Protein 6H5H (pdb70)

Foldseek 3Di:
DALCLVLLVVLQVVLVVCVVVVNNVVSVLSNVLSVQSRVDRDHDPFLVVSCVTPSRDPVSRVSRRVVNVVD

CATH classification: 1.10.150.110

Structure (mmCIF, N/CA/C/O backbone):
data_6H5H
#
_entry.id   6H5H
#
loop_
_atom_site.group_PDB
_atom_site.id
_atom_site.type_symbol
_atom_site.label_atom_id
_atom_site.label_alt_id
_atom_site.label_comp_id
_atom_site.label_asym_id
_atom_site.label_entity_id
_atom_site.label_seq_id
_atom_site.pdbx_PDB_ins_code
_atom_site.Cartn_x
_atom_site.Cartn_y
_atom_site.Cartn_z
_atom_site.occupancy
_atom_site.B_iso_or_equiv
_atom_site.auth_seq_id
_atom_site.auth_comp_id
_atom_site.auth_asym_id
_atom_site.auth_atom_id
_atom_site.pdbx_PDB_model_num
ATOM 1 N N . GLU A 1 31 ? 45.811 41.489 18.767 1.00 1.19 1 GLU A N 1
ATOM 2 C CA . GLU A 1 31 ? 46.716 42.277 17.940 1.00 0.34 1 GLU A CA 1
ATOM 3 C C . GLU A 1 31 ? 46.439 42.037 16.460 1.00 0.30 1 GLU A C 1
ATOM 4 O O . GLU A 1 31 ? 46.449 42.970 15.657 1.00 0.28 1 GLU A O 1
ATOM 16 N N . THR A 1 32 ? 46.193 40.780 16.103 1.00 0.29 2 THR A N 1
ATOM 17 C CA . THR A 1 32 ? 45.911 40.430 14.716 1.00 0.26 2 THR A CA 1
ATOM 18 C C . THR A 1 32 ? 44.693 41.197 14.211 1.00 0.20 2 THR A C 1
ATOM 19 O O . THR A 1 32 ? 43.718 41.383 14.938 1.00 0.18 2 THR A O 1
ATOM 30 N N . LEU A 1 33 ? 44.726 41.586 12.943 1.00 0.20 3 LEU A N 1
ATOM 31 C CA . LEU A 1 33 ? 43.664 42.419 12.381 1.00 0.17 3 LEU A CA 1
ATOM 32 C C . LEU A 1 33 ? 42.287 41.760 12.502 1.00 0.14 3 LEU A C 1
ATOM 33 O O . LEU A 1 33 ? 41.274 42.452 12.598 1.00 0.14 3 LEU A O 1
ATOM 49 N N . ASN A 1 34 ? 42.246 40.431 12.498 1.00 0.12 4 ASN A N 1
ATOM 50 C CA . ASN A 1 34 ? 40.974 39.712 12.591 1.00 0.11 4 ASN A CA 1
ATOM 51 C C . ASN A 1 34 ? 40.638 39.274 14.027 1.00 0.12 4 ASN A C 1
ATOM 52 O O . ASN A 1 34 ? 39.654 38.562 14.234 1.00 0.13 4 ASN A O 1
ATOM 63 N N . GLY A 1 35 ? 41.425 39.694 15.020 1.00 0.14 5 GLY A N 1
ATOM 64 C CA . GLY A 1 35 ? 41.255 39.197 16.380 1.00 0.16 5 GLY A CA 1
ATOM 65 C C . GLY A 1 35 ? 39.825 39.380 16.875 1.00 0.17 5 GLY A C 1
ATOM 66 O O . GLY A 1 35 ? 39.279 38.496 17.541 1.00 0.17 5 GLY A O 1
ATOM 70 N N . ALA A 1 36 ? 39.204 40.506 16.530 1.00 0.19 6 ALA A N 1
ATOM 71 C CA . ALA A 1 36 ? 37.845 40.773 16.989 1.00 0.22 6 ALA A CA 1
ATOM 72 C C . ALA A 1 36 ? 36.896 39.695 16.476 1.00 0.21 6 ALA A C 1
ATOM 73 O O . ALA A 1 36 ? 36.118 39.118 17.241 1.00 0.22 6 ALA A O 1
ATOM 80 N N . LEU A 1 37 ? 36.994 39.392 15.185 1.00 0.20 7 LEU A N 1
ATOM 81 C CA . LEU A 1 37 ? 36.181 38.326 14.610 1.00 0.21 7 LEU A CA 1
ATOM 82 C C . LEU A 1 37 ? 36.508 36.983 15.258 1.00 0.18 7 LEU A C 1
ATOM 83 O O . LEU A 1 37 ? 35.611 36.181 15.512 1.00 0.21 7 LEU A O 1
ATOM 99 N N . VAL A 1 38 ? 37.781 36.762 15.579 1.00 0.16 8 VAL A N 1
ATOM 100 C CA . VAL A 1 38 ? 38.187 35.510 16.206 1.00 0.15 8 VAL A CA 1
ATOM 101 C C . VAL A 1 38 ? 37.462 35.337 17.541 1.00 0.16 8 VAL A C 1
ATOM 102 O O . VAL A 1 38 ? 36.973 34.250 17.853 1.00 0.17 8 VAL A O 1
ATOM 115 N N . ASN A 1 39 ? 37.360 36.421 18.308 1.00 0.18 9 ASN A N 1
ATOM 116 C CA . ASN A 1 39 ? 36.656 36.360 19.584 1.00 0.22 9 ASN A CA 1
ATOM 117 C C . ASN A 1 39 ? 35.190 35.999 19.373 1.00 0.23 9 ASN A C 1
ATOM 118 O O . ASN A 1 39 ? 34.644 35.144 20.075 1.00 0.23 9 ASN A O 1
ATOM 129 N N . MET A 1 40 ? 34.563 36.621 18.375 1.00 0.27 10 MET A N 1
ATOM 130 C CA . MET A 1 40 ? 33.169 36.309 18.072 1.00 0.33 10 MET A CA 1
ATOM 131 C C . MET A 1 40 ? 33.013 34.840 17.684 1.00 0.27 10 MET A C 1
ATOM 132 O O . MET A 1 40 ? 32.046 34.185 18.079 1.00 0.27 10 MET A O 1
ATOM 146 N N . LEU A 1 41 ? 33.984 34.310 16.943 1.00 0.26 11 LEU A N 1
ATOM 147 C CA .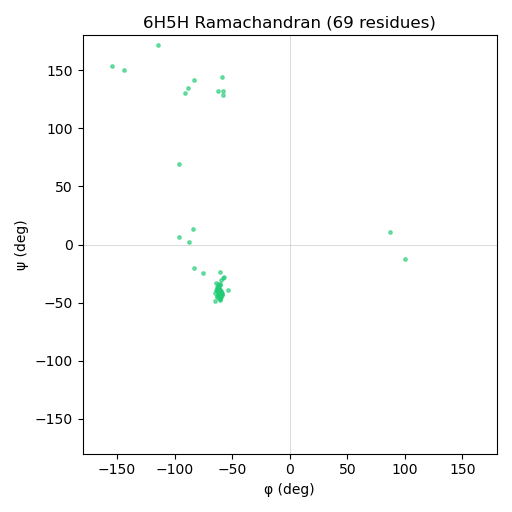 LEU A 1 41 ? 33.960 32.898 16.580 1.00 0.29 11 LEU A CA 1
ATOM 148 C C . LEU A 1 41 ? 34.017 32.018 17.821 1.00 0.23 11 LEU A C 1
ATOM 149 O O . LEU A 1 41 ? 33.308 31.017 17.911 1.00 0.26 11 LEU A O 1
ATOM 165 N N . LYS A 1 42 ? 34.846 32.405 18.789 1.00 0.19 12 LYS A N 1
ATOM 166 C CA . LYS A 1 42 ? 34.927 31.654 20.037 1.00 0.21 12 LYS A CA 1
ATOM 167 C C . LYS A 1 42 ? 33.568 31.616 20.729 1.00 0.19 12 LYS A C 1
ATOM 168 O O . LYS A 1 42 ? 33.158 30.578 21.253 1.00 0.20 12 LYS A O 1
ATOM 187 N N . GLU A 1 43 ? 32.851 32.738 20.692 1.00 0.19 13 GLU A N 1
ATOM 188 C CA . GLU A 1 43 ? 31.508 32.780 21.263 1.00 0.24 13 GLU A CA 1
ATOM 189 C C . GLU A 1 43 ? 30.585 31.801 20.543 1.00 0.25 13 GLU A C 1
ATOM 190 O O . GLU A 1 43 ? 29.835 31.057 21.178 1.00 0.27 13 GLU A O 1
ATOM 202 N N . GLU A 1 44 ? 30.675 31.771 19.215 1.00 0.26 14 GLU A N 1
ATOM 203 C CA . GLU A 1 44 ? 29.858 30.845 18.436 1.00 0.31 14 GLU A CA 1
ATOM 204 C C . GLU A 1 44 ? 30.200 29.398 18.778 1.00 0.26 14 GLU A C 1
ATOM 205 O O . GLU A 1 44 ? 29.312 28.551 18.890 1.00 0.29 14 GLU A O 1
ATOM 217 N N . GLY A 1 45 ? 31.487 29.122 18.977 1.00 0.22 15 GLY A N 1
ATOM 218 C CA . GLY A 1 45 ? 31.913 27.780 19.355 1.00 0.23 15 GLY A CA 1
ATOM 219 C C . GLY A 1 45 ? 31.276 27.361 20.673 1.00 0.23 15 GLY A C 1
ATOM 220 O O . GLY A 1 45 ? 30.759 26.250 20.798 1.00 0.25 15 GLY A O 1
ATOM 224 N N . ASN A 1 46 ? 31.285 28.268 21.648 1.00 0.25 16 ASN A N 1
ATOM 225 C CA . ASN A 1 46 ? 30.672 27.976 22.939 1.00 0.31 16 ASN A CA 1
ATOM 226 C C . ASN A 1 46 ? 29.178 27.707 22.780 1.00 0.33 16 ASN A C 1
ATOM 227 O O . ASN A 1 46 ? 28.634 26.809 23.423 1.00 0.36 16 ASN A O 1
ATOM 238 N N . LYS A 1 47 ? 28.523 28.457 21.895 1.00 0.34 17 LYS A N 1
ATOM 239 C CA . LYS A 1 47 ? 27.101 28.239 21.647 1.00 0.39 17 LYS A CA 1
ATOM 240 C C . LYS A 1 47 ? 26.858 26.834 21.100 1.00 0.36 17 LYS A C 1
ATOM 241 O O . LYS A 1 47 ? 25.961 26.123 21.566 1.00 0.40 17 LYS A O 1
ATOM 260 N N . ALA A 1 48 ? 27.690 26.413 20.148 1.00 0.31 18 ALA A N 1
ATOM 261 C CA . ALA A 1 48 ? 27.545 25.077 19.585 1.00 0.29 18 ALA A CA 1
ATOM 262 C C . ALA A 1 48 ? 27.716 24.026 20.676 1.00 0.28 18 ALA A C 1
ATOM 263 O O . ALA A 1 48 ? 26.983 23.039 20.713 1.00 0.29 18 ALA A O 1
ATOM 270 N N . LEU A 1 49 ? 28.689 24.235 21.560 1.00 0.27 19 LEU A N 1
ATOM 271 C CA . LEU A 1 49 ? 28.870 23.335 22.693 1.00 0.31 19 LEU A CA 1
ATOM 272 C C . LEU A 1 49 ? 27.626 23.320 23.579 1.00 0.38 19 LEU A C 1
ATOM 273 O O . LEU A 1 49 ? 27.178 22.259 24.012 1.00 0.40 19 LEU A O 1
ATOM 289 N N . SER A 1 50 ? 27.017 24.487 23.772 1.00 0.43 20 SER A N 1
ATOM 290 C CA . SER A 1 50 ? 25.840 24.586 24.631 1.00 0.52 20 SER A CA 1
ATOM 291 C C . SER A 1 50 ? 24.694 23.714 24.125 1.00 0.51 20 SER A C 1
ATOM 292 O O . SER A 1 50 ? 23.935 23.157 24.919 1.00 0.56 20 SER A O 1
ATOM 300 N N . VAL A 1 51 ? 24.570 23.596 22.807 1.00 0.46 21 VAL A N 1
ATOM 301 C CA . VAL A 1 51 ? 23.530 22.747 22.224 1.00 0.47 21 VAL A CA 1
ATOM 302 C C . VAL A 1 51 ? 23.960 21.282 22.053 1.00 0.41 21 VAL A C 1
ATOM 303 O O . VAL A 1 51 ? 23.182 20.476 21.542 1.00 0.42 21 VAL A O 1
ATOM 316 N N . GLY A 1 52 ? 25.177 20.926 22.469 1.00 0.36 22 GLY A N 1
ATOM 317 C CA . GLY A 1 52 ? 25.669 19.559 22.287 1.00 0.33 22 GLY A CA 1
ATOM 318 C C . GLY A 1 52 ? 26.338 19.333 20.924 1.00 0.28 22 GLY A C 1
ATOM 319 O O . GLY A 1 52 ? 26.613 18.190 20.554 1.00 0.28 22 GLY A O 1
ATOM 323 N N . ASN A 1 53 ? 26.602 20.404 20.176 1.00 0.26 23 ASN A N 1
ATOM 324 C CA . ASN A 1 53 ? 27.211 20.286 18.856 1.00 0.24 23 ASN A CA 1
ATOM 325 C C . ASN A 1 53 ? 28.724 20.491 18.944 1.00 0.20 23 ASN A C 1
ATOM 326 O O . ASN A 1 53 ? 29.272 21.479 18.447 1.00 0.18 23 ASN A O 1
ATOM 337 N N . ILE A 1 54 ? 29.405 19.528 19.558 1.00 0.22 24 ILE A N 1
ATOM 338 C CA . ILE A 1 54 ? 30.842 19.660 19.787 1.00 0.23 24 ILE A CA 1
ATOM 339 C C . ILE A 1 54 ? 31.596 19.739 18.458 1.00 0.24 24 ILE A C 1
ATOM 340 O O . ILE A 1 54 ? 32.568 20.488 18.343 1.00 0.23 24 ILE A O 1
ATOM 356 N N . ASP A 1 55 ? 31.134 19.001 17.451 1.00 0.27 25 ASP A N 1
ATOM 357 C CA . ASP A 1 55 ? 31.818 18.992 16.162 1.00 0.31 25 ASP A CA 1
ATOM 358 C C . ASP A 1 55 ? 31.842 20.392 15.553 1.00 0.28 25 ASP A C 1
ATOM 359 O O . ASP A 1 55 ? 32.890 20.875 15.121 1.00 0.28 25 ASP A O 1
ATOM 368 N N . ASP A 1 56 ? 30.693 21.064 15.568 1.00 0.26 26 ASP A N 1
ATOM 369 C CA . ASP A 1 56 ? 30.616 22.417 15.029 1.00 0.26 26 ASP A CA 1
ATOM 370 C C . ASP A 1 56 ? 31.492 23.372 15.830 1.00 0.19 26 ASP A C 1
ATOM 371 O O . ASP A 1 56 ? 32.171 24.224 15.254 1.00 0.18 26 ASP A O 1
ATOM 380 N N . ALA A 1 57 ? 31.515 23.201 17.151 1.00 0.15 27 ALA A N 1
ATOM 381 C CA . ALA A 1 57 ? 32.325 24.073 17.994 1.00 0.12 27 ALA A CA 1
ATOM 382 C C . ALA A 1 57 ? 33.797 23.958 17.606 1.00 0.13 27 ALA A C 1
ATOM 383 O O . ALA A 1 57 ? 34.481 24.968 17.428 1.00 0.12 27 ALA A O 1
ATOM 390 N N . LEU A 1 58 ? 34.274 22.726 17.436 1.00 0.16 28 LEU A N 1
ATOM 391 C CA . LEU A 1 58 ? 35.654 22.516 17.013 1.00 0.20 28 LEU A CA 1
ATOM 392 C C . LEU A 1 58 ? 35.908 23.162 15.654 1.00 0.18 28 LEU A C 1
ATOM 393 O O . LEU A 1 58 ? 36.958 23.768 15.436 1.00 0.18 28 LEU A O 1
ATOM 409 N N . GLN A 1 59 ? 34.930 23.066 14.754 1.00 0.18 29 GLN A N 1
ATOM 410 C CA . GLN A 1 59 ? 35.080 23.665 13.432 1.00 0.19 29 GLN A CA 1
ATOM 411 C C . GLN A 1 59 ? 35.272 25.175 13.533 1.00 0.15 29 GLN A C 1
ATOM 412 O O . GLN A 1 59 ? 36.164 25.736 12.893 1.00 0.16 29 GLN A O 1
ATOM 426 N N . TYR A 1 60 ? 34.461 25.829 14.363 1.00 0.13 30 TYR A N 1
ATOM 427 C CA . TYR A 1 60 ? 34.599 27.269 14.554 1.00 0.13 30 TYR A CA 1
ATOM 428 C C . TYR A 1 60 ? 35.982 27.615 15.094 1.00 0.12 30 TYR A C 1
ATOM 429 O O . TYR A 1 60 ? 36.614 28.563 14.625 1.00 0.13 30 TYR A O 1
ATOM 447 N N . TYR A 1 61 ? 36.469 26.826 16.052 1.00 0.13 31 TYR A N 1
ATOM 448 C CA . TYR A 1 61 ? 37.789 27.084 16.619 1.00 0.15 31 TYR A CA 1
ATOM 449 C C . TYR A 1 61 ? 38.877 26.965 15.555 1.00 0.16 31 TYR A C 1
ATOM 450 O O . TYR A 1 61 ? 39.791 27.790 15.504 1.00 0.17 31 TYR A O 1
ATOM 468 N N . ALA A 1 62 ? 38.745 25.982 14.668 1.00 0.15 32 ALA A N 1
ATOM 469 C CA . ALA A 1 62 ? 39.730 25.803 13.606 1.00 0.17 32 ALA A CA 1
ATOM 470 C C . ALA A 1 62 ? 39.743 27.012 12.679 1.00 0.14 32 ALA A C 1
ATOM 471 O O . ALA A 1 62 ? 40.806 27.533 12.332 1.00 0.15 32 ALA A O 1
ATOM 478 N N . ALA A 1 63 ? 38.554 27.488 12.319 1.00 0.13 33 ALA A N 1
ATOM 479 C CA . ALA A 1 63 ? 38.454 28.667 11.468 1.00 0.14 33 ALA A CA 1
ATOM 480 C C . ALA A 1 63 ? 39.049 29.888 12.161 1.00 0.15 33 ALA A C 1
ATOM 481 O O . ALA A 1 63 ? 39.730 30.695 11.530 1.00 0.15 33 ALA A O 1
ATOM 488 N N . ALA A 1 64 ? 38.828 30.001 13.469 1.00 0.18 34 ALA A N 1
ATOM 489 C CA . ALA A 1 64 ? 39.355 31.135 14.220 1.00 0.22 34 ALA A CA 1
ATOM 490 C C . ALA A 1 64 ? 40.882 31.170 14.153 1.00 0.22 34 ALA A C 1
ATOM 491 O O . ALA A 1 64 ? 41.470 32.221 13.887 1.00 0.24 34 ALA A O 1
ATOM 498 N N . ILE A 1 65 ? 41.517 30.014 14.340 1.00 0.21 35 ILE A N 1
ATOM 499 C CA . ILE A 1 65 ? 42.974 29.957 14.283 1.00 0.23 35 ILE A CA 1
ATOM 500 C C . ILE A 1 65 ? 43.472 30.374 12.901 1.00 0.18 35 ILE A C 1
ATOM 501 O O . ILE A 1 65 ? 44.397 31.181 12.791 1.00 0.19 35 ILE A O 1
ATOM 517 N N . THR A 1 66 ? 42.846 29.846 11.849 1.00 0.15 36 THR A N 1
ATOM 518 C CA . THR A 1 66 ? 43.264 30.192 10.494 1.00 0.12 36 THR A CA 1
ATOM 519 C C . THR A 1 66 ? 43.110 31.690 10.237 1.00 0.12 36 THR A C 1
ATOM 520 O O . THR A 1 66 ? 44.008 32.332 9.690 1.00 0.12 36 THR A O 1
ATOM 531 N N . LEU A 1 67 ? 41.989 32.256 10.677 1.00 0.14 37 LEU A N 1
ATOM 532 C CA . LEU A 1 67 ? 41.744 33.682 10.486 1.00 0.16 37 LEU A CA 1
ATOM 533 C C . LEU A 1 67 ? 42.800 34.531 11.188 1.00 0.17 37 LEU A C 1
ATOM 534 O O . LEU A 1 67 ? 43.162 35.603 10.701 1.00 0.17 37 LEU A O 1
ATOM 550 N N . ASP A 1 68 ? 43.260 34.074 12.350 1.00 0.18 38 ASP A N 1
ATOM 551 C CA . ASP A 1 68 ? 44.342 34.761 13.044 1.00 0.20 38 ASP A CA 1
ATOM 552 C C . ASP A 1 68 ? 45.634 34.694 12.235 1.00 0.19 38 ASP A C 1
ATOM 553 O O . ASP A 1 68 ? 46.304 35.707 12.031 1.00 0.19 38 ASP A O 1
ATOM 562 N N . LYS A 1 69 ? 45.980 33.495 11.776 1.00 0.18 39 LYS A N 1
ATOM 563 C CA . LYS A 1 69 ? 47.203 33.310 10.997 1.00 0.18 39 LYS A CA 1
ATOM 564 C C . LYS A 1 69 ? 47.198 34.143 9.714 1.00 0.17 39 LYS A C 1
ATOM 565 O O . LYS A 1 69 ? 48.256 34.563 9.244 1.00 0.17 39 LYS A O 1
ATOM 584 N N . TYR A 1 70 ? 46.017 34.383 9.148 1.00 0.15 40 TYR A N 1
ATOM 585 C CA . TYR A 1 70 ? 45.916 35.167 7.923 1.00 0.15 40 TYR A CA 1
ATOM 586 C C . TYR A 1 70 ? 46.527 36.561 8.141 1.00 0.16 40 TYR A C 1
ATOM 587 O O . TYR A 1 70 ? 46.209 37.211 9.138 1.00 0.17 40 TYR A O 1
ATOM 605 N N . PRO A 1 71 ? 47.382 37.045 7.260 1.00 0.18 41 PRO A N 1
ATOM 606 C CA . PRO A 1 71 ? 48.151 38.300 7.521 1.00 0.20 41 PRO A CA 1
ATOM 607 C C . PRO A 1 71 ? 47.420 39.600 7.180 1.00 0.19 41 PRO A C 1
ATOM 608 O O . PRO A 1 71 ? 48.059 40.652 7.123 1.00 0.21 41 PRO A O 1
ATOM 619 N N . HIS A 1 72 ? 46.107 39.547 6.957 1.00 0.18 42 HIS A N 1
ATOM 620 C CA . HIS A 1 72 ? 45.380 40.748 6.539 1.00 0.19 42 HIS A CA 1
ATOM 621 C C . HIS A 1 72 ? 43.977 40.807 7.132 1.00 0.18 42 HIS A C 1
ATOM 622 O O . HIS A 1 72 ? 43.362 39.778 7.407 1.00 0.17 42 HIS A O 1
ATOM 636 N N . LYS A 1 73 ? 43.484 42.024 7.356 1.00 0.19 43 LYS A N 1
ATOM 637 C CA . LYS A 1 73 ? 42.086 42.200 7.728 1.00 0.19 43 LYS A CA 1
ATOM 638 C C . LYS A 1 73 ? 41.200 41.705 6.593 1.00 0.19 43 LYS A C 1
ATOM 639 O O . LYS A 1 73 ? 41.424 42.055 5.433 1.00 0.21 43 LYS A O 1
ATOM 658 N N . ILE A 1 74 ? 40.199 40.894 6.922 1.00 0.17 44 ILE A N 1
ATOM 659 C CA . ILE A 1 74 ? 39.267 40.413 5.905 1.00 0.18 44 ILE A CA 1
ATOM 660 C C . ILE A 1 74 ? 38.075 41.360 5.782 1.00 0.19 44 ILE A C 1
ATOM 661 O O . ILE A 1 74 ? 37.455 41.728 6.782 1.00 0.19 44 ILE A O 1
ATOM 677 N N . LYS A 1 75 ? 37.760 41.748 4.550 1.00 0.22 45 LYS A N 1
ATOM 678 C CA . LYS A 1 75 ? 36.665 42.685 4.302 1.00 0.25 45 LYS A CA 1
ATOM 679 C C . LYS A 1 75 ? 35.294 42.004 4.247 1.00 0.24 45 LYS A C 1
ATOM 680 O O . LYS A 1 75 ? 34.271 42.672 4.405 1.00 0.25 45 LYS A O 1
ATOM 699 N N . SER A 1 76 ? 35.262 40.693 4.011 1.00 0.22 46 SER A N 1
ATOM 700 C CA . SER A 1 76 ? 33.993 39.974 3.942 1.00 0.24 46 SER A CA 1
ATOM 701 C C . SER A 1 76 ? 34.175 38.500 4.290 1.00 0.21 46 SER A C 1
ATOM 702 O O . SER A 1 76 ? 35.253 37.934 4.104 1.00 0.19 46 SER A O 1
ATOM 710 N N . GLY A 1 77 ? 33.110 37.886 4.792 1.00 0.24 47 GLY A N 1
ATOM 711 C CA . GLY A 1 77 ? 33.137 36.466 5.132 1.00 0.25 47 GLY A CA 1
ATOM 712 C C . GLY A 1 77 ? 33.359 35.592 3.899 1.00 0.25 47 GLY A C 1
ATOM 713 O O . GLY A 1 77 ? 34.004 34.544 3.978 1.00 0.25 47 GLY A O 1
ATOM 717 N N . ALA A 1 78 ? 32.846 36.031 2.749 1.00 0.26 48 ALA A N 1
ATOM 718 C CA . ALA A 1 78 ? 32.940 35.228 1.536 1.00 0.29 48 ALA A CA 1
ATOM 719 C C . ALA A 1 78 ? 34.399 34.941 1.209 1.00 0.26 48 ALA A C 1
ATOM 720 O O . ALA A 1 78 ? 34.749 33.819 0.840 1.00 0.27 48 ALA A O 1
ATOM 727 N N . GLU A 1 79 ? 35.248 35.957 1.342 1.00 0.25 49 GLU A N 1
ATOM 728 C CA . GLU A 1 79 ? 36.684 35.741 1.217 1.00 0.24 49 GLU A CA 1
ATOM 729 C C . GLU A 1 79 ? 37.185 34.783 2.299 1.00 0.21 49 GLU A C 1
ATOM 730 O O . GLU A 1 79 ? 37.990 33.895 2.024 1.00 0.21 49 GLU A O 1
ATOM 742 N N . ALA A 1 80 ? 36.615 34.883 3.499 1.00 0.20 50 ALA A N 1
ATOM 743 C CA . ALA A 1 80 ? 37.060 34.052 4.615 1.00 0.19 50 ALA A CA 1
ATOM 744 C C . ALA A 1 80 ? 36.878 32.565 4.313 1.00 0.20 50 ALA A C 1
ATOM 745 O O . ALA A 1 80 ? 37.712 31.742 4.691 1.00 0.20 50 ALA A O 1
ATOM 752 N N . LYS A 1 81 ? 35.833 32.231 3.565 1.00 0.23 51 LYS A N 1
ATOM 753 C CA . LYS A 1 81 ? 35.561 30.837 3.224 1.00 0.26 51 LYS A CA 1
ATOM 754 C C . LYS A 1 81 ? 36.746 30.188 2.503 1.00 0.25 51 LYS A C 1
ATOM 755 O O . LYS A 1 81 ? 36.933 28.974 2.596 1.00 0.26 51 LYS A O 1
ATOM 774 N N . LYS A 1 82 ? 37.544 30.980 1.788 1.00 0.24 52 LYS A N 1
ATOM 775 C CA . LYS A 1 82 ? 38.693 30.439 1.065 1.00 0.25 52 LYS A CA 1
ATOM 776 C C . LYS A 1 82 ? 39.704 29.765 1.999 1.00 0.23 52 LYS A C 1
ATOM 777 O O . LYS A 1 82 ? 40.470 28.906 1.561 1.00 0.25 52 LYS A O 1
ATOM 796 N N . LEU A 1 83 ? 39.715 30.145 3.278 1.00 0.20 53 LEU A N 1
ATOM 797 C CA . LEU A 1 83 ? 40.723 29.642 4.204 1.00 0.19 53 LEU A CA 1
ATOM 798 C C . LEU A 1 83 ? 40.325 28.265 4.751 1.00 0.21 53 LEU A C 1
ATOM 799 O O . LEU A 1 83 ? 39.150 28.057 5.069 1.00 0.22 53 LEU A O 1
ATOM 815 N N . PRO A 1 84 ? 41.252 27.342 4.926 1.00 0.23 54 PRO A N 1
ATOM 816 C CA . PRO A 1 84 ? 40.898 25.979 5.431 1.00 0.26 54 PRO A CA 1
ATOM 817 C C . PRO A 1 84 ? 40.207 26.045 6.791 1.00 0.24 54 PRO A C 1
ATOM 818 O O . PRO A 1 84 ? 40.710 26.672 7.725 1.00 0.22 54 PRO A O 1
ATOM 829 N N . GLY A 1 85 ? 39.060 25.384 6.894 1.00 0.27 55 GLY A N 1
ATOM 830 C CA . GLY A 1 85 ? 38.322 25.340 8.155 1.00 0.27 55 GLY A CA 1
ATOM 831 C C . GLY A 1 85 ? 37.146 26.323 8.203 1.00 0.26 55 GLY A C 1
ATOM 832 O O . GLY A 1 85 ? 36.317 26.230 9.110 1.00 0.28 55 GLY A O 1
ATOM 836 N N . VAL A 1 86 ? 37.062 27.256 7.251 1.00 0.24 56 VAL A N 1
ATOM 837 C CA . VAL A 1 86 ? 35.954 28.210 7.239 1.00 0.24 56 VAL A CA 1
ATOM 838 C C . VAL A 1 86 ? 34.777 27.638 6.452 1.00 0.24 56 VAL A C 1
ATOM 839 O O . VAL A 1 86 ? 34.954 27.090 5.363 1.00 0.26 56 VAL A O 1
ATOM 852 N N . GLY A 1 87 ? 33.577 27.767 7.011 1.00 0.25 57 GLY A N 1
ATOM 853 C CA . GLY A 1 87 ? 32.373 27.250 6.364 1.00 0.28 57 GLY A CA 1
ATOM 854 C C . GLY A 1 87 ? 31.436 28.385 5.966 1.00 0.27 57 GLY A C 1
ATOM 855 O O . GLY A 1 87 ? 31.640 29.537 6.353 1.00 0.25 57 GLY A O 1
ATOM 859 N N . THR A 1 88 ? 30.394 28.052 5.212 1.00 0.31 58 THR A N 1
ATOM 860 C CA . THR A 1 88 ? 29.452 29.066 4.750 1.00 0.32 58 THR A CA 1
ATOM 861 C C . THR A 1 88 ? 28.819 29.790 5.934 1.00 0.33 58 THR A C 1
ATOM 862 O O . THR A 1 88 ? 28.727 31.018 5.943 1.00 0.32 58 THR A O 1
ATOM 873 N N . LYS A 1 89 ? 28.432 29.032 6.956 1.00 0.36 59 LYS A N 1
ATOM 874 C CA . LYS A 1 89 ? 27.807 29.630 8.131 1.00 0.40 59 LYS A CA 1
ATOM 875 C C . LYS A 1 89 ? 28.760 30.617 8.799 1.00 0.37 59 LYS A C 1
ATOM 876 O O . LYS A 1 89 ? 28.362 31.716 9.187 1.00 0.39 59 LYS A O 1
ATOM 895 N N . ILE A 1 90 ? 30.037 30.251 8.866 1.00 0.34 60 ILE A N 1
ATOM 896 C CA . ILE A 1 90 ? 31.032 31.117 9.489 1.00 0.33 60 ILE A CA 1
ATOM 897 C C . ILE A 1 90 ? 31.172 32.409 8.684 1.00 0.28 60 ILE A C 1
ATOM 898 O O . ILE A 1 90 ? 31.222 33.501 9.251 1.00 0.31 60 ILE A O 1
ATOM 914 N N . ALA A 1 91 ? 31.182 32.286 7.360 1.00 0.24 61 ALA A N 1
ATOM 915 C CA . ALA A 1 91 ? 31.270 33.460 6.501 1.00 0.22 61 ALA A CA 1
ATOM 916 C C . ALA A 1 91 ? 30.099 34.403 6.767 1.00 0.26 61 ALA A C 1
ATOM 917 O O . ALA A 1 91 ? 30.278 35.620 6.837 1.00 0.25 61 ALA A O 1
ATOM 924 N N . GLU A 1 92 ? 28.904 33.841 6.942 1.00 0.34 62 GLU A N 1
ATOM 925 C CA . GLU A 1 92 ? 27.730 34.663 7.221 1.00 0.41 62 GLU A CA 1
ATOM 926 C C . GLU A 1 92 ? 27.889 35.425 8.534 1.00 0.42 62 GLU A C 1
ATOM 927 O O . GLU A 1 92 ? 27.534 36.603 8.611 1.00 0.43 62 GLU A O 1
ATOM 939 N N . LYS A 1 93 ? 28.451 34.776 9.554 1.00 0.44 63 LYS A N 1
ATOM 940 C CA . LYS A 1 93 ? 28.706 35.465 10.819 1.00 0.49 63 LYS A CA 1
ATOM 941 C C . LYS A 1 93 ? 29.659 36.639 10.610 1.00 0.42 63 LYS A C 1
ATOM 942 O O . LYS A 1 93 ? 29.455 37.718 11.170 1.00 0.44 63 LYS A O 1
ATOM 961 N N . ILE A 1 94 ? 30.678 36.443 9.777 1.00 0.34 64 ILE A N 1
ATOM 962 C CA . ILE A 1 94 ? 31.609 37.525 9.467 1.00 0.29 64 ILE A CA 1
ATOM 963 C C . ILE A 1 94 ? 30.863 38.689 8.811 1.00 0.27 64 ILE A C 1
ATOM 964 O O . ILE A 1 94 ? 31.052 39.847 9.187 1.00 0.28 64 ILE A O 1
ATOM 980 N N . ASP A 1 95 ? 29.985 38.375 7.861 1.00 0.26 65 ASP A N 1
ATOM 981 C CA . ASP A 1 95 ? 29.217 39.414 7.183 1.00 0.29 65 ASP A CA 1
ATOM 982 C C . ASP A 1 95 ? 28.371 40.194 8.183 1.00 0.36 65 ASP A C 1
ATOM 983 O O . ASP A 1 95 ? 28.316 41.424 8.136 1.00 0.38 65 ASP A O 1
ATOM 992 N N . GLU A 1 96 ? 27.746 39.481 9.115 1.00 0.41 66 GLU A N 1
ATOM 993 C CA . GLU A 1 96 ? 26.908 40.131 10.114 1.00 0.49 66 GLU A CA 1
ATOM 994 C C . GLU A 1 96 ? 27.735 41.072 10.985 1.00 0.48 66 GLU A C 1
ATOM 995 O O . GLU A 1 96 ? 27.336 42.214 11.226 1.00 0.51 66 GLU A O 1
ATOM 1007 N N . PHE A 1 97 ? 28.902 40.610 11.430 1.00 0.45 67 PHE A N 1
ATOM 1008 C CA . PHE A 1 97 ? 29.752 41.439 12.277 1.00 0.46 67 PHE A CA 1
ATOM 1009 C C . PHE A 1 97 ? 30.148 42.724 11.555 1.00 0.41 67 PHE A C 1
ATOM 1010 O O . PHE A 1 97 ? 30.167 43.796 12.159 1.00 0.44 67 PHE A O 1
ATOM 1027 N N . LEU A 1 98 ? 30.465 42.616 10.266 1.00 0.35 68 LEU A N 1
ATOM 1028 C CA . LEU A 1 98 ? 30.772 43.802 9.472 1.00 0.34 68 LEU A CA 1
ATOM 1029 C C . LEU A 1 98 ? 29.561 44.728 9.379 1.00 0.41 68 LEU A C 1
ATOM 1030 O O . LEU A 1 98 ? 29.699 45.950 9.441 1.00 0.43 68 LEU A O 1
ATOM 1046 N N . ALA A 1 99 ? 28.375 44.144 9.228 1.00 0.45 69 ALA A N 1
ATOM 1047 C CA . ALA A 1 99 ? 27.147 44.935 9.180 1.00 0.54 69 ALA A CA 1
ATOM 1048 C C . ALA A 1 99 ? 26.920 45.703 10.481 1.00 0.58 69 ALA A C 1
ATOM 1049 O O . ALA A 1 99 ? 26.384 46.812 10.468 1.00 0.64 69 ALA A O 1
ATOM 1056 N N . THR A 1 100 ? 27.327 45.114 11.603 1.00 0.58 70 THR A N 1
ATOM 1057 C CA . THR A 1 100 ? 27.222 45.791 12.895 1.00 0.64 70 THR A CA 1
ATOM 1058 C C . THR A 1 100 ? 28.284 46.883 13.066 1.00 0.61 70 THR A C 1
ATOM 1059 O O . THR A 1 100 ? 28.088 47.818 13.843 1.00 0.65 70 THR A O 1
ATOM 1070 N N . GLY A 1 101 ? 29.402 46.772 12.349 1.00 0.54 71 GLY A N 1
ATOM 1071 C CA . GLY A 1 101 ? 30.465 47.767 12.449 1.00 0.53 71 GLY A CA 1
ATOM 1072 C C . GLY A 1 101 ? 31.837 47.101 12.439 1.00 1.30 71 GLY A C 1
ATOM 1073 O O . GLY A 1 101 ? 32.362 46.726 13.486 1.00 2.07 71 GLY A O 1
ATOM 1077 N N . GLU A 1 31 ? 47.533 43.183 18.393 1.00 0.00 1 GLU A N 2
ATOM 1078 C CA . GLU A 1 31 ? 46.443 42.235 18.193 1.00 0.00 1 GLU A CA 2
ATOM 1079 C C . GLU A 1 31 ? 46.222 41.979 16.705 1.00 0.00 1 GLU A C 2
ATOM 1080 O O . GLU A 1 31 ? 46.250 42.906 15.895 1.00 0.00 1 GLU A O 2
ATOM 1092 N N . THR A 1 32 ? 46.002 40.717 16.354 1.00 0.00 2 THR A N 2
ATOM 1093 C CA . THR A 1 32 ? 45.775 40.350 14.961 1.00 0.00 2 THR A CA 2
ATOM 1094 C C . THR A 1 32 ? 44.565 41.096 14.406 1.00 0.00 2 THR A C 2
ATOM 1095 O O . THR A 1 32 ? 43.558 41.262 15.092 1.00 0.00 2 THR A O 2
ATOM 1106 N N . LEU A 1 33 ? 44.645 41.491 13.141 1.00 0.00 3 LEU A N 2
ATOM 1107 C CA . LEU A 1 33 ? 43.592 42.307 12.541 1.00 0.00 3 LEU A CA 2
ATOM 1108 C C . LEU A 1 33 ? 42.225 41.622 12.600 1.00 0.00 3 LEU A C 2
ATOM 1109 O O . LEU A 1 33 ? 41.195 42.294 12.660 1.00 0.00 3 LEU A O 2
ATOM 1125 N N . ASN A 1 34 ? 42.211 40.292 12.584 1.00 0.00 4 ASN A N 2
ATOM 1126 C CA . ASN A 1 34 ? 40.952 39.546 12.621 1.00 0.00 4 ASN A CA 2
ATOM 1127 C C . ASN A 1 34 ? 40.570 39.089 14.039 1.00 0.00 4 ASN A C 2
ATOM 1128 O O . ASN A 1 34 ? 39.611 38.335 14.207 1.00 0.00 4 ASN A O 2
ATOM 1139 N N . GLY A 1 35 ? 41.289 39.550 15.065 1.00 0.00 5 GLY A N 2
ATOM 1140 C CA . GLY A 1 35 ? 41.094 39.044 16.419 1.00 0.00 5 GLY A CA 2
ATOM 1141 C C . GLY A 1 35 ? 39.636 39.137 16.855 1.00 0.00 5 GLY A C 2
ATOM 1142 O O . GLY A 1 35 ? 39.125 38.227 17.511 1.00 0.00 5 GLY A O 2
ATOM 1146 N N . ALA A 1 36 ? 38.961 40.220 16.480 1.00 0.00 6 ALA A N 2
ATOM 1147 C CA . ALA A 1 36 ? 37.572 40.402 16.888 1.00 0.00 6 ALA A CA 2
ATOM 1148 C C . ALA A 1 36 ? 36.718 39.253 16.361 1.00 0.00 6 ALA A C 2
ATOM 1149 O O . ALA A 1 36 ? 35.947 38.644 17.107 1.00 0.00 6 ALA A O 2
ATOM 1156 N N . LEU A 1 37 ? 36.880 38.934 15.080 1.00 0.00 7 LEU A N 2
ATOM 1157 C CA . LEU A 1 37 ? 36.148 37.816 14.495 1.00 0.00 7 LEU A CA 2
ATOM 1158 C C . LEU A 1 37 ? 36.521 36.499 15.176 1.00 0.00 7 LEU A C 2
ATOM 1159 O O . LEU A 1 37 ? 35.663 35.636 15.364 1.00 0.00 7 LEU A O 2
ATOM 1175 N N . VAL A 1 38 ? 37.784 36.357 15.584 1.00 0.00 8 VAL A N 2
ATOM 1176 C CA . VAL A 1 38 ? 38.197 35.159 16.315 1.00 0.00 8 VAL A CA 2
ATOM 1177 C C . VAL A 1 38 ? 37.396 35.042 17.612 1.00 0.00 8 VAL A C 2
ATOM 1178 O O . VAL A 1 38 ? 36.939 33.957 17.974 1.00 0.00 8 VAL A O 2
ATOM 1191 N N . ASN A 1 39 ? 37.190 36.169 18.290 1.00 0.00 9 ASN A N 2
ATOM 1192 C CA . ASN A 1 39 ? 36.370 36.176 19.498 1.00 0.00 9 ASN A CA 2
ATOM 1193 C C . ASN A 1 39 ? 34.940 35.748 19.178 1.00 0.00 9 ASN A C 2
ATOM 1194 O O . ASN A 1 39 ? 34.326 34.987 19.929 1.00 0.00 9 ASN A O 2
ATOM 1205 N N . MET A 1 40 ? 34.426 36.205 18.038 1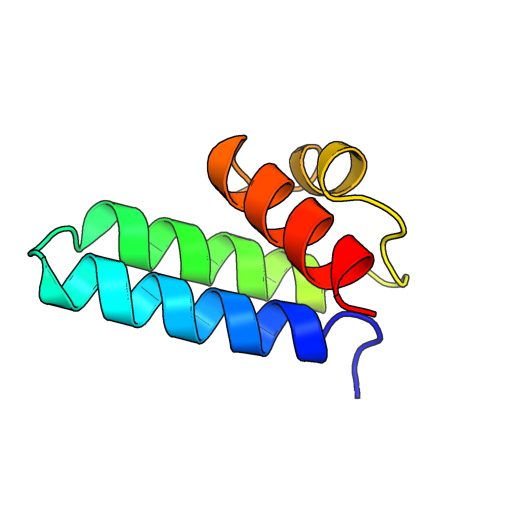.00 0.00 10 MET A N 2
ATOM 1206 C CA . MET A 1 40 ? 33.078 35.826 17.626 1.00 0.00 10 MET A CA 2
ATOM 1207 C C . MET A 1 40 ? 32.980 34.314 17.451 1.00 0.00 10 MET A C 2
ATOM 1208 O O . MET A 1 40 ? 32.014 33.687 17.888 1.00 0.00 10 MET A O 2
ATOM 1222 N N . LEU A 1 41 ? 34.008 33.727 16.846 1.00 0.00 11 LEU A N 2
ATOM 1223 C CA . LEU A 1 41 ? 34.041 32.281 16.668 1.00 0.00 11 LEU A CA 2
ATOM 1224 C C . LEU A 1 41 ? 34.055 31.566 18.013 1.00 0.00 11 LEU A C 2
ATOM 1225 O O . LEU A 1 41 ? 33.370 30.560 18.188 1.00 0.00 11 LEU A O 2
ATOM 1241 N N . LYS A 1 42 ? 34.818 32.098 18.966 1.00 0.00 12 LYS A N 2
ATOM 1242 C CA . LYS A 1 42 ? 34.873 31.491 20.291 1.00 0.00 12 LYS A CA 2
ATOM 1243 C C . LYS A 1 42 ? 33.484 31.457 20.924 1.00 0.00 12 LYS A C 2
ATOM 1244 O O . LYS A 1 42 ? 33.093 30.453 21.524 1.00 0.00 12 LYS A O 2
ATOM 1263 N N . GLU A 1 43 ? 32.721 32.534 20.745 1.00 0.00 13 GLU A N 2
ATOM 1264 C CA . GLU A 1 43 ? 31.360 32.572 21.272 1.00 0.00 13 GLU A CA 2
ATOM 1265 C C . GLU A 1 43 ? 30.488 31.518 20.597 1.00 0.00 13 GLU A C 2
ATOM 1266 O O . GLU A 1 43 ? 29.751 30.789 21.265 1.00 0.00 13 GLU A O 2
ATOM 1278 N N . GLU A 1 44 ? 30.616 31.398 19.277 1.00 0.00 14 GLU A N 2
ATOM 1279 C CA . GLU A 1 44 ? 29.851 30.392 18.546 1.00 0.00 14 GLU A CA 2
ATOM 1280 C C . GLU A 1 44 ? 30.230 28.985 18.998 1.00 0.00 14 GLU A C 2
ATOM 1281 O O . GLU A 1 44 ? 29.369 28.117 19.143 1.00 0.00 14 GLU A O 2
ATOM 1293 N N . GLY A 1 45 ? 31.518 28.770 19.253 1.00 0.00 15 GLY A N 2
ATOM 1294 C CA . GLY A 1 45 ? 31.981 27.471 19.721 1.00 0.00 15 GLY A CA 2
ATOM 1295 C C . GLY A 1 45 ? 31.328 27.106 21.047 1.00 0.00 15 GLY A C 2
ATOM 1296 O O . GLY A 1 45 ? 30.855 25.983 21.224 1.00 0.00 15 GLY A O 2
ATOM 1300 N N . ASN A 1 46 ? 31.274 28.068 21.966 1.00 0.00 16 ASN A N 2
ATOM 1301 C CA . ASN A 1 46 ? 30.657 27.817 23.263 1.00 0.00 16 ASN A CA 2
ATOM 1302 C C . ASN A 1 46 ? 29.182 27.460 23.102 1.00 0.00 16 ASN A C 2
ATOM 1303 O O . ASN A 1 46 ? 28.689 26.544 23.762 1.00 0.00 16 ASN A O 2
ATOM 1314 N N . LYS A 1 47 ? 28.489 28.149 22.196 1.00 0.00 17 LYS A N 2
ATOM 1315 C CA . LYS A 1 47 ? 27.083 27.839 21.949 1.00 0.00 17 LYS A CA 2
ATOM 1316 C C . LYS A 1 47 ? 26.918 26.414 21.428 1.00 0.00 17 LYS A C 2
ATOM 1317 O O . LYS A 1 47 ? 26.062 25.663 21.909 1.00 0.00 17 LYS A O 2
ATOM 1336 N N . ALA A 1 48 ? 27.773 26.020 20.483 1.00 0.00 18 ALA A N 2
ATOM 1337 C CA . ALA A 1 48 ? 27.692 24.672 19.936 1.00 0.00 18 ALA A CA 2
ATOM 1338 C C . ALA A 1 48 ? 27.923 23.643 21.036 1.00 0.00 18 ALA A C 2
ATOM 1339 O O . ALA A 1 48 ? 27.238 22.623 21.090 1.00 0.00 18 ALA A O 2
ATOM 1346 N N . LEU A 1 49 ? 28.892 23.909 21.910 1.00 0.00 19 LEU A N 2
ATOM 1347 C CA . LEU A 1 49 ? 29.133 23.025 23.044 1.00 0.00 19 LEU A CA 2
ATOM 1348 C C . LEU A 1 49 ? 27.902 22.948 23.944 1.00 0.00 19 LEU A C 2
ATOM 1349 O O . LEU A 1 49 ? 27.515 21.866 24.384 1.00 0.00 19 LEU A O 2
ATOM 1365 N N . SER A 1 50 ? 27.235 24.083 24.142 1.00 0.00 20 SER A N 2
ATOM 1366 C CA . SER A 1 50 ? 26.063 24.121 25.012 1.00 0.00 20 SER A CA 2
ATOM 1367 C C . SER A 1 50 ? 24.960 23.189 24.517 1.00 0.00 20 SER A C 2
ATOM 1368 O O . SER A 1 50 ? 24.240 22.593 25.318 1.00 0.00 20 SER A O 2
ATOM 1376 N N . VAL A 1 51 ? 24.829 23.065 23.199 1.00 0.00 21 VAL A N 2
ATOM 1377 C CA . VAL A 1 51 ? 23.832 22.157 22.628 1.00 0.00 21 VAL A CA 2
ATOM 1378 C C . VAL A 1 51 ? 24.342 20.719 22.451 1.00 0.00 21 VAL A C 2
ATOM 1379 O O . VAL A 1 51 ? 23.604 19.870 21.950 1.00 0.00 21 VAL A O 2
ATOM 1392 N N . GLY A 1 52 ? 25.583 20.433 22.850 1.00 0.00 22 GLY A N 2
ATOM 1393 C CA . GLY A 1 52 ? 26.149 19.095 22.659 1.00 0.00 22 GLY A CA 2
ATOM 1394 C C . GLY A 1 52 ? 26.811 18.909 21.286 1.00 0.00 22 GLY A C 2
ATOM 1395 O O . GLY A 1 52 ? 27.160 17.787 20.917 1.00 0.00 22 GLY A O 2
ATOM 1399 N N . ASN A 1 53 ? 26.988 19.992 20.529 1.00 0.00 23 ASN A N 2
ATOM 1400 C CA . ASN A 1 53 ? 27.562 19.908 19.191 1.00 0.00 23 ASN A CA 2
ATOM 1401 C C . ASN A 1 53 ? 29.063 20.201 19.228 1.00 0.00 23 ASN A C 2
ATOM 1402 O O . ASN A 1 53 ? 29.539 21.205 18.686 1.00 0.00 23 ASN A O 2
ATOM 1413 N N . ILE A 1 54 ? 29.817 19.297 19.843 1.00 0.00 24 ILE A N 2
ATOM 1414 C CA . ILE A 1 54 ? 31.250 19.512 20.017 1.00 0.00 24 ILE A CA 2
ATOM 1415 C C . ILE A 1 54 ? 31.953 19.593 18.660 1.00 0.00 24 ILE A C 2
ATOM 1416 O O . ILE A 1 54 ? 32.883 20.383 18.492 1.00 0.00 24 ILE A O 2
ATOM 1432 N N . ASP A 1 55 ? 31.491 18.811 17.684 1.00 0.00 25 ASP A N 2
ATOM 1433 C CA . ASP A 1 55 ? 32.133 18.799 16.373 1.00 0.00 25 ASP A CA 2
ATOM 1434 C C . ASP A 1 55 ? 32.085 20.183 15.731 1.00 0.00 25 ASP A C 2
ATOM 1435 O O . ASP A 1 55 ? 33.110 20.710 15.291 1.00 0.00 25 ASP A O 2
ATOM 1444 N N . ASP A 1 56 ? 30.903 20.795 15.723 1.00 0.00 26 ASP A N 2
ATOM 1445 C CA . ASP A 1 56 ? 30.758 22.125 15.142 1.00 0.00 26 ASP A CA 2
ATOM 1446 C C . ASP A 1 56 ? 31.583 23.148 15.915 1.00 0.00 26 ASP A C 2
ATOM 1447 O O . ASP A 1 56 ? 32.210 24.023 15.315 1.00 0.00 26 ASP A O 2
ATOM 1456 N N . ALA A 1 57 ? 31.619 23.012 17.240 1.00 0.00 27 ALA A N 2
ATOM 1457 C CA . ALA A 1 57 ? 32.382 23.948 18.057 1.00 0.00 27 ALA A CA 2
ATOM 1458 C C . ALA A 1 57 ? 33.857 23.903 17.663 1.00 0.00 27 ALA A C 2
ATOM 1459 O O . ALA A 1 57 ? 34.490 24.943 17.466 1.00 0.00 27 ALA A O 2
ATOM 1466 N N . LEU A 1 58 ? 34.392 22.694 17.506 1.00 0.00 28 LEU A N 2
ATOM 1467 C CA . LEU A 1 58 ? 35.776 22.544 17.072 1.00 0.00 28 LEU A CA 2
ATOM 1468 C C . LEU A 1 58 ? 35.989 23.178 15.701 1.00 0.00 28 LEU A C 2
ATOM 1469 O O . LEU A 1 58 ? 37.018 23.810 15.461 1.00 0.00 28 LEU A O 2
ATOM 1485 N N . GLN A 1 59 ? 35.004 23.038 14.813 1.00 0.00 29 GLN A N 2
ATOM 1486 C CA . GLN A 1 59 ? 35.126 23.616 13.478 1.00 0.00 29 GLN A CA 2
ATOM 1487 C C . GLN A 1 59 ? 35.279 25.134 13.543 1.00 0.00 29 GLN A C 2
ATOM 1488 O O . GLN A 1 59 ? 36.156 25.701 12.886 1.00 0.00 29 GLN A O 2
ATOM 1502 N N . TYR A 1 60 ? 34.457 25.789 14.363 1.00 0.00 30 TYR A N 2
ATOM 1503 C CA . TYR A 1 60 ? 34.584 27.232 14.539 1.00 0.00 30 TYR A CA 2
ATOM 1504 C C . TYR A 1 60 ? 35.960 27.594 15.087 1.00 0.00 30 TYR A C 2
ATOM 1505 O O . TYR A 1 60 ? 36.591 28.541 14.612 1.00 0.00 30 TYR A O 2
ATOM 1523 N N . TYR A 1 61 ? 36.445 26.820 16.058 1.00 0.00 31 TYR A N 2
ATOM 1524 C CA . TYR A 1 61 ? 37.762 27.090 16.629 1.00 0.00 31 TYR A CA 2
ATOM 1525 C C . TYR A 1 61 ? 38.855 26.962 15.572 1.00 0.00 31 TYR A C 2
ATOM 1526 O O . TYR A 1 61 ? 39.784 27.770 15.531 1.00 0.00 31 TYR A O 2
ATOM 1544 N N . ALA A 1 62 ? 38.714 25.982 14.681 1.00 0.00 32 ALA A N 2
ATOM 1545 C CA . ALA A 1 62 ? 39.699 25.793 13.621 1.00 0.00 32 ALA A CA 2
ATOM 1546 C C . ALA A 1 62 ? 39.736 27.010 12.706 1.00 0.00 32 ALA A C 2
ATOM 1547 O O . ALA A 1 62 ? 40.810 27.514 12.367 1.00 0.00 32 ALA A O 2
ATOM 1554 N N . ALA A 1 63 ? 38.557 27.511 12.348 1.00 0.00 33 ALA A N 2
ATOM 1555 C CA . ALA A 1 63 ? 38.482 28.701 11.510 1.00 0.00 33 ALA A CA 2
ATOM 1556 C C . ALA A 1 63 ? 39.102 29.901 12.221 1.00 0.00 33 ALA A C 2
ATOM 1557 O O . ALA A 1 63 ? 39.795 30.705 11.599 1.00 0.00 33 ALA A O 2
ATOM 1564 N N . ALA A 1 64 ? 38.887 30.000 13.531 1.00 0.00 34 ALA A N 2
ATOM 1565 C CA . ALA A 1 64 ? 39.445 31.109 14.299 1.00 0.00 34 ALA A CA 2
ATOM 1566 C C . ALA A 1 64 ? 40.971 31.108 14.231 1.00 0.00 34 ALA A C 2
ATOM 1567 O O . ALA A 1 64 ? 41.584 32.151 13.988 1.00 0.00 34 ALA A O 2
ATOM 1574 N N . ILE A 1 65 ? 41.580 29.935 14.398 1.00 0.00 35 ILE A N 2
ATOM 1575 C CA . ILE A 1 65 ? 43.034 29.844 14.321 1.00 0.00 35 ILE A CA 2
ATOM 1576 C C . ILE A 1 65 ? 43.514 30.269 12.935 1.00 0.00 35 ILE A C 2
ATOM 1577 O O . ILE A 1 65 ? 44.490 31.011 12.814 1.00 0.00 35 ILE A O 2
ATOM 1593 N N . THR A 1 66 ? 42.814 29.821 11.893 1.00 0.00 36 THR A N 2
ATOM 1594 C CA . THR A 1 66 ? 43.186 30.203 10.534 1.00 0.00 36 THR A CA 2
ATOM 1595 C C . THR A 1 66 ? 43.101 31.718 10.346 1.00 0.00 36 THR A C 2
ATOM 1596 O O . THR A 1 66 ? 44.005 32.333 9.777 1.00 0.00 36 THR A O 2
ATOM 1607 N N . LEU A 1 67 ? 42.036 32.326 10.864 1.00 0.00 37 LEU A N 2
ATOM 1608 C CA . LEU A 1 67 ? 41.871 33.773 10.752 1.00 0.00 37 LEU A CA 2
ATOM 1609 C C . LEU A 1 67 ? 43.015 34.519 11.433 1.00 0.00 37 LEU A C 2
ATOM 1610 O O . LEU A 1 67 ? 43.424 35.585 10.971 1.00 0.00 37 LEU A O 2
ATOM 1626 N N . ASP A 1 68 ? 43.497 33.981 12.549 1.00 0.00 38 ASP A N 2
ATOM 1627 C CA . ASP A 1 68 ? 44.657 34.558 13.217 1.00 0.00 38 ASP A CA 2
ATOM 1628 C C . ASP A 1 68 ? 45.903 34.446 12.342 1.00 0.00 38 ASP A C 2
ATOM 1629 O O . ASP A 1 68 ? 46.634 35.420 12.160 1.00 0.00 38 ASP A O 2
ATOM 1638 N N . LYS A 1 69 ? 46.138 33.253 11.803 1.00 0.00 39 LYS A N 2
ATOM 1639 C CA . LYS A 1 69 ? 47.309 33.024 10.961 1.00 0.00 39 LYS A CA 2
ATOM 1640 C C . LYS A 1 69 ? 47.312 33.929 9.727 1.00 0.00 39 LYS A C 2
ATOM 1641 O O . LYS A 1 69 ? 48.377 34.302 9.235 1.00 0.00 39 LYS A O 2
ATOM 1660 N N . TYR A 1 70 ? 46.128 34.281 9.228 1.00 0.00 40 TYR A N 2
ATOM 1661 C CA . TYR A 1 70 ? 46.036 35.160 8.067 1.00 0.00 40 TYR A CA 2
ATOM 1662 C C . TYR A 1 70 ? 46.729 36.498 8.373 1.00 0.00 40 TYR A C 2
ATOM 1663 O O . TYR A 1 70 ? 46.424 37.108 9.399 1.00 0.00 40 TYR A O 2
ATOM 1681 N N . PRO A 1 71 ? 47.635 36.979 7.540 1.00 0.00 41 PRO A N 2
ATOM 1682 C CA . PRO A 1 71 ? 48.413 38.214 7.861 1.00 0.00 41 PRO A CA 2
ATOM 1683 C C . PRO A 1 71 ? 47.708 39.520 7.499 1.00 0.00 41 PRO A C 2
ATOM 1684 O O . PRO A 1 71 ? 48.348 40.573 7.486 1.00 0.00 41 PRO A O 2
ATOM 1695 N N . HIS A 1 72 ? 46.408 39.467 7.212 1.00 0.00 42 HIS A N 2
ATOM 1696 C CA . HIS A 1 72 ? 45.703 40.663 6.753 1.00 0.00 42 HIS A CA 2
ATOM 1697 C C . HIS A 1 72 ? 44.272 40.720 7.276 1.00 0.00 42 HIS A C 2
ATOM 1698 O O . HIS A 1 72 ? 43.643 39.689 7.516 1.00 0.00 42 HIS A O 2
ATOM 1712 N N . LYS A 1 73 ? 43.773 41.935 7.490 1.00 0.00 43 LYS A N 2
ATOM 1713 C CA . LYS A 1 73 ? 42.359 42.114 7.797 1.00 0.00 43 LYS A CA 2
ATOM 1714 C C . LYS A 1 73 ? 41.524 41.630 6.617 1.00 0.00 43 LYS A C 2
ATOM 1715 O O . LYS A 1 73 ? 41.816 41.975 5.472 1.00 0.00 43 LYS A O 2
ATOM 1734 N N . ILE A 1 74 ? 40.491 40.839 6.891 1.00 0.00 44 ILE A N 2
ATOM 1735 C CA . ILE A 1 74 ? 39.598 40.391 5.823 1.00 0.00 44 ILE A CA 2
ATOM 1736 C C . ILE A 1 74 ? 38.435 41.369 5.659 1.00 0.00 44 ILE A C 2
ATOM 1737 O O . ILE A 1 74 ? 37.812 41.782 6.637 1.00 0.00 44 ILE A O 2
ATOM 1753 N N . LYS A 1 75 ? 38.154 41.731 4.410 1.00 0.00 45 LYS A N 2
ATOM 1754 C CA . LYS A 1 75 ? 37.133 42.736 4.116 1.00 0.00 45 LYS A CA 2
ATOM 1755 C C . LYS A 1 75 ? 35.716 42.155 4.077 1.00 0.00 45 LYS A C 2
ATOM 1756 O O . LYS A 1 75 ? 34.744 42.896 4.232 1.00 0.00 45 LYS A O 2
ATOM 1775 N N . SER A 1 76 ? 35.588 40.840 3.894 1.00 0.00 46 SER A N 2
ATOM 1776 C CA . SER A 1 76 ? 34.269 40.216 3.840 1.00 0.00 46 SER A CA 2
ATOM 1777 C C . SER A 1 76 ? 34.334 38.749 4.247 1.00 0.00 46 SER A C 2
ATOM 1778 O O . SER A 1 76 ? 35.373 38.101 4.123 1.00 0.00 46 SER A O 2
ATOM 1786 N N . GLY A 1 77 ? 33.209 38.233 4.734 1.00 0.00 47 GLY A N 2
ATOM 1787 C CA . GLY A 1 77 ? 33.115 36.827 5.110 1.00 0.00 47 GLY A CA 2
ATOM 1788 C C . GLY A 1 77 ? 33.296 35.912 3.901 1.00 0.00 47 GLY A C 2
ATOM 1789 O O . GLY A 1 77 ? 33.889 34.836 4.007 1.00 0.00 47 GLY A O 2
ATOM 1793 N N . ALA A 1 78 ? 32.806 36.350 2.741 1.00 0.00 48 ALA A N 2
ATOM 1794 C CA . ALA A 1 78 ? 32.896 35.531 1.537 1.00 0.00 48 ALA A CA 2
ATOM 1795 C C . ALA A 1 78 ? 34.354 35.210 1.232 1.00 0.00 48 ALA A C 2
ATOM 1796 O O . ALA A 1 78 ? 34.683 34.080 0.869 1.00 0.00 48 ALA A O 2
ATOM 1803 N N . GLU A 1 79 ? 35.225 36.206 1.379 1.00 0.00 49 GLU A N 2
ATOM 1804 C CA . GLU A 1 79 ? 36.658 35.953 1.291 1.00 0.00 49 GLU A CA 2
ATOM 1805 C C . GLU A 1 79 ? 37.105 34.991 2.392 1.00 0.00 49 GLU A C 2
ATOM 1806 O O . GLU A 1 79 ? 37.902 34.087 2.144 1.00 0.00 49 GLU A O 2
ATOM 1818 N N . ALA A 1 80 ? 36.503 35.107 3.577 1.00 0.00 50 ALA A N 2
ATOM 1819 C CA . ALA A 1 80 ? 36.892 34.260 4.703 1.00 0.00 50 ALA A CA 2
ATOM 1820 C C . ALA A 1 80 ? 36.675 32.781 4.387 1.00 0.00 50 ALA A C 2
ATOM 1821 O O . ALA A 1 80 ? 37.482 31.933 4.768 1.00 0.00 50 ALA A O 2
ATOM 1828 N N . LYS A 1 81 ? 35.633 32.482 3.619 1.00 0.00 51 LYS A N 2
ATOM 1829 C CA . LYS A 1 81 ? 35.336 31.100 3.252 1.00 0.00 51 LYS A CA 2
ATOM 1830 C C . LYS A 1 81 ? 36.517 30.438 2.534 1.00 0.00 51 LYS A C 2
ATOM 1831 O O . LYS A 1 81 ? 36.680 29.220 2.611 1.00 0.00 51 LYS A O 2
ATOM 1850 N N . LYS A 1 82 ? 37.338 31.226 1.842 1.00 0.00 52 LYS A N 2
ATOM 1851 C CA . LYS A 1 82 ? 38.481 30.676 1.118 1.00 0.00 52 LYS A CA 2
ATOM 1852 C C . LYS A 1 82 ? 39.470 29.964 2.047 1.00 0.00 52 LYS A C 2
ATOM 1853 O O . LYS A 1 82 ? 40.221 29.098 1.597 1.00 0.00 52 LYS A O 2
ATOM 1872 N N . LEU A 1 83 ? 39.478 30.318 3.333 1.00 0.00 53 LEU A N 2
ATOM 1873 C CA . LEU A 1 83 ? 40.471 29.778 4.255 1.00 0.00 53 LEU A CA 2
ATOM 1874 C C . LEU A 1 83 ? 40.023 28.418 4.804 1.00 0.00 53 LEU A C 2
ATOM 1875 O O . LEU A 1 83 ? 38.843 28.257 5.137 1.00 0.00 53 LEU A O 2
ATOM 1891 N N . PRO A 1 84 ? 40.912 27.455 4.965 1.00 0.00 54 PRO A N 2
ATOM 1892 C CA . PRO A 1 84 ? 40.508 26.109 5.477 1.00 0.00 54 PRO A CA 2
ATOM 1893 C C . PRO A 1 84 ? 39.842 26.208 6.846 1.00 0.00 54 PRO A C 2
ATOM 1894 O O . PRO A 1 84 ? 40.377 26.832 7.764 1.00 0.00 54 PRO A O 2
ATOM 1905 N N . GLY A 1 85 ? 38.681 25.577 6.976 1.00 0.00 55 GLY A N 2
ATOM 1906 C CA . GLY A 1 85 ? 37.960 25.568 8.247 1.00 0.00 55 GLY A CA 2
ATOM 1907 C C . GLY A 1 85 ? 36.800 26.569 8.291 1.00 0.00 55 GLY A C 2
ATOM 1908 O O . GLY A 1 85 ? 35.982 26.506 9.210 1.00 0.00 55 GLY A O 2
ATOM 1912 N N . VAL A 1 86 ? 36.715 27.486 7.322 1.00 0.00 56 VAL A N 2
ATOM 1913 C CA . VAL A 1 86 ? 35.615 28.448 7.300 1.00 0.00 56 VAL A CA 2
ATOM 1914 C C . VAL A 1 86 ? 34.425 27.869 6.539 1.00 0.00 56 VAL A C 2
ATOM 1915 O O . VAL A 1 86 ? 34.585 27.296 5.462 1.00 0.00 56 VAL A O 2
ATOM 1928 N N . GLY A 1 87 ? 33.232 28.022 7.109 1.00 0.00 57 GLY A N 2
ATOM 1929 C CA . GLY A 1 87 ? 32.016 27.508 6.482 1.00 0.00 57 GLY A CA 2
ATOM 1930 C C . GLY A 1 87 ? 31.115 28.650 6.024 1.00 0.00 57 GLY A C 2
ATOM 1931 O O . GLY A 1 87 ? 31.347 29.811 6.360 1.00 0.00 57 GLY A O 2
ATOM 1935 N N . THR A 1 88 ? 30.066 28.311 5.280 1.00 0.00 58 THR A N 2
ATOM 1936 C CA . THR A 1 88 ? 29.161 29.328 4.756 1.00 0.00 58 THR A CA 2
ATOM 1937 C C . THR A 1 88 ? 28.503 30.107 5.891 1.00 0.00 58 THR A C 2
ATOM 1938 O O . THR A 1 88 ? 28.426 31.335 5.847 1.00 0.00 58 THR A O 2
ATOM 1949 N N . LYS A 1 89 ? 28.059 29.394 6.924 1.00 0.00 59 LYS A N 2
ATOM 1950 C CA . LYS A 1 89 ? 27.397 30.046 8.049 1.00 0.00 59 LYS A CA 2
ATOM 1951 C C . LYS A 1 89 ? 28.339 31.039 8.721 1.00 0.00 59 LYS A C 2
ATOM 1952 O O . LYS A 1 89 ? 27.949 32.163 9.043 1.00 0.00 59 LYS A O 2
ATOM 1971 N N . ILE A 1 90 ? 29.600 30.644 8.874 1.00 0.00 60 ILE A N 2
ATOM 1972 C CA . ILE A 1 90 ? 30.583 31.515 9.504 1.00 0.00 60 ILE A CA 2
ATOM 1973 C C . ILE A 1 90 ? 30.801 32.757 8.640 1.00 0.00 60 ILE A C 2
ATOM 1974 O O . ILE A 1 90 ? 30.827 33.878 9.150 1.00 0.00 60 ILE A O 2
ATOM 1990 N N . ALA A 1 91 ? 30.897 32.563 7.329 1.00 0.00 61 ALA A N 2
ATOM 1991 C CA . ALA A 1 91 ? 31.088 33.687 6.419 1.00 0.00 61 ALA A CA 2
ATOM 1992 C C . ALA A 1 91 ? 29.938 34.683 6.552 1.00 0.00 61 ALA A C 2
ATOM 1993 O O . ALA A 1 91 ? 30.160 35.894 6.605 1.00 0.00 61 ALA A O 2
ATOM 2000 N N . GLU A 1 92 ? 28.712 34.172 6.636 1.00 0.00 62 GLU A N 2
ATOM 2001 C CA . GLU A 1 92 ? 27.549 35.044 6.761 1.00 0.00 62 GLU A CA 2
ATOM 2002 C C . GLU A 1 92 ? 27.614 35.863 8.048 1.00 0.00 62 GLU A C 2
ATOM 2003 O O . GLU A 1 92 ? 27.323 37.060 8.040 1.00 0.00 62 GLU A O 2
ATOM 2015 N N . LYS A 1 93 ? 28.031 35.232 9.146 1.00 0.00 63 LYS A N 2
ATOM 2016 C CA . LYS A 1 93 ? 28.172 35.954 10.408 1.00 0.00 63 LYS A CA 2
ATOM 2017 C C . LYS A 1 93 ? 29.188 37.085 10.273 1.00 0.00 63 LYS A C 2
ATOM 2018 O O . LYS A 1 93 ? 28.964 38.193 10.764 1.00 0.00 63 LYS A O 2
ATOM 2037 N N . ILE A 1 94 ? 30.284 36.818 9.569 1.00 0.00 64 ILE A N 2
ATOM 2038 C CA . ILE A 1 94 ? 31.289 37.850 9.329 1.00 0.00 64 ILE A CA 2
ATOM 2039 C C . ILE A 1 94 ? 30.671 39.013 8.552 1.00 0.00 64 ILE A C 2
ATOM 2040 O O . ILE A 1 94 ? 30.875 40.176 8.905 1.00 0.00 64 ILE A O 2
ATOM 2056 N N . ASP A 1 95 ? 29.886 38.700 7.524 1.00 0.00 65 ASP A N 2
ATOM 2057 C CA . ASP A 1 95 ? 29.269 39.746 6.713 1.00 0.00 65 ASP A CA 2
ATOM 2058 C C . ASP A 1 95 ? 28.369 40.635 7.565 1.00 0.00 65 ASP A C 2
ATOM 2059 O O . ASP A 1 95 ? 28.418 41.861 7.457 1.00 0.00 65 ASP A O 2
ATOM 2068 N N . GLU A 1 96 ? 27.582 40.020 8.444 1.00 0.00 66 GLU A N 2
ATOM 2069 C CA . GLU A 1 96 ? 26.689 40.788 9.305 1.00 0.00 66 GLU A CA 2
ATOM 2070 C C . GLU A 1 96 ? 27.485 41.705 10.230 1.00 0.00 66 GLU A C 2
ATOM 2071 O O . GLU A 1 96 ? 27.168 42.887 10.368 1.00 0.00 66 GLU A O 2
ATOM 2083 N N . PHE A 1 97 ? 28.543 41.169 10.832 1.00 0.00 67 PHE A N 2
ATOM 2084 C CA . PHE A 1 97 ? 29.353 41.958 11.754 1.00 0.00 67 PHE A CA 2
ATOM 2085 C C . PHE A 1 97 ? 29.955 43.178 11.063 1.00 0.00 67 PHE A C 2
ATOM 2086 O O . PHE A 1 97 ? 29.973 44.269 11.636 1.00 0.00 67 PHE A O 2
ATOM 2103 N N . LEU A 1 98 ? 30.450 42.999 9.840 1.00 0.00 68 LEU A N 2
ATOM 2104 C CA . LEU A 1 98 ? 30.972 44.128 9.077 1.00 0.00 68 LEU A CA 2
ATOM 2105 C C . LEU A 1 98 ? 29.864 45.121 8.732 1.00 0.00 68 LEU A C 2
ATOM 2106 O O . LEU A 1 98 ? 30.081 46.332 8.756 1.00 0.00 68 LEU A O 2
ATOM 2122 N N . ALA A 1 99 ? 28.677 44.608 8.413 1.00 0.00 69 ALA A N 2
ATOM 2123 C CA . ALA A 1 99 ? 27.546 45.475 8.092 1.00 0.00 69 ALA A CA 2
ATOM 2124 C C . ALA A 1 99 ? 27.158 46.360 9.277 1.00 0.00 69 ALA A C 2
ATOM 2125 O O . ALA A 1 99 ? 26.726 47.497 9.091 1.00 0.00 69 ALA A O 2
ATOM 2132 N N . THR A 1 100 ? 27.312 45.839 10.491 1.00 0.00 70 THR A N 2
ATOM 2133 C CA . THR A 1 100 ? 27.045 46.631 11.691 1.00 0.00 70 THR A CA 2
ATOM 2134 C C . THR A 1 100 ? 28.153 47.651 11.978 1.00 0.00 70 THR A C 2
ATOM 2135 O O . THR A 1 100 ? 27.916 48.637 12.677 1.00 0.00 70 THR A O 2
ATOM 2146 N N . GLY A 1 101 ? 29.354 47.426 11.447 1.00 0.00 71 GLY A N 2
ATOM 2147 C CA . GLY A 1 101 ? 30.464 48.345 11.670 1.00 0.00 71 GLY A CA 2
ATOM 2148 C C . GLY A 1 101 ? 30.744 48.511 13.159 1.00 0.00 71 GLY A C 2
ATOM 2149 O O . GLY A 1 101 ? 30.404 47.644 13.965 1.00 0.00 71 GLY A O 2
ATOM 2153 N N . GLU A 1 31 ? 47.443 43.552 18.356 1.00 0.00 1 GLU A N 3
ATOM 2154 C CA . GLU A 1 31 ? 46.457 42.491 18.184 1.00 0.00 1 GLU A CA 3
ATOM 2155 C C . GLU A 1 31 ? 46.284 42.158 16.706 1.00 0.00 1 GLU A C 3
ATOM 2156 O O . GLU A 1 31 ? 46.375 43.036 15.848 1.00 0.00 1 GLU A O 3
ATOM 2168 N N . THR A 1 32 ? 46.034 40.885 16.414 1.00 0.00 2 THR A N 3
ATOM 2169 C CA . THR A 1 32 ? 45.837 40.455 15.034 1.00 0.00 2 THR A CA 3
ATOM 2170 C C . THR A 1 32 ? 44.673 41.213 14.406 1.00 0.00 2 THR A C 3
ATOM 2171 O O . THR A 1 32 ? 43.659 41.460 15.058 1.00 0.00 2 THR A O 3
ATOM 2182 N N . LEU A 1 33 ? 44.798 41.535 13.124 1.00 0.00 3 LEU A N 3
ATOM 2183 C CA . LEU A 1 33 ? 43.795 42.363 12.457 1.00 0.00 3 LEU A CA 3
ATOM 2184 C C . LEU A 1 33 ? 42.399 41.741 12.523 1.00 0.00 3 LEU A C 3
ATOM 2185 O O . LEU A 1 33 ? 41.399 42.460 12.544 1.00 0.00 3 LEU A O 3
ATOM 2201 N N . ASN A 1 34 ? 42.326 40.413 12.553 1.00 0.00 4 ASN A N 3
ATOM 2202 C CA . ASN A 1 34 ? 41.034 39.727 12.637 1.00 0.00 4 ASN A CA 3
ATOM 2203 C C . ASN A 1 34 ? 40.656 39.332 14.074 1.00 0.00 4 ASN A C 3
ATOM 2204 O O . ASN A 1 34 ? 39.641 38.668 14.282 1.00 0.00 4 ASN A O 3
ATOM 2215 N N . GLY A 1 35 ? 41.436 39.753 15.072 1.00 0.00 5 GLY A N 3
ATOM 2216 C CA . GLY A 1 35 ? 41.270 39.241 16.428 1.00 0.00 5 GLY A CA 3
ATOM 2217 C C . GLY A 1 35 ? 39.837 39.393 16.925 1.00 0.00 5 GLY A C 3
ATOM 2218 O O . GLY A 1 35 ? 39.310 38.493 17.583 1.00 0.00 5 GLY A O 3
ATOM 2222 N N . ALA A 1 36 ? 39.195 40.510 16.589 1.00 0.00 6 ALA A N 3
ATOM 2223 C CA . ALA A 1 36 ? 37.832 40.745 17.053 1.00 0.00 6 ALA A CA 3
ATOM 2224 C C . ALA A 1 36 ? 36.909 39.642 16.543 1.00 0.00 6 ALA A C 3
ATOM 2225 O O . ALA A 1 36 ? 36.144 39.051 17.310 1.00 0.00 6 ALA A O 3
ATOM 2232 N N . LEU A 1 37 ? 37.011 39.340 15.251 1.00 0.00 7 LEU A N 3
ATOM 2233 C CA . LEU A 1 37 ? 36.216 38.262 14.676 1.00 0.00 7 LEU A CA 3
ATOM 2234 C C . LEU A 1 37 ? 36.564 36.924 15.323 1.00 0.00 7 LEU A C 3
ATOM 2235 O O . LEU A 1 37 ? 35.679 36.104 15.570 1.00 0.00 7 LEU A O 3
ATOM 2251 N N . VAL A 1 38 ? 37.841 36.722 15.649 1.00 0.00 8 VAL A N 3
ATOM 2252 C CA . VAL A 1 38 ? 38.254 35.478 16.292 1.00 0.00 8 VAL A CA 3
ATOM 2253 C C . VAL A 1 38 ? 37.526 35.318 17.626 1.00 0.00 8 VAL A C 3
ATOM 2254 O O . VAL A 1 38 ? 37.012 34.241 17.932 1.00 0.00 8 VAL A O 3
ATOM 2267 N N . ASN A 1 39 ? 37.430 36.404 18.389 1.00 0.00 9 ASN A N 3
ATOM 2268 C CA . ASN A 1 39 ? 36.752 36.346 19.680 1.00 0.00 9 ASN A CA 3
ATOM 2269 C C . ASN A 1 39 ? 35.287 35.967 19.495 1.00 0.00 9 ASN A C 3
ATOM 2270 O O . ASN A 1 39 ? 34.758 35.116 20.216 1.00 0.00 9 ASN A O 3
ATOM 2281 N N . MET A 1 40 ? 34.643 36.569 18.497 1.00 0.00 10 MET A N 3
ATOM 2282 C CA . MET A 1 40 ? 33.251 36.239 18.213 1.00 0.00 10 MET A CA 3
ATOM 2283 C C . MET A 1 40 ? 33.106 34.762 17.847 1.00 0.00 10 MET A C 3
ATOM 2284 O O . MET A 1 40 ? 32.141 34.110 18.249 1.00 0.00 10 MET A O 3
ATOM 2298 N N . LEU A 1 41 ? 34.084 34.224 17.121 1.00 0.00 11 LEU A N 3
ATOM 2299 C CA . LEU A 1 41 ? 34.067 32.804 16.782 1.00 0.00 11 LEU A CA 3
ATOM 2300 C C . LEU A 1 41 ? 34.128 31.932 18.032 1.00 0.00 11 LEU A C 3
ATOM 2301 O O . LEU A 1 41 ? 33.402 30.943 18.132 1.00 0.00 11 LEU A O 3
ATOM 2317 N N . LYS A 1 42 ? 34.974 32.305 18.993 1.00 0.00 12 LYS A N 3
ATOM 2318 C CA . LYS A 1 42 ? 35.051 31.549 20.242 1.00 0.00 12 LYS A CA 3
ATOM 2319 C C . LYS A 1 42 ? 33.698 31.533 20.946 1.00 0.00 12 LYS A C 3
ATOM 2320 O O . LYS A 1 42 ? 33.284 30.501 21.479 1.00 0.00 12 LYS A O 3
ATOM 2339 N N . GLU A 1 43 ? 32.991 32.662 20.909 1.00 0.00 13 GLU A N 3
ATOM 2340 C CA . GLU A 1 43 ? 31.665 32.721 21.516 1.00 0.00 13 GLU A CA 3
ATOM 2341 C C . GLU A 1 43 ? 30.710 31.759 20.816 1.00 0.00 13 GLU A C 3
ATOM 2342 O O . GLU A 1 43 ? 29.979 31.013 21.469 1.00 0.00 13 GLU A O 3
ATOM 2354 N N . GLU A 1 44 ? 30.761 31.732 19.485 1.00 0.00 14 GLU A N 3
ATOM 2355 C CA . GLU A 1 44 ? 29.913 30.818 18.726 1.00 0.00 14 GLU A CA 3
ATOM 2356 C C . GLU A 1 44 ? 30.250 29.366 19.053 1.00 0.00 14 GLU A C 3
ATOM 2357 O O . G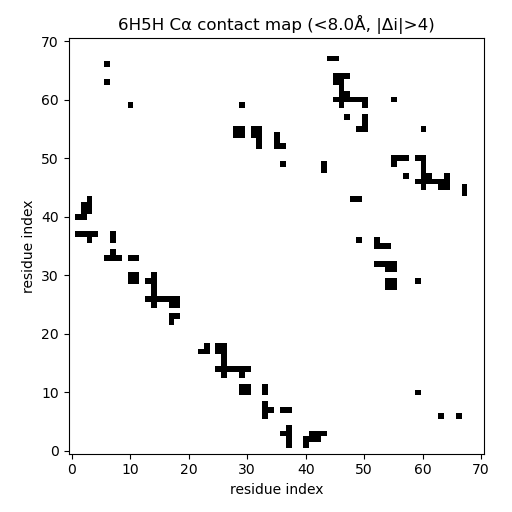LU A 1 44 ? 29.357 28.529 19.192 1.00 0.00 14 GLU A O 3
ATOM 2369 N N . GLY A 1 45 ? 31.539 29.077 19.209 1.00 0.00 15 GLY A N 3
ATOM 2370 C CA . GLY A 1 45 ? 31.965 27.726 19.552 1.00 0.00 15 GLY A CA 3
ATOM 2371 C C . GLY A 1 45 ? 31.372 27.289 20.886 1.00 0.00 15 GLY A C 3
ATOM 2372 O O . GLY A 1 45 ? 30.854 26.177 21.008 1.00 0.00 15 GLY A O 3
ATOM 2376 N N . ASN A 1 46 ? 31.421 28.177 21.877 1.00 0.00 16 ASN A N 3
ATOM 2377 C CA . ASN A 1 46 ? 30.871 27.854 23.188 1.00 0.00 16 ASN A CA 3
ATOM 2378 C C . ASN A 1 46 ? 29.374 27.577 23.095 1.00 0.00 16 ASN A C 3
ATOM 2379 O O . ASN A 1 46 ? 28.874 26.642 23.722 1.00 0.00 16 ASN A O 3
ATOM 2390 N N . LYS A 1 47 ? 28.665 28.359 22.281 1.00 0.00 17 LYS A N 3
ATOM 2391 C CA . LYS A 1 47 ? 27.236 28.128 22.093 1.00 0.00 17 LYS A CA 3
ATOM 2392 C C . LYS A 1 47 ? 26.977 26.750 21.490 1.00 0.00 17 LYS A C 3
ATOM 2393 O O . LYS A 1 47 ? 26.110 26.011 21.964 1.00 0.00 17 LYS A O 3
ATOM 2412 N N . ALA A 1 48 ? 27.763 26.383 20.476 1.00 0.00 18 ALA A N 3
ATOM 2413 C CA . ALA A 1 48 ? 27.588 25.081 19.847 1.00 0.00 18 ALA A CA 3
ATOM 2414 C C . ALA A 1 48 ? 27.802 23.971 20.868 1.00 0.00 18 ALA A C 3
ATOM 2415 O O . ALA A 1 48 ? 27.056 22.992 20.890 1.00 0.00 18 ALA A O 3
ATOM 2422 N N . LEU A 1 49 ? 28.823 24.119 21.709 1.00 0.00 19 LEU A N 3
ATOM 2423 C CA . LEU A 1 49 ? 29.052 23.153 22.777 1.00 0.00 19 LEU A CA 3
ATOM 2424 C C . LEU A 1 49 ? 27.860 23.103 23.730 1.00 0.00 19 LEU A C 3
ATOM 2425 O O . LEU A 1 49 ? 27.415 22.025 24.121 1.00 0.00 19 LEU A O 3
ATOM 2441 N N . SER A 1 50 ? 27.287 24.266 24.026 1.00 0.00 20 SER A N 3
ATOM 2442 C CA . SER A 1 50 ? 26.162 24.333 24.957 1.00 0.00 20 SER A CA 3
ATOM 2443 C C . SER A 1 50 ? 24.973 23.510 24.469 1.00 0.00 20 SER A C 3
ATOM 2444 O O . SER A 1 50 ? 24.250 22.920 25.271 1.00 0.00 20 SER A O 3
ATOM 2452 N N . VAL A 1 51 ? 24.770 23.471 23.155 1.00 0.00 21 VAL A N 3
ATOM 2453 C CA . VAL A 1 51 ? 23.677 22.681 22.587 1.00 0.00 21 VAL A CA 3
ATOM 2454 C C . VAL A 1 51 ? 24.058 21.220 22.308 1.00 0.00 21 VAL A C 3
ATOM 2455 O O . VAL A 1 51 ? 23.230 20.462 21.801 1.00 0.00 21 VAL A O 3
ATOM 2468 N N . GLY A 1 52 ? 25.287 20.812 22.630 1.00 0.00 22 GLY A N 3
ATOM 2469 C CA . GLY A 1 52 ? 25.730 19.446 22.345 1.00 0.00 22 GLY A CA 3
ATOM 2470 C C . GLY A 1 52 ? 26.311 19.282 20.933 1.00 0.00 22 GLY A C 3
ATOM 2471 O O . GLY A 1 52 ? 26.528 18.157 20.483 1.00 0.00 22 GLY A O 3
ATOM 2475 N N . ASN A 1 53 ? 26.566 20.388 20.234 1.00 0.00 23 ASN A N 3
ATOM 2476 C CA . ASN A 1 53 ? 27.088 20.330 18.873 1.00 0.00 23 ASN A CA 3
ATOM 2477 C C . ASN A 1 53 ? 28.610 20.481 18.879 1.00 0.00 23 ASN A C 3
ATOM 2478 O O . ASN A 1 53 ? 29.161 21.484 18.418 1.00 0.00 23 ASN A O 3
ATOM 2489 N N . ILE A 1 54 ? 29.293 19.456 19.381 1.00 0.00 24 ILE A N 3
ATOM 2490 C CA . ILE A 1 54 ? 30.743 19.527 19.531 1.00 0.00 24 ILE A CA 3
ATOM 2491 C C . ILE A 1 54 ? 31.420 19.680 18.168 1.00 0.00 24 ILE A C 3
ATOM 2492 O O . ILE A 1 54 ? 32.406 20.407 18.047 1.00 0.00 24 ILE A O 3
ATOM 2508 N N . ASP A 1 55 ? 30.874 19.032 17.138 1.00 0.00 25 ASP A N 3
ATOM 2509 C CA . ASP A 1 55 ? 31.483 19.097 15.814 1.00 0.00 25 ASP A CA 3
ATOM 2510 C C . ASP A 1 55 ? 31.524 20.535 15.308 1.00 0.00 25 ASP A C 3
ATOM 2511 O O . ASP A 1 55 ? 32.570 21.020 14.870 1.00 0.00 25 ASP A O 3
ATOM 2520 N N . ASP A 1 56 ? 30.398 21.236 15.418 1.00 0.00 26 ASP A N 3
ATOM 2521 C CA . ASP A 1 56 ? 30.337 22.623 14.970 1.00 0.00 26 ASP A CA 3
ATOM 2522 C C . ASP A 1 56 ? 31.277 23.499 15.788 1.00 0.00 26 ASP A C 3
ATOM 2523 O O . ASP A 1 56 ? 31.968 24.356 15.235 1.00 0.00 26 ASP A O 3
ATOM 2532 N N . ALA A 1 57 ? 31.337 23.256 17.096 1.00 0.00 27 ALA A N 3
ATOM 2533 C CA . ALA A 1 57 ? 32.196 24.059 17.957 1.00 0.00 27 ALA A CA 3
ATOM 2534 C C . ALA A 1 57 ? 33.654 23.932 17.521 1.00 0.00 27 ALA A C 3
ATOM 2535 O O . ALA A 1 57 ? 34.353 24.934 17.357 1.00 0.00 27 ALA A O 3
ATOM 2542 N N . LEU A 1 58 ? 34.103 22.698 17.293 1.00 0.00 28 LEU A N 3
ATOM 2543 C CA . LEU A 1 58 ? 35.470 22.476 16.836 1.00 0.00 28 LEU A CA 3
ATOM 2544 C C . LEU A 1 58 ? 35.715 23.168 15.498 1.00 0.00 28 LEU A C 3
ATOM 2545 O O . LEU A 1 58 ? 36.776 23.758 15.285 1.00 0.00 28 LEU A O 3
ATOM 2561 N N . GLN A 1 59 ? 34.721 23.127 14.613 1.00 0.00 29 GLN A N 3
ATOM 2562 C CA . GLN A 1 59 ? 34.865 23.766 13.309 1.00 0.00 29 GLN A CA 3
ATOM 2563 C C . GLN A 1 59 ? 35.100 25.266 13.459 1.00 0.00 29 GLN A C 3
ATOM 2564 O O . GLN A 1 59 ? 35.998 25.825 12.825 1.00 0.00 29 GLN A O 3
ATOM 2578 N N . TYR A 1 60 ? 34.319 25.910 14.325 1.00 0.00 30 TYR A N 3
ATOM 2579 C CA . TYR A 1 60 ? 34.496 27.338 14.559 1.00 0.00 30 TYR A CA 3
ATOM 2580 C C . TYR A 1 60 ? 35.892 27.635 15.094 1.00 0.00 30 TYR A C 3
ATOM 2581 O O . TYR A 1 60 ? 36.539 28.586 14.652 1.00 0.00 30 TYR A O 3
ATOM 2599 N N . TYR A 1 61 ? 36.373 26.802 16.017 1.00 0.00 31 TYR A N 3
ATOM 2600 C CA . TYR A 1 61 ? 37.705 27.010 16.574 1.00 0.00 31 TYR A CA 3
ATOM 2601 C C . TYR A 1 61 ? 38.777 26.906 15.493 1.00 0.00 31 TYR A C 3
ATOM 2602 O O . TYR A 1 61 ? 39.709 27.710 15.458 1.00 0.00 31 TYR A O 3
ATOM 2620 N N . ALA A 1 62 ? 38.610 25.959 14.572 1.00 0.00 32 ALA A N 3
ATOM 2621 C CA . ALA A 1 62 ? 39.576 25.796 13.490 1.00 0.00 32 ALA A CA 3
ATOM 2622 C C . ALA A 1 62 ? 39.608 27.040 12.611 1.00 0.00 32 ALA A C 3
ATOM 2623 O O . ALA A 1 62 ? 40.680 27.548 12.270 1.00 0.00 32 ALA A O 3
ATOM 2630 N N . ALA A 1 63 ? 38.426 27.559 12.286 1.00 0.00 33 ALA A N 3
ATOM 2631 C CA . ALA A 1 63 ? 38.345 28.768 11.476 1.00 0.00 33 ALA A CA 3
ATOM 2632 C C . ALA A 1 63 ? 38.984 29.950 12.198 1.00 0.00 33 ALA A C 3
ATOM 2633 O O . ALA A 1 63 ? 39.679 30.758 11.582 1.00 0.00 33 ALA A O 3
ATOM 2640 N N . ALA A 1 64 ? 38.784 30.028 13.512 1.00 0.00 34 ALA A N 3
ATOM 2641 C CA . ALA A 1 64 ? 39.350 31.123 14.290 1.00 0.00 34 ALA A CA 3
ATOM 2642 C C . ALA A 1 64 ? 40.877 31.119 14.211 1.00 0.00 34 ALA A C 3
ATOM 2643 O O . ALA A 1 64 ? 41.491 32.161 13.972 1.00 0.00 34 ALA A O 3
ATOM 2650 N N . ILE A 1 65 ? 41.483 29.942 14.362 1.00 0.00 35 ILE A N 3
ATOM 2651 C CA . ILE A 1 65 ? 42.938 29.849 14.296 1.00 0.00 35 ILE A CA 3
ATOM 2652 C C . ILE A 1 65 ? 43.442 30.294 12.925 1.00 0.00 35 ILE A C 3
ATOM 2653 O O . ILE A 1 65 ? 44.388 31.080 12.835 1.00 0.00 35 ILE A O 3
ATOM 2669 N N . THR A 1 66 ? 42.797 29.817 11.861 1.00 0.00 36 THR A N 3
ATOM 2670 C CA . THR A 1 66 ? 43.220 30.191 10.515 1.00 0.00 36 THR A CA 3
ATOM 2671 C C . THR A 1 66 ? 43.108 31.699 10.307 1.00 0.00 36 THR A C 3
ATOM 2672 O O . THR A 1 66 ? 44.018 32.333 9.768 1.00 0.00 36 THR A O 3
ATOM 2683 N N . LEU A 1 67 ? 42.008 32.282 10.775 1.00 0.00 37 LEU A N 3
ATOM 2684 C CA . LEU A 1 67 ? 41.802 33.720 10.632 1.00 0.00 37 LEU A CA 3
ATOM 2685 C C . LEU A 1 67 ? 42.887 34.516 11.350 1.00 0.00 37 LEU A C 3
ATOM 2686 O O . LEU A 1 67 ? 43.275 35.592 10.892 1.00 0.00 37 LEU A O 3
ATOM 2702 N N . ASP A 1 68 ? 43.343 34.011 12.493 1.00 0.00 38 ASP A N 3
ATOM 2703 C CA . ASP A 1 68 ? 44.459 34.640 13.192 1.00 0.00 38 ASP A CA 3
ATOM 2704 C C . ASP A 1 68 ? 45.733 34.562 12.357 1.00 0.00 38 ASP A C 3
ATOM 2705 O O . ASP A 1 68 ? 46.444 35.554 12.197 1.00 0.00 38 ASP A O 3
ATOM 2714 N N . LYS A 1 69 ? 46.015 33.375 11.823 1.00 0.00 39 LYS A N 3
ATOM 2715 C CA . LYS A 1 69 ? 47.208 33.179 11.004 1.00 0.00 39 LYS A CA 3
ATOM 2716 C C . LYS A 1 69 ? 47.210 34.080 9.767 1.00 0.00 39 LYS A C 3
ATOM 2717 O O . LYS A 1 69 ? 48.275 34.475 9.291 1.00 0.00 39 LYS A O 3
ATOM 2736 N N . TYR A 1 70 ? 46.027 34.406 9.248 1.00 0.00 40 TYR A N 3
ATOM 2737 C CA . TYR A 1 70 ? 45.935 35.264 8.071 1.00 0.00 40 TYR A CA 3
ATOM 2738 C C . TYR A 1 70 ? 46.626 36.610 8.347 1.00 0.00 40 TYR A C 3
ATOM 2739 O O . TYR A 1 70 ? 46.343 37.226 9.377 1.00 0.00 40 TYR A O 3
ATOM 2757 N N . PRO A 1 71 ? 47.505 37.091 7.486 1.00 0.00 41 PRO A N 3
ATOM 2758 C CA . PRO A 1 71 ? 48.265 38.347 7.766 1.00 0.00 41 PRO A CA 3
ATOM 2759 C C . PRO A 1 71 ? 47.526 39.630 7.393 1.00 0.00 41 PRO A C 3
ATOM 2760 O O . PRO A 1 71 ? 48.142 40.697 7.346 1.00 0.00 41 PRO A O 3
ATOM 2771 N N . HIS A 1 72 ? 46.222 39.544 7.135 1.00 0.00 42 HIS A N 3
ATOM 2772 C CA . HIS A 1 72 ? 45.472 40.721 6.701 1.00 0.00 42 HIS A CA 3
ATOM 2773 C C . HIS A 1 72 ? 44.052 40.731 7.257 1.00 0.00 42 HIS A C 3
ATOM 2774 O O . HIS A 1 72 ? 43.465 39.679 7.507 1.00 0.00 42 HIS A O 3
ATOM 2788 N N . LYS A 1 73 ? 43.515 41.928 7.482 1.00 0.00 43 LYS A N 3
ATOM 2789 C CA . LYS A 1 73 ? 42.100 42.054 7.808 1.00 0.00 43 LYS A CA 3
ATOM 2790 C C . LYS A 1 73 ? 41.269 41.578 6.622 1.00 0.00 43 LYS A C 3
ATOM 2791 O O . LYS A 1 73 ? 41.529 41.973 5.485 1.00 0.00 43 LYS A O 3
ATOM 2810 N N . ILE A 1 74 ? 40.276 40.734 6.883 1.00 0.00 44 ILE A N 3
ATOM 2811 C CA . ILE A 1 74 ? 39.382 40.288 5.817 1.00 0.00 44 ILE A CA 3
ATOM 2812 C C . ILE A 1 74 ? 38.175 41.219 5.714 1.00 0.00 44 ILE A C 3
ATOM 2813 O O . ILE A 1 74 ? 37.541 41.547 6.718 1.00 0.00 44 ILE A O 3
ATOM 2829 N N . LYS A 1 75 ? 37.867 41.642 4.491 1.00 0.00 45 LYS A N 3
ATOM 2830 C CA . LYS A 1 75 ? 36.794 42.609 4.265 1.00 0.00 45 LYS A CA 3
ATOM 2831 C C . LYS A 1 75 ? 35.407 41.967 4.196 1.00 0.00 45 LYS A C 3
ATOM 2832 O O . LYS A 1 75 ? 34.404 42.661 4.363 1.00 0.00 45 LYS A O 3
ATOM 2851 N N . SER A 1 76 ? 35.339 40.662 3.934 1.00 0.00 46 SER A N 3
ATOM 2852 C CA . SER A 1 76 ? 34.049 39.982 3.851 1.00 0.00 46 SER A CA 3
ATOM 2853 C C . SER A 1 76 ? 34.189 38.494 4.155 1.00 0.00 46 SER A C 3
ATOM 2854 O O . SER A 1 76 ? 35.262 37.913 3.997 1.00 0.00 46 SER A O 3
ATOM 2862 N N . GLY A 1 77 ? 33.091 37.887 4.594 1.00 0.00 47 GLY A N 3
ATOM 2863 C CA . GLY A 1 77 ? 33.073 36.454 4.872 1.00 0.00 47 GLY A CA 3
ATOM 2864 C C . GLY A 1 77 ? 33.342 35.631 3.612 1.00 0.00 47 GLY A C 3
ATOM 2865 O O . GLY A 1 77 ? 33.966 34.570 3.676 1.00 0.00 47 GLY A O 3
ATOM 2869 N N . ALA A 1 78 ? 32.894 36.130 2.459 1.00 0.00 48 ALA A N 3
ATOM 2870 C CA . ALA A 1 78 ? 33.062 35.393 1.213 1.00 0.00 48 ALA A CA 3
ATOM 2871 C C . ALA A 1 78 ? 34.542 35.131 0.959 1.00 0.00 48 ALA A C 3
ATOM 2872 O O . ALA A 1 78 ? 34.923 34.032 0.555 1.00 0.00 48 ALA A O 3
ATOM 2879 N N . GLU A 1 79 ? 35.372 36.143 1.197 1.00 0.00 49 GLU A N 3
ATOM 2880 C CA . GLU A 1 79 ? 36.815 35.937 1.173 1.00 0.00 49 GLU A CA 3
ATOM 2881 C C . GLU A 1 79 ? 37.237 34.936 2.252 1.00 0.00 49 GLU A C 3
ATOM 2882 O O . GLU A 1 79 ? 38.073 34.068 2.006 1.00 0.00 49 GLU A O 3
ATOM 2894 N N . ALA A 1 80 ? 36.569 34.978 3.405 1.00 0.00 50 ALA A N 3
ATOM 2895 C CA . ALA A 1 80 ? 36.931 34.103 4.518 1.00 0.00 50 ALA A CA 3
ATOM 2896 C C . ALA A 1 80 ? 36.797 32.630 4.136 1.00 0.00 50 ALA A C 3
ATOM 2897 O O . ALA A 1 80 ? 37.612 31.801 4.542 1.00 0.00 50 ALA A O 3
ATOM 2904 N N . LYS A 1 81 ? 35.826 32.316 3.285 1.00 0.00 51 LYS A N 3
ATOM 2905 C CA . LYS A 1 81 ? 35.600 30.934 2.873 1.00 0.00 51 LYS A CA 3
ATOM 2906 C C . LYS A 1 81 ? 36.854 30.322 2.241 1.00 0.00 51 LYS A C 3
ATOM 2907 O O . LYS A 1 81 ? 37.059 29.112 2.324 1.00 0.00 51 LYS A O 3
ATOM 2926 N N . LYS A 1 82 ? 37.691 31.147 1.613 1.00 0.00 52 LYS A N 3
ATOM 2927 C CA . LYS A 1 82 ? 38.896 30.646 0.960 1.00 0.00 52 LYS A CA 3
ATOM 2928 C C . LYS A 1 82 ? 39.849 29.955 1.940 1.00 0.00 52 LYS A C 3
ATOM 2929 O O . LYS A 1 82 ? 40.657 29.121 1.529 1.00 0.00 52 LYS A O 3
ATOM 2948 N N . LEU A 1 83 ? 39.764 30.291 3.228 1.00 0.00 53 LEU A N 3
ATOM 2949 C CA . LEU A 1 83 ? 40.727 29.786 4.201 1.00 0.00 53 LEU A CA 3
ATOM 2950 C C . LEU A 1 83 ? 40.320 28.396 4.709 1.00 0.00 53 LEU A C 3
ATOM 2951 O O . LEU A 1 83 ? 39.135 28.177 4.985 1.00 0.00 53 LEU A O 3
ATOM 2967 N N . PRO A 1 84 ? 41.244 27.472 4.896 1.00 0.00 54 PRO A N 3
ATOM 2968 C CA . PRO A 1 84 ? 40.879 26.099 5.362 1.00 0.00 54 PRO A CA 3
ATOM 2969 C C . PRO A 1 84 ? 40.143 26.133 6.699 1.00 0.00 54 PRO A C 3
ATOM 2970 O O . PRO A 1 84 ? 40.606 26.749 7.660 1.00 0.00 54 PRO A O 3
ATOM 2981 N N . GLY A 1 85 ? 39.000 25.458 6.751 1.00 0.00 55 GLY A N 3
ATOM 2982 C CA . GLY A 1 85 ? 38.217 25.385 7.982 1.00 0.00 55 GLY A CA 3
ATOM 2983 C C . GLY A 1 85 ? 37.040 26.367 8.010 1.00 0.00 55 GLY A C 3
ATOM 2984 O O . GLY A 1 85 ? 36.176 26.255 8.882 1.00 0.00 55 GLY A O 3
ATOM 2988 N N . VAL A 1 86 ? 36.991 27.322 7.078 1.00 0.00 56 VAL A N 3
ATOM 2989 C CA . VAL A 1 86 ? 35.878 28.268 7.033 1.00 0.00 56 VAL A CA 3
ATOM 2990 C C . VAL A 1 86 ? 34.680 27.632 6.331 1.00 0.00 56 VAL A C 3
ATOM 2991 O O . VAL A 1 86 ? 34.825 27.006 5.281 1.00 0.00 56 VAL A O 3
ATOM 3004 N N . GLY A 1 87 ? 33.496 27.797 6.917 1.00 0.00 57 GLY A N 3
ATOM 3005 C CA . GLY A 1 87 ? 32.276 27.241 6.337 1.00 0.00 57 GLY A CA 3
ATOM 3006 C C . GLY A 1 87 ? 31.302 28.350 5.953 1.00 0.00 57 GLY A C 3
ATOM 3007 O O . GLY A 1 87 ? 31.503 29.514 6.301 1.00 0.00 57 GLY A O 3
ATOM 3011 N N . THR A 1 88 ? 30.233 27.982 5.252 1.00 0.00 58 THR A N 3
ATOM 3012 C CA . THR A 1 88 ? 29.258 28.968 4.802 1.00 0.00 58 THR A CA 3
ATOM 3013 C C . THR A 1 88 ? 28.670 29.724 5.989 1.00 0.00 58 THR A C 3
ATOM 3014 O O . THR A 1 88 ? 28.567 30.952 5.966 1.00 0.00 58 THR A O 3
ATOM 3025 N N . LYS A 1 89 ? 28.317 28.992 7.042 1.00 0.00 59 LYS A N 3
ATOM 3026 C CA . LYS A 1 89 ? 27.720 29.616 8.217 1.00 0.00 59 LYS A CA 3
ATOM 3027 C C . LYS A 1 89 ? 28.682 30.626 8.833 1.00 0.00 59 LYS A C 3
ATOM 3028 O O . LYS A 1 89 ? 28.286 31.734 9.197 1.00 0.00 59 LYS A O 3
ATOM 3047 N N . ILE A 1 90 ? 29.960 30.263 8.891 1.00 0.00 60 ILE A N 3
ATOM 3048 C CA . ILE A 1 90 ? 30.960 31.147 9.480 1.00 0.00 60 ILE A CA 3
ATOM 3049 C C . ILE A 1 90 ? 31.086 32.416 8.642 1.00 0.00 60 ILE A C 3
ATOM 3050 O O . ILE A 1 90 ? 31.115 33.524 9.179 1.00 0.00 60 ILE A O 3
ATOM 3066 N N . ALA A 1 91 ? 31.103 32.256 7.322 1.00 0.00 61 ALA A N 3
ATOM 3067 C CA . ALA A 1 91 ? 31.197 33.406 6.430 1.00 0.00 61 ALA A CA 3
ATOM 3068 C C . ALA A 1 91 ? 30.027 34.357 6.663 1.00 0.00 61 ALA A C 3
ATOM 3069 O O . ALA A 1 91 ? 30.208 35.574 6.721 1.00 0.00 61 ALA A O 3
ATOM 3076 N N . GLU A 1 92 ? 28.830 33.798 6.825 1.00 0.00 62 GLU A N 3
ATOM 3077 C CA . GLU A 1 92 ? 27.650 34.624 7.062 1.00 0.00 62 GLU A CA 3
ATOM 3078 C C . GLU A 1 92 ? 27.792 35.411 8.363 1.00 0.00 62 GLU A C 3
ATOM 3079 O O . GLU A 1 92 ? 27.447 36.592 8.418 1.00 0.00 62 GLU A O 3
ATOM 3091 N N . LYS A 1 93 ? 28.330 34.770 9.400 1.00 0.00 63 LYS A N 3
ATOM 3092 C CA . LYS A 1 93 ? 28.564 35.466 10.663 1.00 0.00 63 LYS A CA 3
ATOM 3093 C C . LYS A 1 93 ? 29.524 36.638 10.468 1.00 0.00 63 LYS A C 3
ATOM 3094 O O . LYS A 1 93 ? 29.309 37.721 11.013 1.00 0.00 63 LYS A O 3
ATOM 3113 N N . ILE A 1 94 ? 30.563 36.432 9.662 1.00 0.00 64 ILE A N 3
ATOM 3114 C CA . ILE A 1 94 ? 31.505 37.508 9.366 1.00 0.00 64 ILE A CA 3
ATOM 3115 C C . ILE A 1 94 ? 30.779 38.667 8.682 1.00 0.00 64 ILE A C 3
ATOM 3116 O O . ILE A 1 94 ? 30.966 39.828 9.049 1.00 0.00 64 ILE A O 3
ATOM 3132 N N . ASP A 1 95 ? 29.921 38.346 7.717 1.00 0.00 65 ASP A N 3
ATOM 3133 C CA . ASP A 1 95 ? 29.177 39.381 7.005 1.00 0.00 65 ASP A CA 3
ATOM 3134 C C . ASP A 1 95 ? 28.313 40.184 7.972 1.00 0.00 65 ASP A C 3
ATOM 3135 O O . ASP A 1 95 ? 28.277 41.413 7.910 1.00 0.00 65 ASP A O 3
ATOM 3144 N N . GLU A 1 96 ? 27.652 39.489 8.893 1.00 0.00 66 GLU A N 3
ATOM 3145 C CA . GLU A 1 96 ? 26.797 40.163 9.863 1.00 0.00 66 GLU A CA 3
ATOM 3146 C C . GLU A 1 96 ? 27.617 41.100 10.745 1.00 0.00 66 GLU A C 3
ATOM 3147 O O . GLU A 1 96 ? 27.231 42.250 10.966 1.00 0.00 66 GLU A O 3
ATOM 3159 N N . PHE A 1 97 ? 28.765 40.623 11.221 1.00 0.00 67 PHE A N 3
ATOM 3160 C CA . PHE A 1 97 ? 29.606 41.443 12.085 1.00 0.00 67 PHE A CA 3
ATOM 3161 C C . PHE A 1 97 ? 30.041 42.717 11.366 1.00 0.00 67 PHE A C 3
ATOM 3162 O O . PHE A 1 97 ? 30.049 43.795 11.963 1.00 0.00 67 PHE A O 3
ATOM 3179 N N . LEU A 1 98 ? 30.400 42.596 10.090 1.00 0.00 68 LEU A N 3
ATOM 3180 C CA . LEU A 1 98 ? 30.746 43.772 9.298 1.00 0.00 68 LEU A CA 3
ATOM 3181 C C . LEU A 1 98 ? 29.545 44.702 9.141 1.00 0.00 68 LEU A C 3
ATOM 3182 O O . LEU A 1 98 ? 29.691 45.924 9.175 1.00 0.00 68 LEU A O 3
ATOM 3198 N N . ALA A 1 99 ? 28.360 44.122 8.968 1.00 0.00 69 ALA A N 3
ATOM 3199 C CA . ALA A 1 99 ? 27.142 44.922 8.849 1.00 0.00 69 ALA A CA 3
ATOM 3200 C C . ALA A 1 99 ? 26.877 45.734 10.116 1.00 0.00 69 ALA A C 3
ATOM 3201 O O . ALA A 1 99 ? 26.351 46.845 10.047 1.00 0.00 69 ALA A O 3
ATOM 3208 N N . THR A 1 100 ? 27.240 45.181 11.270 1.00 0.00 70 THR A N 3
ATOM 3209 C CA . THR A 1 100 ? 27.109 45.906 12.532 1.00 0.00 70 THR A CA 3
ATOM 3210 C C . THR A 1 100 ? 28.186 46.986 12.693 1.00 0.00 70 THR A C 3
ATOM 3211 O O . THR A 1 100 ? 27.985 47.954 13.429 1.00 0.00 70 THR A O 3
ATOM 3222 N N . GLY A 1 101 ? 29.322 46.830 12.014 1.00 0.00 71 GLY A N 3
ATOM 3223 C CA . GLY A 1 101 ? 30.399 47.810 12.107 1.00 0.00 71 GLY A CA 3
ATOM 3224 C C . GLY A 1 101 ? 29.972 49.147 11.511 1.00 0.00 71 GLY A C 3
ATOM 3225 O O . GLY A 1 101 ? 30.714 49.761 10.745 1.00 0.00 71 GLY A O 3
ATOM 3229 N N . GLU A 1 31 ? 47.704 43.493 18.001 1.00 0.00 1 GLU A N 4
ATOM 3230 C CA . GLU A 1 31 ? 46.841 42.328 17.853 1.00 0.00 1 GLU A CA 4
ATOM 3231 C C . GLU A 1 31 ? 46.523 42.079 16.383 1.00 0.00 1 GLU A C 4
ATOM 3232 O O . GLU A 1 31 ? 46.485 43.011 15.580 1.00 0.00 1 GLU A O 4
ATOM 3244 N N . THR A 1 32 ? 46.294 40.816 16.037 1.00 0.00 2 THR A N 4
ATOM 3245 C CA . THR A 1 32 ? 45.974 40.458 14.661 1.00 0.00 2 THR A CA 4
ATOM 3246 C C . THR A 1 32 ? 44.722 41.195 14.198 1.00 0.00 2 THR A C 4
ATOM 3247 O O . THR A 1 32 ? 43.758 41.337 14.951 1.00 0.00 2 THR A O 4
ATOM 3258 N N . LEU A 1 33 ? 44.710 41.603 12.935 1.00 0.00 3 LEU A N 4
ATOM 3259 C CA . LEU A 1 33 ? 43.611 42.414 12.415 1.00 0.00 3 LEU A CA 4
ATOM 3260 C C . LEU A 1 33 ? 42.259 41.715 12.561 1.00 0.00 3 LEU A C 4
ATOM 3261 O O . LEU A 1 33 ? 41.230 42.377 12.698 1.00 0.00 3 LEU A O 4
ATOM 3277 N N . ASN A 1 34 ? 42.255 40.385 12.532 1.00 0.00 4 ASN A N 4
ATOM 3278 C CA . ASN A 1 34 ? 41.005 39.630 12.627 1.00 0.00 4 ASN A CA 4
ATOM 3279 C C . ASN A 1 34 ? 40.701 39.155 14.058 1.00 0.00 4 ASN A C 4
ATOM 3280 O O . ASN A 1 34 ? 39.740 38.414 14.266 1.00 0.00 4 ASN A O 4
ATOM 3291 N N . GLY A 1 35 ? 41.495 39.573 15.047 1.00 0.00 5 GLY A N 4
ATOM 3292 C CA . GLY A 1 35 ? 41.357 39.045 16.400 1.00 0.00 5 GLY A CA 4
ATOM 3293 C C . GLY A 1 35 ? 39.931 39.191 16.923 1.00 0.00 5 GLY A C 4
ATOM 3294 O O . GLY A 1 35 ? 39.415 38.285 17.579 1.00 0.00 5 GLY A O 4
ATOM 3298 N N . ALA A 1 36 ? 39.286 40.312 16.611 1.00 0.00 6 ALA A N 4
ATOM 3299 C CA . ALA A 1 36 ? 37.930 40.545 17.099 1.00 0.00 6 ALA A CA 4
ATOM 3300 C C . ALA A 1 36 ? 36.992 39.457 16.585 1.00 0.00 6 ALA A C 4
ATOM 3301 O O . ALA A 1 36 ? 36.234 38.859 17.355 1.00 0.00 6 ALA A O 4
ATOM 3308 N N . LEU A 1 37 ? 37.069 39.177 15.287 1.00 0.00 7 LEU A N 4
ATOM 3309 C CA . LEU A 1 37 ? 36.254 38.115 14.708 1.00 0.00 7 LEU A CA 4
ATOM 3310 C C . LEU A 1 37 ? 36.599 36.762 15.325 1.00 0.00 7 LEU A C 4
ATOM 3311 O O . LEU A 1 37 ? 35.714 35.942 15.565 1.00 0.00 7 LEU A O 4
ATOM 3327 N N . VAL A 1 38 ? 37.879 36.546 15.627 1.00 0.00 8 VAL A N 4
ATOM 3328 C CA . VAL A 1 38 ? 38.299 35.291 16.243 1.00 0.00 8 VAL A CA 4
ATOM 3329 C C . VAL A 1 38 ? 37.594 35.112 17.586 1.00 0.00 8 VAL A C 4
ATOM 3330 O O . VAL A 1 38 ? 37.095 34.028 17.896 1.00 0.00 8 VAL A O 4
ATOM 3343 N N . ASN A 1 39 ? 37.516 36.188 18.365 1.00 0.00 9 ASN A N 4
ATOM 3344 C CA . ASN A 1 39 ? 36.840 36.124 19.656 1.00 0.00 9 ASN A CA 4
ATOM 3345 C C . ASN A 1 39 ? 35.366 35.777 19.478 1.00 0.00 9 ASN A C 4
ATOM 3346 O O . ASN A 1 39 ? 34.828 34.926 20.191 1.00 0.00 9 ASN A O 4
ATOM 3357 N N . MET A 1 40 ? 34.721 36.411 18.499 1.00 0.00 10 MET A N 4
ATOM 3358 C CA . MET A 1 40 ? 33.315 36.127 18.238 1.00 0.00 10 MET A CA 4
ATOM 3359 C C . MET A 1 40 ? 33.120 34.660 17.859 1.00 0.00 10 MET A C 4
ATOM 3360 O O . MET A 1 40 ? 32.166 34.020 18.303 1.00 0.00 10 MET A O 4
ATOM 3374 N N . LEU A 1 41 ? 34.053 34.114 17.082 1.00 0.00 11 LEU A N 4
ATOM 3375 C CA . LEU A 1 41 ? 33.998 32.697 16.736 1.00 0.00 11 LEU A CA 4
ATOM 3376 C C . LEU A 1 41 ? 34.091 31.830 17.986 1.00 0.00 11 LEU A C 4
ATOM 3377 O O . LEU A 1 41 ? 33.376 30.837 18.112 1.00 0.00 11 LEU A O 4
ATOM 3393 N N . LYS A 1 42 ? 34.958 32.219 18.919 1.00 0.00 12 LYS A N 4
ATOM 3394 C CA . LYS A 1 42 ? 35.099 31.466 20.160 1.00 0.00 12 LYS A CA 4
ATOM 3395 C C . LYS A 1 42 ? 33.769 31.414 20.909 1.00 0.00 12 LYS A C 4
ATOM 3396 O O . LYS A 1 42 ? 33.379 30.367 21.430 1.00 0.00 12 LYS A O 4
ATOM 3415 N N . GLU A 1 43 ? 33.049 32.534 20.916 1.00 0.00 13 GLU A N 4
ATOM 3416 C CA . GLU A 1 43 ? 31.735 32.570 21.551 1.00 0.00 13 GLU A CA 4
ATOM 3417 C C . GLU A 1 43 ? 30.774 31.615 20.850 1.00 0.00 13 GLU A C 4
ATOM 3418 O O . GLU A 1 43 ? 30.045 30.861 21.498 1.00 0.00 13 GLU A O 4
ATOM 3430 N N . GLU A 1 44 ? 30.807 31.615 19.520 1.00 0.00 14 GLU A N 4
ATOM 3431 C CA . GLU A 1 44 ? 29.947 30.722 18.752 1.00 0.00 14 GLU A CA 4
ATOM 3432 C C . GLU A 1 44 ? 30.278 29.261 19.042 1.00 0.00 14 GLU A C 4
ATOM 3433 O O . GLU A 1 44 ? 29.380 28.425 19.154 1.00 0.00 14 GLU A O 4
ATOM 3445 N N . GLY A 1 45 ? 31.565 28.959 19.192 1.00 0.00 15 GLY A N 4
ATOM 3446 C CA . GLY A 1 45 ? 31.980 27.601 19.520 1.00 0.00 15 GLY A CA 4
ATOM 3447 C C . GLY A 1 45 ? 31.376 27.157 20.847 1.00 0.00 15 GLY A C 4
ATOM 3448 O O . GLY A 1 45 ? 30.837 26.055 20.956 1.00 0.00 15 GLY A O 4
ATOM 3452 N N . ASN A 1 46 ? 31.437 28.034 21.847 1.00 0.00 16 ASN A N 4
ATOM 3453 C CA . ASN A 1 46 ? 30.854 27.717 23.147 1.00 0.00 16 ASN A CA 4
ATOM 3454 C C . ASN A 1 46 ? 29.348 27.490 23.026 1.00 0.00 16 ASN A C 4
ATOM 3455 O O . ASN A 1 46 ? 28.799 26.596 23.671 1.00 0.00 16 ASN A O 4
ATOM 3466 N N . LYS A 1 47 ? 28.688 28.272 22.174 1.00 0.00 17 LYS A N 4
ATOM 3467 C CA . LYS A 1 47 ? 27.257 28.087 21.953 1.00 0.00 17 LYS A CA 4
ATOM 3468 C C . LYS A 1 47 ? 26.976 26.699 21.382 1.00 0.00 17 LYS A C 4
ATOM 3469 O O . LYS A 1 47 ? 26.077 25.994 21.850 1.00 0.00 17 LYS A O 4
ATOM 3488 N N . ALA A 1 48 ? 27.779 26.284 20.403 1.00 0.00 18 ALA A N 4
ATOM 3489 C CA . ALA A 1 48 ? 27.609 24.955 19.829 1.00 0.00 18 ALA A CA 4
ATOM 3490 C C . ALA A 1 48 ? 27.793 23.890 20.904 1.00 0.00 18 ALA A C 4
ATOM 3491 O O . ALA A 1 48 ? 27.061 22.902 20.935 1.00 0.00 18 ALA A O 4
ATOM 3498 N N . LEU A 1 49 ? 28.774 24.089 21.783 1.00 0.00 19 LEU A N 4
ATOM 3499 C CA . LEU A 1 49 ? 28.977 23.166 22.895 1.00 0.00 19 LEU A CA 4
ATOM 3500 C C . LEU A 1 49 ? 27.747 23.115 23.801 1.00 0.00 19 LEU A C 4
ATOM 3501 O O . LEU A 1 49 ? 27.309 22.034 24.192 1.00 0.00 19 LEU A O 4
ATOM 3517 N N . SER A 1 50 ? 27.139 24.271 24.059 1.00 0.00 20 SER A N 4
ATOM 3518 C CA . SER A 1 50 ? 25.980 24.323 24.948 1.00 0.00 20 SER A CA 4
ATOM 3519 C C . SER A 1 50 ? 24.825 23.474 24.418 1.00 0.00 20 SER A C 4
ATOM 3520 O O . SER A 1 50 ? 24.076 22.885 25.196 1.00 0.00 20 SER A O 4
ATOM 3528 N N . VAL A 1 51 ? 24.681 23.416 23.097 1.00 0.00 21 VAL A N 4
ATOM 3529 C CA . VAL A 1 51 ? 23.636 22.588 22.492 1.00 0.00 21 VAL A CA 4
ATOM 3530 C C . VAL A 1 51 ? 24.070 21.135 22.250 1.00 0.00 21 VAL A C 4
ATOM 3531 O O . VAL A 1 51 ? 23.288 20.347 21.716 1.00 0.00 21 VAL A O 4
ATOM 3544 N N . GLY A 1 52 ? 25.295 20.767 22.631 1.00 0.00 22 GLY A N 4
ATOM 3545 C CA . GLY A 1 52 ? 25.783 19.405 22.402 1.00 0.00 22 GLY A CA 4
ATOM 3546 C C . GLY A 1 52 ? 26.425 19.214 21.020 1.00 0.00 22 GLY A C 4
ATOM 3547 O O . GLY A 1 52 ? 26.702 18.082 20.621 1.00 0.00 22 GLY A O 4
ATOM 3551 N N . ASN A 1 53 ? 26.666 20.303 20.290 1.00 0.00 23 ASN A N 4
ATOM 3552 C CA . ASN A 1 53 ? 27.247 20.213 18.956 1.00 0.00 23 ASN A CA 4
ATOM 3553 C C . ASN A 1 53 ? 28.761 20.425 19.012 1.00 0.00 23 ASN A C 4
ATOM 3554 O O . ASN A 1 53 ? 29.294 21.417 18.504 1.00 0.00 23 ASN A O 4
ATOM 3565 N N . ILE A 1 54 ? 29.462 19.466 19.608 1.00 0.00 24 ILE A N 4
ATOM 3566 C CA . ILE A 1 54 ? 30.905 19.599 19.789 1.00 0.00 24 ILE A CA 4
ATOM 3567 C C . ILE A 1 54 ? 31.618 19.674 18.437 1.00 0.00 24 ILE A C 4
ATOM 3568 O O . ILE A 1 54 ? 32.589 20.417 18.289 1.00 0.00 24 ILE A O 4
ATOM 3584 N N . ASP A 1 55 ? 31.120 18.939 17.444 1.00 0.00 25 ASP A N 4
ATOM 3585 C CA . ASP A 1 55 ? 31.760 18.927 16.133 1.00 0.00 25 ASP A CA 4
ATOM 3586 C C . ASP A 1 55 ? 31.771 20.326 15.525 1.00 0.00 25 ASP A C 4
ATOM 3587 O O . ASP A 1 55 ? 32.810 20.810 15.073 1.00 0.00 25 ASP A O 4
ATOM 3596 N N . ASP A 1 56 ? 30.622 20.997 15.565 1.00 0.00 26 ASP A N 4
ATOM 3597 C CA . ASP A 1 56 ? 30.534 22.352 15.031 1.00 0.00 26 ASP A CA 4
ATOM 3598 C C . ASP A 1 56 ? 31.427 23.303 15.817 1.00 0.00 26 ASP A C 4
ATOM 3599 O O . ASP A 1 56 ? 32.096 24.156 15.232 1.00 0.00 26 ASP A O 4
ATOM 3608 N N . ALA A 1 57 ? 31.478 23.125 17.136 1.00 0.00 27 ALA A N 4
ATOM 3609 C CA . ALA A 1 57 ? 32.297 23.999 17.968 1.00 0.00 27 ALA A CA 4
ATOM 3610 C C . ALA A 1 57 ? 33.762 23.900 17.551 1.00 0.00 27 ALA A C 4
ATOM 3611 O O . ALA A 1 57 ? 34.435 24.918 17.371 1.00 0.00 27 ALA A O 4
ATOM 3618 N N . LEU A 1 58 ? 34.243 22.675 17.354 1.00 0.00 28 LEU A N 4
ATOM 3619 C CA . LEU A 1 58 ? 35.616 22.479 16.904 1.00 0.00 28 LEU A CA 4
ATOM 3620 C C . LEU A 1 58 ? 35.845 23.145 15.551 1.00 0.00 28 LEU A C 4
ATOM 3621 O O . LEU A 1 58 ? 36.886 23.765 15.329 1.00 0.00 28 LEU A O 4
ATOM 3637 N N . GLN A 1 59 ? 34.857 23.052 14.660 1.00 0.00 29 GLN A N 4
ATOM 3638 C CA . GLN A 1 59 ? 34.990 23.665 13.343 1.00 0.00 29 GLN A CA 4
ATOM 3639 C C . GLN A 1 59 ? 35.174 25.178 13.455 1.00 0.00 29 GLN A C 4
ATOM 3640 O O . GLN A 1 59 ? 36.061 25.749 12.817 1.00 0.00 29 GLN A O 4
ATOM 3654 N N . TYR A 1 60 ? 34.364 25.820 14.296 1.00 0.00 30 TYR A N 4
ATOM 3655 C CA . TYR A 1 60 ? 34.507 27.257 14.510 1.00 0.00 30 TYR A CA 4
ATOM 3656 C C . TYR A 1 60 ? 35.889 27.594 15.057 1.00 0.00 30 TYR A C 4
ATOM 3657 O O . TYR A 1 60 ? 36.521 28.550 14.602 1.00 0.00 30 TYR A O 4
ATOM 3675 N N . TYR A 1 61 ? 36.376 26.791 16.003 1.00 0.00 31 TYR A N 4
ATOM 3676 C CA . TYR A 1 61 ? 37.686 27.058 16.591 1.00 0.00 31 TYR A CA 4
ATOM 3677 C C . TYR A 1 61 ? 38.782 26.982 15.535 1.00 0.00 31 TYR A C 4
ATOM 3678 O O . TYR A 1 61 ? 39.677 27.828 15.498 1.00 0.00 31 TYR A O 4
ATOM 3696 N N . ALA A 1 62 ? 38.676 26.007 14.634 1.00 0.00 32 ALA A N 4
ATOM 3697 C CA . ALA A 1 62 ? 39.679 25.852 13.587 1.00 0.00 32 ALA A CA 4
ATOM 3698 C C . ALA A 1 62 ? 39.690 27.066 12.665 1.00 0.00 32 ALA A C 4
ATOM 3699 O O . ALA A 1 62 ? 40.753 27.603 12.342 1.00 0.00 32 ALA A O 4
ATOM 3706 N N . ALA A 1 63 ? 38.501 27.528 12.284 1.00 0.00 33 ALA A N 4
ATOM 3707 C CA . ALA A 1 63 ? 38.405 28.696 11.416 1.00 0.00 33 ALA A CA 4
ATOM 3708 C C . ALA A 1 63 ? 38.984 29.928 12.104 1.00 0.00 33 ALA A C 4
ATOM 3709 O O . ALA A 1 63 ? 39.690 30.718 11.480 1.00 0.00 33 ALA A O 4
ATOM 3716 N N . ALA A 1 64 ? 38.718 30.067 13.402 1.00 0.00 34 ALA A N 4
ATOM 3717 C CA . ALA A 1 64 ? 39.208 31.225 14.140 1.00 0.00 34 ALA A CA 4
ATOM 3718 C C . ALA A 1 64 ? 40.735 31.271 14.147 1.00 0.00 34 ALA A C 4
ATOM 3719 O O . ALA A 1 64 ? 41.330 32.319 13.880 1.00 0.00 34 ALA A O 4
ATOM 3726 N N . ILE A 1 65 ? 41.370 30.127 14.401 1.00 0.00 35 ILE A N 4
ATOM 3727 C CA . ILE A 1 65 ? 42.831 30.079 14.408 1.00 0.00 35 ILE A CA 4
ATOM 3728 C C . ILE A 1 65 ? 43.381 30.452 13.034 1.00 0.00 35 ILE A C 4
ATOM 3729 O O . ILE A 1 65 ? 44.332 31.232 12.934 1.00 0.00 35 ILE A O 4
ATOM 3745 N N . THR A 1 66 ? 42.773 29.918 11.974 1.00 0.00 36 THR A N 4
ATOM 3746 C CA . THR A 1 66 ? 43.231 30.232 10.625 1.00 0.00 36 THR A CA 4
ATOM 3747 C C . THR A 1 66 ? 43.107 31.729 10.346 1.00 0.00 36 THR A C 4
ATOM 3748 O O . THR A 1 66 ? 44.021 32.350 9.800 1.00 0.00 36 THR A O 4
ATOM 3759 N N . LEU A 1 67 ? 41.991 32.318 10.767 1.00 0.00 37 LEU A N 4
ATOM 3760 C CA . LEU A 1 67 ? 41.780 33.749 10.574 1.00 0.00 37 LEU A CA 4
ATOM 3761 C C . LEU A 1 67 ? 42.854 34.572 11.281 1.00 0.00 37 LEU A C 4
ATOM 3762 O O . LEU A 1 67 ? 43.245 35.634 10.795 1.00 0.00 37 LEU A O 4
ATOM 3778 N N . ASP A 1 68 ? 43.298 34.102 12.445 1.00 0.00 38 ASP A N 4
ATOM 3779 C CA . ASP A 1 68 ? 44.396 34.761 13.143 1.00 0.00 38 ASP A CA 4
ATOM 3780 C C . ASP A 1 68 ? 45.686 34.681 12.331 1.00 0.00 38 ASP A C 4
ATOM 3781 O O . ASP A 1 68 ? 46.365 35.688 12.128 1.00 0.00 38 ASP A O 4
ATOM 3790 N N . LYS A 1 69 ? 46.024 33.479 11.871 1.00 0.00 39 LYS A N 4
ATOM 3791 C CA . LYS A 1 69 ? 47.245 33.291 11.091 1.00 0.00 39 LYS A CA 4
ATOM 3792 C C . LYS A 1 69 ? 47.249 34.124 9.809 1.00 0.00 39 LYS A C 4
ATOM 3793 O O . LYS A 1 69 ? 48.311 34.536 9.341 1.00 0.00 39 LYS A O 4
ATOM 3812 N N . TYR A 1 70 ? 46.070 34.374 9.244 1.00 0.00 40 TYR A N 4
ATOM 3813 C CA . TYR A 1 70 ? 45.979 35.153 8.014 1.00 0.00 40 TYR A CA 4
ATOM 3814 C C . TYR A 1 70 ? 46.602 36.543 8.224 1.00 0.00 40 TYR A C 4
ATOM 3815 O O . TYR A 1 70 ? 46.288 37.201 9.217 1.00 0.00 40 TYR A O 4
ATOM 3833 N N . PRO A 1 71 ? 47.464 37.013 7.343 1.00 0.00 41 PRO A N 4
ATOM 3834 C CA . PRO A 1 71 ? 48.240 38.266 7.597 1.00 0.00 41 PRO A CA 4
ATOM 3835 C C . PRO A 1 71 ? 47.519 39.566 7.242 1.00 0.00 41 PRO A C 4
ATOM 3836 O O . PRO A 1 71 ? 48.164 40.615 7.178 1.00 0.00 41 PRO A O 4
ATOM 3847 N N . HIS A 1 72 ? 46.207 39.519 7.012 1.00 0.00 42 HIS A N 4
ATOM 3848 C CA . HIS A 1 72 ? 45.488 40.718 6.580 1.00 0.00 42 HIS A CA 4
ATOM 3849 C C . HIS A 1 72 ? 44.083 40.791 7.165 1.00 0.00 42 HIS A C 4
ATOM 3850 O O . HIS A 1 72 ? 43.464 39.767 7.451 1.00 0.00 42 HIS A O 4
ATOM 3864 N N . LYS A 1 73 ? 43.594 42.012 7.368 1.00 0.00 43 LYS A N 4
ATOM 3865 C CA . LYS A 1 73 ? 42.195 42.198 7.730 1.00 0.00 43 LYS A CA 4
ATOM 3866 C C . LYS A 1 73 ? 41.315 41.696 6.590 1.00 0.00 43 LYS A C 4
ATOM 3867 O O . LYS A 1 73 ? 41.557 42.030 5.430 1.00 0.00 43 LYS A O 4
ATOM 3886 N N . ILE A 1 74 ? 40.303 40.898 6.917 1.00 0.00 44 ILE A N 4
ATOM 3887 C CA . ILE A 1 74 ? 39.379 40.417 5.893 1.00 0.00 44 ILE A CA 4
ATOM 3888 C C . ILE A 1 74 ? 38.195 41.375 5.751 1.00 0.00 44 ILE A C 4
ATOM 3889 O O . ILE A 1 74 ? 37.577 41.766 6.741 1.00 0.00 44 ILE A O 4
ATOM 3905 N N . LYS A 1 75 ? 37.889 41.744 4.510 1.00 0.00 45 LYS A N 4
ATOM 3906 C CA . LYS A 1 75 ? 36.811 42.696 4.242 1.00 0.00 45 LYS A CA 4
ATOM 3907 C C . LYS A 1 75 ? 35.429 42.037 4.199 1.00 0.00 45 LYS A C 4
ATOM 3908 O O . LYS A 1 75 ? 34.419 42.726 4.340 1.00 0.00 45 LYS A O 4
ATOM 3927 N N . SER A 1 76 ? 35.373 40.721 3.990 1.00 0.00 46 SER A N 4
ATOM 3928 C CA . SER A 1 76 ? 34.094 40.023 3.944 1.00 0.00 46 SER A CA 4
ATOM 3929 C C . SER A 1 76 ? 34.256 38.554 4.320 1.00 0.00 46 SER A C 4
ATOM 3930 O O . SER A 1 76 ? 35.322 37.966 4.136 1.00 0.00 46 SER A O 4
ATOM 3938 N N . GLY A 1 77 ? 33.183 37.966 4.838 1.00 0.00 47 GLY A N 4
ATOM 3939 C CA . GLY A 1 77 ? 33.189 36.553 5.201 1.00 0.00 47 GLY A CA 4
ATOM 3940 C C . GLY A 1 77 ? 33.428 35.657 3.987 1.00 0.00 47 GLY A C 4
ATOM 3941 O O . GLY A 1 77 ? 34.043 34.595 4.103 1.00 0.00 47 GLY A O 4
ATOM 3945 N N . ALA A 1 78 ? 32.960 36.090 2.816 1.00 0.00 48 ALA A N 4
ATOM 3946 C CA . ALA A 1 78 ? 33.110 35.284 1.609 1.00 0.00 48 ALA A CA 4
ATOM 3947 C C . ALA A 1 78 ? 34.586 35.007 1.346 1.00 0.00 48 ALA A C 4
ATOM 3948 O O . ALA A 1 78 ? 34.954 33.895 0.967 1.00 0.00 48 ALA A O 4
ATOM 3955 N N . GLU A 1 79 ? 35.427 36.020 1.545 1.00 0.00 49 GLU A N 4
ATOM 3956 C CA . GLU A 1 79 ? 36.868 35.802 1.498 1.00 0.00 49 GLU A CA 4
ATOM 3957 C C . GLU A 1 79 ? 37.302 34.826 2.591 1.00 0.00 49 GLU A C 4
ATOM 3958 O O . GLU A 1 79 ? 38.118 33.938 2.344 1.00 0.00 49 GLU A O 4
ATOM 3970 N N . ALA A 1 80 ? 36.666 34.907 3.762 1.00 0.00 50 ALA A N 4
ATOM 3971 C CA . ALA A 1 80 ? 37.038 34.038 4.877 1.00 0.00 50 ALA A CA 4
ATOM 3972 C C . ALA A 1 80 ? 36.847 32.564 4.520 1.00 0.00 50 ALA A C 4
ATOM 3973 O O . ALA A 1 80 ? 37.656 31.717 4.899 1.00 0.00 50 ALA A O 4
ATOM 3980 N N . LYS A 1 81 ? 35.828 32.272 3.720 1.00 0.00 51 LYS A N 4
ATOM 3981 C CA . LYS A 1 81 ? 35.556 30.897 3.313 1.00 0.00 51 LYS A CA 4
ATOM 3982 C C . LYS A 1 81 ? 36.762 30.265 2.610 1.00 0.00 51 LYS A C 4
ATOM 3983 O O . LYS A 1 81 ? 36.941 29.049 2.669 1.00 0.00 51 LYS A O 4
ATOM 4002 N N . LYS A 1 82 ? 37.586 31.077 1.949 1.00 0.00 52 LYS A N 4
ATOM 4003 C CA . LYS A 1 82 ? 38.747 30.555 1.234 1.00 0.00 52 LYS A CA 4
ATOM 4004 C C . LYS A 1 82 ? 39.726 29.834 2.170 1.00 0.00 52 LYS A C 4
ATOM 4005 O O . LYS A 1 82 ? 40.488 28.976 1.721 1.00 0.00 52 LYS A O 4
ATOM 4024 N N . LEU A 1 83 ? 39.705 30.162 3.462 1.00 0.00 53 LEU A N 4
ATOM 4025 C CA . LEU A 1 83 ? 40.690 29.622 4.391 1.00 0.00 53 LEU A CA 4
ATOM 4026 C C . LEU A 1 83 ? 40.244 28.259 4.935 1.00 0.00 53 LEU A C 4
ATOM 4027 O O . LEU A 1 83 ? 39.055 28.079 5.218 1.00 0.00 53 LEU A O 4
ATOM 4043 N N . PRO A 1 84 ? 41.144 27.316 5.141 1.00 0.00 54 PRO A N 4
ATOM 4044 C CA . PRO A 1 84 ? 40.747 25.969 5.658 1.00 0.00 54 PRO A CA 4
ATOM 4045 C C . PRO A 1 84 ? 40.031 26.072 7.002 1.00 0.00 54 PRO A C 4
ATOM 4046 O O . PRO A 1 84 ? 40.530 26.699 7.938 1.00 0.00 54 PRO A O 4
ATOM 4057 N N . GLY A 1 85 ? 38.866 25.438 7.089 1.00 0.00 55 GLY A N 4
ATOM 4058 C CA . GLY A 1 85 ? 38.092 25.436 8.327 1.00 0.00 55 GLY A CA 4
ATOM 4059 C C . GLY A 1 85 ? 36.929 26.434 8.315 1.00 0.00 55 GLY A C 4
ATOM 4060 O O . GLY A 1 85 ? 36.066 26.370 9.193 1.00 0.00 55 GLY A O 4
ATOM 4064 N N . VAL A 1 86 ? 36.883 27.344 7.337 1.00 0.00 56 VAL A N 4
ATOM 4065 C CA . VAL A 1 86 ? 35.792 28.314 7.268 1.00 0.00 56 VAL A CA 4
ATOM 4066 C C . VAL A 1 86 ? 34.674 27.784 6.374 1.00 0.00 56 VAL A C 4
ATOM 4067 O O . VAL A 1 86 ? 34.928 27.267 5.286 1.00 0.00 56 VAL A O 4
ATOM 4080 N N . GLY A 1 87 ? 33.434 27.916 6.840 1.00 0.00 57 GLY A N 4
ATOM 4081 C CA . GLY A 1 87 ? 32.279 27.435 6.086 1.00 0.00 57 GLY A CA 4
ATOM 4082 C C . GLY A 1 87 ? 31.360 28.587 5.695 1.00 0.00 57 GLY A C 4
ATOM 4083 O O . GLY A 1 87 ? 31.526 29.716 6.159 1.00 0.00 57 GLY A O 4
ATOM 4087 N N . THR A 1 88 ? 30.374 28.292 4.854 1.00 0.00 58 THR A N 4
ATOM 4088 C CA . THR A 1 88 ? 29.458 29.323 4.381 1.00 0.00 58 THR A CA 4
ATOM 4089 C C . THR A 1 88 ? 28.751 30.001 5.551 1.00 0.00 58 THR A C 4
ATOM 4090 O O . THR A 1 88 ? 28.622 31.225 5.581 1.00 0.00 58 THR A O 4
ATOM 4101 N N . LYS A 1 89 ? 28.324 29.208 6.531 1.00 0.00 59 LYS A N 4
ATOM 4102 C CA . LYS A 1 89 ? 27.595 29.758 7.670 1.00 0.00 59 LYS A CA 4
ATOM 4103 C C . LYS A 1 89 ? 28.464 30.765 8.417 1.00 0.00 59 LYS A C 4
ATOM 4104 O O . LYS A 1 89 ? 28.011 31.860 8.760 1.00 0.00 59 LYS A O 4
ATOM 4123 N N . ILE A 1 90 ? 29.734 30.419 8.608 1.00 0.00 60 ILE A N 4
ATOM 4124 C CA . ILE A 1 90 ? 30.652 31.312 9.302 1.00 0.00 60 ILE A CA 4
ATOM 4125 C C . ILE A 1 90 ? 30.849 32.589 8.486 1.00 0.00 60 ILE A C 4
ATOM 4126 O O . ILE A 1 90 ? 30.827 33.691 9.035 1.00 0.00 60 ILE A O 4
ATOM 4142 N N . ALA A 1 91 ? 30.980 32.446 7.170 1.00 0.00 61 ALA A N 4
ATOM 4143 C CA . ALA A 1 91 ? 31.169 33.605 6.307 1.00 0.00 61 ALA A CA 4
ATOM 4144 C C . ALA A 1 91 ? 30.001 34.579 6.443 1.00 0.00 61 ALA A C 4
ATOM 4145 O O . ALA A 1 91 ? 30.208 35.785 6.593 1.00 0.00 61 ALA A O 4
ATOM 4152 N N . GLU A 1 92 ? 28.775 34.058 6.435 1.00 0.00 62 GLU A N 4
ATOM 4153 C CA . GLU A 1 92 ? 27.602 34.920 6.537 1.00 0.00 62 GLU A CA 4
ATOM 4154 C C . GLU A 1 92 ? 27.598 35.675 7.863 1.00 0.00 62 GLU A C 4
ATOM 4155 O O . GLU A 1 92 ? 27.316 36.875 7.898 1.00 0.00 62 GLU A O 4
ATOM 4167 N N . LYS A 1 93 ? 27.941 34.987 8.950 1.00 0.00 63 LYS A N 4
ATOM 4168 C CA . LYS A 1 93 ? 28.030 35.648 10.250 1.00 0.00 63 LYS A CA 4
ATOM 4169 C C . LYS A 1 93 ? 29.085 36.756 10.237 1.00 0.00 63 LYS A C 4
ATOM 4170 O O . LYS A 1 93 ? 28.874 37.826 10.808 1.00 0.00 63 LYS A O 4
ATOM 4189 N N . ILE A 1 94 ? 30.203 36.516 9.556 1.00 0.00 64 ILE A N 4
ATOM 4190 C CA . ILE A 1 94 ? 31.225 37.549 9.406 1.00 0.00 64 ILE A CA 4
ATOM 4191 C C . ILE A 1 94 ? 30.640 38.756 8.670 1.00 0.00 64 ILE A C 4
ATOM 4192 O O . ILE A 1 94 ? 30.880 39.903 9.057 1.00 0.00 64 ILE A O 4
ATOM 4208 N N . ASP A 1 95 ? 29.843 38.499 7.637 1.00 0.00 65 ASP A N 4
ATOM 4209 C CA . ASP A 1 95 ? 29.210 39.585 6.893 1.00 0.00 65 ASP A CA 4
ATOM 4210 C C . ASP A 1 95 ? 28.321 40.411 7.815 1.00 0.00 65 ASP A C 4
ATOM 4211 O O . ASP A 1 95 ? 28.347 41.642 7.778 1.00 0.00 65 ASP A O 4
ATOM 4220 N N . GLU A 1 96 ? 27.566 39.731 8.673 1.00 0.00 66 GLU A N 4
ATOM 4221 C CA . GLU A 1 96 ? 26.689 40.429 9.607 1.00 0.00 66 GLU A CA 4
ATOM 4222 C C . GLU A 1 96 ? 27.503 41.294 10.565 1.00 0.00 66 GLU A C 4
ATOM 4223 O O . GLU A 1 96 ? 27.147 42.445 10.825 1.00 0.00 66 GLU A O 4
ATOM 4235 N N . PHE A 1 97 ? 28.616 40.756 11.058 1.00 0.00 67 PHE A N 4
ATOM 4236 C CA . PHE A 1 97 ? 29.457 41.511 11.981 1.00 0.00 67 PHE A CA 4
ATOM 4237 C C . PHE A 1 97 ? 29.960 42.794 11.327 1.00 0.00 67 PHE A C 4
ATOM 4238 O O . PHE A 1 97 ? 29.999 43.845 11.966 1.00 0.00 67 PHE A O 4
ATOM 4255 N N . LEU A 1 98 ? 30.347 42.708 10.056 1.00 0.00 68 LEU A N 4
ATOM 4256 C CA . LEU A 1 98 ? 30.730 43.904 9.312 1.00 0.00 68 LEU A CA 4
ATOM 4257 C C . LEU A 1 98 ? 29.545 44.855 9.150 1.00 0.00 68 LEU A C 4
ATOM 4258 O O . LEU A 1 98 ? 29.706 46.074 9.216 1.00 0.00 68 LEU A O 4
ATOM 4274 N N . ALA A 1 99 ? 28.356 44.296 8.937 1.00 0.00 69 ALA A N 4
ATOM 4275 C CA . ALA A 1 99 ? 27.155 45.115 8.785 1.00 0.00 69 ALA A CA 4
ATOM 4276 C C . ALA A 1 99 ? 26.860 45.925 10.047 1.00 0.00 69 ALA A C 4
ATOM 4277 O O . ALA A 1 99 ? 26.353 47.044 9.966 1.00 0.00 69 ALA A O 4
ATOM 4284 N N . THR A 1 100 ? 27.177 45.363 11.209 1.00 0.00 70 THR A N 4
ATOM 4285 C CA . THR A 1 100 ? 27.010 46.090 12.468 1.00 0.00 70 THR A CA 4
ATOM 4286 C C . THR A 1 100 ? 28.093 47.155 12.677 1.00 0.00 70 THR A C 4
ATOM 4287 O O . THR A 1 100 ? 27.897 48.090 13.453 1.00 0.00 70 THR A O 4
ATOM 4298 N N . GLY A 1 101 ? 29.230 47.024 11.994 1.00 0.00 71 GLY A N 4
ATOM 4299 C CA . GLY A 1 101 ? 30.310 47.995 12.128 1.00 0.00 71 GLY A CA 4
ATOM 4300 C C . GLY A 1 101 ? 31.342 47.821 11.020 1.00 0.00 71 GLY A C 4
ATOM 4301 O O . GLY A 1 101 ? 32.277 47.029 11.146 1.00 0.00 71 GLY A O 4
ATOM 4305 N N . GLU A 1 31 ? 46.887 43.557 18.286 1.00 0.00 1 GLU A N 5
ATOM 4306 C CA . GLU A 1 31 ? 46.546 42.165 18.017 1.00 0.00 1 GLU A CA 5
ATOM 4307 C C . GLU A 1 31 ? 46.292 41.952 16.529 1.00 0.00 1 GLU A C 5
ATOM 4308 O O . GLU A 1 31 ? 46.298 42.902 15.746 1.00 0.00 1 GLU A O 5
ATOM 4320 N N . THR A 1 32 ? 46.069 40.700 16.145 1.00 0.00 2 THR A N 5
ATOM 4321 C CA . THR A 1 32 ? 45.807 40.374 14.748 1.00 0.00 2 THR A CA 5
ATOM 4322 C C . THR A 1 32 ? 44.581 41.129 14.246 1.00 0.00 2 THR A C 5
ATOM 4323 O O . THR A 1 32 ? 43.597 41.286 14.967 1.00 0.00 2 THR A O 5
ATOM 4334 N N . LEU A 1 33 ? 44.618 41.537 12.983 1.00 0.00 3 LEU A N 5
ATOM 4335 C CA . LEU A 1 33 ? 43.541 42.351 12.423 1.00 0.00 3 LEU A CA 5
ATOM 4336 C C . LEU A 1 33 ? 42.181 41.655 12.520 1.00 0.00 3 LEU A C 5
ATOM 4337 O O . LEU A 1 33 ? 41.147 42.319 12.605 1.00 0.00 3 LEU A O 5
ATOM 4353 N N . ASN A 1 34 ? 42.176 40.326 12.507 1.00 0.00 4 ASN A N 5
ATOM 4354 C CA . ASN A 1 34 ? 40.924 39.568 12.569 1.00 0.00 4 ASN A CA 5
ATOM 4355 C C . ASN A 1 34 ? 40.574 39.112 13.995 1.00 0.00 4 ASN A C 5
ATOM 4356 O O . ASN A 1 34 ? 39.640 38.331 14.178 1.00 0.00 4 ASN A O 5
ATOM 4367 N N . GLY A 1 35 ? 41.298 39.594 15.008 1.00 0.00 5 GLY A N 5
ATOM 4368 C CA . GLY A 1 35 ? 41.120 39.098 16.368 1.00 0.00 5 GLY A CA 5
ATOM 4369 C C . GLY A 1 35 ? 39.665 39.183 16.814 1.00 0.00 5 GLY A C 5
ATOM 4370 O O . GLY A 1 35 ? 39.166 38.274 17.478 1.00 0.00 5 GLY A O 5
ATOM 4374 N N . ALA A 1 36 ? 38.976 40.258 16.434 1.00 0.00 6 ALA A N 5
ATOM 4375 C CA . ALA A 1 36 ? 37.588 40.429 16.852 1.00 0.00 6 ALA A CA 5
ATOM 4376 C C . ALA A 1 36 ? 36.729 39.282 16.328 1.00 0.00 6 ALA A C 5
ATOM 4377 O O . ALA A 1 36 ? 35.972 38.666 17.080 1.00 0.00 6 ALA A O 5
ATOM 4384 N N . LEU A 1 37 ? 36.876 38.969 15.042 1.00 0.00 7 LEU A N 5
ATOM 4385 C CA . LEU A 1 37 ? 36.141 37.849 14.462 1.00 0.00 7 LEU A CA 5
ATOM 4386 C C . LEU A 1 37 ? 36.530 36.531 15.133 1.00 0.00 7 LEU A C 5
ATOM 4387 O O . LEU A 1 37 ? 35.682 35.664 15.346 1.00 0.00 7 LEU A O 5
ATOM 4403 N N . VAL A 1 38 ? 37.804 36.395 15.500 1.00 0.00 8 VAL A N 5
ATOM 4404 C CA . VAL A 1 38 ? 38.252 35.200 16.211 1.00 0.00 8 VAL A CA 5
ATOM 4405 C C . VAL A 1 38 ? 37.497 35.070 17.534 1.00 0.00 8 VAL A C 5
ATOM 4406 O O . VAL A 1 38 ? 37.053 33.981 17.902 1.00 0.00 8 VAL A O 5
ATOM 4419 N N . ASN A 1 39 ? 37.310 36.192 18.226 1.00 0.00 9 ASN A N 5
ATOM 4420 C CA . ASN A 1 39 ? 36.532 36.190 19.460 1.00 0.00 9 ASN A CA 5
ATOM 4421 C C . ASN A 1 39 ? 35.092 35.761 19.190 1.00 0.00 9 ASN A C 5
ATOM 4422 O O . ASN A 1 39 ? 34.504 35.006 19.967 1.00 0.00 9 ASN A O 5
ATOM 4433 N N . MET A 1 40 ? 34.541 36.205 18.062 1.00 0.00 10 MET A N 5
ATOM 4434 C CA . MET A 1 40 ? 33.181 35.822 17.700 1.00 0.00 10 MET A CA 5
ATOM 4435 C C . MET A 1 40 ? 33.083 34.309 17.550 1.00 0.00 10 MET A C 5
ATOM 4436 O O . MET A 1 40 ? 32.150 33.681 18.052 1.00 0.00 10 MET A O 5
ATOM 4450 N N . LEU A 1 41 ? 34.079 33.720 16.896 1.00 0.00 11 LEU A N 5
ATOM 4451 C CA . LEU A 1 41 ? 34.095 32.276 16.707 1.00 0.00 11 LEU A CA 5
ATOM 4452 C C . LEU A 1 41 ? 34.187 31.540 18.038 1.00 0.00 11 LEU A C 5
ATOM 4453 O O . LEU A 1 41 ? 33.503 30.537 18.237 1.00 0.00 11 LEU A O 5
ATOM 4469 N N . LYS A 1 42 ? 35.009 32.047 18.958 1.00 0.00 12 LYS A N 5
ATOM 4470 C CA . LYS A 1 42 ? 35.119 31.421 20.272 1.00 0.00 12 LYS A CA 5
ATOM 4471 C C . LYS A 1 42 ? 33.770 31.401 20.983 1.00 0.00 12 LYS A C 5
ATOM 4472 O O . LYS A 1 42 ? 33.397 30.393 21.588 1.00 0.00 12 LYS A O 5
ATOM 4491 N N . GLU A 1 43 ? 33.017 32.495 20.869 1.00 0.00 13 GLU A N 5
ATOM 4492 C CA . GLU A 1 43 ? 31.695 32.548 21.485 1.00 0.00 13 GLU A CA 5
ATOM 4493 C C . GLU A 1 43 ? 30.767 31.513 20.854 1.00 0.00 13 GLU A C 5
ATOM 4494 O O . GLU A 1 43 ? 30.071 30.779 21.559 1.00 0.00 13 GLU A O 5
ATOM 4506 N N . GLU A 1 44 ? 30.810 31.410 19.528 1.00 0.00 14 GLU A N 5
ATOM 4507 C CA . GLU A 1 44 ? 29.987 30.426 18.833 1.00 0.00 14 GLU A CA 5
ATOM 4508 C C . GLU A 1 44 ? 30.373 29.007 19.241 1.00 0.00 14 GLU A C 5
ATOM 4509 O O . GLU A 1 44 ? 29.510 28.151 19.429 1.00 0.00 14 GLU A O 5
ATOM 4521 N N . GLY A 1 45 ? 31.672 28.772 19.411 1.00 0.00 15 GLY A N 5
ATOM 4522 C CA . GLY A 1 45 ? 32.146 27.455 19.815 1.00 0.00 15 GLY A CA 5
ATOM 4523 C C . GLY A 1 45 ? 31.574 27.056 21.168 1.00 0.00 15 GLY A C 5
ATOM 4524 O O . GLY A 1 45 ? 31.075 25.942 21.331 1.00 0.00 15 GLY A O 5
ATOM 4528 N N . ASN A 1 46 ? 31.618 27.977 22.130 1.00 0.00 16 ASN A N 5
ATOM 4529 C CA . ASN A 1 46 ? 31.105 27.679 23.462 1.00 0.00 16 ASN A CA 5
ATOM 4530 C C . ASN A 1 46 ? 29.614 27.357 23.415 1.00 0.00 16 ASN A C 5
ATOM 4531 O O . ASN A 1 46 ? 29.163 26.405 24.054 1.00 0.00 16 ASN A O 5
ATOM 4542 N N . LYS A 1 47 ? 28.856 28.116 22.621 1.00 0.00 17 LYS A N 5
ATOM 4543 C CA . LYS A 1 47 ? 27.427 27.846 22.486 1.00 0.00 17 LYS A CA 5
ATOM 4544 C C . LYS A 1 47 ? 27.182 26.470 21.872 1.00 0.00 17 LYS A C 5
ATOM 4545 O O . LYS A 1 47 ? 26.354 25.699 22.368 1.00 0.00 17 LYS A O 5
ATOM 4564 N N . ALA A 1 48 ? 27.933 26.139 20.823 1.00 0.00 18 ALA A N 5
ATOM 4565 C CA . ALA A 1 48 ? 27.756 24.849 20.168 1.00 0.00 18 ALA A CA 5
ATOM 4566 C C . ALA A 1 48 ? 28.033 23.716 21.149 1.00 0.00 18 ALA A C 5
ATOM 4567 O O . ALA A 1 48 ? 27.298 22.729 21.184 1.00 0.00 18 ALA A O 5
ATOM 4574 N N . LEU A 1 49 ? 29.094 23.856 21.941 1.00 0.00 19 LEU A N 5
ATOM 4575 C CA . LEU A 1 49 ? 29.407 22.847 22.948 1.00 0.00 19 LEU A CA 5
ATOM 4576 C C . LEU A 1 49 ? 28.280 22.720 23.970 1.00 0.00 19 LEU A C 5
ATOM 4577 O O . LEU A 1 49 ? 27.862 21.611 24.303 1.00 0.00 19 LEU A O 5
ATOM 4593 N N . SER A 1 50 ? 27.720 23.853 24.391 1.00 0.00 20 SER A N 5
ATOM 4594 C CA . SER A 1 50 ? 26.662 23.834 25.399 1.00 0.00 20 SER A CA 5
ATOM 4595 C C . SER A 1 50 ? 25.440 23.051 24.922 1.00 0.00 20 SER A C 5
ATOM 4596 O O . SER A 1 50 ? 24.765 22.402 25.721 1.00 0.00 20 SER A O 5
ATOM 4604 N N . VAL A 1 51 ? 25.159 23.110 23.623 1.00 0.00 21 VAL A N 5
ATOM 4605 C CA . VAL A 1 51 ? 24.023 22.373 23.067 1.00 0.00 21 VAL A CA 5
ATOM 4606 C C . VAL A 1 51 ? 24.369 20.932 22.661 1.00 0.00 21 VAL A C 5
ATOM 4607 O O . VAL A 1 51 ? 23.503 20.222 22.149 1.00 0.00 21 VAL A O 5
ATOM 4620 N N . GLY A 1 52 ? 25.609 20.491 22.878 1.00 0.00 22 GLY A N 5
ATOM 4621 C CA . GLY A 1 52 ? 26.011 19.139 22.484 1.00 0.00 22 GLY A CA 5
ATOM 4622 C C . GLY A 1 52 ? 26.499 19.051 21.030 1.00 0.00 22 GLY A C 5
ATOM 4623 O O . GLY A 1 52 ? 26.674 17.951 20.506 1.00 0.00 22 GLY A O 5
ATOM 4627 N N . ASN A 1 53 ? 26.718 20.192 20.378 1.00 0.00 23 ASN A N 5
ATOM 4628 C CA . ASN A 1 53 ? 27.164 20.204 18.989 1.00 0.00 23 ASN A CA 5
ATOM 4629 C C . ASN A 1 53 ? 28.683 20.352 18.920 1.00 0.00 23 ASN A C 5
ATOM 4630 O O . ASN A 1 53 ? 29.215 21.362 18.448 1.00 0.00 23 ASN A O 5
ATOM 4641 N N . ILE A 1 54 ? 29.387 19.316 19.365 1.00 0.00 24 ILE A N 5
ATOM 4642 C CA . ILE A 1 54 ? 30.842 19.384 19.457 1.00 0.00 24 ILE A CA 5
ATOM 4643 C C . ILE A 1 54 ? 31.467 19.572 18.074 1.00 0.00 24 ILE A C 5
ATOM 4644 O O . ILE A 1 54 ? 32.455 20.294 17.937 1.00 0.00 24 ILE A O 5
ATOM 4660 N N . ASP A 1 55 ? 30.874 18.963 17.048 1.00 0.00 25 ASP A N 5
ATOM 4661 C CA . ASP A 1 55 ? 31.441 19.050 15.705 1.00 0.00 25 ASP A CA 5
ATOM 4662 C C . ASP A 1 55 ? 31.489 20.497 15.226 1.00 0.00 25 ASP A C 5
ATOM 4663 O O . ASP A 1 55 ? 32.539 20.987 14.804 1.00 0.00 25 ASP A O 5
ATOM 4672 N N . ASP A 1 56 ? 30.365 21.201 15.345 1.00 0.00 26 ASP A N 5
ATOM 4673 C CA . ASP A 1 56 ? 30.312 22.594 14.918 1.00 0.00 26 ASP A CA 5
ATOM 4674 C C . ASP A 1 56 ? 31.252 23.454 15.754 1.00 0.00 26 ASP A C 5
ATOM 4675 O O . ASP A 1 56 ? 31.933 24.332 15.221 1.00 0.00 26 ASP A O 5
ATOM 4684 N N . ALA A 1 57 ? 31.319 23.177 17.055 1.00 0.00 27 ALA A N 5
ATOM 4685 C CA . ALA A 1 57 ? 32.178 23.962 17.933 1.00 0.00 27 ALA A CA 5
ATOM 4686 C C . ALA A 1 57 ? 33.635 23.853 17.489 1.00 0.00 27 ALA A C 5
ATOM 4687 O O . ALA A 1 57 ? 34.324 24.865 17.337 1.00 0.00 27 ALA A O 5
ATOM 4694 N N . LEU A 1 58 ? 34.093 22.628 17.244 1.00 0.00 28 LEU A N 5
ATOM 4695 C CA . LEU A 1 58 ? 35.463 22.423 16.786 1.00 0.00 28 LEU A CA 5
ATOM 4696 C C . LEU A 1 58 ? 35.707 23.138 15.461 1.00 0.00 28 LEU A C 5
ATOM 4697 O O . LEU A 1 58 ? 36.764 23.738 15.264 1.00 0.00 28 LEU A O 5
ATOM 4713 N N . GLN A 1 59 ? 34.717 23.105 14.570 1.00 0.00 29 GLN A N 5
ATOM 4714 C CA . GLN A 1 59 ? 34.867 23.760 13.275 1.00 0.00 29 GLN A CA 5
ATOM 4715 C C . GLN A 1 59 ? 35.093 25.260 13.443 1.00 0.00 29 GLN A C 5
ATOM 4716 O O . GLN A 1 59 ? 35.996 25.829 12.825 1.00 0.00 29 GLN A O 5
ATOM 4730 N N . TYR A 1 60 ? 34.302 25.894 14.308 1.00 0.00 30 TYR A N 5
ATOM 4731 C CA . TYR A 1 60 ? 34.478 27.319 14.565 1.00 0.00 30 TYR A CA 5
ATOM 4732 C C . TYR A 1 60 ? 35.865 27.608 15.131 1.00 0.00 30 TYR A C 5
ATOM 4733 O O . TYR A 1 60 ? 36.524 28.558 14.708 1.00 0.00 30 TYR A O 5
ATOM 4751 N N . TYR A 1 61 ? 36.324 26.767 16.058 1.00 0.00 31 TYR A N 5
ATOM 4752 C CA . TYR A 1 61 ? 37.642 26.972 16.652 1.00 0.00 31 TYR A CA 5
ATOM 4753 C C . TYR A 1 61 ? 38.742 26.879 15.600 1.00 0.00 31 TYR A C 5
ATOM 4754 O O . TYR A 1 61 ? 39.671 27.689 15.594 1.00 0.00 31 TYR A O 5
ATOM 4772 N N . ALA A 1 62 ? 38.603 25.936 14.671 1.00 0.00 32 ALA A N 5
ATOM 4773 C CA . ALA A 1 62 ? 39.599 25.780 13.617 1.00 0.00 32 ALA A CA 5
ATOM 4774 C C . ALA A 1 62 ? 39.642 27.024 12.738 1.00 0.00 32 ALA A C 5
ATOM 4775 O O . ALA A 1 62 ? 40.716 27.542 12.427 1.00 0.00 32 ALA A O 5
ATOM 4782 N N . ALA A 1 63 ? 38.464 27.531 12.384 1.00 0.00 33 ALA A N 5
ATOM 4783 C CA . ALA A 1 63 ? 38.392 28.733 11.565 1.00 0.00 33 ALA A CA 5
ATOM 4784 C C . ALA A 1 63 ? 39.005 29.923 12.294 1.00 0.00 33 ALA A C 5
ATOM 4785 O O . ALA A 1 63 ? 39.711 30.729 11.689 1.00 0.00 33 ALA A O 5
ATOM 4792 N N . ALA A 1 64 ? 38.772 30.010 13.601 1.00 0.00 34 ALA A N 5
ATOM 4793 C CA . ALA A 1 64 ? 39.301 31.124 14.380 1.00 0.00 34 ALA A CA 5
ATOM 4794 C C . ALA A 1 64 ? 40.827 31.140 14.350 1.00 0.00 34 ALA A C 5
ATOM 4795 O O . ALA A 1 64 ? 41.436 32.186 14.113 1.00 0.00 34 ALA A O 5
ATOM 4802 N N . ILE A 1 65 ? 41.442 29.973 14.537 1.00 0.00 35 ILE A N 5
ATOM 4803 C CA . ILE A 1 65 ? 42.898 29.895 14.501 1.00 0.00 35 ILE A CA 5
ATOM 4804 C C . ILE A 1 65 ? 43.416 30.319 13.128 1.00 0.00 35 ILE A C 5
ATOM 4805 O O . ILE A 1 65 ? 44.375 31.086 13.033 1.00 0.00 35 ILE A O 5
ATOM 4821 N N . THR A 1 66 ? 42.765 29.841 12.068 1.00 0.00 36 THR A N 5
ATOM 4822 C CA . THR A 1 66 ? 43.189 30.200 10.719 1.00 0.00 36 THR A CA 5
ATOM 4823 C C . THR A 1 66 ? 43.091 31.708 10.490 1.00 0.00 36 THR A C 5
ATOM 4824 O O . THR A 1 66 ? 44.017 32.324 9.958 1.00 0.00 36 THR A O 5
ATOM 4835 N N . LEU A 1 67 ? 41.989 32.310 10.932 1.00 0.00 37 LEU A N 5
ATOM 4836 C CA . LEU A 1 67 ? 41.802 33.748 10.761 1.00 0.00 37 LEU A CA 5
ATOM 4837 C C . LEU A 1 67 ? 42.891 34.543 11.475 1.00 0.00 37 LEU A C 5
ATOM 4838 O O . LEU A 1 67 ? 43.304 35.600 10.996 1.00 0.00 37 LEU A O 5
ATOM 4854 N N . ASP A 1 68 ? 43.326 34.053 12.633 1.00 0.00 38 ASP A N 5
ATOM 4855 C CA . ASP A 1 68 ? 44.425 34.693 13.345 1.00 0.00 38 ASP A CA 5
ATOM 4856 C C . ASP A 1 68 ? 45.724 34.595 12.549 1.00 0.00 38 ASP A C 5
ATOM 4857 O O . ASP A 1 68 ? 46.415 35.592 12.345 1.00 0.00 38 ASP A O 5
ATOM 4866 N N . LYS A 1 69 ? 46.050 33.385 12.102 1.00 0.00 39 LYS A N 5
ATOM 4867 C CA . LYS A 1 69 ? 47.280 33.171 11.342 1.00 0.00 39 LYS A CA 5
ATOM 4868 C C . LYS A 1 69 ? 47.310 33.998 10.055 1.00 0.00 39 LYS A C 5
ATOM 4869 O O . LYS A 1 69 ? 48.381 34.401 9.602 1.00 0.00 39 LYS A O 5
ATOM 4888 N N . TYR A 1 70 ? 46.141 34.253 9.469 1.00 0.00 40 TYR A N 5
ATOM 4889 C CA . TYR A 1 70 ? 46.076 35.033 8.237 1.00 0.00 40 TYR A CA 5
ATOM 4890 C C . TYR A 1 70 ? 46.687 36.425 8.467 1.00 0.00 40 TYR A C 5
ATOM 4891 O O . TYR A 1 70 ? 46.325 37.089 9.440 1.00 0.00 40 TYR A O 5
ATOM 4909 N N . PRO A 1 71 ? 47.585 36.893 7.623 1.00 0.00 41 PRO A N 5
ATOM 4910 C CA . PRO A 1 71 ? 48.345 38.151 7.902 1.00 0.00 41 PRO A CA 5
ATOM 4911 C C . PRO A 1 71 ? 47.637 39.446 7.503 1.00 0.00 41 PRO A C 5
ATOM 4912 O O . PRO A 1 71 ? 48.280 40.496 7.461 1.00 0.00 41 PRO A O 5
ATOM 4923 N N . HIS A 1 72 ? 46.337 39.392 7.215 1.00 0.00 42 HIS A N 5
ATOM 4924 C CA . HIS A 1 72 ? 45.639 40.581 6.721 1.00 0.00 42 HIS A CA 5
ATOM 4925 C C . HIS A 1 72 ? 44.208 40.668 7.238 1.00 0.00 42 HIS A C 5
ATOM 4926 O O . HIS A 1 72 ? 43.567 39.653 7.505 1.00 0.00 42 HIS A O 5
ATOM 4940 N N . LYS A 1 73 ? 43.719 41.895 7.406 1.00 0.00 43 LYS A N 5
ATOM 4941 C CA . LYS A 1 73 ? 42.311 42.097 7.718 1.00 0.00 43 LYS A CA 5
ATOM 4942 C C . LYS A 1 73 ? 41.456 41.580 6.567 1.00 0.00 43 LYS A C 5
ATOM 4943 O O . LYS A 1 73 ? 41.740 41.871 5.404 1.00 0.00 43 LYS A O 5
ATOM 4962 N N . ILE A 1 74 ? 40.417 40.814 6.885 1.00 0.00 44 ILE A N 5
ATOM 4963 C CA . ILE A 1 74 ? 39.501 40.338 5.851 1.00 0.00 44 ILE A CA 5
ATOM 4964 C C . ILE A 1 74 ? 38.349 41.325 5.668 1.00 0.00 44 ILE A C 5
ATOM 4965 O O . ILE A 1 74 ? 37.717 41.745 6.637 1.00 0.00 44 ILE A O 5
ATOM 4981 N N . LYS A 1 75 ? 38.086 41.687 4.415 1.00 0.00 45 LYS A N 5
ATOM 4982 C CA . LYS A 1 75 ? 37.054 42.678 4.108 1.00 0.00 45 LYS A CA 5
ATOM 4983 C C . LYS A 1 75 ? 35.648 42.072 4.040 1.00 0.00 45 LYS A C 5
ATOM 4984 O O . LYS A 1 75 ? 34.663 42.795 4.181 1.00 0.00 45 LYS A O 5
ATOM 5003 N N . SER A 1 76 ? 35.547 40.756 3.849 1.00 0.00 46 SER A N 5
ATOM 5004 C CA . SER A 1 76 ? 34.240 40.109 3.774 1.00 0.00 46 SER A CA 5
ATOM 5005 C C . SER A 1 76 ? 34.325 38.647 4.197 1.00 0.00 46 SER A C 5
ATOM 5006 O O . SER A 1 76 ? 35.373 38.013 4.080 1.00 0.00 46 SER A O 5
ATOM 5014 N N . GLY A 1 77 ? 33.208 38.120 4.687 1.00 0.00 47 GLY A N 5
ATOM 5015 C CA . GLY A 1 77 ? 33.138 36.715 5.073 1.00 0.00 47 GLY A CA 5
ATOM 5016 C C . GLY A 1 77 ? 33.355 35.798 3.871 1.00 0.00 47 GLY A C 5
ATOM 5017 O O . GLY A 1 77 ? 33.973 34.738 3.991 1.00 0.00 47 GLY A O 5
ATOM 5021 N N . ALA A 1 78 ? 32.871 36.218 2.701 1.00 0.00 48 ALA A N 5
ATOM 5022 C CA . ALA A 1 78 ? 33.015 35.404 1.499 1.00 0.00 48 ALA A CA 5
ATOM 5023 C C . ALA A 1 78 ? 34.492 35.139 1.222 1.00 0.00 48 ALA A C 5
ATOM 5024 O O . ALA A 1 78 ? 34.869 34.026 0.858 1.00 0.00 48 ALA A O 5
ATOM 5031 N N . GLU A 1 79 ? 35.323 36.165 1.396 1.00 0.00 49 GLU A N 5
ATOM 5032 C CA . GLU A 1 79 ? 36.765 35.965 1.342 1.00 0.00 49 GLU A CA 5
ATOM 5033 C C . GLU A 1 79 ? 37.219 35.013 2.449 1.00 0.00 49 GLU A C 5
ATOM 5034 O O . GLU A 1 79 ? 38.055 34.140 2.216 1.00 0.00 49 GLU A O 5
ATOM 5046 N N . ALA A 1 80 ? 36.584 35.100 3.619 1.00 0.00 50 ALA A N 5
ATOM 5047 C CA . ALA A 1 80 ? 36.967 34.250 4.745 1.00 0.00 50 ALA A CA 5
ATOM 5048 C C . ALA A 1 80 ? 36.796 32.768 4.408 1.00 0.00 50 ALA A C 5
ATOM 5049 O O . ALA A 1 80 ? 37.609 31.937 4.812 1.00 0.00 50 ALA A O 5
ATOM 5056 N N . LYS A 1 81 ? 35.792 32.452 3.599 1.00 0.00 51 LYS A N 5
ATOM 5057 C CA . LYS A 1 81 ? 35.543 31.067 3.206 1.00 0.00 51 LYS A CA 5
ATOM 5058 C C . LYS A 1 81 ? 36.767 30.442 2.528 1.00 0.00 51 LYS A C 5
ATOM 5059 O O . LYS A 1 81 ? 36.952 29.226 2.592 1.00 0.00 51 LYS A O 5
ATOM 5078 N N . LYS A 1 82 ? 37.598 31.258 1.880 1.00 0.00 52 LYS A N 5
ATOM 5079 C CA . LYS A 1 82 ? 38.778 30.743 1.194 1.00 0.00 52 LYS A CA 5
ATOM 5080 C C . LYS A 1 82 ? 39.745 30.035 2.151 1.00 0.00 52 LYS A C 5
ATOM 5081 O O . LYS A 1 82 ? 40.529 29.190 1.717 1.00 0.00 52 LYS A O 5
ATOM 5100 N N . LEU A 1 83 ? 39.695 30.367 3.442 1.00 0.00 53 LEU A N 5
ATOM 5101 C CA . LEU A 1 83 ? 40.663 29.833 4.392 1.00 0.00 53 LEU A CA 5
ATOM 5102 C C . LEU A 1 83 ? 40.198 28.482 4.950 1.00 0.00 53 LEU A C 5
ATOM 5103 O O . LEU A 1 83 ? 39.008 28.313 5.231 1.00 0.00 53 LEU A O 5
ATOM 5119 N N . PRO A 1 84 ? 41.092 27.538 5.177 1.00 0.00 54 PRO A N 5
ATOM 5120 C CA . PRO A 1 84 ? 40.679 26.179 5.642 1.00 0.00 54 PRO A CA 5
ATOM 5121 C C . PRO A 1 84 ? 39.959 26.237 6.984 1.00 0.00 54 PRO A C 5
ATOM 5122 O O . PRO A 1 84 ? 40.457 26.830 7.942 1.00 0.00 54 PRO A O 5
ATOM 5133 N N . GLY A 1 85 ? 38.792 25.605 7.047 1.00 0.00 55 GLY A N 5
ATOM 5134 C CA . GLY A 1 85 ? 38.015 25.566 8.283 1.00 0.00 55 GLY A CA 5
ATOM 5135 C C . GLY A 1 85 ? 36.853 26.565 8.299 1.00 0.00 55 GLY A C 5
ATOM 5136 O O . GLY A 1 85 ? 35.994 26.481 9.178 1.00 0.00 55 GLY A O 5
ATOM 5140 N N . VAL A 1 86 ? 36.811 27.504 7.348 1.00 0.00 56 VAL A N 5
ATOM 5141 C CA . VAL A 1 86 ? 35.711 28.465 7.296 1.00 0.00 56 VAL A CA 5
ATOM 5142 C C . VAL A 1 86 ? 34.534 27.871 6.526 1.00 0.00 56 VAL A C 5
ATOM 5143 O O . VAL A 1 86 ? 34.712 27.281 5.461 1.00 0.00 56 VAL A O 5
ATOM 5156 N N . GLY A 1 87 ? 33.329 28.028 7.073 1.00 0.00 57 GLY A N 5
ATOM 5157 C CA . GLY A 1 87 ? 32.127 27.500 6.430 1.00 0.00 57 GLY A CA 5
ATOM 5158 C C . GLY A 1 87 ? 31.219 28.628 5.953 1.00 0.00 57 GLY A C 5
ATOM 5159 O O . GLY A 1 87 ? 31.433 29.796 6.284 1.00 0.00 57 GLY A O 5
ATOM 5163 N N . THR A 1 88 ? 30.186 28.274 5.195 1.00 0.00 58 THR A N 5
ATOM 5164 C CA . THR A 1 88 ? 29.274 29.276 4.655 1.00 0.00 58 THR A CA 5
ATOM 5165 C C . THR A 1 88 ? 28.598 30.062 5.777 1.00 0.00 58 THR A C 5
ATOM 5166 O O . THR A 1 88 ? 28.527 31.291 5.724 1.00 0.00 58 THR A O 5
ATOM 5177 N N . LYS A 1 89 ? 28.131 29.360 6.805 1.00 0.00 59 LYS A N 5
ATOM 5178 C CA . LYS A 1 89 ? 27.449 30.022 7.913 1.00 0.00 59 LYS A CA 5
ATOM 5179 C C . LYS A 1 89 ? 28.380 31.017 8.600 1.00 0.00 59 LYS A C 5
ATOM 5180 O O . LYS A 1 89 ? 27.979 32.135 8.925 1.00 0.00 59 LYS A O 5
ATOM 5199 N N . ILE A 1 90 ? 29.641 30.628 8.765 1.00 0.00 60 ILE A N 5
ATOM 5200 C CA . ILE A 1 90 ? 30.613 31.504 9.407 1.00 0.00 60 ILE A CA 5
ATOM 5201 C C . ILE A 1 90 ? 30.833 32.747 8.546 1.00 0.00 60 ILE A C 5
ATOM 5202 O O . ILE A 1 90 ? 30.844 33.868 9.055 1.00 0.00 60 ILE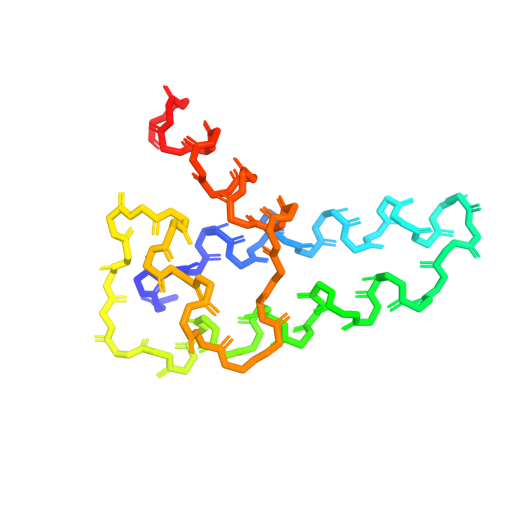 A O 5
ATOM 5218 N N . ALA A 1 91 ? 30.945 32.551 7.236 1.00 0.00 61 ALA A N 5
ATOM 5219 C CA . ALA A 1 91 ? 31.140 33.675 6.326 1.00 0.00 61 ALA A CA 5
ATOM 5220 C C . ALA A 1 91 ? 29.985 34.665 6.443 1.00 0.00 61 ALA A C 5
ATOM 5221 O O . ALA A 1 91 ? 30.200 35.876 6.520 1.00 0.00 61 ALA A O 5
ATOM 5228 N N . GLU A 1 92 ? 28.758 34.149 6.491 1.00 0.00 62 GLU A N 5
ATOM 5229 C CA . GLU A 1 92 ? 27.590 35.018 6.588 1.00 0.00 62 GLU A CA 5
ATOM 5230 C C . GLU A 1 92 ? 27.622 35.829 7.881 1.00 0.00 62 GLU A C 5
ATOM 5231 O O . GLU A 1 92 ? 27.326 37.025 7.875 1.00 0.00 62 GLU A O 5
ATOM 5243 N N . LYS A 1 93 ? 28.011 35.191 8.983 1.00 0.00 63 LYS A N 5
ATOM 5244 C CA . LYS A 1 93 ? 28.119 35.901 10.255 1.00 0.00 63 LYS A CA 5
ATOM 5245 C C . LYS A 1 93 ? 29.137 37.036 10.160 1.00 0.00 63 LYS A C 5
ATOM 5246 O O . LYS A 1 93 ? 28.901 38.135 10.663 1.00 0.00 63 LYS A O 5
ATOM 5265 N N . ILE A 1 94 ? 30.253 36.783 9.482 1.00 0.00 64 ILE A N 5
ATOM 5266 C CA . ILE A 1 94 ? 31.256 37.824 9.272 1.00 0.00 64 ILE A CA 5
ATOM 5267 C C . ILE A 1 94 ? 30.647 38.985 8.484 1.00 0.00 64 ILE A C 5
ATOM 5268 O O . ILE A 1 94 ? 30.858 40.150 8.822 1.00 0.00 64 ILE A O 5
ATOM 5284 N N . ASP A 1 95 ? 29.862 38.665 7.458 1.00 0.00 65 ASP A N 5
ATOM 5285 C CA . ASP A 1 95 ? 29.228 39.704 6.650 1.00 0.00 65 ASP A CA 5
ATOM 5286 C C . ASP A 1 95 ? 28.319 40.573 7.512 1.00 0.00 65 ASP A C 5
ATOM 5287 O O . ASP A 1 95 ? 28.343 41.800 7.411 1.00 0.00 65 ASP A O 5
ATOM 5296 N N . GLU A 1 96 ? 27.551 39.938 8.391 1.00 0.00 66 GLU A N 5
ATOM 5297 C CA . GLU A 1 96 ? 26.653 40.678 9.269 1.00 0.00 66 GLU A CA 5
ATOM 5298 C C . GLU A 1 96 ? 27.445 41.599 10.192 1.00 0.00 66 GLU A C 5
ATOM 5299 O O . GLU A 1 96 ? 27.101 42.771 10.358 1.00 0.00 66 GLU A O 5
ATOM 5311 N N . PHE A 1 97 ? 28.525 41.078 10.766 1.00 0.00 67 PHE A N 5
ATOM 5312 C CA . PHE A 1 97 ? 29.343 41.875 11.674 1.00 0.00 67 PHE A CA 5
ATOM 5313 C C . PHE A 1 97 ? 29.905 43.109 10.974 1.00 0.00 67 PHE A C 5
ATOM 5314 O O . PHE A 1 97 ? 29.935 44.193 11.559 1.00 0.00 67 PHE A O 5
ATOM 5331 N N . LEU A 1 98 ? 30.351 42.951 9.728 1.00 0.00 68 LEU A N 5
ATOM 5332 C CA . LEU A 1 98 ? 30.811 44.100 8.952 1.00 0.00 68 LEU A CA 5
ATOM 5333 C C . LEU A 1 98 ? 29.668 45.079 8.693 1.00 0.00 68 LEU A C 5
ATOM 5334 O O . LEU A 1 98 ? 29.862 46.294 8.738 1.00 0.00 68 LEU A O 5
ATOM 5350 N N . ALA A 1 99 ? 28.478 44.549 8.422 1.00 0.00 69 ALA A N 5
ATOM 5351 C CA . ALA A 1 99 ? 27.313 45.400 8.191 1.00 0.00 69 ALA A CA 5
ATOM 5352 C C . ALA A 1 99 ? 26.974 46.239 9.423 1.00 0.00 69 ALA A C 5
ATOM 5353 O O . ALA A 1 99 ? 26.506 47.371 9.299 1.00 0.00 69 ALA A O 5
ATOM 5360 N N . THR A 1 100 ? 27.208 45.683 10.608 1.00 0.00 70 THR A N 5
ATOM 5361 C CA . THR A 1 100 ? 26.994 46.427 11.848 1.00 0.00 70 THR A CA 5
ATOM 5362 C C . THR A 1 100 ? 28.096 47.463 12.100 1.00 0.00 70 THR A C 5
ATOM 5363 O O . THR A 1 100 ? 27.870 48.446 12.808 1.00 0.00 70 THR A O 5
ATOM 5374 N N . GLY A 1 101 ? 29.281 47.254 11.528 1.00 0.00 71 GLY A N 5
ATOM 5375 C CA . GLY A 1 101 ? 30.385 48.189 11.710 1.00 0.00 71 GLY A CA 5
ATOM 5376 C C . GLY A 1 101 ? 30.456 49.180 10.554 1.00 0.00 71 GLY A C 5
ATOM 5377 O O . GLY A 1 101 ? 30.732 48.801 9.416 1.00 0.00 71 GLY A O 5
ATOM 5381 N N . GLU A 1 31 ? 47.990 42.292 18.511 1.00 0.00 1 GLU A N 6
ATOM 5382 C CA . GLU A 1 31 ? 46.562 42.221 18.221 1.00 0.00 1 GLU A CA 6
ATOM 5383 C C . GLU A 1 31 ? 46.330 41.955 16.738 1.00 0.00 1 GLU A C 6
ATOM 5384 O O . GLU A 1 31 ? 46.385 42.870 15.917 1.00 0.00 1 GLU A O 6
ATOM 5396 N N . THR A 1 32 ? 46.070 40.695 16.401 1.00 0.00 2 THR A N 6
ATOM 5397 C CA . THR A 1 32 ? 45.822 40.323 15.013 1.00 0.00 2 THR A CA 6
ATOM 5398 C C . THR A 1 32 ? 44.634 41.102 14.460 1.00 0.00 2 THR A C 6
ATOM 5399 O O . THR A 1 32 ? 43.637 41.303 15.149 1.00 0.00 2 THR A O 6
ATOM 5410 N N . LEU A 1 33 ? 44.721 41.492 13.194 1.00 0.00 3 LEU A N 6
ATOM 5411 C CA . LEU A 1 33 ? 43.689 42.334 12.593 1.00 0.00 3 LEU A CA 6
ATOM 5412 C C . LEU A 1 33 ? 42.305 41.684 12.658 1.00 0.00 3 LEU A C 6
ATOM 5413 O O . LEU A 1 33 ? 41.294 42.382 12.735 1.00 0.00 3 LEU A O 6
ATOM 5429 N N . ASN A 1 34 ? 42.255 40.356 12.628 1.00 0.00 4 ASN A N 6
ATOM 5430 C CA . ASN A 1 34 ? 40.979 39.641 12.700 1.00 0.00 4 ASN A CA 6
ATOM 5431 C C . ASN A 1 34 ? 40.635 39.175 14.125 1.00 0.00 4 ASN A C 6
ATOM 5432 O O . ASN A 1 34 ? 39.671 38.431 14.313 1.00 0.00 4 ASN A O 6
ATOM 5443 N N . GLY A 1 35 ? 41.398 39.604 15.132 1.00 0.00 5 GLY A N 6
ATOM 5444 C CA . GLY A 1 35 ? 41.228 39.088 16.486 1.00 0.00 5 GLY A CA 6
ATOM 5445 C C . GLY A 1 35 ? 39.788 39.222 16.967 1.00 0.00 5 GLY A C 6
ATOM 5446 O O . GLY A 1 35 ? 39.263 38.318 17.621 1.00 0.00 5 GLY A O 6
ATOM 5450 N N . ALA A 1 36 ? 39.139 40.333 16.623 1.00 0.00 6 ALA A N 6
ATOM 5451 C CA . ALA A 1 36 ? 37.768 40.556 17.069 1.00 0.00 6 ALA A CA 6
ATOM 5452 C C . ALA A 1 36 ? 36.863 39.445 16.548 1.00 0.00 6 ALA A C 6
ATOM 5453 O O . ALA A 1 36 ? 36.093 38.847 17.306 1.00 0.00 6 ALA A O 6
ATOM 5460 N N . LEU A 1 37 ? 36.989 39.138 15.260 1.00 0.00 7 LEU A N 6
ATOM 5461 C CA . LEU A 1 37 ? 36.211 38.050 14.677 1.00 0.00 7 LEU A CA 6
ATOM 5462 C C . LEU A 1 37 ? 36.559 36.719 15.339 1.00 0.00 7 LEU A C 6
ATOM 5463 O O . LEU A 1 37 ? 35.678 35.897 15.583 1.00 0.00 7 LEU A O 6
ATOM 5479 N N . VAL A 1 38 ? 37.831 36.533 15.689 1.00 0.00 8 VAL A N 6
ATOM 5480 C CA . VAL A 1 38 ? 38.252 35.291 16.330 1.00 0.00 8 VAL A CA 6
ATOM 5481 C C . VAL A 1 38 ? 37.499 35.109 17.647 1.00 0.00 8 VAL A C 6
ATOM 5482 O O . VAL A 1 38 ? 36.992 34.023 17.937 1.00 0.00 8 VAL A O 6
ATOM 5495 N N . ASN A 1 39 ? 37.377 36.187 18.416 1.00 0.00 9 ASN A N 6
ATOM 5496 C CA . ASN A 1 39 ? 36.648 36.121 19.679 1.00 0.00 9 ASN A CA 6
ATOM 5497 C C . ASN A 1 39 ? 35.187 35.754 19.438 1.00 0.00 9 ASN A C 6
ATOM 5498 O O . ASN A 1 39 ? 34.621 34.916 20.143 1.00 0.00 9 ASN A O 6
ATOM 5509 N N . MET A 1 40 ? 34.589 36.356 18.412 1.00 0.00 10 MET A N 6
ATOM 5510 C CA . MET A 1 40 ? 33.197 36.063 18.090 1.00 0.00 10 MET A CA 6
ATOM 5511 C C . MET A 1 40 ? 33.017 34.585 17.745 1.00 0.00 10 MET A C 6
ATOM 5512 O O . MET A 1 40 ? 32.033 33.961 18.152 1.00 0.00 10 MET A O 6
ATOM 5526 N N . LEU A 1 41 ? 33.989 34.012 17.036 1.00 0.00 11 LEU A N 6
ATOM 5527 C CA . LEU A 1 41 ? 33.942 32.585 16.730 1.00 0.00 11 LEU A CA 6
ATOM 5528 C C . LEU A 1 41 ? 33.988 31.755 18.007 1.00 0.00 11 LEU A C 6
ATOM 5529 O O . LEU A 1 41 ? 33.255 30.773 18.136 1.00 0.00 11 LEU A O 6
ATOM 5545 N N . LYS A 1 42 ? 34.825 32.160 18.958 1.00 0.00 12 LYS A N 6
ATOM 5546 C CA . LYS A 1 42 ? 34.908 31.441 20.226 1.00 0.00 12 LYS A CA 6
ATOM 5547 C C . LYS A 1 42 ? 33.557 31.430 20.933 1.00 0.00 12 LYS A C 6
ATOM 5548 O O . LYS A 1 42 ? 33.156 30.410 21.498 1.00 0.00 12 LYS A O 6
ATOM 5567 N N . GLU A 1 43 ? 32.838 32.549 20.868 1.00 0.00 13 GLU A N 6
ATOM 5568 C CA . GLU A 1 43 ? 31.517 32.616 21.486 1.00 0.00 13 GLU A CA 6
ATOM 5569 C C . GLU A 1 43 ? 30.560 31.629 20.826 1.00 0.00 13 GLU A C 6
ATOM 5570 O O . GLU A 1 43 ? 29.837 30.899 21.510 1.00 0.00 13 GLU A O 6
ATOM 5582 N N . GLU A 1 44 ? 30.593 31.566 19.496 1.00 0.00 14 GLU A N 6
ATOM 5583 C CA . GLU A 1 44 ? 29.765 30.599 18.779 1.00 0.00 14 GLU A CA 6
ATOM 5584 C C . GLU A 1 44 ? 30.152 29.171 19.139 1.00 0.00 14 GLU A C 6
ATOM 5585 O O . GLU A 1 44 ? 29.289 28.304 19.290 1.00 0.00 14 GLU A O 6
ATOM 5597 N N . GLY A 1 45 ? 31.450 28.929 19.304 1.00 0.00 15 GLY A N 6
ATOM 5598 C CA . GLY A 1 45 ? 31.920 27.601 19.677 1.00 0.00 15 GLY A CA 6
ATOM 5599 C C . GLY A 1 45 ? 31.324 27.169 21.010 1.00 0.00 15 GLY A C 6
ATOM 5600 O O . GLY A 1 45 ? 30.828 26.048 21.143 1.00 0.00 15 GLY A O 6
ATOM 5604 N N . ASN A 1 46 ? 31.341 28.072 21.987 1.00 0.00 16 ASN A N 6
ATOM 5605 C CA . ASN A 1 46 ? 30.767 27.764 23.291 1.00 0.00 16 ASN A CA 6
ATOM 5606 C C . ASN A 1 46 ? 29.275 27.467 23.170 1.00 0.00 16 ASN A C 6
ATOM 5607 O O . ASN A 1 46 ? 28.766 26.549 23.816 1.00 0.00 16 ASN A O 6
ATOM 5618 N N . LYS A 1 47 ? 28.581 28.214 22.313 1.00 0.00 17 LYS A N 6
ATOM 5619 C CA . LYS A 1 47 ? 27.157 27.972 22.103 1.00 0.00 17 LYS A CA 6
ATOM 5620 C C . LYS A 1 47 ? 26.924 26.568 21.549 1.00 0.00 17 LYS A C 6
ATOM 5621 O O . LYS A 1 47 ? 26.055 25.836 22.033 1.00 0.00 17 LYS A O 6
ATOM 5640 N N . ALA A 1 48 ? 27.734 26.171 20.567 1.00 0.00 18 ALA A N 6
ATOM 5641 C CA . ALA A 1 48 ? 27.593 24.839 19.993 1.00 0.00 18 ALA A CA 6
ATOM 5642 C C . ALA A 1 48 ? 27.824 23.778 21.064 1.00 0.00 18 ALA A C 6
ATOM 5643 O O . ALA A 1 48 ? 27.114 22.775 21.111 1.00 0.00 18 ALA A O 6
ATOM 5650 N N . LEU A 1 49 ? 28.821 23.997 21.920 1.00 0.00 19 LEU A N 6
ATOM 5651 C CA . LEU A 1 49 ? 29.075 23.072 23.018 1.00 0.00 19 LEU A CA 6
ATOM 5652 C C . LEU A 1 49 ? 27.871 22.984 23.954 1.00 0.00 19 LEU A C 6
ATOM 5653 O O . LEU A 1 49 ? 27.468 21.890 24.348 1.00 0.00 19 LEU A O 6
ATOM 5669 N N . SER A 1 50 ? 27.241 24.123 24.232 1.00 0.00 20 SER A N 6
ATOM 5670 C CA . SER A 1 50 ? 26.103 24.143 25.149 1.00 0.00 20 SER A CA 6
ATOM 5671 C C . SER A 1 50 ? 24.957 23.268 24.643 1.00 0.00 20 SER A C 6
ATOM 5672 O O . SER A 1 50 ? 24.245 22.652 25.437 1.00 0.00 20 SER A O 6
ATOM 5680 N N . VAL A 1 51 ? 24.780 23.215 23.326 1.00 0.00 21 VAL A N 6
ATOM 5681 C CA . VAL A 1 51 ? 23.735 22.371 22.744 1.00 0.00 21 VAL A CA 6
ATOM 5682 C C . VAL A 1 51 ? 24.189 20.928 22.482 1.00 0.00 21 VAL A C 6
ATOM 5683 O O . VAL A 1 51 ? 23.408 20.129 21.963 1.00 0.00 21 VAL A O 6
ATOM 5696 N N . GLY A 1 52 ? 25.430 20.579 22.829 1.00 0.00 22 GLY A N 6
ATOM 5697 C CA . GLY A 1 52 ? 25.936 19.228 22.578 1.00 0.00 22 GLY A CA 6
ATOM 5698 C C . GLY A 1 52 ? 26.546 19.060 21.178 1.00 0.00 22 GLY A C 6
ATOM 5699 O O . GLY A 1 52 ? 26.821 17.935 20.758 1.00 0.00 22 GLY A O 6
ATOM 5703 N N . ASN A 1 53 ? 26.758 20.159 20.456 1.00 0.00 23 ASN A N 6
ATOM 5704 C CA . ASN A 1 53 ? 27.303 20.092 19.105 1.00 0.00 23 ASN A CA 6
ATOM 5705 C C . ASN A 1 53 ? 28.816 20.314 19.124 1.00 0.00 23 ASN A C 6
ATOM 5706 O O . ASN A 1 53 ? 29.325 21.332 18.645 1.00 0.00 23 ASN A O 6
ATOM 5717 N N . ILE A 1 54 ? 29.541 19.335 19.655 1.00 0.00 24 ILE A N 6
ATOM 5718 C CA . ILE A 1 54 ? 30.985 19.474 19.810 1.00 0.00 24 ILE A CA 6
ATOM 5719 C C . ILE A 1 54 ? 31.665 19.622 18.449 1.00 0.00 24 ILE A C 6
ATOM 5720 O O . ILE A 1 54 ? 32.621 20.389 18.315 1.00 0.00 24 ILE A O 6
ATOM 5736 N N . ASP A 1 55 ? 31.157 18.925 17.433 1.00 0.00 25 ASP A N 6
ATOM 5737 C CA . ASP A 1 55 ? 31.774 18.981 16.112 1.00 0.00 25 ASP A CA 6
ATOM 5738 C C . ASP A 1 55 ? 31.763 20.407 15.569 1.00 0.00 25 ASP A C 6
ATOM 5739 O O . ASP A 1 55 ? 32.790 20.919 15.118 1.00 0.00 25 ASP A O 6
ATOM 5748 N N . ASP A 1 56 ? 30.612 21.067 15.665 1.00 0.00 26 ASP A N 6
ATOM 5749 C CA . ASP A 1 56 ? 30.498 22.439 15.187 1.00 0.00 26 ASP A CA 6
ATOM 5750 C C . ASP A 1 56 ? 31.404 23.369 15.983 1.00 0.00 26 ASP A C 6
ATOM 5751 O O . ASP A 1 56 ? 32.054 24.245 15.412 1.00 0.00 26 ASP A O 6
ATOM 5760 N N . ALA A 1 57 ? 31.484 23.147 17.294 1.00 0.00 27 ALA A N 6
ATOM 5761 C CA . ALA A 1 57 ? 32.321 23.996 18.135 1.00 0.00 27 ALA A CA 6
ATOM 5762 C C . ALA A 1 57 ? 33.778 23.916 17.686 1.00 0.00 27 ALA A C 6
ATOM 5763 O O . ALA A 1 57 ? 34.436 24.943 17.500 1.00 0.00 27 ALA A O 6
ATOM 5770 N N . LEU A 1 58 ? 34.270 22.697 17.471 1.00 0.00 28 LEU A N 6
ATOM 5771 C CA . LEU A 1 58 ? 35.642 22.521 17.008 1.00 0.00 28 LEU A CA 6
ATOM 5772 C C . LEU A 1 58 ? 35.851 23.205 15.660 1.00 0.00 28 LEU A C 6
ATOM 5773 O O . LEU A 1 58 ? 36.886 23.835 15.434 1.00 0.00 28 LEU A O 6
ATOM 5789 N N . GLN A 1 59 ? 34.854 23.116 14.781 1.00 0.00 29 GLN A N 6
ATOM 5790 C CA . GLN A 1 59 ? 34.969 23.740 13.466 1.00 0.00 29 GLN A CA 6
ATOM 5791 C C . GLN A 1 59 ? 35.147 25.251 13.588 1.00 0.00 29 GLN A C 6
ATOM 5792 O O . GLN A 1 59 ? 36.023 25.831 12.941 1.00 0.00 29 GLN A O 6
ATOM 5806 N N . TYR A 1 60 ? 34.345 25.885 14.443 1.00 0.00 30 TYR A N 6
ATOM 5807 C CA . TYR A 1 60 ? 34.474 27.323 14.652 1.00 0.00 30 TYR A CA 6
ATOM 5808 C C . TYR A 1 60 ? 35.859 27.676 15.181 1.00 0.00 30 TYR A C 6
ATOM 5809 O O . TYR A 1 60 ? 36.479 28.633 14.715 1.00 0.00 30 TYR A O 6
ATOM 5827 N N . TYR A 1 61 ? 36.360 26.882 16.127 1.00 0.00 31 TYR A N 6
ATOM 5828 C CA . TYR A 1 61 ? 37.678 27.149 16.691 1.00 0.00 31 TYR A CA 6
ATOM 5829 C C . TYR A 1 61 ? 38.763 27.060 15.622 1.00 0.00 31 TYR A C 6
ATOM 5830 O O . TYR A 1 61 ? 39.666 27.897 15.576 1.00 0.00 31 TYR A O 6
ATOM 5848 N N . ALA A 1 62 ? 38.637 26.086 14.723 1.00 0.00 32 ALA A N 6
ATOM 5849 C CA . ALA A 1 62 ? 39.621 25.929 13.656 1.00 0.00 32 ALA A CA 6
ATOM 5850 C C . ALA A 1 62 ? 39.619 27.148 12.741 1.00 0.00 32 ALA A C 6
ATOM 5851 O O . ALA A 1 62 ? 40.676 27.684 12.400 1.00 0.00 32 ALA A O 6
ATOM 5858 N N . ALA A 1 63 ? 38.425 27.614 12.387 1.00 0.00 33 ALA A N 6
ATOM 5859 C CA . ALA A 1 63 ? 38.312 28.786 11.527 1.00 0.00 33 ALA A CA 6
ATOM 5860 C C . ALA A 1 63 ? 38.909 30.014 12.206 1.00 0.00 33 ALA A C 6
ATOM 5861 O O . ALA A 1 63 ? 39.599 30.810 11.566 1.00 0.00 33 ALA A O 6
ATOM 5868 N N . ALA A 1 64 ? 38.681 30.146 13.510 1.00 0.00 34 ALA A N 6
ATOM 5869 C CA . ALA A 1 64 ? 39.200 31.295 14.243 1.00 0.00 34 ALA A CA 6
ATOM 5870 C C . ALA A 1 64 ? 40.727 31.335 14.200 1.00 0.00 34 ALA A C 6
ATOM 5871 O O . ALA A 1 64 ? 41.318 32.383 13.926 1.00 0.00 34 ALA A O 6
ATOM 5878 N N . ILE A 1 65 ? 41.363 30.185 14.421 1.00 0.00 35 ILE A N 6
ATOM 5879 C CA . ILE A 1 65 ? 42.820 30.128 14.371 1.00 0.00 35 ILE A CA 6
ATOM 5880 C C . ILE A 1 65 ? 43.318 30.512 12.979 1.00 0.00 35 ILE A C 6
ATOM 5881 O O . ILE A 1 65 ? 44.286 31.262 12.848 1.00 0.00 35 ILE A O 6
ATOM 5897 N N . THR A 1 66 ? 42.641 30.020 11.941 1.00 0.00 36 THR A N 6
ATOM 5898 C CA . THR A 1 66 ? 43.038 30.354 10.576 1.00 0.00 36 THR A CA 6
ATOM 5899 C C . THR A 1 66 ? 42.947 31.860 10.334 1.00 0.00 36 THR A C 6
ATOM 5900 O O . THR A 1 66 ? 43.852 32.460 9.749 1.00 0.00 36 THR A O 6
ATOM 5911 N N . LEU A 1 67 ? 41.875 32.480 10.827 1.00 0.00 37 LEU A N 6
ATOM 5912 C CA . LEU A 1 67 ? 41.714 33.923 10.674 1.00 0.00 37 LEU A CA 6
ATOM 5913 C C . LEU A 1 67 ? 42.858 34.681 11.338 1.00 0.00 37 LEU A C 6
ATOM 5914 O O . LEU A 1 67 ? 43.279 35.729 10.846 1.00 0.00 37 LEU A O 6
ATOM 5930 N N . ASP A 1 68 ? 43.332 34.177 12.475 1.00 0.00 38 ASP A N 6
ATOM 5931 C CA . ASP A 1 68 ? 44.490 34.771 13.128 1.00 0.00 38 ASP A CA 6
ATOM 5932 C C . ASP A 1 68 ? 45.738 34.641 12.259 1.00 0.00 38 ASP A C 6
ATOM 5933 O O . ASP A 1 68 ? 46.476 35.607 12.069 1.00 0.00 38 ASP A O 6
ATOM 5942 N N . LYS A 1 69 ? 45.966 33.443 11.729 1.00 0.00 39 LYS A N 6
ATOM 5943 C CA . LYS A 1 69 ? 47.144 33.203 10.897 1.00 0.00 39 LYS A CA 6
ATOM 5944 C C . LYS A 1 69 ? 47.162 34.100 9.659 1.00 0.00 39 LYS A C 6
ATOM 5945 O O . LYS A 1 69 ? 48.233 34.473 9.180 1.00 0.00 39 LYS A O 6
ATOM 5964 N N . TYR A 1 70 ? 45.985 34.446 9.142 1.00 0.00 40 TYR A N 6
ATOM 5965 C CA . TYR A 1 70 ? 45.908 35.320 7.975 1.00 0.00 40 TYR A CA 6
ATOM 5966 C C . TYR A 1 70 ? 46.576 36.668 8.285 1.00 0.00 40 TYR A C 6
ATOM 5967 O O . TYR A 1 70 ? 46.271 37.263 9.322 1.00 0.00 40 TYR A O 6
ATOM 5985 N N . PRO A 1 71 ? 47.460 37.175 7.446 1.00 0.00 41 PRO A N 6
ATOM 5986 C CA . PRO A 1 71 ? 48.225 38.416 7.772 1.00 0.00 41 PRO A CA 6
ATOM 5987 C C . PRO A 1 71 ? 47.497 39.718 7.441 1.00 0.00 41 PRO A C 6
ATOM 5988 O O . PRO A 1 71 ? 48.121 40.781 7.433 1.00 0.00 41 PRO A O 6
ATOM 5999 N N . HIS A 1 72 ? 46.193 39.650 7.174 1.00 0.00 42 HIS A N 6
ATOM 6000 C CA . HIS A 1 72 ? 45.453 40.850 6.779 1.00 0.00 42 HIS A CA 6
ATOM 6001 C C . HIS A 1 72 ? 44.032 40.850 7.330 1.00 0.00 42 HIS A C 6
ATOM 6002 O O . HIS A 1 72 ? 43.439 39.794 7.544 1.00 0.00 42 HIS A O 6
ATOM 6016 N N . LYS A 1 73 ? 43.500 42.041 7.589 1.00 0.00 43 LYS A N 6
ATOM 6017 C CA . LYS A 1 73 ? 42.080 42.165 7.893 1.00 0.00 43 LYS A CA 6
ATOM 6018 C C . LYS A 1 73 ? 41.271 41.716 6.683 1.00 0.00 43 LYS A C 6
ATOM 6019 O O . LYS A 1 73 ? 41.562 42.126 5.559 1.00 0.00 43 LYS A O 6
ATOM 6038 N N . ILE A 1 74 ? 40.262 40.879 6.907 1.00 0.00 44 ILE A N 6
ATOM 6039 C CA . ILE A 1 74 ? 39.392 40.457 5.810 1.00 0.00 44 ILE A CA 6
ATOM 6040 C C . ILE A 1 74 ? 38.197 41.403 5.688 1.00 0.00 44 ILE A C 6
ATOM 6041 O O . ILE A 1 74 ? 37.515 41.690 6.672 1.00 0.00 44 ILE A O 6
ATOM 6057 N N . LYS A 1 75 ? 37.957 41.883 4.471 1.00 0.00 45 LYS A N 6
ATOM 6058 C CA . LYS A 1 75 ? 36.887 42.849 4.230 1.00 0.00 45 LYS A CA 6
ATOM 6059 C C . LYS A 1 75 ? 35.511 42.197 4.045 1.00 0.00 45 LYS A C 6
ATOM 6060 O O . LYS A 1 75 ? 34.492 42.872 4.184 1.00 0.00 45 LYS A O 6
ATOM 6079 N N . SER A 1 76 ? 35.478 40.906 3.716 1.00 0.00 46 SER A N 6
ATOM 6080 C CA . SER A 1 76 ? 34.205 40.219 3.513 1.00 0.00 46 SER A CA 6
ATOM 6081 C C . SER A 1 76 ? 34.317 38.737 3.852 1.00 0.00 46 SER A C 6
ATOM 6082 O O . SER A 1 76 ? 35.387 38.139 3.739 1.00 0.00 46 SER A O 6
ATOM 6090 N N . GLY A 1 77 ? 33.197 38.150 4.266 1.00 0.00 47 GLY A N 6
ATOM 6091 C CA . GLY A 1 77 ? 33.149 36.724 4.572 1.00 0.00 47 GLY A CA 6
ATOM 6092 C C . GLY A 1 77 ? 33.421 35.865 3.337 1.00 0.00 47 GLY A C 6
ATOM 6093 O O . GLY A 1 77 ? 33.992 34.776 3.444 1.00 0.00 47 GLY A O 6
ATOM 6097 N N . ALA A 1 78 ? 33.034 36.358 2.159 1.00 0.00 48 ALA A N 6
ATOM 6098 C CA . ALA A 1 78 ? 33.191 35.577 0.937 1.00 0.00 48 ALA A CA 6
ATOM 6099 C C . ALA A 1 78 ? 34.658 35.221 0.731 1.00 0.00 48 ALA A C 6
ATOM 6100 O O . ALA A 1 78 ? 34.982 34.088 0.374 1.00 0.00 48 ALA A O 6
ATOM 6107 N N . GLU A 1 79 ? 35.541 36.190 0.954 1.00 0.00 49 GLU A N 6
ATOM 6108 C CA . GLU A 1 79 ? 36.970 35.899 0.970 1.00 0.00 49 GLU A CA 6
ATOM 6109 C C . GLU A 1 79 ? 37.312 34.915 2.090 1.00 0.00 49 GLU A C 6
ATOM 6110 O O . GLU A 1 79 ? 38.109 33.998 1.893 1.00 0.00 49 GLU A O 6
ATOM 6122 N N . ALA A 1 80 ? 36.618 35.024 3.223 1.00 0.00 50 ALA A N 6
ATOM 6123 C CA . ALA A 1 80 ? 36.917 34.174 4.372 1.00 0.00 50 ALA A CA 6
ATOM 6124 C C . ALA A 1 80 ? 36.729 32.695 4.037 1.00 0.00 50 ALA A C 6
ATOM 6125 O O . ALA A 1 80 ? 37.502 31.850 4.486 1.00 0.00 50 ALA A O 6
ATOM 6132 N N . LYS A 1 81 ? 35.761 32.395 3.176 1.00 0.00 51 LYS A N 6
ATOM 6133 C CA . LYS A 1 81 ? 35.497 31.009 2.798 1.00 0.00 51 LYS A CA 6
ATOM 6134 C C . LYS A 1 81 ? 36.741 30.340 2.205 1.00 0.00 51 LYS A C 6
ATOM 6135 O O . LYS A 1 81 ? 36.912 29.129 2.338 1.00 0.00 51 LYS A O 6
ATOM 6154 N N . LYS A 1 82 ? 37.605 31.118 1.555 1.00 0.00 52 LYS A N 6
ATOM 6155 C CA . LYS A 1 82 ? 38.804 30.562 0.936 1.00 0.00 52 LYS A CA 6
ATOM 6156 C C . LYS A 1 82 ? 39.728 29.887 1.954 1.00 0.00 52 LYS A C 6
ATOM 6157 O O . LYS A 1 82 ? 40.519 29.017 1.586 1.00 0.00 52 LYS A O 6
ATOM 6176 N N . LEU A 1 83 ? 39.637 30.275 3.228 1.00 0.00 53 LEU A N 6
ATOM 6177 C CA . LEU A 1 83 ? 40.586 29.800 4.226 1.00 0.00 53 LEU A CA 6
ATOM 6178 C C . LEU A 1 83 ? 40.174 28.424 4.769 1.00 0.00 53 LEU A C 6
ATOM 6179 O O . LEU A 1 83 ? 38.988 28.214 5.044 1.00 0.00 53 LEU A O 6
ATOM 6195 N N . PRO A 1 84 ? 41.097 27.504 4.987 1.00 0.00 54 PRO A N 6
ATOM 6196 C CA . PRO A 1 84 ? 40.727 26.145 5.485 1.00 0.00 54 PRO A CA 6
ATOM 6197 C C . PRO A 1 84 ? 39.981 26.212 6.814 1.00 0.00 54 PRO A C 6
ATOM 6198 O O . PRO A 1 84 ? 40.437 26.851 7.764 1.00 0.00 54 PRO A O 6
ATOM 6209 N N . GLY A 1 85 ? 38.839 25.537 6.873 1.00 0.00 55 GLY A N 6
ATOM 6210 C CA . GLY A 1 85 ? 38.047 25.488 8.100 1.00 0.00 55 GLY A CA 6
ATOM 6211 C C . GLY A 1 85 ? 36.870 26.470 8.099 1.00 0.00 55 GLY A C 6
ATOM 6212 O O . GLY A 1 85 ? 36.000 26.374 8.967 1.00 0.00 55 GLY A O 6
ATOM 6216 N N . VAL A 1 86 ? 36.827 27.405 7.147 1.00 0.00 56 VAL A N 6
ATOM 6217 C CA . VAL A 1 86 ? 35.713 28.345 7.073 1.00 0.00 56 VAL A CA 6
ATOM 6218 C C . VAL A 1 86 ? 34.511 27.682 6.404 1.00 0.00 56 VAL A C 6
ATOM 6219 O O . VAL A 1 86 ? 34.650 27.017 5.377 1.00 0.00 56 VAL A O 6
ATOM 6232 N N . GLY A 1 87 ? 33.332 27.867 6.991 1.00 0.00 57 GLY A N 6
ATOM 6233 C CA . GLY A 1 87 ? 32.106 27.293 6.441 1.00 0.00 57 GLY A CA 6
ATOM 6234 C C . GLY A 1 87 ? 31.160 28.391 5.968 1.00 0.00 57 GLY A C 6
ATOM 6235 O O . GLY A 1 87 ? 31.381 29.570 6.243 1.00 0.00 57 GLY A O 6
ATOM 6239 N N . THR A 1 88 ? 30.091 27.997 5.285 1.00 0.00 58 THR A N 6
ATOM 6240 C CA . THR A 1 88 ? 29.145 28.973 4.752 1.00 0.00 58 THR A CA 6
ATOM 6241 C C . THR A 1 88 ? 28.526 29.794 5.878 1.00 0.00 58 THR A C 6
ATOM 6242 O O . THR A 1 88 ? 28.465 31.021 5.802 1.00 0.00 58 THR A O 6
ATOM 6253 N N . LYS A 1 89 ? 28.103 29.116 6.942 1.00 0.00 59 LYS A N 6
ATOM 6254 C CA . LYS A 1 89 ? 27.475 29.806 8.064 1.00 0.00 59 LYS A CA 6
ATOM 6255 C C . LYS A 1 89 ? 28.441 30.809 8.683 1.00 0.00 59 LYS A C 6
ATOM 6256 O O . LYS A 1 89 ? 28.067 31.943 8.989 1.00 0.00 59 LYS A O 6
ATOM 6275 N N . ILE A 1 90 ? 29.701 30.407 8.817 1.00 0.00 60 ILE A N 6
ATOM 6276 C CA . ILE A 1 90 ? 30.702 31.280 9.416 1.00 0.00 60 ILE A CA 6
ATOM 6277 C C . ILE A 1 90 ? 30.918 32.509 8.534 1.00 0.00 60 ILE A C 6
ATOM 6278 O O . ILE A 1 90 ? 30.964 33.635 9.029 1.00 0.00 60 ILE A O 6
ATOM 6294 N N . ALA A 1 91 ? 30.993 32.299 7.223 1.00 0.00 61 ALA A N 6
ATOM 6295 C CA . ALA A 1 91 ? 31.192 33.410 6.297 1.00 0.00 61 ALA A CA 6
ATOM 6296 C C . ALA A 1 91 ? 30.062 34.427 6.433 1.00 0.00 61 ALA A C 6
ATOM 6297 O O . ALA A 1 91 ? 30.306 35.634 6.493 1.00 0.00 61 ALA A O 6
ATOM 6304 N N . GLU A 1 92 ? 28.827 33.937 6.516 1.00 0.00 62 GLU A N 6
ATOM 6305 C CA . GLU A 1 92 ? 27.685 34.831 6.677 1.00 0.00 62 GLU A CA 6
ATOM 6306 C C . GLU A 1 92 ? 27.790 35.607 7.988 1.00 0.00 62 GLU A C 6
ATOM 6307 O O . GLU A 1 92 ? 27.477 36.798 8.034 1.00 0.00 62 GLU A O 6
ATOM 6319 N N . LYS A 1 93 ? 28.267 34.948 9.042 1.00 0.00 63 LYS A N 6
ATOM 6320 C CA . LYS A 1 93 ? 28.467 35.630 10.318 1.00 0.00 63 LYS A CA 6
ATOM 6321 C C . LYS A 1 93 ? 29.466 36.773 10.159 1.00 0.00 63 LYS A C 6
ATOM 6322 O O . LYS A 1 93 ? 29.269 37.860 10.703 1.00 0.00 63 LYS A O 6
ATOM 6341 N N . ILE A 1 94 ? 30.524 36.538 9.386 1.00 0.00 64 ILE A N 6
ATOM 6342 C CA . ILE A 1 94 ? 31.513 37.581 9.133 1.00 0.00 64 ILE A CA 6
ATOM 6343 C C . ILE A 1 94 ? 30.849 38.769 8.437 1.00 0.00 64 ILE A C 6
ATOM 6344 O O . ILE A 1 94 ? 31.081 39.921 8.809 1.00 0.00 64 ILE A O 6
ATOM 6360 N N . ASP A 1 95 ? 29.992 38.488 7.459 1.00 0.00 65 ASP A N 6
ATOM 6361 C CA . ASP A 1 95 ? 29.293 39.556 6.751 1.00 0.00 65 ASP A CA 6
ATOM 6362 C C . ASP A 1 95 ? 28.447 40.378 7.719 1.00 0.00 65 ASP A C 6
ATOM 6363 O O . ASP A 1 95 ? 28.456 41.608 7.672 1.00 0.00 65 ASP A O 6
ATOM 6372 N N . GLU A 1 96 ? 27.749 39.699 8.625 1.00 0.00 66 GLU A N 6
ATOM 6373 C CA . GLU A 1 96 ? 26.923 40.396 9.605 1.00 0.00 66 GLU A CA 6
ATOM 6374 C C . GLU A 1 96 ? 27.783 41.274 10.511 1.00 0.00 66 GLU A C 6
ATOM 6375 O O . GLU A 1 96 ? 27.439 42.428 10.772 1.00 0.00 66 GLU A O 6
ATOM 6387 N N . PHE A 1 97 ? 28.917 40.741 10.962 1.00 0.00 67 PHE A N 6
ATOM 6388 C CA . PHE A 1 97 ? 29.796 41.504 11.840 1.00 0.00 67 PHE A CA 6
ATOM 6389 C C . PHE A 1 97 ? 30.269 42.780 11.149 1.00 0.00 67 PHE A C 6
ATOM 6390 O O . PHE A 1 97 ? 30.362 43.833 11.780 1.00 0.00 67 PHE A O 6
ATOM 6407 N N . LEU A 1 98 ? 30.579 42.682 9.859 1.00 0.00 68 LEU A N 6
ATOM 6408 C CA . LEU A 1 98 ? 30.936 43.866 9.086 1.00 0.00 68 LEU A CA 6
ATOM 6409 C C . LEU A 1 98 ? 29.763 44.841 9.002 1.00 0.00 68 LEU A C 6
ATOM 6410 O O . LEU A 1 98 ? 29.950 46.055 9.080 1.00 0.00 68 LEU A O 6
ATOM 6426 N N . ALA A 1 99 ? 28.556 44.306 8.842 1.00 0.00 69 ALA A N 6
ATOM 6427 C CA . ALA A 1 99 ? 27.362 45.147 8.776 1.00 0.00 69 ALA A CA 6
ATOM 6428 C C . ALA A 1 99 ? 27.151 45.932 10.071 1.00 0.00 69 ALA A C 6
ATOM 6429 O O . ALA A 1 99 ? 26.661 47.060 10.045 1.00 0.00 69 ALA A O 6
ATOM 6436 N N . THR A 1 100 ? 27.519 45.335 11.202 1.00 0.00 70 THR A N 6
ATOM 6437 C CA . THR A 1 100 ? 27.430 46.032 12.485 1.00 0.00 70 THR A CA 6
ATOM 6438 C C . THR A 1 100 ? 28.540 47.075 12.664 1.00 0.00 70 THR A C 6
ATOM 6439 O O . THR A 1 100 ? 28.401 47.990 13.475 1.00 0.00 70 THR A O 6
ATOM 6450 N N . GLY A 1 101 ? 29.637 46.947 11.917 1.00 0.00 71 GLY A N 6
ATOM 6451 C CA . GLY A 1 101 ? 30.742 47.895 12.022 1.00 0.00 71 GLY A CA 6
ATOM 6452 C C . GLY A 1 101 ? 31.933 47.265 12.735 1.00 0.00 71 GLY A C 6
ATOM 6453 O O . GLY A 1 101 ? 32.335 47.713 13.809 1.00 0.00 71 GLY A O 6
ATOM 6457 N N . GLU A 1 31 ? 48.227 42.455 18.151 1.00 0.00 1 GLU A N 7
ATOM 6458 C CA . GLU A 1 31 ? 46.789 42.377 17.916 1.00 0.00 1 GLU A CA 7
ATOM 6459 C C . GLU A 1 31 ? 46.499 42.118 16.442 1.00 0.00 1 GLU A C 7
ATOM 6460 O O . GLU A 1 31 ? 46.487 43.042 15.630 1.00 0.00 1 GLU A O 7
ATOM 6472 N N . THR A 1 32 ? 46.267 40.854 16.103 1.00 0.00 2 THR A N 7
ATOM 6473 C CA . THR A 1 32 ? 45.966 40.486 14.724 1.00 0.00 2 THR A CA 7
ATOM 6474 C C . THR A 1 32 ? 44.725 41.225 14.236 1.00 0.00 2 THR A C 7
ATOM 6475 O O . THR A 1 32 ? 43.754 41.381 14.975 1.00 0.00 2 THR A O 7
ATOM 6486 N N . LEU A 1 33 ? 44.732 41.622 12.969 1.00 0.00 3 LEU A N 7
ATOM 6487 C CA . LEU A 1 33 ? 43.643 42.431 12.428 1.00 0.00 3 LEU A CA 7
ATOM 6488 C C . LEU A 1 33 ? 42.286 41.737 12.562 1.00 0.00 3 LEU A C 7
ATOM 6489 O O . LEU A 1 33 ? 41.259 42.403 12.689 1.00 0.00 3 LEU A O 7
ATOM 6505 N N . ASN A 1 34 ? 42.278 40.407 12.536 1.00 0.00 4 ASN A N 7
ATOM 6506 C CA . ASN A 1 34 ? 41.027 39.656 12.639 1.00 0.00 4 ASN A CA 7
ATOM 6507 C C . ASN A 1 34 ? 40.727 39.184 14.071 1.00 0.00 4 ASN A C 7
ATOM 6508 O O . ASN A 1 34 ? 39.772 38.434 14.284 1.00 0.00 4 ASN A O 7
ATOM 6519 N N . GLY A 1 35 ? 41.516 39.616 15.058 1.00 0.00 5 GLY A N 7
ATOM 6520 C CA . GLY A 1 35 ? 41.377 39.103 16.417 1.00 0.00 5 GLY A CA 7
ATOM 6521 C C . GLY A 1 35 ? 39.948 39.242 16.928 1.00 0.00 5 GLY A C 7
ATOM 6522 O O . GLY A 1 35 ? 39.434 38.342 17.594 1.00 0.00 5 GLY A O 7
ATOM 6526 N N . ALA A 1 36 ? 39.297 40.354 16.595 1.00 0.00 6 ALA A N 7
ATOM 6527 C CA . ALA A 1 36 ? 37.936 40.584 17.067 1.00 0.00 6 ALA A CA 7
ATOM 6528 C C . ALA A 1 36 ? 37.010 39.478 16.569 1.00 0.00 6 ALA A C 7
ATOM 6529 O O . ALA A 1 36 ? 36.252 38.891 17.344 1.00 0.00 6 ALA A O 7
ATOM 6536 N N . LEU A 1 37 ? 37.101 39.170 15.277 1.00 0.00 7 LEU A N 7
ATOM 6537 C CA . LEU A 1 37 ? 36.297 38.090 14.715 1.00 0.00 7 LEU A CA 7
ATOM 6538 C C . LEU A 1 37 ? 36.649 36.753 15.362 1.00 0.00 7 LEU A C 7
ATOM 6539 O O . LEU A 1 37 ? 35.767 35.931 15.610 1.00 0.00 7 LEU A O 7
ATOM 6555 N N . VAL A 1 38 ? 37.927 36.553 15.677 1.00 0.00 8 VAL A N 7
ATOM 6556 C CA . VAL A 1 38 ? 38.350 35.316 16.326 1.00 0.00 8 VAL A CA 7
ATOM 6557 C C . VAL A 1 38 ? 37.636 35.165 17.669 1.00 0.00 8 VAL A C 7
ATOM 6558 O O . VAL A 1 38 ? 37.135 34.087 17.997 1.00 0.00 8 VAL A O 7
ATOM 6571 N N . ASN A 1 39 ? 37.556 36.257 18.425 1.00 0.00 9 ASN A N 7
ATOM 6572 C CA . ASN A 1 39 ? 36.871 36.220 19.713 1.00 0.00 9 ASN A CA 7
ATOM 6573 C C . ASN A 1 39 ? 35.397 35.870 19.532 1.00 0.00 9 ASN A C 7
ATOM 6574 O O . ASN A 1 39 ? 34.854 35.033 20.256 1.00 0.00 9 ASN A O 7
ATOM 6585 N N . MET A 1 40 ? 34.761 36.486 18.538 1.00 0.00 10 MET A N 7
ATOM 6586 C CA . MET A 1 40 ? 33.353 36.207 18.276 1.00 0.00 10 MET A CA 7
ATOM 6587 C C . MET A 1 40 ? 33.151 34.736 17.926 1.00 0.00 10 MET A C 7
ATOM 6588 O O . MET A 1 40 ? 32.196 34.108 18.389 1.00 0.00 10 MET A O 7
ATOM 6602 N N . LEU A 1 41 ? 34.076 34.174 17.151 1.00 0.00 11 LEU A N 7
ATOM 6603 C CA . LEU A 1 41 ? 34.004 32.756 16.815 1.00 0.00 11 LEU A CA 7
ATOM 6604 C C . LEU A 1 41 ? 34.110 31.895 18.068 1.00 0.00 11 LEU A C 7
ATOM 6605 O O . LEU A 1 41 ? 33.383 30.912 18.212 1.00 0.00 11 LEU A O 7
ATOM 6621 N N . LYS A 1 42 ? 34.997 32.278 18.983 1.00 0.00 12 LYS A N 7
ATOM 6622 C CA . LYS A 1 42 ? 35.161 31.522 20.220 1.00 0.00 12 LYS A CA 7
ATOM 6623 C C . LYS A 1 42 ? 33.850 31.475 20.998 1.00 0.00 12 LYS A C 7
ATOM 6624 O O . LYS A 1 42 ? 33.451 30.421 21.497 1.00 0.00 12 LYS A O 7
ATOM 6643 N N . GLU A 1 43 ? 33.153 32.610 21.055 1.00 0.00 13 GLU A N 7
ATOM 6644 C CA . GLU A 1 43 ? 31.875 32.660 21.760 1.00 0.00 13 GLU A CA 7
ATOM 6645 C C . GLU A 1 43 ? 30.848 31.753 21.088 1.00 0.00 13 GLU A C 7
ATOM 6646 O O . GLU A 1 43 ? 30.140 30.997 21.757 1.00 0.00 13 GLU A O 7
ATOM 6658 N N . GLU A 1 44 ? 30.798 31.796 19.759 1.00 0.00 14 GLU A N 7
ATOM 6659 C CA . GLU A 1 44 ? 29.875 30.941 19.021 1.00 0.00 14 GLU A CA 7
ATOM 6660 C C . GLU A 1 44 ? 30.199 29.466 19.240 1.00 0.00 14 GLU A C 7
ATOM 6661 O O . GLU A 1 44 ? 29.297 28.639 19.374 1.00 0.00 14 GLU A O 7
ATOM 6673 N N . GLY A 1 45 ? 31.488 29.142 19.304 1.00 0.00 15 GLY A N 7
ATOM 6674 C CA . GLY A 1 45 ? 31.900 27.768 19.558 1.00 0.00 15 GLY A CA 7
ATOM 6675 C C . GLY A 1 45 ? 31.360 27.283 20.897 1.00 0.00 15 GLY A C 7
ATOM 6676 O O . GLY A 1 45 ? 30.834 26.174 20.999 1.00 0.00 15 GLY A O 7
ATOM 6680 N N . ASN A 1 46 ? 31.463 28.132 21.917 1.00 0.00 16 ASN A N 7
ATOM 6681 C CA . ASN A 1 46 ? 30.944 27.774 23.233 1.00 0.00 16 ASN A CA 7
ATOM 6682 C C . ASN A 1 46 ? 29.438 27.538 23.172 1.00 0.00 16 ASN A C 7
ATOM 6683 O O . ASN A 1 46 ? 28.928 26.601 23.788 1.00 0.00 16 ASN A O 7
ATOM 6694 N N . LYS A 1 47 ? 28.731 28.359 22.395 1.00 0.00 17 LYS A N 7
ATOM 6695 C CA . LYS A 1 47 ? 27.293 28.167 22.232 1.00 0.00 17 LYS A CA 7
ATOM 6696 C C . LYS A 1 47 ? 26.988 26.812 21.599 1.00 0.00 17 LYS A C 7
ATOM 6697 O O . LYS A 1 47 ? 26.111 26.081 22.072 1.00 0.00 17 LYS A O 7
ATOM 6716 N N . ALA A 1 48 ? 27.741 26.454 20.558 1.00 0.00 18 ALA A N 7
ATOM 6717 C CA . ALA A 1 48 ? 27.521 25.172 19.901 1.00 0.00 18 ALA A CA 7
ATOM 6718 C C . ALA A 1 48 ? 27.733 24.032 20.891 1.00 0.00 18 ALA A C 7
ATOM 6719 O O . ALA A 1 48 ? 26.974 23.064 20.900 1.00 0.00 18 ALA A O 7
ATOM 6726 N N . LEU A 1 49 ? 28.769 24.146 21.721 1.00 0.00 19 LEU A N 7
ATOM 6727 C CA . LEU A 1 49 ? 28.993 23.155 22.768 1.00 0.00 19 LEU A CA 7
ATOM 6728 C C . LEU A 1 49 ? 27.811 23.108 23.734 1.00 0.00 19 LEU A C 7
ATOM 6729 O O . LEU A 1 49 ? 27.357 22.031 24.117 1.00 0.00 19 LEU A O 7
ATOM 6745 N N . SER A 1 50 ? 27.254 24.274 24.052 1.00 0.00 20 SER A N 7
ATOM 6746 C CA . SER A 1 50 ? 26.140 24.343 24.994 1.00 0.00 20 SER A CA 7
ATOM 6747 C C . SER A 1 50 ? 24.935 23.542 24.505 1.00 0.00 20 SER A C 7
ATOM 6748 O O . SER A 1 50 ? 24.212 22.950 25.307 1.00 0.00 20 SER A O 7
ATOM 6756 N N . VAL A 1 51 ? 24.721 23.524 23.194 1.00 0.00 21 VAL A N 7
ATOM 6757 C CA . VAL A 1 51 ? 23.616 22.749 22.624 1.00 0.00 21 VAL A CA 7
ATOM 6758 C C . VAL A 1 51 ? 23.984 21.290 22.320 1.00 0.00 21 VAL A C 7
ATOM 6759 O O . VAL A 1 51 ? 23.147 20.547 21.807 1.00 0.00 21 VAL A O 7
ATOM 6772 N N . GLY A 1 52 ? 25.213 20.870 22.625 1.00 0.00 22 GLY A N 7
ATOM 6773 C CA . GLY A 1 52 ? 25.644 19.505 22.313 1.00 0.00 22 GLY A CA 7
ATOM 6774 C C . GLY A 1 52 ? 26.214 19.360 20.894 1.00 0.00 22 GLY A C 7
ATOM 6775 O O . GLY A 1 52 ? 26.418 18.242 20.425 1.00 0.00 22 GLY A O 7
ATOM 6779 N N . ASN A 1 53 ? 26.472 20.476 20.212 1.00 0.00 23 ASN A N 7
ATOM 6780 C CA . ASN A 1 53 ? 26.998 20.435 18.853 1.00 0.00 23 ASN A CA 7
ATOM 6781 C C . ASN A 1 53 ? 28.521 20.583 18.867 1.00 0.00 23 ASN A C 7
ATOM 6782 O O . ASN A 1 53 ? 29.076 21.588 18.412 1.00 0.00 23 ASN A O 7
ATOM 6793 N N . ILE A 1 54 ? 29.199 19.555 19.366 1.00 0.00 24 ILE A N 7
ATOM 6794 C CA . ILE A 1 54 ? 30.648 19.623 19.524 1.00 0.00 24 ILE A CA 7
ATOM 6795 C C . ILE A 1 54 ? 31.335 19.782 18.168 1.00 0.00 24 ILE A C 7
ATOM 6796 O O . ILE A 1 54 ? 32.324 20.508 18.056 1.00 0.00 24 ILE A O 7
ATOM 6812 N N . ASP A 1 55 ? 30.795 19.138 17.133 1.00 0.00 25 ASP A N 7
ATOM 6813 C CA . ASP A 1 55 ? 31.411 19.208 15.813 1.00 0.00 25 ASP A CA 7
ATOM 6814 C C . ASP A 1 55 ? 31.452 20.649 15.310 1.00 0.00 25 ASP A C 7
ATOM 6815 O O . ASP A 1 55 ? 32.495 21.131 14.865 1.00 0.00 25 ASP A O 7
ATOM 6824 N N . ASP A 1 56 ? 30.329 21.351 15.432 1.00 0.00 26 ASP A N 7
ATOM 6825 C CA . ASP A 1 56 ? 30.267 22.740 14.994 1.00 0.00 26 ASP A CA 7
ATOM 6826 C C . ASP A 1 56 ? 31.215 23.608 15.813 1.00 0.00 26 ASP A C 7
ATOM 6827 O O . ASP A 1 56 ? 31.901 24.472 15.263 1.00 0.00 26 ASP A O 7
ATOM 6836 N N . ALA A 1 57 ? 31.289 23.349 17.117 1.00 0.00 27 ALA A N 7
ATOM 6837 C CA . ALA A 1 57 ? 32.161 24.139 17.979 1.00 0.00 27 ALA A CA 7
ATOM 6838 C C . ALA A 1 57 ? 33.613 24.011 17.521 1.00 0.00 27 ALA A C 7
ATOM 6839 O O . ALA A 1 57 ? 34.308 25.014 17.349 1.00 0.00 27 ALA A O 7
ATOM 6846 N N . LEU A 1 58 ? 34.056 22.777 17.284 1.00 0.00 28 LEU A N 7
ATOM 6847 C CA . LEU A 1 58 ? 35.420 22.556 16.818 1.00 0.00 28 LEU A CA 7
ATOM 6848 C C . LEU A 1 58 ? 35.662 23.255 15.484 1.00 0.00 28 LEU A C 7
ATOM 6849 O O . LEU A 1 58 ? 36.718 23.854 15.274 1.00 0.00 28 LEU A O 7
ATOM 6865 N N . GLN A 1 59 ? 34.668 23.214 14.596 1.00 0.00 29 GLN A N 7
ATOM 6866 C CA . GLN A 1 59 ? 34.811 23.856 13.294 1.00 0.00 29 GLN A CA 7
ATOM 6867 C C . GLN A 1 59 ? 35.036 25.358 13.446 1.00 0.00 29 GLN A C 7
ATOM 6868 O O . GLN A 1 59 ? 35.934 25.923 12.817 1.00 0.00 29 GLN A O 7
ATOM 6882 N N . TYR A 1 60 ? 34.248 25.997 14.310 1.00 0.00 30 TYR A N 7
ATOM 6883 C CA . TYR A 1 60 ? 34.415 27.426 14.548 1.00 0.00 30 TYR A CA 7
ATOM 6884 C C . TYR A 1 60 ? 35.806 27.730 15.091 1.00 0.00 30 TYR A C 7
ATOM 6885 O O . TYR A 1 60 ? 36.450 28.684 14.653 1.00 0.00 30 TYR A O 7
ATOM 6903 N N . TYR A 1 61 ? 36.286 26.898 16.016 1.00 0.00 31 TYR A N 7
ATOM 6904 C CA . TYR A 1 61 ? 37.607 27.125 16.594 1.00 0.00 31 TYR A CA 7
ATOM 6905 C C . TYR A 1 61 ? 38.692 27.045 15.524 1.00 0.00 31 TYR A C 7
ATOM 6906 O O . TYR A 1 61 ? 39.598 27.879 15.487 1.00 0.00 31 TYR A O 7
ATOM 6924 N N . ALA A 1 62 ? 38.561 26.083 14.614 1.00 0.00 32 ALA A N 7
ATOM 6925 C CA . ALA A 1 62 ? 39.550 25.927 13.553 1.00 0.00 32 ALA A CA 7
ATOM 6926 C C . ALA A 1 62 ? 39.565 27.153 12.648 1.00 0.00 32 ALA A C 7
ATOM 6927 O O . ALA A 1 62 ? 40.630 27.681 12.317 1.00 0.00 32 ALA A O 7
ATOM 6934 N N . ALA A 1 63 ? 38.378 27.635 12.288 1.00 0.00 33 ALA A N 7
ATOM 6935 C CA . ALA A 1 63 ? 38.283 28.811 11.434 1.00 0.00 33 ALA A CA 7
ATOM 6936 C C . ALA A 1 63 ? 38.890 30.028 12.122 1.00 0.00 33 ALA A C 7
ATOM 6937 O O . ALA A 1 63 ? 39.601 30.811 11.493 1.00 0.00 33 ALA A O 7
ATOM 6944 N N . ALA A 1 64 ? 38.648 30.162 13.423 1.00 0.00 34 ALA A N 7
ATOM 6945 C CA . ALA A 1 64 ? 39.169 31.304 14.164 1.00 0.00 34 ALA A CA 7
ATOM 6946 C C . ALA A 1 64 ? 40.696 31.324 14.144 1.00 0.00 34 ALA A C 7
ATOM 6947 O O . ALA A 1 64 ? 41.305 32.363 13.878 1.00 0.00 34 ALA A O 7
ATOM 6954 N N . ILE A 1 65 ? 41.314 30.167 14.378 1.00 0.00 35 ILE A N 7
ATOM 6955 C CA . ILE A 1 65 ? 42.773 30.093 14.369 1.00 0.00 35 ILE A CA 7
ATOM 6956 C C . ILE A 1 65 ? 43.317 30.474 12.993 1.00 0.00 35 ILE A C 7
ATOM 6957 O O . ILE A 1 65 ? 44.273 31.247 12.896 1.00 0.00 35 ILE A O 7
ATOM 6973 N N . THR A 1 66 ? 42.699 29.952 11.933 1.00 0.00 36 THR A N 7
ATOM 6974 C CA . THR A 1 66 ? 43.150 30.280 10.583 1.00 0.00 36 THR A CA 7
ATOM 6975 C C . THR A 1 66 ? 43.032 31.780 10.320 1.00 0.00 36 THR A C 7
ATOM 6976 O O . THR A 1 66 ? 43.946 32.400 9.774 1.00 0.00 36 THR A O 7
ATOM 6987 N N . LEU A 1 67 ? 41.922 32.372 10.755 1.00 0.00 37 LEU A N 7
ATOM 6988 C CA . LEU A 1 67 ? 41.718 33.806 10.574 1.00 0.00 37 LEU A CA 7
ATOM 6989 C C . LEU A 1 67 ? 42.801 34.618 11.278 1.00 0.00 37 LEU A C 7
ATOM 6990 O O . LEU A 1 67 ? 43.198 35.678 10.792 1.00 0.00 37 LEU A O 7
ATOM 7006 N N . ASP A 1 68 ? 43.248 34.142 12.437 1.00 0.00 38 ASP A N 7
ATOM 7007 C CA . ASP A 1 68 ? 44.346 34.796 13.137 1.00 0.00 38 ASP A CA 7
ATOM 7008 C C . ASP A 1 68 ? 45.637 34.714 12.327 1.00 0.00 38 ASP A C 7
ATOM 7009 O O . ASP A 1 68 ? 46.312 35.722 12.115 1.00 0.00 38 ASP A O 7
ATOM 7018 N N . LYS A 1 69 ? 45.977 33.510 11.877 1.00 0.00 39 LYS A N 7
ATOM 7019 C CA . LYS A 1 69 ? 47.199 33.316 11.101 1.00 0.00 39 LYS A CA 7
ATOM 7020 C C . LYS A 1 69 ? 47.204 34.139 9.812 1.00 0.00 39 LYS A C 7
ATOM 7021 O O . LYS A 1 69 ? 48.267 34.541 9.339 1.00 0.00 39 LYS A O 7
ATOM 7040 N N . TYR A 1 70 ? 46.024 34.390 9.245 1.00 0.00 40 TYR A N 7
ATOM 7041 C CA . TYR A 1 70 ? 45.937 35.166 8.011 1.00 0.00 40 TYR A CA 7
ATOM 7042 C C . TYR A 1 70 ? 46.560 36.555 8.222 1.00 0.00 40 TYR A C 7
ATOM 7043 O O . TYR A 1 70 ? 46.244 37.217 9.211 1.00 0.00 40 TYR A O 7
ATOM 7061 N N . PRO A 1 71 ? 47.422 37.024 7.339 1.00 0.00 41 PRO A N 7
ATOM 7062 C CA . PRO A 1 71 ? 48.204 38.272 7.594 1.00 0.00 41 PRO A CA 7
ATOM 7063 C C . PRO A 1 71 ? 47.490 39.578 7.242 1.00 0.00 41 PRO A C 7
ATOM 7064 O O . PRO A 1 71 ? 48.140 40.624 7.181 1.00 0.00 41 PRO A O 7
ATOM 7075 N N . HIS A 1 72 ? 46.177 39.540 7.016 1.00 0.00 42 HIS A N 7
ATOM 7076 C CA . HIS A 1 72 ? 45.464 40.745 6.587 1.00 0.00 42 HIS A CA 7
ATOM 7077 C C . HIS A 1 72 ? 44.060 40.825 7.176 1.00 0.00 42 HIS A C 7
ATOM 7078 O O . HIS A 1 72 ? 43.435 39.805 7.461 1.00 0.00 42 HIS A O 7
ATOM 7092 N N . LYS A 1 73 ? 43.579 42.048 7.386 1.00 0.00 43 LYS A N 7
ATOM 7093 C CA . LYS A 1 73 ? 42.182 42.241 7.752 1.00 0.00 43 LYS A CA 7
ATOM 7094 C C . LYS A 1 73 ? 41.296 41.746 6.615 1.00 0.00 43 LYS A C 7
ATOM 7095 O O . LYS A 1 73 ? 41.538 42.076 5.452 1.00 0.00 43 LYS A O 7
ATOM 7114 N N . ILE A 1 74 ? 40.276 40.959 6.944 1.00 0.00 44 ILE A N 7
ATOM 7115 C CA . ILE A 1 74 ? 39.347 40.485 5.921 1.00 0.00 44 ILE A CA 7
ATOM 7116 C C . ILE A 1 74 ? 38.172 41.452 5.774 1.00 0.00 44 ILE A C 7
ATOM 7117 O O . ILE A 1 74 ? 37.541 41.835 6.760 1.00 0.00 44 ILE A O 7
ATOM 7133 N N . LYS A 1 75 ? 37.889 41.840 4.533 1.00 0.00 45 LYS A N 7
ATOM 7134 C CA . LYS A 1 75 ? 36.817 42.797 4.260 1.00 0.00 45 LYS A CA 7
ATOM 7135 C C . LYS A 1 75 ? 35.436 42.141 4.178 1.00 0.00 45 LYS A C 7
ATOM 7136 O O . LYS A 1 75 ? 34.422 42.827 4.310 1.00 0.00 45 LYS A O 7
ATOM 7155 N N . SER A 1 76 ? 35.385 40.829 3.951 1.00 0.00 46 SER A N 7
ATOM 7156 C CA . SER A 1 76 ? 34.106 40.131 3.862 1.00 0.00 46 SER A CA 7
ATOM 7157 C C . SER A 1 76 ? 34.258 38.659 4.230 1.00 0.00 46 SER A C 7
ATOM 7158 O O . SER A 1 76 ? 35.330 38.075 4.075 1.00 0.00 46 SER A O 7
ATOM 7166 N N . GLY A 1 77 ? 33.170 38.067 4.714 1.00 0.00 47 GLY A N 7
ATOM 7167 C CA . GLY A 1 77 ? 33.167 36.652 5.068 1.00 0.00 47 GLY A CA 7
ATOM 7168 C C . GLY A 1 77 ? 33.409 35.763 3.849 1.00 0.00 47 GLY A C 7
ATOM 7169 O O . GLY A 1 77 ? 34.043 34.710 3.955 1.00 0.00 47 GLY A O 7
ATOM 7173 N N . ALA A 1 78 ? 32.928 36.197 2.684 1.00 0.00 48 ALA A N 7
ATOM 7174 C CA . ALA A 1 78 ? 33.061 35.389 1.477 1.00 0.00 48 ALA A CA 7
ATOM 7175 C C . ALA A 1 78 ? 34.531 35.108 1.193 1.00 0.00 48 ALA A C 7
ATOM 7176 O O . ALA A 1 78 ? 34.893 33.993 0.815 1.00 0.00 48 ALA A O 7
ATOM 7183 N N . GLU A 1 79 ? 35.377 36.119 1.374 1.00 0.00 49 GLU A N 7
ATOM 7184 C CA . GLU A 1 79 ? 36.816 35.904 1.296 1.00 0.00 49 GLU A CA 7
ATOM 7185 C C . GLU A 1 79 ? 37.272 34.926 2.378 1.00 0.00 49 GLU A C 7
ATOM 7186 O O . GLU A 1 79 ? 38.067 34.025 2.111 1.00 0.00 49 GLU A O 7
ATOM 7198 N N . ALA A 1 80 ? 36.672 35.019 3.565 1.00 0.00 50 ALA A N 7
ATOM 7199 C CA . ALA A 1 80 ? 37.076 34.166 4.679 1.00 0.00 50 ALA A CA 7
ATOM 7200 C C . ALA A 1 80 ? 36.881 32.687 4.350 1.00 0.00 50 ALA A C 7
ATOM 7201 O O . ALA A 1 80 ? 37.700 31.847 4.726 1.00 0.00 50 ALA A O 7
ATOM 7208 N N . LYS A 1 81 ? 35.846 32.379 3.578 1.00 0.00 51 LYS A N 7
ATOM 7209 C CA . LYS A 1 81 ? 35.560 30.994 3.217 1.00 0.00 51 LYS A CA 7
ATOM 7210 C C . LYS A 1 81 ? 36.748 30.335 2.512 1.00 0.00 51 LYS A C 7
ATOM 7211 O O . LYS A 1 81 ? 36.934 29.122 2.621 1.00 0.00 51 LYS A O 7
ATOM 7230 N N . LYS A 1 82 ? 37.549 31.119 1.792 1.00 0.00 52 LYS A N 7
ATOM 7231 C CA . LYS A 1 82 ? 38.691 30.567 1.068 1.00 0.00 52 LYS A CA 7
ATOM 7232 C C . LYS A 1 82 ? 39.702 29.892 2.001 1.00 0.00 52 LYS A C 7
ATOM 7233 O O . LYS A 1 82 ? 40.457 29.025 1.563 1.00 0.00 52 LYS A O 7
ATOM 7252 N N . LEU A 1 83 ? 39.721 30.277 3.279 1.00 0.00 53 LEU A N 7
ATOM 7253 C CA . LEU A 1 83 ? 40.737 29.777 4.196 1.00 0.00 53 LEU A CA 7
ATOM 7254 C C . LEU A 1 83 ? 40.361 28.387 4.728 1.00 0.00 53 LEU A C 7
ATOM 7255 O O . LEU A 1 83 ? 39.188 28.155 5.040 1.00 0.00 53 LEU A O 7
ATOM 7271 N N . PRO A 1 84 ? 41.303 27.478 4.896 1.00 0.00 54 PRO A N 7
ATOM 7272 C CA . PRO A 1 84 ? 40.970 26.102 5.379 1.00 0.00 54 PRO A CA 7
ATOM 7273 C C . PRO A 1 84 ? 40.270 26.136 6.735 1.00 0.00 54 PRO A C 7
ATOM 7274 O O . PRO A 1 84 ? 40.750 26.765 7.679 1.00 0.00 54 PRO A O 7
ATOM 7285 N N . GLY A 1 85 ? 39.139 25.445 6.824 1.00 0.00 55 GLY A N 7
ATOM 7286 C CA . GLY A 1 85 ? 38.396 25.367 8.079 1.00 0.00 55 GLY A CA 7
ATOM 7287 C C . GLY A 1 85 ? 37.193 26.315 8.131 1.00 0.00 55 GLY A C 7
ATOM 7288 O O . GLY A 1 85 ? 36.362 26.189 9.031 1.00 0.00 55 GLY A O 7
ATOM 7292 N N . VAL A 1 86 ? 37.087 27.257 7.189 1.00 0.00 56 VAL A N 7
ATOM 7293 C CA . VAL A 1 86 ? 35.952 28.178 7.181 1.00 0.00 56 VAL A CA 7
ATOM 7294 C C . VAL A 1 86 ? 34.815 27.603 6.341 1.00 0.00 56 VAL A C 7
ATOM 7295 O O . VAL A 1 86 ? 35.036 27.103 5.237 1.00 0.00 56 VAL A O 7
ATOM 7308 N N . GLY A 1 87 ? 33.595 27.677 6.870 1.00 0.00 57 GLY A N 7
ATOM 7309 C CA . GLY A 1 87 ? 32.425 27.165 6.163 1.00 0.00 57 GLY A CA 7
ATOM 7310 C C . GLY A 1 87 ? 31.507 28.304 5.731 1.00 0.00 57 GLY A C 7
ATOM 7311 O O . GLY A 1 87 ? 31.690 29.451 6.137 1.00 0.00 57 GLY A O 7
ATOM 7315 N N . THR A 1 88 ? 30.503 27.976 4.925 1.00 0.00 58 THR A N 7
ATOM 7316 C CA . THR A 1 88 ? 29.578 28.991 4.432 1.00 0.00 58 THR A CA 7
ATOM 7317 C C . THR A 1 88 ? 28.895 29.707 5.593 1.00 0.00 58 THR A C 7
ATOM 7318 O O . THR A 1 88 ? 28.775 30.933 5.593 1.00 0.00 58 THR A O 7
ATOM 7329 N N . LYS A 1 89 ? 28.476 28.944 6.599 1.00 0.00 59 LYS A N 7
ATOM 7330 C CA . LYS A 1 89 ? 27.787 29.529 7.743 1.00 0.00 59 LYS A CA 7
ATOM 7331 C C . LYS A 1 89 ? 28.686 30.533 8.454 1.00 0.00 59 LYS A C 7
ATOM 7332 O O . LYS A 1 89 ? 28.249 31.628 8.817 1.00 0.00 59 LYS A O 7
ATOM 7351 N N . ILE A 1 90 ? 29.959 30.181 8.604 1.00 0.00 60 ILE A N 7
ATOM 7352 C CA . ILE A 1 90 ? 30.906 31.071 9.267 1.00 0.00 60 ILE A CA 7
ATOM 7353 C C . ILE A 1 90 ? 31.084 32.345 8.445 1.00 0.00 60 ILE A C 7
ATOM 7354 O O . ILE A 1 90 ? 31.081 33.449 8.991 1.00 0.00 60 ILE A O 7
ATOM 7370 N N . ALA A 1 91 ? 31.183 32.197 7.127 1.00 0.00 61 ALA A N 7
ATOM 7371 C CA . ALA A 1 91 ? 31.345 33.355 6.254 1.00 0.00 61 ALA A CA 7
ATOM 7372 C C . ALA A 1 91 ? 30.173 34.318 6.418 1.00 0.00 61 ALA A C 7
ATOM 7373 O O . ALA A 1 91 ? 30.368 35.525 6.569 1.00 0.00 61 ALA A O 7
ATOM 7380 N N . GLU A 1 92 ? 28.954 33.781 6.432 1.00 0.00 62 GLU A N 7
ATOM 7381 C CA . GLU A 1 92 ? 27.774 34.623 6.607 1.00 0.00 62 GLU A CA 7
ATOM 7382 C C . GLU A 1 92 ? 27.810 35.326 7.964 1.00 0.00 62 GLU A C 7
ATOM 7383 O O . GLU A 1 92 ? 27.452 36.498 8.072 1.00 0.00 62 GLU A O 7
ATOM 7395 N N . LYS A 1 93 ? 28.284 34.624 8.991 1.00 0.00 63 LYS A N 7
ATOM 7396 C CA . LYS A 1 93 ? 28.419 35.226 10.312 1.00 0.00 63 LYS A CA 7
ATOM 7397 C C . LYS A 1 93 ? 29.375 36.417 10.266 1.00 0.00 63 LYS A C 7
ATOM 7398 O O . LYS A 1 93 ? 29.103 37.467 10.850 1.00 0.00 63 LYS A O 7
ATOM 7417 N N . ILE A 1 94 ? 30.476 36.267 9.535 1.00 0.00 64 ILE A N 7
ATOM 7418 C CA . ILE A 1 94 ? 31.421 37.367 9.367 1.00 0.00 64 ILE A CA 7
ATOM 7419 C C . ILE A 1 94 ? 30.730 38.548 8.686 1.00 0.00 64 ILE A C 7
ATOM 7420 O O . ILE A 1 94 ? 30.902 39.696 9.098 1.00 0.00 64 ILE A O 7
ATOM 7436 N N . ASP A 1 95 ? 29.913 38.262 7.676 1.00 0.00 65 ASP A N 7
ATOM 7437 C CA . ASP A 1 95 ? 29.201 39.323 6.970 1.00 0.00 65 ASP A CA 7
ATOM 7438 C C . ASP A 1 95 ? 28.299 40.095 7.927 1.00 0.00 65 ASP A C 7
ATOM 7439 O O . ASP A 1 95 ? 28.271 41.327 7.907 1.00 0.00 65 ASP A O 7
ATOM 7448 N N . GLU A 1 96 ? 27.599 39.374 8.797 1.00 0.00 66 GLU A N 7
ATOM 7449 C CA . GLU A 1 96 ? 26.717 40.021 9.762 1.00 0.00 66 GLU A CA 7
ATOM 7450 C C . GLU A 1 96 ? 27.514 40.914 10.709 1.00 0.00 66 GLU A C 7
ATOM 7451 O O . GLU A 1 96 ? 27.125 42.053 10.971 1.00 0.00 66 GLU A O 7
ATOM 7463 N N . PHE A 1 97 ? 28.649 40.412 11.194 1.00 0.00 67 PHE A N 7
ATOM 7464 C CA . PHE A 1 97 ? 29.468 41.193 12.116 1.00 0.00 67 PHE A CA 7
ATOM 7465 C C . PHE A 1 97 ? 29.926 42.499 11.472 1.00 0.00 67 PHE A C 7
ATOM 7466 O O . PHE A 1 97 ? 29.904 43.549 12.115 1.00 0.00 67 PHE A O 7
ATOM 7483 N N . LEU A 1 98 ? 30.340 42.436 10.208 1.00 0.00 68 LEU A N 7
ATOM 7484 C CA . LEU A 1 98 ? 30.719 43.650 9.488 1.00 0.00 68 LEU A CA 7
ATOM 7485 C C . LEU A 1 98 ? 29.522 44.583 9.318 1.00 0.00 68 LEU A C 7
ATOM 7486 O O . LEU A 1 98 ? 29.665 45.803 9.404 1.00 0.00 68 LEU A O 7
ATOM 7502 N N . ALA A 1 99 ? 28.346 44.011 9.076 1.00 0.00 69 ALA A N 7
ATOM 7503 C CA . ALA A 1 99 ? 27.132 44.815 8.951 1.00 0.00 69 ALA A CA 7
ATOM 7504 C C . ALA A 1 99 ? 26.821 45.569 10.243 1.00 0.00 69 ALA A C 7
ATOM 7505 O O . ALA A 1 99 ? 26.296 46.683 10.207 1.00 0.00 69 ALA A O 7
ATOM 7512 N N . THR A 1 100 ? 27.143 44.963 11.383 1.00 0.00 70 THR A N 7
ATOM 7513 C CA . THR A 1 100 ? 26.967 45.630 12.672 1.00 0.00 70 THR A CA 7
ATOM 7514 C C . THR A 1 100 ? 28.035 46.701 12.921 1.00 0.00 70 THR A C 7
ATOM 7515 O O . THR A 1 100 ? 27.806 47.633 13.693 1.00 0.00 70 THR A O 7
ATOM 7526 N N . GLY A 1 101 ? 29.195 46.576 12.276 1.00 0.00 71 GLY A N 7
ATOM 7527 C CA . GLY A 1 101 ? 30.265 47.551 12.452 1.00 0.00 71 GLY A CA 7
ATOM 7528 C C . GLY A 1 101 ? 30.209 48.623 11.370 1.00 0.00 71 GLY A C 7
ATOM 7529 O O . GLY A 1 101 ? 31.135 49.422 11.225 1.00 0.00 71 GLY A O 7
ATOM 7533 N N . GLU A 1 31 ? 47.413 42.982 18.513 1.00 0.00 1 GLU A N 8
ATOM 7534 C CA . GLU A 1 31 ? 46.141 42.324 18.239 1.00 0.00 1 GLU A CA 8
ATOM 7535 C C . GLU A 1 31 ? 46.002 42.024 16.750 1.00 0.00 1 GLU A C 8
ATOM 7536 O O . GLU A 1 31 ? 46.095 42.923 15.915 1.00 0.00 1 GLU A O 8
ATOM 7548 N N . THR A 1 32 ? 45.780 40.755 16.424 1.00 0.00 2 THR A N 8
ATOM 7549 C CA . THR A 1 32 ? 45.613 40.352 15.033 1.00 0.00 2 THR A CA 8
ATOM 7550 C C . THR A 1 32 ? 44.444 41.103 14.403 1.00 0.00 2 THR A C 8
ATOM 7551 O O . THR A 1 32 ? 43.418 41.319 15.044 1.00 0.00 2 THR A O 8
ATOM 7562 N N . LEU A 1 33 ? 44.580 41.451 13.129 1.00 0.00 3 LEU A N 8
ATOM 7563 C CA . LEU A 1 33 ? 43.566 42.261 12.459 1.00 0.00 3 LEU A CA 8
ATOM 7564 C C . LEU A 1 33 ? 42.187 41.598 12.490 1.00 0.00 3 LEU A C 8
ATOM 7565 O O . LEU A 1 33 ? 41.166 42.285 12.503 1.00 0.00 3 LEU A O 8
ATOM 7581 N N . ASN A 1 34 ? 42.155 40.269 12.500 1.00 0.00 4 ASN A N 8
ATOM 7582 C CA . ASN A 1 34 ? 40.887 39.538 12.546 1.00 0.00 4 ASN A CA 8
ATOM 7583 C C . ASN A 1 34 ? 40.495 39.113 13.971 1.00 0.00 4 ASN A C 8
ATOM 7584 O O . ASN A 1 34 ? 39.546 38.347 14.147 1.00 0.00 4 ASN A O 8
ATOM 7595 N N . GLY A 1 35 ? 41.200 39.604 14.991 1.00 0.00 5 GLY A N 8
ATOM 7596 C CA . GLY A 1 35 ? 40.998 39.126 16.354 1.00 0.00 5 GLY A CA 8
ATOM 7597 C C . GLY A 1 35 ? 39.538 39.217 16.779 1.00 0.00 5 GLY A C 8
ATOM 7598 O O . GLY A 1 35 ? 39.032 38.317 17.452 1.00 0.00 5 GLY A O 8
ATOM 7602 N N . ALA A 1 36 ? 38.854 40.286 16.378 1.00 0.00 6 ALA A N 8
ATOM 7603 C CA . ALA A 1 36 ? 37.463 40.464 16.781 1.00 0.00 6 ALA A CA 8
ATOM 7604 C C . ALA A 1 36 ? 36.615 39.300 16.278 1.00 0.00 6 ALA A C 8
ATOM 7605 O O . ALA A 1 36 ? 35.854 38.697 17.039 1.00 0.00 6 ALA A O 8
ATOM 7612 N N . LEU A 1 37 ? 36.777 38.956 15.003 1.00 0.00 7 LEU A N 8
ATOM 7613 C CA . LEU A 1 37 ? 36.058 37.816 14.443 1.00 0.00 7 LEU A CA 8
ATOM 7614 C C . LEU A 1 37 ? 36.449 36.519 15.150 1.00 0.00 7 LEU A C 8
ATOM 7615 O O . LEU A 1 37 ? 35.605 35.651 15.375 1.00 0.00 7 LEU A O 8
ATOM 7631 N N . VAL A 1 38 ? 37.720 36.401 15.537 1.00 0.00 8 VAL A N 8
ATOM 7632 C CA . VAL A 1 38 ? 38.169 35.223 16.275 1.00 0.00 8 VAL A CA 8
ATOM 7633 C C . VAL A 1 38 ? 37.398 35.111 17.590 1.00 0.00 8 VAL A C 8
ATOM 7634 O O . VAL A 1 38 ? 36.955 34.026 17.971 1.00 0.00 8 VAL A O 8
ATOM 7647 N N . ASN A 1 39 ? 37.194 36.243 18.260 1.00 0.00 9 ASN A N 8
ATOM 7648 C CA . ASN A 1 39 ? 36.408 36.254 19.490 1.00 0.00 9 ASN A CA 8
ATOM 7649 C C . ASN A 1 39 ? 34.974 35.802 19.216 1.00 0.00 9 ASN A C 8
ATOM 7650 O O . ASN A 1 39 ? 34.393 35.043 19.996 1.00 0.00 9 ASN A O 8
ATOM 7661 N N . MET A 1 40 ? 34.426 36.229 18.081 1.00 0.00 10 MET A N 8
ATOM 7662 C CA . MET A 1 40 ? 33.076 35.821 17.710 1.00 0.00 10 MET A CA 8
ATOM 7663 C C . MET A 1 40 ? 33.002 34.304 17.568 1.00 0.00 10 MET A C 8
ATOM 7664 O O . MET A 1 40 ? 32.059 33.669 18.042 1.00 0.00 10 MET A O 8
ATOM 7678 N N . LEU A 1 41 ? 34.026 33.723 16.948 1.00 0.00 11 LEU A N 8
ATOM 7679 C CA . LEU A 1 41 ? 34.074 32.276 16.786 1.00 0.00 11 LEU A CA 8
ATOM 7680 C C . LEU A 1 41 ? 34.131 31.568 18.134 1.00 0.00 11 LEU A C 8
ATOM 7681 O O . LEU A 1 41 ? 33.459 30.554 18.326 1.00 0.00 11 LEU A O 8
ATOM 7697 N N . LYS A 1 42 ? 34.909 32.106 19.073 1.00 0.00 12 LYS A N 8
ATOM 7698 C CA . LYS A 1 42 ? 34.993 31.497 20.397 1.00 0.00 12 LYS A CA 8
ATOM 7699 C C . LYS A 1 42 ? 33.619 31.450 21.059 1.00 0.00 12 LYS A C 8
ATOM 7700 O O . LYS A 1 42 ? 33.248 30.436 21.655 1.00 0.00 12 LYS A O 8
ATOM 7719 N N . GLU A 1 43 ? 32.846 32.524 20.911 1.00 0.00 13 GLU A N 8
ATOM 7720 C CA . GLU A 1 43 ? 31.502 32.550 21.482 1.00 0.00 13 GLU A CA 8
ATOM 7721 C C . GLU A 1 43 ? 30.609 31.505 20.819 1.00 0.00 13 GLU A C 8
ATOM 7722 O O . GLU A 1 43 ? 29.895 30.764 21.499 1.00 0.00 13 GLU A O 8
ATOM 7734 N N . GLU A 1 44 ? 30.692 31.409 19.493 1.00 0.00 14 GLU A N 8
ATOM 7735 C CA . GLU A 1 44 ? 29.905 30.415 18.770 1.00 0.00 14 GLU A CA 8
ATOM 7736 C C . GLU A 1 44 ? 30.303 29.000 19.180 1.00 0.00 14 GLU A C 8
ATOM 7737 O O . GLU A 1 44 ? 29.450 28.129 19.344 1.00 0.00 14 GLU A O 8
ATOM 7749 N N . GLY A 1 45 ? 31.601 28.784 19.379 1.00 0.00 15 GLY A N 8
ATOM 7750 C CA . GLY A 1 45 ? 32.089 27.469 19.773 1.00 0.00 15 GLY A CA 8
ATOM 7751 C C . GLY A 1 45 ? 31.499 27.045 21.112 1.00 0.00 15 GLY A C 8
ATOM 7752 O O . GLY A 1 45 ? 30.997 25.928 21.250 1.00 0.00 15 GLY A O 8
ATOM 7756 N N . ASN A 1 46 ? 31.532 27.949 22.089 1.00 0.00 16 ASN A N 8
ATOM 7757 C CA . ASN A 1 46 ? 30.991 27.634 23.405 1.00 0.00 16 ASN A CA 8
ATOM 7758 C C . ASN A 1 46 ? 29.500 27.326 23.316 1.00 0.00 16 ASN A C 8
ATOM 7759 O O . ASN A 1 46 ? 29.018 26.383 23.947 1.00 0.00 16 ASN A O 8
ATOM 7770 N N . LYS A 1 47 ? 28.777 28.088 22.497 1.00 0.00 17 LYS A N 8
ATOM 7771 C CA . LYS A 1 47 ? 27.348 27.842 22.324 1.00 0.00 17 LYS A CA 8
ATOM 7772 C C . LYS A 1 47 ? 27.103 26.458 21.728 1.00 0.00 17 LYS A C 8
ATOM 7773 O O . LYS A 1 47 ? 26.253 25.704 22.213 1.00 0.00 17 LYS A O 8
ATOM 7792 N N . ALA A 1 48 ? 27.882 26.102 20.707 1.00 0.00 18 ALA A N 8
ATOM 7793 C CA . ALA A 1 48 ? 27.715 24.802 20.072 1.00 0.00 18 ALA A CA 8
ATOM 7794 C C . ALA A 1 48 ? 27.958 23.685 21.079 1.00 0.00 18 ALA A C 8
ATOM 7795 O O . ALA A 1 48 ? 27.217 22.704 21.111 1.00 0.00 18 ALA A O 8
ATOM 7802 N N . LEU A 1 49 ? 28.996 23.835 21.899 1.00 0.00 19 LEU A N 8
ATOM 7803 C CA . LEU A 1 49 ? 29.268 22.848 22.938 1.00 0.00 19 LEU A CA 8
ATOM 7804 C C . LEU A 1 49 ? 28.097 22.754 23.913 1.00 0.00 19 LEU A C 8
ATOM 7805 O O . LEU A 1 49 ? 27.674 21.657 24.278 1.00 0.00 19 LEU A O 8
ATOM 7821 N N . SER A 1 50 ? 27.514 23.899 24.261 1.00 0.00 20 SER A N 8
ATOM 7822 C CA . SER A 1 50 ? 26.410 23.918 25.216 1.00 0.00 20 SER A CA 8
ATOM 7823 C C . SER A 1 50 ? 25.222 23.096 24.722 1.00 0.00 20 SER A C 8
ATOM 7824 O O . SER A 1 50 ? 24.526 22.466 25.520 1.00 0.00 20 SER A O 8
ATOM 7832 N N . VAL A 1 51 ? 24.992 23.101 23.413 1.00 0.00 21 VAL A N 8
ATOM 7833 C CA . VAL A 1 51 ? 23.895 22.318 22.842 1.00 0.00 21 VAL A CA 8
ATOM 7834 C C . VAL A 1 51 ? 24.286 20.873 22.501 1.00 0.00 21 VAL A C 8
ATOM 7835 O O . VAL A 1 51 ? 23.454 20.125 21.986 1.00 0.00 21 VAL A O 8
ATOM 7848 N N . GLY A 1 52 ? 25.526 20.468 22.777 1.00 0.00 22 GLY A N 8
ATOM 7849 C CA . GLY A 1 52 ? 25.978 19.119 22.423 1.00 0.00 22 GLY A CA 8
ATOM 7850 C C . GLY A 1 52 ? 26.528 19.024 20.992 1.00 0.00 22 GLY A C 8
ATOM 7851 O O . GLY A 1 52 ? 26.757 17.922 20.493 1.00 0.00 22 GLY A O 8
ATOM 7855 N N . ASN A 1 53 ? 26.743 20.162 20.331 1.00 0.00 23 ASN A N 8
ATOM 7856 C CA . ASN A 1 53 ? 27.227 20.170 18.955 1.00 0.00 23 ASN A CA 8
ATOM 7857 C C . ASN A 1 53 ? 28.746 20.349 18.922 1.00 0.00 23 ASN A C 8
ATOM 7858 O O . ASN A 1 53 ? 29.270 21.356 18.438 1.00 0.00 23 ASN A O 8
ATOM 7869 N N . ILE A 1 54 ? 29.456 19.337 19.409 1.00 0.00 24 ILE A N 8
ATOM 7870 C CA . ILE A 1 54 ? 30.907 19.436 19.534 1.00 0.00 24 ILE A CA 8
ATOM 7871 C C . ILE A 1 54 ? 31.560 19.606 18.161 1.00 0.00 24 ILE A C 8
ATOM 7872 O O . ILE A 1 54 ? 32.532 20.349 18.029 1.00 0.00 24 ILE A O 8
ATOM 7888 N N . ASP A 1 55 ? 31.007 18.957 17.137 1.00 0.00 25 ASP A N 8
ATOM 7889 C CA . ASP A 1 55 ? 31.613 19.012 15.811 1.00 0.00 25 ASP A CA 8
ATOM 7890 C C . ASP A 1 55 ? 31.652 20.445 15.284 1.00 0.00 25 ASP A C 8
ATOM 7891 O O . ASP A 1 55 ? 32.708 20.936 14.881 1.00 0.00 25 ASP A O 8
ATOM 7900 N N . ASP A 1 56 ? 30.513 21.133 15.342 1.00 0.00 26 ASP A N 8
ATOM 7901 C CA . ASP A 1 56 ? 30.452 22.508 14.858 1.00 0.00 26 ASP A CA 8
ATOM 7902 C C . ASP A 1 56 ? 31.353 23.416 15.684 1.00 0.00 26 ASP A C 8
ATOM 7903 O O . ASP A 1 56 ? 32.044 24.276 15.136 1.00 0.00 26 ASP A O 8
ATOM 7912 N N . ALA A 1 57 ? 31.376 23.201 16.999 1.00 0.00 27 ALA A N 8
ATOM 7913 C CA . ALA A 1 57 ? 32.195 24.036 17.869 1.00 0.00 27 ALA A CA 8
ATOM 7914 C C . ALA A 1 57 ? 33.668 23.926 17.483 1.00 0.00 27 ALA A C 8
ATOM 7915 O O . ALA A 1 57 ? 34.352 24.938 17.318 1.00 0.00 27 ALA A O 8
ATOM 7922 N N . LEU A 1 58 ? 34.146 22.697 17.302 1.00 0.00 28 LEU A N 8
ATOM 7923 C CA . LEU A 1 58 ? 35.533 22.491 16.899 1.00 0.00 28 LEU A CA 8
ATOM 7924 C C . LEU A 1 58 ? 35.813 23.157 15.555 1.00 0.00 28 LEU A C 8
ATOM 7925 O O . LEU A 1 58 ? 36.872 23.757 15.365 1.00 0.00 28 LEU A O 8
ATOM 7941 N N . GLN A 1 59 ? 34.850 23.082 14.637 1.00 0.00 29 GLN A N 8
ATOM 7942 C CA . GLN A 1 59 ? 35.033 23.693 13.324 1.00 0.00 29 GLN A CA 8
ATOM 7943 C C . GLN A 1 59 ? 35.241 25.200 13.445 1.00 0.00 29 GLN A C 8
ATOM 7944 O O . GLN A 1 59 ? 36.154 25.757 12.832 1.00 0.00 29 GLN A O 8
ATOM 7958 N N . TYR A 1 60 ? 34.420 25.854 14.265 1.00 0.00 30 TYR A N 8
ATOM 7959 C CA . TYR A 1 60 ? 34.576 27.290 14.479 1.00 0.00 30 TYR A CA 8
ATOM 7960 C C . TYR A 1 60 ? 35.947 27.612 15.064 1.00 0.00 30 TYR A C 8
ATOM 7961 O O . TYR A 1 60 ? 36.600 28.562 14.630 1.00 0.00 30 TYR A O 8
ATOM 7979 N N . TYR A 1 61 ? 36.401 26.802 16.022 1.00 0.00 31 TYR A N 8
ATOM 7980 C CA . TYR A 1 61 ? 37.710 27.035 16.626 1.00 0.00 31 TYR A CA 8
ATOM 7981 C C . TYR A 1 61 ? 38.823 26.921 15.588 1.00 0.00 31 TYR A C 8
ATOM 7982 O O . TYR A 1 61 ? 39.752 27.731 15.575 1.00 0.00 31 TYR A O 8
ATOM 8000 N N . ALA A 1 62 ? 38.698 25.955 14.681 1.00 0.00 32 ALA A N 8
ATOM 8001 C CA . ALA A 1 62 ? 39.701 25.784 13.635 1.00 0.00 32 ALA A CA 8
ATOM 8002 C C . ALA A 1 62 ? 39.744 27.011 12.733 1.00 0.00 32 ALA A C 8
ATOM 8003 O O . ALA A 1 62 ? 40.819 27.527 12.417 1.00 0.00 32 ALA A O 8
ATOM 8010 N N . ALA A 1 63 ? 38.567 27.506 12.361 1.00 0.00 33 ALA A N 8
ATOM 8011 C CA . ALA A 1 63 ? 38.495 28.697 11.523 1.00 0.00 33 ALA A CA 8
ATOM 8012 C C . ALA A 1 63 ? 39.098 29.901 12.238 1.00 0.00 33 ALA A C 8
ATOM 8013 O O . ALA A 1 63 ? 39.797 30.706 11.624 1.00 0.00 33 ALA A O 8
ATOM 8020 N N . ALA A 1 64 ? 38.862 30.003 13.545 1.00 0.00 34 ALA A N 8
ATOM 8021 C CA . ALA A 1 64 ? 39.394 31.122 14.314 1.00 0.00 34 ALA A CA 8
ATOM 8022 C C . ALA A 1 64 ? 40.920 31.141 14.274 1.00 0.00 34 ALA A C 8
ATOM 8023 O O . ALA A 1 64 ? 41.524 32.190 14.034 1.00 0.00 34 ALA A O 8
ATOM 8030 N N . ILE A 1 65 ? 41.541 29.977 14.460 1.00 0.00 35 ILE A N 8
ATOM 8031 C CA . ILE A 1 65 ? 42.997 29.905 14.413 1.00 0.00 35 ILE A CA 8
ATOM 8032 C C . ILE A 1 65 ? 43.499 30.328 13.034 1.00 0.00 35 ILE A C 8
ATOM 8033 O O . ILE A 1 65 ? 44.459 31.093 12.927 1.00 0.00 35 ILE A O 8
ATOM 8049 N N . THR A 1 66 ? 42.834 29.855 11.980 1.00 0.00 36 THR A N 8
ATOM 8050 C CA . THR A 1 66 ? 43.230 30.233 10.627 1.00 0.00 36 THR A CA 8
ATOM 8051 C C . THR A 1 66 ? 43.117 31.743 10.421 1.00 0.00 36 THR A C 8
ATOM 8052 O O . THR A 1 66 ? 44.017 32.372 9.862 1.00 0.00 36 THR A O 8
ATOM 8063 N N . LEU A 1 67 ? 42.029 32.333 10.912 1.00 0.00 37 LEU A N 8
ATOM 8064 C CA . LEU A 1 67 ? 41.828 33.772 10.768 1.00 0.00 37 LEU A CA 8
ATOM 8065 C C . LEU A 1 67 ? 42.942 34.561 11.447 1.00 0.00 37 LEU A C 8
ATOM 8066 O O . LEU A 1 67 ? 43.342 35.618 10.961 1.00 0.00 37 LEU A O 8
ATOM 8082 N N . ASP A 1 68 ? 43.414 34.064 12.588 1.00 0.00 38 ASP A N 8
ATOM 8083 C CA . ASP A 1 68 ? 44.543 34.693 13.262 1.00 0.00 38 ASP A CA 8
ATOM 8084 C C . ASP A 1 68 ? 45.808 34.589 12.415 1.00 0.00 38 ASP A C 8
ATOM 8085 O O . ASP A 1 68 ? 46.517 35.575 12.217 1.00 0.00 38 ASP A O 8
ATOM 8094 N N . LYS A 1 69 ? 46.086 33.386 11.914 1.00 0.00 39 LYS A N 8
ATOM 8095 C CA . LYS A 1 69 ? 47.277 33.166 11.100 1.00 0.00 39 LYS A CA 8
ATOM 8096 C C . LYS A 1 69 ? 47.280 34.034 9.840 1.00 0.00 39 LYS A C 8
ATOM 8097 O O . LYS A 1 69 ? 48.346 34.414 9.353 1.00 0.00 39 LYS A O 8
ATOM 8116 N N . TYR A 1 70 ? 46.098 34.350 9.314 1.00 0.00 40 TYR A N 8
ATOM 8117 C CA . TYR A 1 70 ? 46.005 35.195 8.126 1.00 0.00 40 TYR A CA 8
ATOM 8118 C C . TYR A 1 70 ? 46.679 36.548 8.396 1.00 0.00 40 TYR A C 8
ATOM 8119 O O . TYR A 1 70 ? 46.373 37.176 9.413 1.00 0.00 40 TYR A O 8
ATOM 8137 N N . PRO A 1 71 ? 47.568 37.026 7.545 1.00 0.00 41 PRO A N 8
ATOM 8138 C CA . PRO A 1 71 ? 48.324 38.282 7.827 1.00 0.00 41 PRO A CA 8
ATOM 8139 C C . PRO A 1 71 ? 47.590 39.566 7.440 1.00 0.00 41 PRO A C 8
ATOM 8140 O O . PRO A 1 71 ? 48.208 40.631 7.394 1.00 0.00 41 PRO A O 8
ATOM 8151 N N . HIS A 1 72 ? 46.290 39.481 7.165 1.00 0.00 42 HIS A N 8
ATOM 8152 C CA . HIS A 1 72 ? 45.550 40.656 6.706 1.00 0.00 42 HIS A CA 8
ATOM 8153 C C . HIS A 1 72 ? 44.124 40.683 7.242 1.00 0.00 42 HIS A C 8
ATOM 8154 O O . HIS A 1 72 ? 43.522 39.639 7.491 1.00 0.00 42 HIS A O 8
ATOM 8168 N N . LYS A 1 73 ? 43.597 41.887 7.448 1.00 0.00 43 LYS A N 8
ATOM 8169 C CA . LYS A 1 73 ? 42.178 42.034 7.744 1.00 0.00 43 LYS A CA 8
ATOM 8170 C C . LYS A 1 73 ? 41.368 41.541 6.552 1.00 0.00 43 LYS A C 8
ATOM 8171 O O . LYS A 1 73 ? 41.667 41.899 5.411 1.00 0.00 43 LYS A O 8
ATOM 8190 N N . ILE A 1 74 ? 40.350 40.724 6.809 1.00 0.00 44 ILE A N 8
ATOM 8191 C CA . ILE A 1 74 ? 39.478 40.265 5.730 1.00 0.00 44 ILE A CA 8
ATOM 8192 C C . ILE A 1 74 ? 38.296 41.219 5.563 1.00 0.00 44 ILE A C 8
ATOM 8193 O O . ILE A 1 74 ? 37.654 41.608 6.539 1.00 0.00 44 ILE A O 8
ATOM 8209 N N . LYS A 1 75 ? 38.022 41.590 4.315 1.00 0.00 45 LYS A N 8
ATOM 8210 C CA . LYS A 1 75 ? 36.984 42.578 4.022 1.00 0.00 45 LYS A CA 8
ATOM 8211 C C . LYS A 1 75 ? 35.579 41.970 3.963 1.00 0.00 45 LYS A C 8
ATOM 8212 O O . LYS A 1 75 ? 34.594 42.700 4.078 1.00 0.00 45 LYS A O 8
ATOM 8231 N N . SER A 1 76 ? 35.477 40.656 3.765 1.00 0.00 46 SER A N 8
ATOM 8232 C CA . SER A 1 76 ? 34.170 40.009 3.700 1.00 0.00 46 SER A CA 8
ATOM 8233 C C . SER A 1 76 ? 34.254 38.554 4.148 1.00 0.00 46 SER A C 8
ATOM 8234 O O . SER A 1 76 ? 35.298 37.914 4.024 1.00 0.00 46 SER A O 8
ATOM 8242 N N . GLY A 1 77 ? 33.144 38.039 4.667 1.00 0.00 47 GLY A N 8
ATOM 8243 C CA . GLY A 1 77 ? 33.081 36.644 5.087 1.00 0.00 47 GLY A CA 8
ATOM 8244 C C . GLY A 1 77 ? 33.272 35.698 3.905 1.00 0.00 47 GLY A C 8
ATOM 8245 O O . GLY A 1 77 ? 33.901 34.646 4.033 1.00 0.00 47 GLY A O 8
ATOM 8249 N N . ALA A 1 78 ? 32.750 36.084 2.741 1.00 0.00 48 ALA A N 8
ATOM 8250 C CA . ALA A 1 78 ? 32.854 35.236 1.559 1.00 0.00 48 ALA A CA 8
ATOM 8251 C C . ALA A 1 78 ? 34.320 34.962 1.240 1.00 0.00 48 ALA A C 8
ATOM 8252 O O . ALA A 1 78 ? 34.685 33.837 0.898 1.00 0.00 48 ALA A O 8
ATOM 8259 N N . GLU A 1 79 ? 35.155 35.992 1.350 1.00 0.00 49 GLU A N 8
ATOM 8260 C CA . GLU A 1 79 ? 36.594 35.794 1.233 1.00 0.00 49 GLU A CA 8
ATOM 8261 C C . GLU A 1 79 ? 37.104 34.868 2.339 1.00 0.00 49 GLU A C 8
ATOM 8262 O O . GLU A 1 79 ? 37.921 33.986 2.085 1.00 0.00 49 GLU A O 8
ATOM 8274 N N . ALA A 1 80 ? 36.530 34.988 3.536 1.00 0.00 50 ALA A N 8
ATOM 8275 C CA . ALA A 1 80 ? 36.969 34.167 4.664 1.00 0.00 50 ALA A CA 8
ATOM 8276 C C . ALA A 1 80 ? 36.780 32.678 4.376 1.00 0.00 50 ALA A C 8
ATOM 8277 O O . ALA A 1 80 ? 37.614 31.855 4.751 1.00 0.00 50 ALA A O 8
ATOM 8284 N N . LYS A 1 81 ? 35.727 32.344 3.635 1.00 0.00 51 LYS A N 8
ATOM 8285 C CA . LYS A 1 81 ? 35.455 30.950 3.294 1.00 0.00 51 LYS A CA 8
ATOM 8286 C C . LYS A 1 81 ? 36.634 30.303 2.561 1.00 0.00 51 LYS A C 8
ATOM 8287 O O . LYS A 1 81 ? 36.818 29.088 2.642 1.00 0.00 51 LYS A O 8
ATOM 8306 N N . LYS A 1 82 ? 37.433 31.099 1.851 1.00 0.00 52 LYS A N 8
ATOM 8307 C CA . LYS A 1 82 ? 38.567 30.560 1.104 1.00 0.00 52 LYS A CA 8
ATOM 8308 C C . LYS A 1 82 ? 39.581 29.860 2.017 1.00 0.00 52 LYS A C 8
ATOM 8309 O O . LYS A 1 82 ? 40.324 28.992 1.557 1.00 0.00 52 LYS A O 8
ATOM 8328 N N . LEU A 1 83 ? 39.611 30.217 3.303 1.00 0.00 53 LEU A N 8
ATOM 8329 C CA . LEU A 1 83 ? 40.623 29.682 4.206 1.00 0.00 53 LEU A CA 8
ATOM 8330 C C . LEU A 1 83 ? 40.173 28.343 4.803 1.00 0.00 53 LEU A C 8
ATOM 8331 O O . LEU A 1 83 ? 38.998 28.203 5.158 1.00 0.00 53 LEU A O 8
ATOM 8347 N N . PRO A 1 84 ? 41.058 27.378 4.978 1.00 0.00 54 PRO A N 8
ATOM 8348 C CA . PRO A 1 84 ? 40.650 26.049 5.530 1.00 0.00 54 PRO A CA 8
ATOM 8349 C C . PRO A 1 84 ? 40.002 26.187 6.905 1.00 0.00 54 PRO A C 8
ATOM 8350 O O . PRO A 1 84 ? 40.555 26.825 7.803 1.00 0.00 54 PRO A O 8
ATOM 8361 N N . GLY A 1 85 ? 38.836 25.571 7.064 1.00 0.00 55 GLY A N 8
ATOM 8362 C CA . GLY A 1 85 ? 38.129 25.602 8.341 1.00 0.00 55 GLY A CA 8
ATOM 8363 C C . GLY A 1 85 ? 36.979 26.615 8.374 1.00 0.00 55 GLY A C 8
ATOM 8364 O O . GLY A 1 85 ? 36.170 26.582 9.302 1.00 0.00 55 GLY A O 8
ATOM 8368 N N . VAL A 1 86 ? 36.892 27.507 7.383 1.00 0.00 56 VAL A N 8
ATOM 8369 C CA . VAL A 1 86 ? 35.803 28.480 7.347 1.00 0.00 56 VAL A CA 8
ATOM 8370 C C . VAL A 1 86 ? 34.622 27.915 6.558 1.00 0.00 56 VAL A C 8
ATOM 8371 O O . VAL A 1 86 ? 34.801 27.350 5.479 1.00 0.00 56 VAL A O 8
ATOM 8384 N N . GLY A 1 87 ? 33.418 28.074 7.102 1.00 0.00 57 GLY A N 8
ATOM 8385 C CA . GLY A 1 87 ? 32.213 27.564 6.449 1.00 0.00 57 GLY A CA 8
ATOM 8386 C C . GLY A 1 87 ? 31.288 28.704 6.033 1.00 0.00 57 GLY A C 8
ATOM 8387 O O . GLY A 1 87 ? 31.497 29.857 6.409 1.00 0.00 57 GLY A O 8
ATOM 8391 N N . THR A 1 88 ? 30.250 28.370 5.272 1.00 0.00 58 THR A N 8
ATOM 8392 C CA . THR A 1 88 ? 29.319 29.384 4.789 1.00 0.00 58 THR A CA 8
ATOM 8393 C C . THR A 1 88 ? 28.686 30.136 5.955 1.00 0.00 58 THR A C 8
ATOM 8394 O O . THR A 1 88 ? 28.587 31.364 5.931 1.00 0.00 58 THR A O 8
ATOM 8405 N N . LYS A 1 89 ? 28.290 29.402 6.991 1.00 0.00 59 LYS A N 8
ATOM 8406 C CA . LYS A 1 89 ? 27.648 30.026 8.144 1.00 0.00 59 LYS A CA 8
ATOM 8407 C C . LYS A 1 89 ? 28.591 31.034 8.796 1.00 0.00 59 LYS A C 8
ATOM 8408 O O . LYS A 1 89 ? 28.188 32.146 9.142 1.00 0.00 59 LYS A O 8
ATOM 8427 N N . ILE A 1 90 ? 29.865 30.668 8.900 1.00 0.00 60 ILE A N 8
ATOM 8428 C CA . ILE A 1 90 ? 30.852 31.554 9.502 1.00 0.00 60 ILE A CA 8
ATOM 8429 C C . ILE A 1 90 ? 31.013 32.809 8.646 1.00 0.00 60 ILE A C 8
ATOM 8430 O O . ILE A 1 90 ? 31.057 33.924 9.168 1.00 0.00 60 ILE A O 8
ATOM 8446 N N . ALA A 1 91 ? 31.050 32.631 7.329 1.00 0.00 61 ALA A N 8
ATOM 8447 C CA . ALA A 1 91 ? 31.160 33.769 6.424 1.00 0.00 61 ALA A CA 8
ATOM 8448 C C . ALA A 1 91 ? 29.986 34.723 6.627 1.00 0.00 61 ALA A C 8
ATOM 8449 O O . ALA A 1 91 ? 30.164 35.941 6.651 1.00 0.00 61 ALA A O 8
ATOM 8456 N N . GLU A 1 92 ? 28.790 34.168 6.806 1.00 0.00 62 GLU A N 8
ATOM 8457 C CA . GLU A 1 92 ? 27.605 34.997 7.007 1.00 0.00 62 GLU A CA 8
ATOM 8458 C C . GLU A 1 92 ? 27.731 35.836 8.278 1.00 0.00 62 GLU A C 8
ATOM 8459 O O . GLU A 1 92 ? 27.412 37.026 8.269 1.00 0.00 62 GLU A O 8
ATOM 8471 N N . LYS A 1 93 ? 28.227 35.231 9.357 1.00 0.00 63 LYS A N 8
ATOM 8472 C CA . LYS A 1 93 ? 28.433 35.982 10.596 1.00 0.00 63 LYS A CA 8
ATOM 8473 C C . LYS A 1 93 ? 29.420 37.126 10.377 1.00 0.00 63 LYS A C 8
ATOM 8474 O O . LYS A 1 93 ? 29.203 38.241 10.854 1.00 0.00 63 LYS A O 8
ATOM 8493 N N . ILE A 1 94 ? 30.483 36.861 9.624 1.00 0.00 64 ILE A N 8
ATOM 8494 C CA . ILE A 1 94 ? 31.461 37.903 9.317 1.00 0.00 64 ILE A CA 8
ATOM 8495 C C . ILE A 1 94 ? 30.788 39.042 8.549 1.00 0.00 64 ILE A C 8
ATOM 8496 O O . ILE A 1 94 ? 31.005 40.217 8.853 1.00 0.00 64 ILE A O 8
ATOM 8512 N N . ASP A 1 95 ? 29.942 38.693 7.584 1.00 0.00 65 ASP A N 8
ATOM 8513 C CA . ASP A 1 95 ? 29.245 39.707 6.798 1.00 0.00 65 ASP A CA 8
ATOM 8514 C C . ASP A 1 95 ? 28.383 40.587 7.697 1.00 0.00 65 ASP A C 8
ATOM 8515 O O . ASP A 1 95 ? 28.381 41.811 7.560 1.00 0.00 65 ASP A O 8
ATOM 8524 N N . GLU A 1 96 ? 27.681 39.967 8.641 1.00 0.00 66 GLU A N 8
ATOM 8525 C CA . GLU A 1 96 ? 26.818 40.722 9.543 1.00 0.00 66 GLU A CA 8
ATOM 8526 C C . GLU A 1 96 ? 27.637 41.694 10.389 1.00 0.00 66 GLU A C 8
ATOM 8527 O O . GLU A 1 96 ? 27.277 42.865 10.521 1.00 0.00 66 GLU A O 8
ATOM 8539 N N . PHE A 1 97 ? 28.757 41.220 10.928 1.00 0.00 67 PHE A N 8
ATOM 8540 C CA . PHE A 1 97 ? 29.604 42.077 11.751 1.00 0.00 67 PHE A CA 8
ATOM 8541 C C . PHE A 1 97 ? 30.101 43.283 10.958 1.00 0.00 67 PHE A C 8
ATOM 8542 O O . PHE A 1 97 ? 30.152 44.394 11.486 1.00 0.00 67 PHE A O 8
ATOM 8559 N N . LEU A 1 98 ? 30.476 43.067 9.699 1.00 0.00 68 LEU A N 8
ATOM 8560 C CA . LEU A 1 98 ? 30.865 44.181 8.838 1.00 0.00 68 LEU A CA 8
ATOM 8561 C C . LEU A 1 98 ? 29.689 45.123 8.597 1.00 0.00 68 LEU A C 8
ATOM 8562 O O . LEU A 1 98 ? 29.859 46.342 8.561 1.00 0.00 68 LEU A O 8
ATOM 8578 N N . ALA A 1 99 ? 28.495 44.559 8.433 1.00 0.00 69 ALA A N 8
ATOM 8579 C CA . ALA A 1 99 ? 27.300 45.371 8.219 1.00 0.00 69 ALA A CA 8
ATOM 8580 C C . ALA A 1 99 ? 27.015 46.283 9.412 1.00 0.00 69 ALA A C 8
ATOM 8581 O O . ALA A 1 99 ? 26.517 47.396 9.243 1.00 0.00 69 ALA A O 8
ATOM 8588 N N . THR A 1 100 ? 27.330 45.814 10.616 1.00 0.00 70 THR A N 8
ATOM 8589 C CA . THR A 1 100 ? 27.165 46.638 11.813 1.00 0.00 70 THR A CA 8
ATOM 8590 C C . THR A 1 100 ? 28.250 47.714 11.939 1.00 0.00 70 THR A C 8
ATOM 8591 O O . THR A 1 100 ? 28.052 48.709 12.637 1.00 0.00 70 THR A O 8
ATOM 8602 N N . GLY A 1 101 ? 29.389 47.526 11.272 1.00 0.00 71 GLY A N 8
ATOM 8603 C CA . GLY A 1 101 ? 30.471 48.501 11.334 1.00 0.00 71 GLY A CA 8
ATOM 8604 C C . GLY A 1 101 ? 31.001 48.638 12.756 1.00 0.00 71 GLY A C 8
ATOM 8605 O O . GLY A 1 101 ? 31.252 47.643 13.434 1.00 0.00 71 GLY A O 8
ATOM 8609 N N . GLU A 1 31 ? 47.622 43.105 18.473 1.00 0.00 1 GLU A N 9
ATOM 8610 C CA . GLU A 1 31 ? 46.371 42.394 18.241 1.00 0.00 1 GLU A CA 9
ATOM 8611 C C . GLU A 1 31 ? 46.186 42.100 16.756 1.00 0.00 1 GLU A C 9
ATOM 8612 O O . GLU A 1 31 ? 46.249 43.005 15.924 1.00 0.00 1 GLU A O 9
ATOM 8624 N N . THR A 1 32 ? 45.957 40.832 16.431 1.00 0.00 2 THR A N 9
ATOM 8625 C CA . THR A 1 32 ? 45.757 40.434 15.042 1.00 0.00 2 THR A CA 9
ATOM 8626 C C . THR A 1 32 ? 44.573 41.184 14.442 1.00 0.00 2 THR A C 9
ATOM 8627 O O . THR A 1 32 ? 43.551 41.379 15.099 1.00 0.00 2 THR A O 9
ATOM 8638 N N . LEU A 1 33 ? 44.689 41.551 13.171 1.00 0.00 3 LEU A N 9
ATOM 8639 C CA . LEU A 1 33 ? 43.665 42.372 12.530 1.00 0.00 3 LEU A CA 9
ATOM 8640 C C . LEU A 1 33 ? 42.285 41.712 12.572 1.00 0.00 3 LEU A C 9
ATOM 8641 O O . LEU A 1 33 ? 41.267 42.402 12.614 1.00 0.00 3 LEU A O 9
ATOM 8657 N N . ASN A 1 34 ? 42.250 40.383 12.563 1.00 0.00 4 ASN A N 9
ATOM 8658 C CA . ASN A 1 34 ? 40.978 39.658 12.596 1.00 0.00 4 ASN A CA 9
ATOM 8659 C C . ASN A 1 34 ? 40.581 39.212 14.013 1.00 0.00 4 ASN A C 9
ATOM 8660 O O . ASN A 1 34 ? 39.613 38.467 14.175 1.00 0.00 4 ASN A O 9
ATOM 8671 N N . GLY A 1 35 ? 41.304 39.661 15.041 1.00 0.00 5 GLY A N 9
ATOM 8672 C CA . GLY A 1 35 ? 41.085 39.166 16.395 1.00 0.00 5 GLY A CA 9
ATOM 8673 C C . GLY A 1 35 ? 39.628 39.304 16.820 1.00 0.00 5 GLY A C 9
ATOM 8674 O O . GLY A 1 35 ? 39.085 38.410 17.470 1.00 0.00 5 GLY A O 9
ATOM 8678 N N . ALA A 1 36 ? 38.986 40.407 16.437 1.00 0.00 6 ALA A N 9
ATOM 8679 C CA . ALA A 1 36 ? 37.605 40.638 16.850 1.00 0.00 6 ALA A CA 9
ATOM 8680 C C . ALA A 1 36 ? 36.704 39.520 16.334 1.00 0.00 6 ALA A C 9
ATOM 8681 O O . ALA A 1 36 ? 35.922 38.940 17.093 1.00 0.00 6 ALA A O 9
ATOM 8688 N N . LEU A 1 37 ? 36.843 39.190 15.052 1.00 0.00 7 LEU A N 9
ATOM 8689 C CA . LEU A 1 37 ? 36.077 38.087 14.483 1.00 0.00 7 LEU A CA 9
ATOM 8690 C C . LEU A 1 37 ? 36.427 36.767 15.166 1.00 0.00 7 LEU A C 9
ATOM 8691 O O . LEU A 1 37 ? 35.550 35.938 15.409 1.00 0.00 7 LEU A O 9
ATOM 8707 N N . VAL A 1 38 ? 37.699 36.592 15.516 1.00 0.00 8 VAL A N 9
ATOM 8708 C CA . VAL A 1 38 ? 38.124 35.375 16.198 1.00 0.00 8 VAL A CA 9
ATOM 8709 C C . VAL A 1 38 ? 37.382 35.237 17.527 1.00 0.00 8 VAL A C 9
ATOM 8710 O O . VAL A 1 38 ? 36.892 34.158 17.864 1.00 0.00 8 VAL A O 9
ATOM 8723 N N . ASN A 1 39 ? 37.264 36.342 18.258 1.00 0.00 9 ASN A N 9
ATOM 8724 C CA . ASN A 1 39 ? 36.563 36.316 19.537 1.00 0.00 9 ASN A CA 9
ATOM 8725 C C . ASN A 1 39 ? 35.099 35.933 19.348 1.00 0.00 9 ASN A C 9
ATOM 8726 O O . ASN A 1 39 ? 34.569 35.098 20.085 1.00 0.00 9 ASN A O 9
ATOM 8737 N N . MET A 1 40 ? 34.457 36.516 18.336 1.00 0.00 10 MET A N 9
ATOM 8738 C CA . MET A 1 40 ? 33.059 36.195 18.070 1.00 0.00 10 MET A CA 9
ATOM 8739 C C . MET A 1 40 ? 32.898 34.713 17.748 1.00 0.00 10 MET A C 9
ATOM 8740 O O . MET A 1 40 ? 31.967 34.063 18.227 1.00 0.00 10 MET A O 9
ATOM 8754 N N . LEU A 1 41 ? 33.837 34.166 16.979 1.00 0.00 11 LEU A N 9
ATOM 8755 C CA . LEU A 1 41 ? 33.808 32.743 16.668 1.00 0.00 11 LEU A CA 9
ATOM 8756 C C . LEU A 1 41 ? 33.947 31.906 17.934 1.00 0.00 11 LEU A C 9
ATOM 8757 O O . LEU A 1 41 ? 33.255 30.902 18.098 1.00 0.00 11 LEU A O 9
ATOM 8773 N N . LYS A 1 42 ? 34.824 32.333 18.840 1.00 0.00 12 LYS A N 9
ATOM 8774 C CA . LYS A 1 42 ? 35.011 31.609 20.092 1.00 0.00 12 LYS A CA 9
ATOM 8775 C C . LYS A 1 42 ? 33.702 31.541 20.872 1.00 0.00 12 LYS A C 9
ATOM 8776 O O . LYS A 1 42 ? 33.350 30.494 21.417 1.00 0.00 12 LYS A O 9
ATOM 8795 N N . GLU A 1 43 ? 32.960 32.647 20.884 1.00 0.00 13 GLU A N 9
ATOM 8796 C CA . GLU A 1 43 ? 31.673 32.667 21.572 1.00 0.00 13 GLU A CA 9
ATOM 8797 C C . GLU A 1 43 ? 30.698 31.691 20.922 1.00 0.00 13 GLU A C 9
ATOM 8798 O O . GLU A 1 43 ? 30.016 30.929 21.609 1.00 0.00 13 GLU A O 9
ATOM 8810 N N . GLU A 1 44 ? 30.667 31.683 19.591 1.00 0.00 14 GLU A N 9
ATOM 8811 C CA . GLU A 1 44 ? 29.794 30.761 18.873 1.00 0.00 14 GLU A CA 9
ATOM 8812 C C . GLU A 1 44 ? 30.178 29.312 19.155 1.00 0.00 14 GLU A C 9
ATOM 8813 O O . GLU A 1 44 ? 29.311 28.454 19.326 1.00 0.00 14 GLU A O 9
ATOM 8825 N N . GLY A 1 45 ? 31.479 29.046 19.237 1.00 0.00 15 GLY A N 9
ATOM 8826 C CA . GLY A 1 45 ? 31.949 27.701 19.540 1.00 0.00 15 GLY A CA 9
ATOM 8827 C C . GLY A 1 45 ? 31.444 27.245 20.904 1.00 0.00 15 GLY A C 9
ATOM 8828 O O . GLY A 1 45 ? 30.945 26.127 21.048 1.00 0.00 15 GLY A O 9
ATOM 8832 N N . ASN A 1 46 ? 31.545 28.126 21.896 1.00 0.00 16 ASN A N 9
ATOM 8833 C CA . ASN A 1 46 ? 31.061 27.795 23.232 1.00 0.00 16 ASN A CA 9
ATOM 8834 C C . ASN A 1 46 ? 29.558 27.523 23.209 1.00 0.00 16 ASN A C 9
ATOM 8835 O O . ASN A 1 46 ? 29.082 26.601 23.872 1.00 0.00 16 ASN A O 9
ATOM 8846 N N . LYS A 1 47 ? 28.818 28.295 22.417 1.00 0.00 17 LYS A N 9
ATOM 8847 C CA . LYS A 1 47 ? 27.381 28.074 22.296 1.00 0.00 17 LYS A CA 9
ATOM 8848 C C . LYS A 1 47 ? 27.093 26.688 21.727 1.00 0.00 17 LYS A C 9
ATOM 8849 O O . LYS A 1 47 ? 26.246 25.956 22.249 1.00 0.00 17 LYS A O 9
ATOM 8868 N N . ALA A 1 48 ? 27.835 26.305 20.687 1.00 0.00 18 ALA A N 9
ATOM 8869 C CA . ALA A 1 48 ? 27.640 24.992 20.089 1.00 0.00 18 ALA A CA 9
ATOM 8870 C C . ALA A 1 48 ? 27.906 23.901 21.119 1.00 0.00 18 ALA A C 9
ATOM 8871 O O . ALA A 1 48 ? 27.174 22.916 21.188 1.00 0.00 18 ALA A O 9
ATOM 8878 N N . LEU A 1 49 ? 28.961 24.076 21.913 1.00 0.00 19 LEU A N 9
ATOM 8879 C CA . LEU A 1 49 ? 29.244 23.132 22.988 1.00 0.00 19 LEU A CA 9
ATOM 8880 C C . LEU A 1 49 ? 28.091 23.085 23.987 1.00 0.00 19 LEU A C 9
ATOM 8881 O O . LEU A 1 49 ? 27.676 22.009 24.417 1.00 0.00 19 LEU A O 9
ATOM 8897 N N . SER A 1 50 ? 27.515 24.246 24.286 1.00 0.00 20 SER A N 9
ATOM 8898 C CA . SER A 1 50 ? 26.426 24.317 25.258 1.00 0.00 20 SER A CA 9
ATOM 8899 C C . SER A 1 50 ? 25.229 23.471 24.831 1.00 0.00 20 SER A C 9
ATOM 8900 O O . SER A 1 50 ? 24.546 22.885 25.671 1.00 0.00 20 SER A O 9
ATOM 8908 N N . VAL A 1 51 ? 24.977 23.409 23.527 1.00 0.00 21 VAL A N 9
ATOM 8909 C CA . VAL A 1 51 ? 23.873 22.593 23.014 1.00 0.00 21 VAL A CA 9
ATOM 8910 C C . VAL A 1 51 ? 24.264 21.133 22.745 1.00 0.00 21 VAL A C 9
ATOM 8911 O O . VAL A 1 51 ? 23.428 20.356 22.279 1.00 0.00 21 VAL A O 9
ATOM 8924 N N . GLY A 1 52 ? 25.510 20.746 23.026 1.00 0.00 22 GLY A N 9
ATOM 8925 C CA . GLY A 1 52 ? 25.962 19.384 22.743 1.00 0.00 22 GLY A CA 9
ATOM 8926 C C . GLY A 1 52 ? 26.494 19.207 21.314 1.00 0.00 22 GLY A C 9
ATOM 8927 O O . GLY A 1 52 ? 26.715 18.080 20.873 1.00 0.00 22 GLY A O 9
ATOM 8931 N N . ASN A 1 53 ? 26.703 20.307 20.589 1.00 0.00 23 ASN A N 9
ATOM 8932 C CA . ASN A 1 53 ? 27.185 20.237 19.214 1.00 0.00 23 ASN A CA 9
ATOM 8933 C C . ASN A 1 53 ? 28.703 20.420 19.173 1.00 0.00 23 ASN A C 9
ATOM 8934 O O . ASN A 1 53 ? 29.219 21.419 18.662 1.00 0.00 23 ASN A O 9
ATOM 8945 N N . ILE A 1 54 ? 29.421 19.428 19.690 1.00 0.00 24 ILE A N 9
ATOM 8946 C CA . ILE A 1 54 ? 30.872 19.536 19.799 1.00 0.00 24 ILE A CA 9
ATOM 8947 C C . ILE A 1 54 ? 31.512 19.659 18.415 1.00 0.00 24 ILE A C 9
ATOM 8948 O O . ILE A 1 54 ? 32.478 20.404 18.245 1.00 0.00 24 ILE A O 9
ATOM 8964 N N . ASP A 1 55 ? 30.955 18.966 17.423 1.00 0.00 25 ASP A N 9
ATOM 8965 C CA . ASP A 1 55 ? 31.531 18.997 16.082 1.00 0.00 25 ASP A CA 9
ATOM 8966 C C . ASP A 1 55 ? 31.530 20.417 15.525 1.00 0.00 25 ASP A C 9
ATOM 8967 O O . ASP A 1 55 ? 32.557 20.910 15.055 1.00 0.00 25 ASP A O 9
ATOM 8976 N N . ASP A 1 56 ? 30.392 21.098 15.636 1.00 0.00 26 ASP A N 9
ATOM 8977 C CA . ASP A 1 56 ? 30.292 22.466 15.139 1.00 0.00 26 ASP A CA 9
ATOM 8978 C C . ASP A 1 56 ? 31.233 23.389 15.903 1.00 0.00 26 ASP A C 9
ATOM 8979 O O . ASP A 1 56 ? 31.887 24.246 15.307 1.00 0.00 26 ASP A O 9
ATOM 8988 N N . ALA A 1 57 ? 31.335 23.184 17.216 1.00 0.00 27 ALA A N 9
ATOM 8989 C CA . ALA A 1 57 ? 32.207 24.024 18.028 1.00 0.00 27 ALA A CA 9
ATOM 8990 C C . ALA A 1 57 ? 33.652 23.903 17.551 1.00 0.00 27 ALA A C 9
ATOM 8991 O O . ALA A 1 57 ? 34.338 24.910 17.364 1.00 0.00 27 ALA A O 9
ATOM 8998 N N . LEU A 1 58 ? 34.102 22.672 17.318 1.00 0.00 28 LEU A N 9
ATOM 8999 C CA . LEU A 1 58 ? 35.461 22.455 16.833 1.00 0.00 28 LEU A CA 9
ATOM 9000 C C . LEU A 1 58 ? 35.683 23.142 15.489 1.00 0.00 28 LEU A C 9
ATOM 9001 O O . LEU A 1 58 ? 36.729 23.756 15.271 1.00 0.00 28 LEU A O 9
ATOM 9017 N N . GLN A 1 59 ? 34.688 23.076 14.605 1.00 0.00 29 GLN A N 9
ATOM 9018 C CA . GLN A 1 59 ? 34.818 23.716 13.297 1.00 0.00 29 GLN A CA 9
ATOM 9019 C C . GLN A 1 59 ? 35.006 25.224 13.437 1.00 0.00 29 GLN A C 9
ATOM 9020 O O . GLN A 1 59 ? 35.890 25.805 12.801 1.00 0.00 29 GLN A O 9
ATOM 9034 N N . TYR A 1 60 ? 34.203 25.852 14.294 1.00 0.00 30 TYR A N 9
ATOM 9035 C CA . TYR A 1 60 ? 34.341 27.288 14.519 1.00 0.00 30 TYR A CA 9
ATOM 9036 C C . TYR A 1 60 ? 35.726 27.626 15.058 1.00 0.00 30 TYR A C 9
ATOM 9037 O O . TYR A 1 60 ? 36.354 28.584 14.603 1.00 0.00 30 TYR A O 9
ATOM 9055 N N . TYR A 1 61 ? 36.219 26.819 15.997 1.00 0.00 31 TYR A N 9
ATOM 9056 C CA . TYR A 1 61 ? 37.537 27.073 16.568 1.00 0.00 31 TYR A CA 9
ATOM 9057 C C . TYR A 1 61 ? 38.623 26.987 15.501 1.00 0.00 31 TYR A C 9
ATOM 9058 O O . TYR A 1 61 ? 39.528 27.821 15.460 1.00 0.00 31 TYR A O 9
ATOM 9076 N N . ALA A 1 62 ? 38.496 26.018 14.596 1.00 0.00 32 ALA A N 9
ATOM 9077 C CA . ALA A 1 62 ? 39.486 25.859 13.537 1.00 0.00 32 ALA A CA 9
ATOM 9078 C C . ALA A 1 62 ? 39.501 27.080 12.626 1.00 0.00 32 ALA A C 9
ATOM 9079 O O . ALA A 1 62 ? 40.566 27.606 12.294 1.00 0.00 32 ALA A O 9
ATOM 9086 N N . ALA A 1 63 ? 38.314 27.561 12.265 1.00 0.00 33 ALA A N 9
ATOM 9087 C CA . ALA A 1 63 ? 38.222 28.737 11.409 1.00 0.00 33 ALA A CA 9
ATOM 9088 C C . ALA A 1 63 ? 38.824 29.955 12.100 1.00 0.00 33 ALA A C 9
ATOM 9089 O O . ALA A 1 63 ? 39.538 30.738 11.475 1.00 0.00 33 ALA A O 9
ATOM 9096 N N . ALA A 1 64 ? 38.574 30.088 13.400 1.00 0.00 34 ALA A N 9
ATOM 9097 C CA . ALA A 1 64 ? 39.096 31.229 14.145 1.00 0.00 34 ALA A CA 9
ATOM 9098 C C . ALA A 1 64 ? 40.623 31.244 14.132 1.00 0.00 34 ALA A C 9
ATOM 9099 O O . ALA A 1 64 ? 41.236 32.282 13.874 1.00 0.00 34 ALA A O 9
ATOM 9106 N N . ILE A 1 65 ? 41.236 30.085 14.367 1.00 0.00 35 ILE A N 9
ATOM 9107 C CA . ILE A 1 65 ? 42.693 30.006 14.365 1.00 0.00 35 ILE A CA 9
ATOM 9108 C C . ILE A 1 65 ? 43.247 30.389 12.992 1.00 0.00 35 ILE A C 9
ATOM 9109 O O . ILE A 1 65 ? 44.211 31.151 12.904 1.00 0.00 35 ILE A O 9
ATOM 9125 N N . THR A 1 66 ? 42.626 29.883 11.927 1.00 0.00 36 THR A N 9
ATOM 9126 C CA . THR A 1 66 ? 43.087 30.213 10.582 1.00 0.00 36 THR A CA 9
ATOM 9127 C C . THR A 1 66 ? 42.990 31.717 10.330 1.00 0.00 36 THR A C 9
ATOM 9128 O O . THR A 1 66 ? 43.915 32.331 9.795 1.00 0.00 36 THR A O 9
ATOM 9139 N N . LEU A 1 67 ? 41.885 32.319 10.765 1.00 0.00 37 LEU A N 9
ATOM 9140 C CA . LEU A 1 67 ? 41.701 33.758 10.597 1.00 0.00 37 LEU A CA 9
ATOM 9141 C C . LEU A 1 67 ? 42.791 34.547 11.318 1.00 0.00 37 LEU A C 9
ATOM 9142 O O . LEU A 1 67 ? 43.209 35.606 10.847 1.00 0.00 37 LEU A O 9
ATOM 9158 N N . ASP A 1 68 ? 43.221 34.053 12.475 1.00 0.00 38 ASP A N 9
ATOM 9159 C CA . ASP A 1 68 ? 44.333 34.674 13.185 1.00 0.00 38 ASP A CA 9
ATOM 9160 C C . ASP A 1 68 ? 45.621 34.576 12.371 1.00 0.00 38 ASP A C 9
ATOM 9161 O O . ASP A 1 68 ? 46.337 35.563 12.206 1.00 0.00 38 ASP A O 9
ATOM 9170 N N . LYS A 1 69 ? 45.908 33.380 11.864 1.00 0.00 39 LYS A N 9
ATOM 9171 C CA . LYS A 1 69 ? 47.113 33.169 11.065 1.00 0.00 39 LYS A CA 9
ATOM 9172 C C . LYS A 1 69 ? 47.141 34.043 9.812 1.00 0.00 39 LYS A C 9
ATOM 9173 O O . LYS A 1 69 ? 48.216 34.407 9.334 1.00 0.00 39 LYS A O 9
ATOM 9192 N N . TYR A 1 70 ? 45.968 34.382 9.277 1.00 0.00 40 TYR A N 9
ATOM 9193 C CA . TYR A 1 70 ? 45.902 35.219 8.081 1.00 0.00 40 TYR A CA 9
ATOM 9194 C C . TYR A 1 70 ? 46.634 36.549 8.324 1.00 0.00 40 TYR A C 9
ATOM 9195 O O . TYR A 1 70 ? 46.384 37.194 9.344 1.00 0.00 40 TYR A O 9
ATOM 9213 N N . PRO A 1 71 ? 47.516 36.985 7.443 1.00 0.00 41 PRO A N 9
ATOM 9214 C CA . PRO A 1 71 ? 48.335 38.209 7.695 1.00 0.00 41 PRO A CA 9
ATOM 9215 C C . PRO A 1 71 ? 47.646 39.521 7.323 1.00 0.00 41 PRO A C 9
ATOM 9216 O O . PRO A 1 71 ? 48.308 40.558 7.250 1.00 0.00 41 PRO A O 9
ATOM 9227 N N . HIS A 1 72 ? 46.335 39.491 7.091 1.00 0.00 42 HIS A N 9
ATOM 9228 C CA . HIS A 1 72 ? 45.634 40.692 6.639 1.00 0.00 42 HIS A CA 9
ATOM 9229 C C . HIS A 1 72 ? 44.229 40.789 7.221 1.00 0.00 42 HIS A C 9
ATOM 9230 O O . HIS A 1 72 ? 43.586 39.774 7.493 1.00 0.00 42 HIS A O 9
ATOM 9244 N N . LYS A 1 73 ? 43.768 42.017 7.443 1.00 0.00 43 LYS A N 9
ATOM 9245 C CA . LYS A 1 73 ? 42.373 42.233 7.797 1.00 0.00 43 LYS A CA 9
ATOM 9246 C C . LYS A 1 73 ? 41.487 41.784 6.640 1.00 0.00 43 LYS A C 9
ATOM 9247 O O . LYS A 1 73 ? 41.729 42.165 5.494 1.00 0.00 43 LYS A O 9
ATOM 9266 N N . ILE A 1 74 ? 40.471 40.978 6.933 1.00 0.00 44 ILE A N 9
ATOM 9267 C CA . ILE A 1 74 ? 39.529 40.565 5.895 1.00 0.00 44 ILE A CA 9
ATOM 9268 C C . ILE A 1 74 ? 38.356 41.540 5.825 1.00 0.00 44 ILE A C 9
ATOM 9269 O O . ILE A 1 74 ? 37.728 41.846 6.838 1.00 0.00 44 ILE A O 9
ATOM 9285 N N . LYS A 1 75 ? 38.068 42.024 4.618 1.00 0.00 45 LYS A N 9
ATOM 9286 C CA . LYS A 1 75 ? 36.993 42.996 4.427 1.00 0.00 45 LYS A CA 9
ATOM 9287 C C . LYS A 1 75 ? 35.610 42.348 4.299 1.00 0.00 45 LYS A C 9
ATOM 9288 O O . LYS A 1 75 ? 34.596 43.024 4.489 1.00 0.00 45 LYS A O 9
ATOM 9307 N N . SER A 1 76 ? 35.557 41.058 3.966 1.00 0.00 46 SER A N 9
ATOM 9308 C CA . SER A 1 76 ? 34.276 40.374 3.816 1.00 0.00 46 SER A CA 9
ATOM 9309 C C . SER A 1 76 ? 34.407 38.881 4.100 1.00 0.00 46 SER A C 9
ATOM 9310 O O . SER A 1 76 ? 35.480 38.298 3.951 1.00 0.00 46 SER A O 9
ATOM 9318 N N . GLY A 1 77 ? 33.298 38.272 4.507 1.00 0.00 47 GLY A N 9
ATOM 9319 C CA . GLY A 1 77 ? 33.261 36.834 4.765 1.00 0.00 47 GLY A CA 9
ATOM 9320 C C . GLY A 1 77 ? 33.552 36.016 3.505 1.00 0.00 47 GLY A C 9
ATOM 9321 O O . GLY A 1 77 ? 34.105 34.916 3.583 1.00 0.00 47 GLY A O 9
ATOM 9325 N N . ALA A 1 78 ? 33.191 36.554 2.339 1.00 0.00 48 ALA A N 9
ATOM 9326 C CA . ALA A 1 78 ? 33.359 35.814 1.094 1.00 0.00 48 ALA A CA 9
ATOM 9327 C C . ALA A 1 78 ? 34.824 35.445 0.898 1.00 0.00 48 ALA A C 9
ATOM 9328 O O . ALA A 1 78 ? 35.139 34.322 0.503 1.00 0.00 48 ALA A O 9
ATOM 9335 N N . GLU A 1 79 ? 35.716 36.391 1.176 1.00 0.00 49 GLU A N 9
ATOM 9336 C CA . GLU A 1 79 ? 37.140 36.080 1.204 1.00 0.00 49 GLU A CA 9
ATOM 9337 C C . GLU A 1 79 ? 37.454 35.046 2.287 1.00 0.00 49 GLU A C 9
ATOM 9338 O O . GLU A 1 79 ? 38.256 34.137 2.069 1.00 0.00 49 GLU A O 9
ATOM 9350 N N . ALA A 1 80 ? 36.739 35.111 3.409 1.00 0.00 50 ALA A N 9
ATOM 9351 C CA . ALA A 1 80 ? 37.023 34.228 4.535 1.00 0.00 50 ALA A CA 9
ATOM 9352 C C . ALA A 1 80 ? 36.857 32.758 4.150 1.00 0.00 50 ALA A C 9
ATOM 9353 O O . ALA A 1 80 ? 37.631 31.908 4.591 1.00 0.00 50 ALA A O 9
ATOM 9360 N N . LYS A 1 81 ? 35.906 32.472 3.266 1.00 0.00 51 LYS A N 9
ATOM 9361 C CA . LYS A 1 81 ? 35.673 31.093 2.838 1.00 0.00 51 LYS A CA 9
ATOM 9362 C C . LYS A 1 81 ? 36.933 30.462 2.240 1.00 0.00 51 LYS A C 9
ATOM 9363 O O . LYS A 1 81 ? 37.108 29.246 2.314 1.00 0.00 51 LYS A O 9
ATOM 9382 N N . LYS A 1 82 ? 37.807 31.275 1.649 1.00 0.00 52 LYS A N 9
ATOM 9383 C CA . LYS A 1 82 ? 39.023 30.754 1.032 1.00 0.00 52 LYS A CA 9
ATOM 9384 C C . LYS A 1 82 ? 39.925 30.032 2.038 1.00 0.00 52 LYS A C 9
ATOM 9385 O O . LYS A 1 82 ? 40.728 29.184 1.648 1.00 0.00 52 LYS A O 9
ATOM 9404 N N . LEU A 1 83 ? 39.800 30.358 3.326 1.00 0.00 53 LEU A N 9
ATOM 9405 C CA . LEU A 1 83 ? 40.720 29.829 4.326 1.00 0.00 53 LEU A CA 9
ATOM 9406 C C . LEU A 1 83 ? 40.271 28.444 4.812 1.00 0.00 53 LEU A C 9
ATOM 9407 O O . LEU A 1 83 ? 39.077 28.251 5.069 1.00 0.00 53 LEU A O 9
ATOM 9423 N N . PRO A 1 84 ? 41.168 27.492 4.998 1.00 0.00 54 PRO A N 9
ATOM 9424 C CA . PRO A 1 84 ? 40.761 26.124 5.443 1.00 0.00 54 PRO A CA 9
ATOM 9425 C C . PRO A 1 84 ? 40.011 26.162 6.770 1.00 0.00 54 PRO A C 9
ATOM 9426 O O . PRO A 1 84 ? 40.468 26.774 7.737 1.00 0.00 54 PRO A O 9
ATOM 9437 N N . GLY A 1 85 ? 38.865 25.491 6.809 1.00 0.00 55 GLY A N 9
ATOM 9438 C CA . GLY A 1 85 ? 38.060 25.433 8.026 1.00 0.00 55 GLY A CA 9
ATOM 9439 C C . GLY A 1 85 ? 36.875 26.406 8.014 1.00 0.00 55 GLY A C 9
ATOM 9440 O O . GLY A 1 85 ? 35.997 26.303 8.872 1.00 0.00 55 GLY A O 9
ATOM 9444 N N . VAL A 1 86 ? 36.837 27.344 7.063 1.00 0.00 56 VAL A N 9
ATOM 9445 C CA . VAL A 1 86 ? 35.713 28.274 6.976 1.00 0.00 56 VAL A CA 9
ATOM 9446 C C . VAL A 1 86 ? 34.558 27.632 6.211 1.00 0.00 56 VAL A C 9
ATOM 9447 O O . VAL A 1 86 ? 34.763 27.020 5.163 1.00 0.00 56 VAL A O 9
ATOM 9460 N N . GLY A 1 87 ? 33.345 27.771 6.743 1.00 0.00 57 GLY A N 9
ATOM 9461 C CA . GLY A 1 87 ? 32.160 27.226 6.086 1.00 0.00 57 GLY A CA 9
ATOM 9462 C C . GLY A 1 87 ? 31.225 28.347 5.643 1.00 0.00 57 GLY A C 9
ATOM 9463 O O . GLY A 1 87 ? 31.414 29.507 6.011 1.00 0.00 57 GLY A O 9
ATOM 9467 N N . THR A 1 88 ? 30.199 27.993 4.875 1.00 0.00 58 THR A N 9
ATOM 9468 C CA . THR A 1 88 ? 29.266 28.993 4.367 1.00 0.00 58 THR A CA 9
ATOM 9469 C C . THR A 1 88 ? 28.600 29.744 5.516 1.00 0.00 58 THR A C 9
ATOM 9470 O O . THR A 1 88 ? 28.530 30.974 5.508 1.00 0.00 58 THR A O 9
ATOM 9481 N N . LYS A 1 89 ? 28.142 29.004 6.521 1.00 0.00 59 LYS A N 9
ATOM 9482 C CA . LYS A 1 89 ? 27.465 29.622 7.656 1.00 0.00 59 LYS A CA 9
ATOM 9483 C C . LYS A 1 89 ? 28.400 30.593 8.369 1.00 0.00 59 LYS A C 9
ATOM 9484 O O . LYS A 1 89 ? 28.005 31.707 8.717 1.00 0.00 59 LYS A O 9
ATOM 9503 N N . ILE A 1 90 ? 29.659 30.195 8.526 1.00 0.00 60 ILE A N 9
ATOM 9504 C CA . ILE A 1 90 ? 30.628 31.043 9.211 1.00 0.00 60 ILE A CA 9
ATOM 9505 C C . ILE A 1 90 ? 30.854 32.321 8.406 1.00 0.00 60 ILE A C 9
ATOM 9506 O O . ILE A 1 90 ? 30.863 33.418 8.962 1.00 0.00 60 ILE A O 9
ATOM 9522 N N . ALA A 1 91 ? 30.972 32.183 7.089 1.00 0.00 61 ALA A N 9
ATOM 9523 C CA . ALA A 1 91 ? 31.197 33.341 6.233 1.00 0.00 61 ALA A CA 9
ATOM 9524 C C . ALA A 1 91 ? 30.060 34.349 6.383 1.00 0.00 61 ALA A C 9
ATOM 9525 O O . ALA A 1 91 ? 30.301 35.550 6.519 1.00 0.00 61 ALA A O 9
ATOM 9532 N N . GLU A 1 92 ? 28.822 33.857 6.391 1.00 0.00 62 GLU A N 9
ATOM 9533 C CA . GLU A 1 92 ? 27.674 34.745 6.545 1.00 0.00 62 GLU A CA 9
ATOM 9534 C C . GLU A 1 92 ? 27.725 35.458 7.894 1.00 0.00 62 GLU A C 9
ATOM 9535 O O . GLU A 1 92 ? 27.433 36.651 7.983 1.00 0.00 62 GLU A O 9
ATOM 9547 N N . LYS A 1 93 ? 28.127 34.737 8.938 1.00 0.00 63 LYS A N 9
ATOM 9548 C CA . LYS A 1 93 ? 28.275 35.349 10.255 1.00 0.00 63 LYS A CA 9
ATOM 9549 C C . LYS A 1 93 ? 29.312 36.471 10.218 1.00 0.00 63 LYS A C 9
ATOM 9550 O O . LYS A 1 93 ? 29.115 37.526 10.822 1.00 0.00 63 LYS A O 9
ATOM 9569 N N . ILE A 1 94 ? 30.395 36.260 9.476 1.00 0.00 64 ILE A N 9
ATOM 9570 C CA . ILE A 1 94 ? 31.403 37.304 9.304 1.00 0.00 64 ILE A CA 9
ATOM 9571 C C . ILE A 1 94 ? 30.774 38.528 8.638 1.00 0.00 64 ILE A C 9
ATOM 9572 O O . ILE A 1 94 ? 30.988 39.658 9.078 1.00 0.00 64 ILE A O 9
ATOM 9588 N N . ASP A 1 95 ? 29.965 38.298 7.608 1.00 0.00 65 ASP A N 9
ATOM 9589 C CA . ASP A 1 95 ? 29.322 39.404 6.903 1.00 0.00 65 ASP A CA 9
ATOM 9590 C C . ASP A 1 95 ? 28.439 40.206 7.854 1.00 0.00 65 ASP A C 9
ATOM 9591 O O . ASP A 1 95 ? 28.474 41.438 7.852 1.00 0.00 65 ASP A O 9
ATOM 9600 N N . GLU A 1 96 ? 27.684 39.510 8.697 1.00 0.00 66 GLU A N 9
ATOM 9601 C CA . GLU A 1 96 ? 26.810 40.187 9.649 1.00 0.00 66 GLU A CA 9
ATOM 9602 C C . GLU A 1 96 ? 27.625 41.028 10.628 1.00 0.00 66 GLU A C 9
ATOM 9603 O O . GLU A 1 96 ? 27.296 42.189 10.880 1.00 0.00 66 GLU A O 9
ATOM 9615 N N . PHE A 1 97 ? 28.707 40.458 11.153 1.00 0.00 67 PHE A N 9
ATOM 9616 C CA . PHE A 1 97 ? 29.535 41.181 12.112 1.00 0.00 67 PHE A CA 9
ATOM 9617 C C . PHE A 1 97 ? 30.094 42.462 11.498 1.00 0.00 67 PHE A C 9
ATOM 9618 O O . PHE A 1 97 ? 30.110 43.508 12.146 1.00 0.00 67 PHE A O 9
ATOM 9635 N N . LEU A 1 98 ? 30.551 42.379 10.250 1.00 0.00 68 LEU A N 9
ATOM 9636 C CA . LEU A 1 98 ? 31.041 43.566 9.556 1.00 0.00 68 LEU A CA 9
ATOM 9637 C C . LEU A 1 98 ? 29.923 44.584 9.347 1.00 0.00 68 LEU A C 9
ATOM 9638 O O . LEU A 1 98 ? 30.144 45.789 9.461 1.00 0.00 68 LEU A O 9
ATOM 9654 N N . ALA A 1 99 ? 28.722 44.098 9.041 1.00 0.00 69 ALA A N 9
ATOM 9655 C CA . ALA A 1 99 ? 27.574 44.985 8.873 1.00 0.00 69 ALA A CA 9
ATOM 9656 C C . ALA A 1 99 ? 27.253 45.741 10.163 1.00 0.00 69 ALA A C 9
ATOM 9657 O O . ALA A 1 99 ? 26.809 46.887 10.121 1.00 0.00 69 ALA A O 9
ATOM 9664 N N . THR A 1 100 ? 27.478 45.098 11.306 1.00 0.00 70 THR A N 9
ATOM 9665 C CA . THR A 1 100 ? 27.284 45.756 12.596 1.00 0.00 70 THR A CA 9
ATOM 9666 C C . THR A 1 100 ? 28.408 46.749 12.916 1.00 0.00 70 THR A C 9
ATOM 9667 O O . THR A 1 100 ? 28.205 47.682 13.693 1.00 0.00 70 THR A O 9
ATOM 9678 N N . GLY A 1 101 ? 29.588 46.554 12.326 1.00 0.00 71 GLY A N 9
ATOM 9679 C CA . GLY A 1 101 ? 30.712 47.449 12.572 1.00 0.00 71 GLY A CA 9
ATOM 9680 C C . GLY A 1 101 ? 30.846 48.477 11.454 1.00 0.00 71 GLY A C 9
ATOM 9681 O O . GLY A 1 101 ? 30.847 49.683 11.703 1.00 0.00 71 GLY A O 9
ATOM 9685 N N . GLU A 1 31 ? 45.318 41.336 19.262 1.00 0.00 1 GLU A N 10
ATOM 9686 C CA . GLU A 1 31 ? 46.439 41.903 18.525 1.00 0.00 1 GLU A CA 10
ATOM 9687 C C . GLU A 1 31 ? 46.271 41.663 17.028 1.00 0.00 1 GLU A C 10
ATOM 9688 O O . GLU A 1 31 ? 46.420 42.580 16.220 1.00 0.00 1 GLU A O 10
ATOM 9700 N N . THR A 1 32 ? 45.961 40.422 16.664 1.00 0.00 2 THR A N 10
ATOM 9701 C CA . THR A 1 32 ? 45.766 40.074 15.262 1.00 0.00 2 THR A CA 10
ATOM 9702 C C . THR A 1 32 ? 44.651 40.917 14.654 1.00 0.00 2 THR A C 10
ATOM 9703 O O . THR A 1 32 ? 43.637 41.181 15.300 1.00 0.00 2 THR A O 10
ATOM 9714 N N . LEU A 1 33 ? 44.813 41.294 13.391 1.00 0.00 3 LEU A N 10
ATOM 9715 C CA . LEU A 1 33 ? 43.852 42.180 12.741 1.00 0.00 3 LEU A CA 10
ATOM 9716 C C . LEU A 1 33 ? 42.437 41.596 12.746 1.00 0.00 3 LEU A C 10
ATOM 9717 O O . LEU A 1 33 ? 41.456 42.339 12.781 1.00 0.00 3 LEU A O 10
ATOM 9733 N N . ASN A 1 34 ? 42.330 40.271 12.714 1.00 0.00 4 ASN A N 10
ATOM 9734 C CA . ASN A 1 34 ? 41.023 39.611 12.734 1.00 0.00 4 ASN A CA 10
ATOM 9735 C C . ASN A 1 34 ? 40.601 39.164 14.143 1.00 0.00 4 ASN A C 10
ATOM 9736 O O . ASN A 1 34 ? 39.618 38.438 14.288 1.00 0.00 4 ASN A O 10
ATOM 9747 N N . GLY A 1 35 ? 41.324 39.591 15.181 1.00 0.00 5 GLY A N 10
ATOM 9748 C CA . GLY A 1 35 ? 41.088 39.081 16.526 1.00 0.00 5 GLY A CA 10
ATOM 9749 C C . GLY A 1 35 ? 39.629 39.229 16.944 1.00 0.00 5 GLY A C 10
ATOM 9750 O O . GLY A 1 35 ? 39.076 38.330 17.578 1.00 0.00 5 GLY A O 10
ATOM 9754 N N . ALA A 1 36 ? 38.999 40.342 16.574 1.00 0.00 6 ALA A N 10
ATOM 9755 C CA . ALA A 1 36 ? 37.619 40.580 16.985 1.00 0.00 6 ALA A CA 10
ATOM 9756 C C . ALA A 1 36 ? 36.703 39.491 16.432 1.00 0.00 6 ALA A C 10
ATOM 9757 O O . ALA A 1 36 ? 35.911 38.898 17.170 1.00 0.00 6 ALA A O 10
ATOM 9764 N N . LEU A 1 37 ? 36.841 39.199 15.140 1.00 0.00 7 LEU A N 10
ATOM 9765 C CA . LEU A 1 37 ? 36.065 38.121 14.538 1.00 0.00 7 LEU A CA 10
ATOM 9766 C C . LEU A 1 37 ? 36.402 36.779 15.184 1.00 0.00 7 LEU A C 10
ATOM 9767 O O . LEU A 1 37 ? 35.517 35.954 15.412 1.00 0.00 7 LEU A O 10
ATO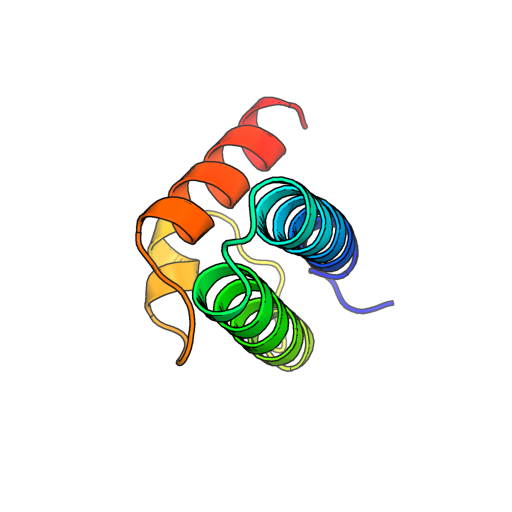M 9783 N N . VAL A 1 38 ? 37.674 36.581 15.521 1.00 0.00 8 VAL A N 10
ATOM 9784 C CA . VAL A 1 38 ? 38.091 35.341 16.168 1.00 0.00 8 VAL A CA 10
ATOM 9785 C C . VAL A 1 38 ? 37.357 35.177 17.498 1.00 0.00 8 VAL A C 10
ATOM 9786 O O . VAL A 1 38 ? 36.874 34.091 17.820 1.00 0.00 8 VAL A O 10
ATOM 9799 N N . ASN A 1 39 ? 37.245 36.268 18.252 1.00 0.00 9 ASN A N 10
ATOM 9800 C CA . ASN A 1 39 ? 36.546 36.221 19.531 1.00 0.00 9 ASN A CA 10
ATOM 9801 C C . ASN A 1 39 ? 35.081 35.844 19.335 1.00 0.00 9 ASN A C 10
ATOM 9802 O O . ASN A 1 39 ? 34.547 35.002 20.059 1.00 0.00 9 ASN A O 10
ATOM 9813 N N . MET A 1 40 ? 34.444 36.444 18.333 1.00 0.00 10 MET A N 10
ATOM 9814 C CA . MET A 1 40 ? 33.041 36.147 18.064 1.00 0.00 10 MET A CA 10
ATOM 9815 C C . MET A 1 40 ? 32.852 34.669 17.728 1.00 0.00 10 MET A C 10
ATOM 9816 O O . MET A 1 40 ? 31.924 34.023 18.224 1.00 0.00 10 MET A O 10
ATOM 9830 N N . LEU A 1 41 ? 33.772 34.114 16.938 1.00 0.00 11 LEU A N 10
ATOM 9831 C CA . LEU A 1 41 ? 33.723 32.690 16.629 1.00 0.00 11 LEU A CA 10
ATOM 9832 C C . LEU A 1 41 ? 33.897 31.857 17.893 1.00 0.00 11 LEU A C 10
ATOM 9833 O O . LEU A 1 41 ? 33.174 30.884 18.110 1.00 0.00 11 LEU A O 10
ATOM 9849 N N . LYS A 1 42 ? 34.838 32.260 18.743 1.00 0.00 12 LYS A N 10
ATOM 9850 C CA . LYS A 1 42 ? 35.105 31.515 19.968 1.00 0.00 12 LYS A CA 10
ATOM 9851 C C . LYS A 1 42 ? 33.865 31.450 20.853 1.00 0.00 12 LYS A C 10
ATOM 9852 O O . LYS A 1 42 ? 33.550 30.397 21.409 1.00 0.00 12 LYS A O 10
ATOM 9871 N N . GLU A 1 43 ? 33.141 32.564 20.955 1.00 0.00 13 GLU A N 10
ATOM 9872 C CA . GLU A 1 43 ? 31.959 32.600 21.807 1.00 0.00 13 GLU A CA 10
ATOM 9873 C C . GLU A 1 43 ? 30.881 31.655 21.288 1.00 0.00 13 GLU A C 10
ATOM 9874 O O . GLU A 1 43 ? 30.293 30.893 22.062 1.00 0.00 13 GLU A O 10
ATOM 9886 N N . GLU A 1 44 ? 30.657 31.660 19.974 1.00 0.00 14 GLU A N 10
ATOM 9887 C CA . GLU A 1 44 ? 29.689 30.738 19.389 1.00 0.00 14 GLU A CA 10
ATOM 9888 C C . GLU A 1 44 ? 30.137 29.289 19.545 1.00 0.00 14 GLU A C 10
ATOM 9889 O O . GLU A 1 44 ? 29.317 28.405 19.791 1.00 0.00 14 GLU A O 10
ATOM 9901 N N . GLY A 1 45 ? 31.441 29.048 19.429 1.00 0.00 15 GLY A N 10
ATOM 9902 C CA . GLY A 1 45 ? 31.968 27.700 19.612 1.00 0.00 15 GLY A CA 10
ATOM 9903 C C . GLY A 1 45 ? 31.644 27.178 21.008 1.00 0.00 15 GLY A C 10
ATOM 9904 O O . GLY A 1 45 ? 31.162 26.056 21.163 1.00 0.00 15 GLY A O 10
ATOM 9908 N N . ASN A 1 46 ? 31.877 28.011 22.019 1.00 0.00 16 ASN A N 10
ATOM 9909 C CA . ASN A 1 46 ? 31.565 27.617 23.390 1.00 0.00 16 ASN A CA 10
ATOM 9910 C C . ASN A 1 46 ? 30.071 27.349 23.548 1.00 0.00 16 ASN A C 10
ATOM 9911 O O . ASN A 1 46 ? 29.675 26.393 24.218 1.00 0.00 16 ASN A O 10
ATOM 9922 N N . LYS A 1 47 ? 29.242 28.164 22.897 1.00 0.00 17 LYS A N 10
ATOM 9923 C CA . LYS A 1 47 ? 27.800 27.951 22.947 1.00 0.00 17 LYS A CA 10
ATOM 9924 C C . LYS A 1 47 ? 27.438 26.595 22.347 1.00 0.00 17 LYS A C 10
ATOM 9925 O O . LYS A 1 47 ? 26.655 25.836 22.929 1.00 0.00 17 LYS A O 10
ATOM 9944 N N . ALA A 1 48 ? 28.043 26.268 21.207 1.00 0.00 18 ALA A N 10
ATOM 9945 C CA . ALA A 1 48 ? 27.762 24.993 20.562 1.00 0.00 18 ALA A CA 10
ATOM 9946 C C . ALA A 1 48 ? 28.123 23.843 21.492 1.00 0.00 18 ALA A C 10
ATOM 9947 O O . ALA A 1 48 ? 27.378 22.869 21.599 1.00 0.00 18 ALA A O 10
ATOM 9954 N N . LEU A 1 49 ? 29.268 23.954 22.161 1.00 0.00 19 LEU A N 10
ATOM 9955 C CA . LEU A 1 49 ? 29.656 22.945 23.141 1.00 0.00 19 LEU A CA 10
ATOM 9956 C C . LEU A 1 49 ? 28.632 22.862 24.271 1.00 0.00 19 LEU A C 10
ATOM 9957 O O . LEU A 1 49 ? 28.240 21.772 24.683 1.00 0.00 19 LEU A O 10
ATOM 9973 N N . SER A 1 50 ? 28.129 24.016 24.705 1.00 0.00 20 SER A N 10
ATOM 9974 C CA . SER A 1 50 ? 27.170 24.049 25.806 1.00 0.00 20 SER A CA 10
ATOM 9975 C C . SER A 1 50 ? 25.905 23.256 25.480 1.00 0.00 20 SER A C 10
ATOM 9976 O O . SER A 1 50 ? 25.313 22.636 26.363 1.00 0.00 20 SER A O 10
ATOM 9984 N N . VAL A 1 51 ? 25.495 23.277 24.216 1.00 0.00 21 VAL A N 10
ATOM 9985 C CA . VAL A 1 51 ? 24.310 22.526 23.797 1.00 0.00 21 VAL A CA 10
ATOM 9986 C C . VAL A 1 51 ? 24.614 21.074 23.403 1.00 0.00 21 VAL A C 10
ATOM 9987 O O . VAL A 1 51 ? 23.701 20.350 23.001 1.00 0.00 21 VAL A O 10
ATOM 10000 N N . GLY A 1 52 ? 25.870 20.635 23.509 1.00 0.00 22 GLY A N 10
ATOM 10001 C CA . GLY A 1 52 ? 26.234 19.278 23.102 1.00 0.00 22 GLY A CA 10
ATOM 10002 C C . GLY A 1 52 ? 26.584 19.167 21.611 1.00 0.00 22 GLY A C 10
ATOM 10003 O O . GLY A 1 52 ? 26.694 18.059 21.087 1.00 0.00 22 GLY A O 10
ATOM 10007 N N . ASN A 1 53 ? 26.757 20.297 20.927 1.00 0.00 23 ASN A N 10
ATOM 10008 C CA . ASN A 1 53 ? 27.091 20.288 19.508 1.00 0.00 23 ASN A CA 10
ATOM 10009 C C . ASN A 1 53 ? 28.602 20.423 19.318 1.00 0.00 23 ASN A C 10
ATOM 10010 O O . ASN A 1 53 ? 29.103 21.432 18.814 1.00 0.00 23 ASN A O 10
ATOM 10021 N N . ILE A 1 54 ? 29.328 19.376 19.700 1.00 0.00 24 ILE A N 10
ATOM 10022 C CA . ILE A 1 54 ? 30.785 19.432 19.682 1.00 0.00 24 ILE A CA 10
ATOM 10023 C C . ILE A 1 54 ? 31.305 19.631 18.258 1.00 0.00 24 ILE A C 10
ATOM 10024 O O . ILE A 1 54 ? 32.282 20.352 18.053 1.00 0.00 24 ILE A O 10
ATOM 10040 N N . ASP A 1 55 ? 30.635 19.032 17.274 1.00 0.00 25 ASP A N 10
ATOM 10041 C CA . ASP A 1 55 ? 31.101 19.128 15.894 1.00 0.00 25 ASP A CA 10
ATOM 10042 C C . ASP A 1 55 ? 31.125 20.581 15.429 1.00 0.00 25 ASP A C 10
ATOM 10043 O O . ASP A 1 55 ? 32.141 21.065 14.925 1.00 0.00 25 ASP A O 10
ATOM 10052 N N . ASP A 1 56 ? 30.024 21.294 15.654 1.00 0.00 26 ASP A N 10
ATOM 10053 C CA . ASP A 1 56 ? 29.948 22.692 15.243 1.00 0.00 26 ASP A CA 10
ATOM 10054 C C . ASP A 1 56 ? 30.973 23.532 15.996 1.00 0.00 26 ASP A C 10
ATOM 10055 O O . ASP A 1 56 ? 31.634 24.387 15.406 1.00 0.00 26 ASP A O 10
ATOM 10064 N N . ALA A 1 57 ? 31.137 23.253 17.288 1.00 0.00 27 ALA A N 10
ATOM 10065 C CA . ALA A 1 57 ? 32.087 24.013 18.092 1.00 0.00 27 ALA A CA 10
ATOM 10066 C C . ALA A 1 57 ? 33.499 23.864 17.531 1.00 0.00 27 ALA A C 10
ATOM 10067 O O . ALA A 1 57 ? 34.211 24.853 17.355 1.00 0.00 27 ALA A O 10
ATOM 10074 N N . LEU A 1 58 ? 33.887 22.630 17.214 1.00 0.00 28 LEU A N 10
ATOM 10075 C CA . LEU A 1 58 ? 35.215 22.388 16.658 1.00 0.00 28 LEU A CA 10
ATOM 10076 C C . LEU A 1 58 ? 35.410 23.133 15.341 1.00 0.00 28 LEU A C 10
ATOM 10077 O O . LEU A 1 58 ? 36.470 23.718 15.110 1.00 0.00 28 LEU A O 10
ATOM 10093 N N . GLN A 1 59 ? 34.380 23.147 14.493 1.00 0.00 29 GLN A N 10
ATOM 10094 C CA . GLN A 1 59 ? 34.492 23.836 13.210 1.00 0.00 29 GLN A CA 10
ATOM 10095 C C . GLN A 1 59 ? 34.742 25.328 13.404 1.00 0.00 29 GLN A C 10
ATOM 10096 O O . GLN A 1 59 ? 35.629 25.902 12.766 1.00 0.00 29 GLN A O 10
ATOM 10110 N N . TYR A 1 60 ? 33.991 25.951 14.314 1.00 0.00 30 TYR A N 10
ATOM 10111 C CA . TYR A 1 60 ? 34.197 27.367 14.599 1.00 0.00 30 TYR A CA 10
ATOM 10112 C C . TYR A 1 60 ? 35.608 27.622 15.116 1.00 0.00 30 TYR A C 10
ATOM 10113 O O . TYR A 1 60 ? 36.264 28.578 14.694 1.00 0.00 30 TYR A O 10
ATOM 10131 N N . TYR A 1 61 ? 36.093 26.750 16.000 1.00 0.00 31 TYR A N 10
ATOM 10132 C CA . TYR A 1 61 ? 37.438 26.918 16.541 1.00 0.00 31 TYR A CA 10
ATOM 10133 C C . TYR A 1 61 ? 38.489 26.839 15.439 1.00 0.00 31 TYR A C 10
ATOM 10134 O O . TYR A 1 61 ? 39.432 27.630 15.416 1.00 0.00 31 TYR A O 10
ATOM 10152 N N . ALA A 1 62 ? 38.291 25.928 14.489 1.00 0.00 32 ALA A N 10
ATOM 10153 C CA . ALA A 1 62 ? 39.241 25.781 13.392 1.00 0.00 32 ALA A CA 10
ATOM 10154 C C . ALA A 1 62 ? 39.292 27.053 12.554 1.00 0.00 32 ALA A C 10
ATOM 10155 O O . ALA A 1 62 ? 40.371 27.547 12.219 1.00 0.00 32 ALA A O 10
ATOM 10162 N N . ALA A 1 63 ? 38.118 27.609 12.260 1.00 0.00 33 ALA A N 10
ATOM 10163 C CA . ALA A 1 63 ? 38.059 28.845 11.491 1.00 0.00 33 ALA A CA 10
ATOM 10164 C C . ALA A 1 63 ? 38.735 29.986 12.245 1.00 0.00 33 ALA A C 10
ATOM 10165 O O . ALA A 1 63 ? 39.458 30.784 11.650 1.00 0.00 33 ALA A O 10
ATOM 10172 N N . ALA A 1 64 ? 38.538 30.032 13.560 1.00 0.00 34 ALA A N 10
ATOM 10173 C CA . ALA A 1 64 ? 39.137 31.092 14.364 1.00 0.00 34 ALA A CA 10
ATOM 10174 C C . ALA A 1 64 ? 40.661 31.051 14.277 1.00 0.00 34 ALA A C 10
ATOM 10175 O O . ALA A 1 64 ? 41.304 32.081 14.058 1.00 0.00 34 ALA A O 10
ATOM 10182 N N . ILE A 1 65 ? 41.236 29.854 14.391 1.00 0.00 35 ILE A N 10
ATOM 10183 C CA . ILE A 1 65 ? 42.688 29.722 14.316 1.00 0.00 35 ILE A CA 10
ATOM 10184 C C . ILE A 1 65 ? 43.196 30.193 12.954 1.00 0.00 35 ILE A C 10
ATOM 10185 O O . ILE A 1 65 ? 44.159 30.959 12.880 1.00 0.00 35 ILE A O 10
ATOM 10201 N N . THR A 1 66 ? 42.538 29.754 11.881 1.00 0.00 36 THR A N 10
ATOM 10202 C CA . THR A 1 66 ? 42.969 30.144 10.543 1.00 0.00 36 THR A CA 10
ATOM 10203 C C . THR A 1 66 ? 42.897 31.660 10.361 1.00 0.00 36 THR A C 10
ATOM 10204 O O . THR A 1 66 ? 43.823 32.274 9.829 1.00 0.00 36 THR A O 10
ATOM 10215 N N . LEU A 1 67 ? 41.816 32.269 10.845 1.00 0.00 37 LEU A N 10
ATOM 10216 C CA . LEU A 1 67 ? 41.656 33.716 10.720 1.00 0.00 37 LEU A CA 10
ATOM 10217 C C . LEU A 1 67 ? 42.776 34.466 11.434 1.00 0.00 37 LEU A C 10
ATOM 10218 O O . LEU A 1 67 ? 43.202 35.527 10.979 1.00 0.00 37 LEU A O 10
ATOM 10234 N N . ASP A 1 68 ? 43.223 33.935 12.570 1.00 0.00 38 ASP A N 10
ATOM 10235 C CA . ASP A 1 68 ? 44.356 34.524 13.271 1.00 0.00 38 ASP A CA 10
ATOM 10236 C C . ASP A 1 68 ? 45.630 34.411 12.441 1.00 0.00 38 ASP A C 10
ATOM 10237 O O . ASP A 1 68 ? 46.354 35.390 12.258 1.00 0.00 38 ASP A O 10
ATOM 10246 N N . LYS A 1 69 ? 45.902 33.211 11.935 1.00 0.00 39 LYS A N 10
ATOM 10247 C CA . LYS A 1 69 ? 47.103 32.986 11.135 1.00 0.00 39 LYS A CA 10
ATOM 10248 C C . LYS A 1 69 ? 47.138 33.860 9.882 1.00 0.00 39 LYS A C 10
ATOM 10249 O O . LYS A 1 69 ? 48.217 34.216 9.407 1.00 0.00 39 LYS A O 10
ATOM 10268 N N . TYR A 1 70 ? 45.969 34.208 9.345 1.00 0.00 40 TYR A N 10
ATOM 10269 C CA . TYR A 1 70 ? 45.911 35.061 8.162 1.00 0.00 40 TYR A CA 10
ATOM 10270 C C . TYR A 1 70 ? 46.617 36.397 8.446 1.00 0.00 40 TYR A C 10
ATOM 10271 O O . TYR A 1 70 ? 46.327 37.023 9.467 1.00 0.00 40 TYR A O 10
ATOM 10289 N N . PRO A 1 71 ? 47.517 36.858 7.599 1.00 0.00 41 PRO A N 10
ATOM 10290 C CA . PRO A 1 71 ? 48.341 38.065 7.913 1.00 0.00 41 PRO A CA 10
ATOM 10291 C C . PRO A 1 71 ? 47.679 39.403 7.583 1.00 0.00 41 PRO A C 10
ATOM 10292 O O . PRO A 1 71 ? 48.362 40.429 7.569 1.00 0.00 41 PRO A O 10
ATOM 10303 N N . HIS A 1 72 ? 46.372 39.411 7.327 1.00 0.00 42 HIS A N 10
ATOM 10304 C CA . HIS A 1 72 ? 45.703 40.649 6.920 1.00 0.00 42 HIS A CA 10
ATOM 10305 C C . HIS A 1 72 ? 44.288 40.750 7.478 1.00 0.00 42 HIS A C 10
ATOM 10306 O O . HIS A 1 72 ? 43.629 39.741 7.720 1.00 0.00 42 HIS A O 10
ATOM 10320 N N . LYS A 1 73 ? 43.836 41.980 7.714 1.00 0.00 43 LYS A N 10
ATOM 10321 C CA . LYS A 1 73 ? 42.434 42.203 8.045 1.00 0.00 43 LYS A CA 10
ATOM 10322 C C . LYS A 1 73 ? 41.568 41.781 6.862 1.00 0.00 43 LYS A C 10
ATOM 10323 O O . LYS A 1 73 ? 41.844 42.165 5.725 1.00 0.00 43 LYS A O 10
ATOM 10342 N N . ILE A 1 74 ? 40.527 40.996 7.125 1.00 0.00 44 ILE A N 10
ATOM 10343 C CA . ILE A 1 74 ? 39.613 40.593 6.060 1.00 0.00 44 ILE A CA 10
ATOM 10344 C C . ILE A 1 74 ? 38.460 41.589 5.944 1.00 0.00 44 ILE A C 10
ATOM 10345 O O . ILE A 1 74 ? 37.795 41.905 6.930 1.00 0.00 44 ILE A O 10
ATOM 10361 N N . LYS A 1 75 ? 38.232 42.076 4.727 1.00 0.00 45 LYS A N 10
ATOM 10362 C CA . LYS A 1 75 ? 37.184 43.066 4.487 1.00 0.00 45 LYS A CA 10
ATOM 10363 C C . LYS A 1 75 ? 35.800 42.440 4.299 1.00 0.00 45 LYS A C 10
ATOM 10364 O O . LYS A 1 75 ? 34.792 43.134 4.441 1.00 0.00 45 LYS A O 10
ATOM 10383 N N . SER A 1 76 ? 35.739 41.151 3.967 1.00 0.00 46 SER A N 10
ATOM 10384 C CA . SER A 1 76 ? 34.455 40.492 3.756 1.00 0.00 46 SER A CA 10
ATOM 10385 C C . SER A 1 76 ? 34.522 39.015 4.128 1.00 0.00 46 SER A C 10
ATOM 10386 O O . SER A 1 76 ? 35.574 38.383 4.033 1.00 0.00 46 SER A O 10
ATOM 10394 N N . GLY A 1 77 ? 33.384 38.474 4.548 1.00 0.00 47 GLY A N 10
ATOM 10395 C CA . GLY A 1 77 ? 33.290 37.060 4.893 1.00 0.00 47 GLY A CA 10
ATOM 10396 C C . GLY A 1 77 ? 33.508 36.173 3.670 1.00 0.00 47 GLY A C 10
ATOM 10397 O O . GLY A 1 77 ? 34.106 35.099 3.769 1.00 0.00 47 GLY A O 10
ATOM 10401 N N . ALA A 1 78 ? 33.045 36.630 2.508 1.00 0.00 48 ALA A N 10
ATOM 10402 C CA . ALA A 1 78 ? 33.157 35.831 1.292 1.00 0.00 48 ALA A CA 10
ATOM 10403 C C . ALA A 1 78 ? 34.621 35.510 1.013 1.00 0.00 48 ALA A C 10
ATOM 10404 O O . ALA A 1 78 ? 34.956 34.383 0.646 1.00 0.00 48 ALA A O 10
ATOM 10411 N N . GLU A 1 79 ? 35.488 36.504 1.185 1.00 0.00 49 GLU A N 10
ATOM 10412 C CA . GLU A 1 79 ? 36.923 36.252 1.119 1.00 0.00 49 GLU A CA 10
ATOM 10413 C C . GLU A 1 79 ? 37.352 35.278 2.217 1.00 0.00 49 GLU A C 10
ATOM 10414 O O . GLU A 1 79 ? 38.144 34.370 1.972 1.00 0.00 49 GLU A O 10
ATOM 10426 N N . ALA A 1 80 ? 36.736 35.388 3.394 1.00 0.00 50 ALA A N 10
ATOM 10427 C CA . ALA A 1 80 ? 37.108 34.536 4.521 1.00 0.00 50 ALA A CA 10
ATOM 10428 C C . ALA A 1 80 ? 36.893 33.058 4.199 1.00 0.00 50 ALA A C 10
ATOM 10429 O O . ALA A 1 80 ? 37.690 32.207 4.594 1.00 0.00 50 ALA A O 10
ATOM 10436 N N . LYS A 1 81 ? 35.864 32.764 3.412 1.00 0.00 51 LYS A N 10
ATOM 10437 C CA . LYS A 1 81 ? 35.567 31.383 3.039 1.00 0.00 51 LYS A CA 10
ATOM 10438 C C . LYS A 1 81 ? 36.757 30.716 2.343 1.00 0.00 51 LYS A C 10
ATOM 10439 O O . LYS A 1 81 ? 36.913 29.497 2.424 1.00 0.00 51 LYS A O 10
ATOM 10458 N N . LYS A 1 82 ? 37.593 31.498 1.664 1.00 0.00 52 LYS A N 10
ATOM 10459 C CA . LYS A 1 82 ? 38.747 30.941 0.962 1.00 0.00 52 LYS A CA 10
ATOM 10460 C C . LYS A 1 82 ? 39.710 30.225 1.919 1.00 0.00 52 LYS A C 10
ATOM 10461 O O . LYS A 1 82 ? 40.439 29.323 1.507 1.00 0.00 52 LYS A O 10
ATOM 10480 N N . LEU A 1 83 ? 39.691 30.589 3.204 1.00 0.00 53 LEU A N 10
ATOM 10481 C CA . LEU A 1 83 ? 40.653 30.049 4.156 1.00 0.00 53 LEU A CA 10
ATOM 10482 C C . LEU A 1 83 ? 40.260 28.628 4.586 1.00 0.00 53 LEU A C 10
ATOM 10483 O O . LEU A 1 83 ? 39.082 28.392 4.878 1.00 0.00 53 LEU A O 10
ATOM 10499 N N . PRO A 1 84 ? 41.188 27.695 4.691 1.00 0.00 54 PRO A N 10
ATOM 10500 C CA . PRO A 1 84 ? 40.832 26.295 5.081 1.00 0.00 54 PRO A CA 10
ATOM 10501 C C . PRO A 1 84 ? 40.132 26.249 6.435 1.00 0.00 54 PRO A C 10
ATOM 10502 O O . PRO A 1 84 ? 40.613 26.821 7.414 1.00 0.00 54 PRO A O 10
ATOM 10513 N N . GLY A 1 85 ? 39.001 25.556 6.483 1.00 0.00 55 GLY A N 10
ATOM 10514 C CA . GLY A 1 85 ? 38.252 25.415 7.730 1.00 0.00 55 GLY A CA 10
ATOM 10515 C C . GLY A 1 85 ? 37.055 26.368 7.828 1.00 0.00 55 GLY A C 10
ATOM 10516 O O . GLY A 1 85 ? 36.219 26.198 8.717 1.00 0.00 55 GLY A O 10
ATOM 10520 N N . VAL A 1 86 ? 36.960 27.359 6.937 1.00 0.00 56 VAL A N 10
ATOM 10521 C CA . VAL A 1 86 ? 35.824 28.279 6.965 1.00 0.00 56 VAL A CA 10
ATOM 10522 C C . VAL A 1 86 ? 34.685 27.729 6.112 1.00 0.00 56 VAL A C 10
ATOM 10523 O O . VAL A 1 86 ? 34.899 27.293 4.982 1.00 0.00 56 VAL A O 10
ATOM 10536 N N . GLY A 1 87 ? 33.472 27.750 6.660 1.00 0.00 57 GLY A N 10
ATOM 10537 C CA . GLY A 1 87 ? 32.304 27.267 5.932 1.00 0.00 57 GLY A CA 10
ATOM 10538 C C . GLY A 1 87 ? 31.458 28.428 5.422 1.00 0.00 57 GLY A C 10
ATOM 10539 O O . GLY A 1 87 ? 31.673 29.581 5.801 1.00 0.00 57 GLY A O 10
ATOM 10543 N N . THR A 1 88 ? 30.469 28.116 4.592 1.00 0.00 58 THR A N 10
ATOM 10544 C CA . THR A 1 88 ? 29.609 29.151 4.028 1.00 0.00 58 THR A CA 10
ATOM 10545 C C . THR A 1 88 ? 28.882 29.907 5.134 1.00 0.00 58 THR A C 10
ATOM 10546 O O . THR A 1 88 ? 28.822 31.136 5.122 1.00 0.00 58 THR A O 10
ATOM 10557 N N . LYS A 1 89 ? 28.359 29.170 6.111 1.00 0.00 59 LYS A N 10
ATOM 10558 C CA . LYS A 1 89 ? 27.603 29.794 7.192 1.00 0.00 59 LYS A CA 10
ATOM 10559 C C . LYS A 1 89 ? 28.479 30.775 7.963 1.00 0.00 59 LYS A C 10
ATOM 10560 O O . LYS A 1 89 ? 28.060 31.894 8.262 1.00 0.00 59 LYS A O 10
ATOM 10579 N N . ILE A 1 90 ? 29.718 30.372 8.238 1.00 0.00 60 ILE A N 10
ATOM 10580 C CA . ILE A 1 90 ? 30.631 31.231 8.982 1.00 0.00 60 ILE A CA 10
ATOM 10581 C C . ILE A 1 90 ? 30.940 32.487 8.168 1.00 0.00 60 ILE A C 10
ATOM 10582 O O . ILE A 1 90 ? 30.919 33.596 8.701 1.00 0.00 60 ILE A O 10
ATOM 10598 N N . ALA A 1 91 ? 31.173 32.320 6.869 1.00 0.00 61 ALA A N 10
ATOM 10599 C CA . ALA A 1 91 ? 31.471 33.460 6.010 1.00 0.00 61 ALA A CA 10
ATOM 10600 C C . ALA A 1 91 ? 30.326 34.470 6.040 1.00 0.00 61 ALA A C 10
ATOM 10601 O O . ALA A 1 91 ? 30.553 35.671 6.200 1.00 0.00 61 ALA A O 10
ATOM 10608 N N . GLU A 1 92 ? 29.094 33.982 5.924 1.00 0.00 62 GLU A N 10
ATOM 10609 C CA . GLU A 1 92 ? 27.935 34.870 5.961 1.00 0.00 62 GLU A CA 10
ATOM 10610 C C . GLU A 1 92 ? 27.846 35.589 7.306 1.00 0.00 62 GLU A C 10
ATOM 10611 O O . GLU A 1 92 ? 27.512 36.773 7.362 1.00 0.00 62 GLU A O 10
ATOM 10623 N N . LYS A 1 93 ? 28.174 34.884 8.386 1.00 0.00 63 LYS A N 10
ATOM 10624 C CA . LYS A 1 93 ? 28.187 35.505 9.706 1.00 0.00 63 LYS A CA 10
ATOM 10625 C C . LYS A 1 93 ? 29.191 36.656 9.749 1.00 0.00 63 LYS A C 10
ATOM 10626 O O . LYS A 1 93 ? 28.907 37.715 10.311 1.00 0.00 63 LYS A O 10
ATOM 10645 N N . ILE A 1 94 ? 30.353 36.461 9.130 1.00 0.00 64 ILE A N 10
ATOM 10646 C CA . ILE A 1 94 ? 31.348 37.527 9.054 1.00 0.00 64 ILE A CA 10
ATOM 10647 C C . ILE A 1 94 ? 30.769 38.729 8.306 1.00 0.00 64 ILE A C 10
ATOM 10648 O O . ILE A 1 94 ? 30.959 39.873 8.718 1.00 0.00 64 ILE A O 10
ATOM 10664 N N . ASP A 1 95 ? 30.032 38.465 7.228 1.00 0.00 65 ASP A N 10
ATOM 10665 C CA . ASP A 1 95 ? 29.398 39.545 6.476 1.00 0.00 65 ASP A CA 10
ATOM 10666 C C . ASP A 1 95 ? 28.437 40.321 7.371 1.00 0.00 65 ASP A C 10
ATOM 10667 O O . ASP A 1 95 ? 28.422 41.553 7.363 1.00 0.00 65 ASP A O 10
ATOM 10676 N N . GLU A 1 96 ? 27.667 39.597 8.176 1.00 0.00 66 GLU A N 10
ATOM 10677 C CA . GLU A 1 96 ? 26.722 40.239 9.081 1.00 0.00 66 GLU A CA 10
ATOM 10678 C C . GLU A 1 96 ? 27.458 41.108 10.096 1.00 0.00 66 GLU A C 10
ATOM 10679 O O . GLU A 1 96 ? 27.061 42.249 10.349 1.00 0.00 66 GLU A O 10
ATOM 10691 N N . PHE A 1 97 ? 28.551 40.590 10.650 1.00 0.00 67 PHE A N 10
ATOM 10692 C CA . PHE A 1 97 ? 29.314 41.345 11.637 1.00 0.00 67 PHE A CA 10
ATOM 10693 C C . PHE A 1 97 ? 29.828 42.654 11.044 1.00 0.00 67 PHE A C 10
ATOM 10694 O O . PHE A 1 97 ? 29.791 43.692 11.706 1.00 0.00 67 PHE A O 10
ATOM 10711 N N . LEU A 1 98 ? 30.309 42.607 9.803 1.00 0.00 68 LEU A N 10
ATOM 10712 C CA . LEU A 1 98 ? 30.736 43.828 9.124 1.00 0.00 68 LEU A CA 10
ATOM 10713 C C . LEU A 1 98 ? 29.560 44.777 8.901 1.00 0.00 68 LEU A C 10
ATOM 10714 O O . LEU A 1 98 ? 29.701 45.992 9.042 1.00 0.00 68 LEU A O 10
ATOM 10730 N N . ALA A 1 99 ? 28.402 44.221 8.552 1.00 0.00 69 ALA A N 10
ATOM 10731 C CA . ALA A 1 99 ? 27.214 45.043 8.331 1.00 0.00 69 ALA A CA 10
ATOM 10732 C C . ALA A 1 99 ? 26.797 45.787 9.599 1.00 0.00 69 ALA A C 10
ATOM 10733 O O . ALA A 1 99 ? 26.291 46.907 9.527 1.00 0.00 69 ALA A O 10
ATOM 10740 N N . THR A 1 100 ? 27.009 45.168 10.756 1.00 0.00 70 THR A N 10
ATOM 10741 C CA . THR A 1 100 ? 26.725 45.830 12.030 1.00 0.00 70 THR A CA 10
ATOM 10742 C C . THR A 1 100 ? 27.779 46.883 12.389 1.00 0.00 70 THR A C 10
ATOM 10743 O O . THR A 1 100 ? 27.505 47.786 13.180 1.00 0.00 70 THR A O 10
ATOM 10754 N N . GLY A 1 101 ? 28.980 46.777 11.818 1.00 0.00 71 GLY A N 10
ATOM 10755 C CA . GLY A 1 101 ? 30.041 47.735 12.103 1.00 0.00 71 GLY A CA 10
ATOM 10756 C C . GLY A 1 101 ? 31.116 47.696 11.022 1.00 0.00 71 GLY A C 10
ATOM 10757 O O . GLY A 1 101 ? 31.904 46.753 10.951 1.00 0.00 71 GLY A O 10
ATOM 10761 N N . GLU A 1 31 ? 47.615 42.925 18.596 1.00 0.00 1 GLU A N 11
ATOM 10762 C CA . GLU A 1 31 ? 46.336 42.279 18.324 1.00 0.00 1 GLU A CA 11
ATOM 10763 C C . GLU A 1 31 ? 46.190 41.988 16.834 1.00 0.00 1 GLU A C 11
ATOM 10764 O O . GLU A 1 31 ? 46.278 42.893 16.004 1.00 0.00 1 GLU A O 11
ATOM 10776 N N . THR A 1 32 ? 45.966 40.721 16.502 1.00 0.00 2 THR A N 11
ATOM 10777 C CA . THR A 1 32 ? 45.799 40.325 15.109 1.00 0.00 2 THR A CA 11
ATOM 10778 C C . THR A 1 32 ? 44.633 41.080 14.481 1.00 0.00 2 THR A C 11
ATOM 10779 O O . THR A 1 32 ? 43.606 41.299 15.122 1.00 0.00 2 THR A O 11
ATOM 10790 N N . LEU A 1 33 ? 44.771 41.430 13.207 1.00 0.00 3 LEU A N 11
ATOM 10791 C CA . LEU A 1 33 ? 43.765 42.253 12.539 1.00 0.00 3 LEU A CA 11
ATOM 10792 C C . LEU A 1 33 ? 42.379 41.606 12.569 1.00 0.00 3 LEU A C 11
ATOM 10793 O O . LEU A 1 33 ? 41.367 42.306 12.586 1.00 0.00 3 LEU A O 11
ATOM 10809 N N . ASN A 1 34 ? 42.331 40.278 12.575 1.00 0.00 4 ASN A N 11
ATOM 10810 C CA . ASN A 1 34 ? 41.053 39.564 12.618 1.00 0.00 4 ASN A CA 11
ATOM 10811 C C . ASN A 1 34 ? 40.655 39.139 14.041 1.00 0.00 4 ASN A C 11
ATOM 10812 O O . ASN A 1 34 ? 39.697 38.383 14.212 1.00 0.00 4 ASN A O 11
ATOM 10823 N N . GLY A 1 35 ? 41.366 39.616 15.065 1.00 0.00 5 GLY A N 11
ATOM 10824 C CA . GLY A 1 35 ? 41.157 39.130 16.424 1.00 0.00 5 GLY A CA 11
ATOM 10825 C C . GLY A 1 35 ? 39.696 39.233 16.849 1.00 0.00 5 GLY A C 11
ATOM 10826 O O . GLY A 1 35 ? 39.179 38.333 17.512 1.00 0.00 5 GLY A O 11
ATOM 10830 N N . ALA A 1 36 ? 39.023 40.314 16.455 1.00 0.00 6 ALA A N 11
ATOM 10831 C CA . ALA A 1 36 ? 37.632 40.499 16.856 1.00 0.00 6 ALA A CA 11
ATOM 10832 C C . ALA A 1 36 ? 36.772 39.357 16.325 1.00 0.00 6 ALA A C 11
ATOM 10833 O O . ALA A 1 36 ? 36.002 38.745 17.070 1.00 0.00 6 ALA A O 11
ATOM 10840 N N . LEU A 1 37 ? 36.936 39.040 15.043 1.00 0.00 7 LEU A N 11
ATOM 10841 C CA . LEU A 1 37 ? 36.206 37.920 14.456 1.00 0.00 7 LEU A CA 11
ATOM 10842 C C . LEU A 1 37 ? 36.585 36.603 15.134 1.00 0.00 7 LEU A C 11
ATOM 10843 O O . LEU A 1 37 ? 35.733 35.739 15.335 1.00 0.00 7 LEU A O 11
ATOM 10859 N N . VAL A 1 38 ? 37.852 36.466 15.525 1.00 0.00 8 VAL A N 11
ATOM 10860 C CA . VAL A 1 38 ? 38.289 35.264 16.231 1.00 0.00 8 VAL A CA 11
ATOM 10861 C C . VAL A 1 38 ? 37.507 35.119 17.537 1.00 0.00 8 VAL A C 11
ATOM 10862 O O . VAL A 1 38 ? 37.061 34.024 17.885 1.00 0.00 8 VAL A O 11
ATOM 10875 N N . ASN A 1 39 ? 37.303 36.232 18.237 1.00 0.00 9 ASN A N 11
ATOM 10876 C CA . ASN A 1 39 ? 36.493 36.214 19.451 1.00 0.00 9 ASN A CA 11
ATOM 10877 C C . ASN A 1 39 ? 35.060 35.788 19.137 1.00 0.00 9 ASN A C 11
ATOM 10878 O O . ASN A 1 39 ? 34.454 35.019 19.885 1.00 0.00 9 ASN A O 11
ATOM 10889 N N . MET A 1 40 ? 34.538 36.252 18.003 1.00 0.00 10 MET A N 11
ATOM 10890 C CA . MET A 1 40 ? 33.186 35.881 17.602 1.00 0.00 10 MET A CA 11
ATOM 10891 C C . MET A 1 40 ? 33.082 34.371 17.423 1.00 0.00 10 MET A C 11
ATOM 10892 O O . MET A 1 40 ? 32.129 33.741 17.886 1.00 0.00 10 MET A O 11
ATOM 10906 N N . LEU A 1 41 ? 34.094 33.786 16.790 1.00 0.00 11 LEU A N 11
ATOM 10907 C CA . LEU A 1 41 ? 34.113 32.344 16.588 1.00 0.00 11 LEU A CA 11
ATOM 10908 C C . LEU A 1 41 ? 34.162 31.602 17.917 1.00 0.00 11 LEU A C 11
ATOM 10909 O O . LEU A 1 41 ? 33.473 30.598 18.095 1.00 0.00 11 LEU A O 11
ATOM 10925 N N . LYS A 1 42 ? 34.958 32.110 18.857 1.00 0.00 12 LYS A N 11
ATOM 10926 C CA . LYS A 1 42 ? 35.049 31.477 20.168 1.00 0.00 12 LYS A CA 11
ATOM 10927 C C . LYS A 1 42 ? 33.682 31.440 20.844 1.00 0.00 12 LYS A C 11
ATOM 10928 O O . LYS A 1 42 ? 33.297 30.422 21.426 1.00 0.00 12 LYS A O 11
ATOM 10947 N N . GLU A 1 43 ? 32.926 32.530 20.720 1.00 0.00 13 GLU A N 11
ATOM 10948 C CA . GLU A 1 43 ? 31.590 32.572 21.304 1.00 0.00 13 GLU A CA 11
ATOM 10949 C C . GLU A 1 43 ? 30.680 31.542 20.641 1.00 0.00 13 GLU A C 11
ATOM 10950 O O . GLU A 1 43 ? 29.972 30.800 21.324 1.00 0.00 13 GLU A O 11
ATOM 10962 N N . GLU A 1 44 ? 30.752 31.449 19.315 1.00 0.00 14 GLU A N 11
ATOM 10963 C CA . GLU A 1 44 ? 29.938 30.473 18.595 1.00 0.00 14 GLU A CA 11
ATOM 10964 C C . GLU A 1 44 ? 30.308 29.050 19.004 1.00 0.00 14 GLU A C 11
ATOM 10965 O O . GLU A 1 44 ? 29.436 28.195 19.165 1.00 0.00 14 GLU A O 11
ATOM 10977 N N . GLY A 1 45 ? 31.601 28.806 19.204 1.00 0.00 15 GLY A N 11
ATOM 10978 C CA . GLY A 1 45 ? 32.054 27.490 19.635 1.00 0.00 15 GLY A CA 11
ATOM 10979 C C . GLY A 1 45 ? 31.441 27.116 20.978 1.00 0.00 15 GLY A C 11
ATOM 10980 O O . GLY A 1 45 ? 30.965 25.994 21.157 1.00 0.00 15 GLY A O 11
ATOM 10984 N N . ASN A 1 46 ? 31.424 28.067 21.910 1.00 0.00 16 ASN A N 11
ATOM 10985 C CA . ASN A 1 46 ? 30.853 27.802 23.226 1.00 0.00 16 ASN A CA 11
ATOM 10986 C C . ASN A 1 46 ? 29.372 27.450 23.120 1.00 0.00 16 ASN A C 11
ATOM 10987 O O . ASN A 1 46 ? 28.908 26.514 23.774 1.00 0.00 16 ASN A O 11
ATOM 10998 N N . LYS A 1 47 ? 28.639 28.164 22.266 1.00 0.00 17 LYS A N 11
ATOM 10999 C CA . LYS A 1 47 ? 27.223 27.855 22.070 1.00 0.00 17 LYS A CA 11
ATOM 11000 C C . LYS A 1 47 ? 27.041 26.447 21.509 1.00 0.00 17 LYS A C 11
ATOM 11001 O O . LYS A 1 47 ? 26.204 25.683 22.000 1.00 0.00 17 LYS A O 11
ATOM 11020 N N . ALA A 1 48 ? 27.853 26.085 20.516 1.00 0.00 18 ALA A N 11
ATOM 11021 C CA . ALA A 1 48 ? 27.736 24.761 19.920 1.00 0.00 18 ALA A CA 11
ATOM 11022 C C . ALA A 1 48 ? 27.983 23.686 20.972 1.00 0.00 18 ALA A C 11
ATOM 11023 O O . ALA A 1 48 ? 27.272 22.683 21.017 1.00 0.00 18 ALA A O 11
ATOM 11030 N N . LEU A 1 49 ? 28.992 23.894 21.815 1.00 0.00 19 LEU A N 11
ATOM 11031 C CA . LEU A 1 49 ? 29.252 22.962 22.906 1.00 0.00 19 LEU A CA 11
ATOM 11032 C C . LEU A 1 49 ? 28.059 22.888 23.854 1.00 0.00 19 LEU A C 11
ATOM 11033 O O . LEU A 1 49 ? 27.650 21.803 24.265 1.00 0.00 19 LEU A O 11
ATOM 11049 N N . SER A 1 50 ? 27.442 24.036 24.126 1.00 0.00 20 SER A N 11
ATOM 11050 C CA . SER A 1 50 ? 26.313 24.081 25.051 1.00 0.00 20 SER A CA 11
ATOM 11051 C C . SER A 1 50 ? 25.156 23.206 24.574 1.00 0.00 20 SER A C 11
ATOM 11052 O O . SER A 1 50 ? 24.451 22.606 25.385 1.00 0.00 20 SER A O 11
ATOM 11060 N N . VAL A 1 51 ? 24.960 23.137 23.261 1.00 0.00 21 VAL A N 11
ATOM 11061 C CA . VAL A 1 51 ? 23.898 22.299 22.703 1.00 0.00 21 VAL A CA 11
ATOM 11062 C C . VAL A 1 51 ? 24.331 20.847 22.453 1.00 0.00 21 VAL A C 11
ATOM 11063 O O . VAL A 1 51 ? 23.532 20.052 21.955 1.00 0.00 21 VAL A O 11
ATOM 11076 N N . GLY A 1 52 ? 25.573 20.488 22.787 1.00 0.00 22 GLY A N 11
ATOM 11077 C CA . GLY A 1 52 ? 26.064 19.133 22.523 1.00 0.00 22 GLY A CA 11
ATOM 11078 C C . GLY A 1 52 ? 26.658 18.970 21.117 1.00 0.00 22 GLY A C 11
ATOM 11079 O O . GLY A 1 52 ? 26.927 17.847 20.689 1.00 0.00 22 GLY A O 11
ATOM 11083 N N . ASN A 1 53 ? 26.864 20.073 20.395 1.00 0.00 23 ASN A N 11
ATOM 11084 C CA . ASN A 1 53 ? 27.393 20.014 19.039 1.00 0.00 23 ASN A CA 11
ATOM 11085 C C . ASN A 1 53 ? 28.906 20.235 19.045 1.00 0.00 23 ASN A C 11
ATOM 11086 O O . ASN A 1 53 ? 29.414 21.246 18.549 1.00 0.00 23 ASN A O 11
ATOM 11097 N N . ILE A 1 54 ? 29.633 19.262 19.584 1.00 0.00 24 ILE A N 11
ATOM 11098 C CA . ILE A 1 54 ? 31.079 19.404 19.732 1.00 0.00 24 ILE A CA 11
ATOM 11099 C C . ILE A 1 54 ? 31.752 19.537 18.364 1.00 0.00 24 ILE A C 11
ATOM 11100 O O . ILE A 1 54 ? 32.705 20.302 18.218 1.00 0.00 24 ILE A O 11
ATOM 11116 N N . ASP A 1 55 ? 31.235 18.832 17.358 1.00 0.00 25 ASP A N 11
ATOM 11117 C CA . ASP A 1 55 ? 31.845 18.873 16.034 1.00 0.00 25 ASP A CA 11
ATOM 11118 C C . ASP A 1 55 ? 31.832 20.293 15.476 1.00 0.00 25 ASP A C 11
ATOM 11119 O O . ASP A 1 55 ? 32.863 20.807 15.036 1.00 0.00 25 ASP A O 11
ATOM 11128 N N . ASP A 1 56 ? 30.678 20.952 15.552 1.00 0.00 26 ASP A N 11
ATOM 11129 C CA . ASP A 1 56 ? 30.566 22.317 15.053 1.00 0.00 26 ASP A CA 11
ATOM 11130 C C . ASP A 1 56 ? 31.464 23.259 15.847 1.00 0.00 26 ASP A C 11
ATOM 11131 O O . ASP A 1 56 ? 32.116 24.132 15.271 1.00 0.00 26 ASP A O 11
ATOM 11140 N N . ALA A 1 57 ? 31.539 23.049 17.161 1.00 0.00 27 ALA A N 11
ATOM 11141 C CA . ALA A 1 57 ? 32.370 23.906 17.998 1.00 0.00 27 ALA A CA 11
ATOM 11142 C C . ALA A 1 57 ? 33.828 23.822 17.551 1.00 0.00 27 ALA A C 11
ATOM 11143 O O . ALA A 1 57 ? 34.501 24.844 17.398 1.00 0.00 27 ALA A O 11
ATOM 11150 N N . LEU A 1 58 ? 34.302 22.602 17.301 1.00 0.00 28 LEU A N 11
ATOM 11151 C CA . LEU A 1 58 ? 35.669 22.419 16.825 1.00 0.00 28 LEU A CA 11
ATOM 11152 C C . LEU A 1 58 ? 35.886 23.134 15.494 1.00 0.00 28 LEU A C 11
ATOM 11153 O O . LEU A 1 58 ? 36.930 23.754 15.286 1.00 0.00 28 LEU A O 11
ATOM 11169 N N . GLN A 1 59 ? 34.891 23.080 14.609 1.00 0.00 29 GLN A N 11
ATOM 11170 C CA . GLN A 1 59 ? 35.017 23.747 13.315 1.00 0.00 29 GLN A CA 11
ATOM 11171 C C . GLN A 1 59 ? 35.208 25.252 13.483 1.00 0.00 29 GLN A C 11
ATOM 11172 O O . GLN A 1 59 ? 36.091 25.840 12.855 1.00 0.00 29 GLN A O 11
ATOM 11186 N N . TYR A 1 60 ? 34.411 25.869 14.355 1.00 0.00 30 TYR A N 11
ATOM 11187 C CA . TYR A 1 60 ? 34.563 27.298 14.611 1.00 0.00 30 TYR A CA 11
ATOM 11188 C C . TYR A 1 60 ? 35.955 27.608 15.153 1.00 0.00 30 TYR A C 11
ATOM 11189 O O . TYR A 1 60 ? 36.595 28.566 14.714 1.00 0.00 30 TYR A O 11
ATOM 11207 N N . TYR A 1 61 ? 36.441 26.776 16.074 1.00 0.00 31 TYR A N 11
ATOM 11208 C CA . TYR A 1 61 ? 37.767 26.999 16.643 1.00 0.00 31 TYR A CA 11
ATOM 11209 C C . TYR A 1 61 ? 38.848 26.915 15.570 1.00 0.00 31 TYR A C 11
ATOM 11210 O O . TYR A 1 61 ? 39.776 27.727 15.551 1.00 0.00 31 TYR A O 11
ATOM 11228 N N . ALA A 1 62 ? 38.699 25.972 14.642 1.00 0.00 32 ALA A N 11
ATOM 11229 C CA . ALA A 1 62 ? 39.679 25.821 13.573 1.00 0.00 32 ALA A CA 11
ATOM 11230 C C . ALA A 1 62 ? 39.715 27.069 12.699 1.00 0.00 32 ALA A C 11
ATOM 11231 O O . ALA A 1 62 ? 40.788 27.584 12.375 1.00 0.00 32 ALA A O 11
ATOM 11238 N N . ALA A 1 63 ? 38.535 27.582 12.362 1.00 0.00 33 ALA A N 11
ATOM 11239 C CA . ALA A 1 63 ? 38.459 28.792 11.553 1.00 0.00 33 ALA A CA 11
ATOM 11240 C C . ALA A 1 63 ? 39.086 29.974 12.286 1.00 0.00 33 ALA A C 11
ATOM 11241 O O . ALA A 1 63 ? 39.786 30.783 11.679 1.00 0.00 33 ALA A O 11
ATOM 11248 N N . ALA A 1 64 ? 38.868 30.051 13.596 1.00 0.00 34 ALA A N 11
ATOM 11249 C CA . ALA A 1 64 ? 39.420 31.150 14.381 1.00 0.00 34 ALA A CA 11
ATOM 11250 C C . ALA A 1 64 ? 40.946 31.154 14.324 1.00 0.00 34 ALA A C 11
ATOM 11251 O O . ALA A 1 64 ? 41.559 32.199 14.091 1.00 0.00 34 ALA A O 11
ATOM 11258 N N . ILE A 1 65 ? 41.556 29.981 14.486 1.00 0.00 35 ILE A N 11
ATOM 11259 C CA . ILE A 1 65 ? 43.011 29.892 14.417 1.00 0.00 35 ILE A CA 11
ATOM 11260 C C . ILE A 1 65 ? 43.503 30.327 13.039 1.00 0.00 35 ILE A C 11
ATOM 11261 O O . ILE A 1 65 ? 44.471 31.083 12.931 1.00 0.00 35 ILE A O 11
ATOM 11277 N N . THR A 1 66 ? 42.821 29.873 11.988 1.00 0.00 36 THR A N 11
ATOM 11278 C CA . THR A 1 66 ? 43.218 30.243 10.633 1.00 0.00 36 THR A CA 11
ATOM 11279 C C . THR A 1 66 ? 43.142 31.755 10.425 1.00 0.00 36 THR A C 11
ATOM 11280 O O . THR A 1 66 ? 44.065 32.361 9.877 1.00 0.00 36 THR A O 11
ATOM 11291 N N . LEU A 1 67 ? 42.064 32.373 10.904 1.00 0.00 37 LEU A N 11
ATOM 11292 C CA . LEU A 1 67 ? 41.908 33.819 10.761 1.00 0.00 37 LEU A CA 11
ATOM 11293 C C . LEU A 1 67 ? 43.029 34.573 11.469 1.00 0.00 37 LEU A C 11
ATOM 11294 O O . LEU A 1 67 ? 43.458 35.629 11.000 1.00 0.00 37 LEU A O 11
ATOM 11310 N N . ASP A 1 68 ? 43.474 34.054 12.610 1.00 0.00 38 ASP A N 11
ATOM 11311 C CA . ASP A 1 68 ? 44.612 34.647 13.302 1.00 0.00 38 ASP A CA 11
ATOM 11312 C C . ASP A 1 68 ? 45.876 34.536 12.455 1.00 0.00 38 ASP A C 11
ATOM 11313 O O . ASP A 1 68 ? 46.608 35.512 12.284 1.00 0.00 38 ASP A O 11
ATOM 11322 N N . LYS A 1 69 ? 46.127 33.341 11.928 1.00 0.00 39 LYS A N 11
ATOM 11323 C CA . LYS A 1 69 ? 47.304 33.115 11.092 1.00 0.00 39 LYS A CA 11
ATOM 11324 C C . LYS A 1 69 ? 47.304 34.007 9.848 1.00 0.00 39 LYS A C 11
ATOM 11325 O O . LYS A 1 69 ? 48.369 34.382 9.355 1.00 0.00 39 LYS A O 11
ATOM 11344 N N . TYR A 1 70 ? 46.120 34.347 9.343 1.00 0.00 40 TYR A N 11
ATOM 11345 C CA . TYR A 1 70 ? 46.023 35.194 8.157 1.00 0.00 40 TYR A CA 11
ATOM 11346 C C . TYR A 1 70 ? 46.729 36.534 8.418 1.00 0.00 40 TYR A C 11
ATOM 11347 O O . TYR A 1 70 ? 46.453 37.166 9.440 1.00 0.00 40 TYR A O 11
ATOM 11365 N N . PRO A 1 71 ? 47.615 36.996 7.552 1.00 0.00 41 PRO A N 11
ATOM 11366 C CA . PRO A 1 71 ? 48.393 38.242 7.822 1.00 0.00 41 PRO A CA 11
ATOM 11367 C C . PRO A 1 71 ? 47.673 39.534 7.439 1.00 0.00 41 PRO A C 11
ATOM 11368 O O . PRO A 1 71 ? 48.304 40.591 7.381 1.00 0.00 41 PRO A O 11
ATOM 11379 N N . HIS A 1 72 ? 46.369 39.463 7.181 1.00 0.00 42 HIS A N 11
ATOM 11380 C CA . HIS A 1 72 ? 45.633 40.648 6.737 1.00 0.00 42 HIS A CA 11
ATOM 11381 C C . HIS A 1 72 ? 44.215 40.682 7.293 1.00 0.00 42 HIS A C 11
ATOM 11382 O O . HIS A 1 72 ? 43.612 39.639 7.545 1.00 0.00 42 HIS A O 11
ATOM 11396 N N . LYS A 1 73 ? 43.695 41.887 7.516 1.00 0.00 43 LYS A N 11
ATOM 11397 C CA . LYS A 1 73 ? 42.280 42.035 7.832 1.00 0.00 43 LYS A CA 11
ATOM 11398 C C . LYS A 1 73 ? 41.451 41.562 6.645 1.00 0.00 43 LYS A C 11
ATOM 11399 O O . LYS A 1 73 ? 41.737 41.932 5.505 1.00 0.00 43 LYS A O 11
ATOM 11418 N N . ILE A 1 74 ? 40.430 40.749 6.904 1.00 0.00 44 ILE A N 11
ATOM 11419 C CA . ILE A 1 74 ? 39.534 40.320 5.832 1.00 0.00 44 ILE A CA 11
ATOM 11420 C C . ILE A 1 74 ? 38.358 41.288 5.709 1.00 0.00 44 ILE A C 11
ATOM 11421 O O . ILE A 1 74 ? 37.702 41.616 6.697 1.00 0.00 44 ILE A O 11
ATOM 11437 N N . LYS A 1 75 ? 38.102 41.738 4.484 1.00 0.00 45 LYS A N 11
ATOM 11438 C CA . LYS A 1 75 ? 37.059 42.731 4.238 1.00 0.00 45 LYS A CA 11
ATOM 11439 C C . LYS A 1 75 ? 35.659 42.122 4.107 1.00 0.00 45 LYS A C 11
ATOM 11440 O O . LYS A 1 75 ? 34.667 42.839 4.248 1.00 0.00 45 LYS A O 11
ATOM 11459 N N . SER A 1 76 ? 35.572 40.825 3.819 1.00 0.00 46 SER A N 11
ATOM 11460 C CA . SER A 1 76 ? 34.271 40.180 3.668 1.00 0.00 46 SER A CA 11
ATOM 11461 C C . SER A 1 76 ? 34.315 38.731 4.141 1.00 0.00 46 SER A C 11
ATOM 11462 O O . SER A 1 76 ? 35.354 38.075 4.077 1.00 0.00 46 SER A O 11
ATOM 11470 N N . GLY A 1 77 ? 33.173 38.242 4.615 1.00 0.00 47 GLY A N 11
ATOM 11471 C CA . GLY A 1 77 ? 33.061 36.854 5.048 1.00 0.00 47 GLY A CA 11
ATOM 11472 C C . GLY A 1 77 ? 33.237 35.890 3.878 1.00 0.00 47 GLY A C 11
ATOM 11473 O O . GLY A 1 77 ? 33.833 34.820 4.024 1.00 0.00 47 GLY A O 11
ATOM 11477 N N . ALA A 1 78 ? 32.740 36.279 2.703 1.00 0.00 48 ALA A N 11
ATOM 11478 C CA . ALA A 1 78 ? 32.820 35.410 1.535 1.00 0.00 48 ALA A CA 11
ATOM 11479 C C . ALA A 1 78 ? 34.275 35.072 1.233 1.00 0.00 48 ALA A C 11
ATOM 11480 O O . ALA A 1 78 ? 34.600 33.926 0.925 1.00 0.00 48 ALA A O 11
ATOM 11487 N N . GLU A 1 79 ? 35.145 36.074 1.321 1.00 0.00 49 GLU A N 11
ATOM 11488 C CA . GLU A 1 79 ? 36.577 35.819 1.222 1.00 0.00 49 GLU A CA 11
ATOM 11489 C C . GLU A 1 79 ? 37.043 34.909 2.359 1.00 0.00 49 GLU A C 11
ATOM 11490 O O . GLU A 1 79 ? 37.831 33.990 2.138 1.00 0.00 49 GLU A O 11
ATOM 11502 N N . ALA A 1 80 ? 36.466 35.085 3.547 1.00 0.00 50 ALA A N 11
ATOM 11503 C CA . ALA A 1 80 ? 36.877 34.294 4.706 1.00 0.00 50 ALA A CA 11
ATOM 11504 C C . ALA A 1 80 ? 36.652 32.801 4.469 1.00 0.00 50 ALA A C 11
ATOM 11505 O O . ALA A 1 80 ? 37.465 31.972 4.878 1.00 0.00 50 ALA A O 11
ATOM 11512 N N . LYS A 1 81 ? 35.596 32.466 3.737 1.00 0.00 51 LYS A N 11
ATOM 11513 C CA . LYS A 1 81 ? 35.289 31.068 3.449 1.00 0.00 51 LYS A CA 11
ATOM 11514 C C . LYS A 1 81 ? 36.454 30.364 2.746 1.00 0.00 51 LYS A C 11
ATOM 11515 O O . LYS A 1 81 ? 36.613 29.151 2.882 1.00 0.00 51 LYS A O 11
ATOM 11534 N N . LYS A 1 82 ? 37.265 31.111 1.998 1.00 0.00 52 LYS A N 11
ATOM 11535 C CA . LYS A 1 82 ? 38.391 30.516 1.281 1.00 0.00 52 LYS A CA 11
ATOM 11536 C C . LYS A 1 82 ? 39.389 29.846 2.234 1.00 0.00 52 LYS A C 11
ATOM 11537 O O . LYS A 1 82 ? 40.099 28.921 1.837 1.00 0.00 52 LYS A O 11
ATOM 11556 N N . LEU A 1 83 ? 39.421 30.271 3.499 1.00 0.00 53 LEU A N 11
ATOM 11557 C CA . LEU A 1 83 ? 40.416 29.767 4.438 1.00 0.00 53 LEU A CA 11
ATOM 11558 C C . LEU A 1 83 ? 39.983 28.414 5.017 1.00 0.00 53 LEU A C 11
ATOM 11559 O O . LEU A 1 83 ? 38.803 28.238 5.339 1.00 0.00 53 LEU A O 11
ATOM 11575 N N . PRO A 1 84 ? 40.890 27.477 5.216 1.00 0.00 54 PRO A N 11
ATOM 11576 C CA . PRO A 1 84 ? 40.504 26.120 5.710 1.00 0.00 54 PRO A CA 11
ATOM 11577 C C . PRO A 1 84 ? 39.828 26.195 7.075 1.00 0.00 54 PRO A C 11
ATOM 11578 O O . PRO A 1 84 ? 40.349 26.815 8.003 1.00 0.00 54 PRO A O 11
ATOM 11589 N N . GLY A 1 85 ? 38.671 25.551 7.189 1.00 0.00 55 GLY A N 11
ATOM 11590 C CA . GLY A 1 85 ? 37.938 25.527 8.452 1.00 0.00 55 GLY A CA 11
ATOM 11591 C C . GLY A 1 85 ? 36.764 26.512 8.488 1.00 0.00 55 GLY A C 11
ATOM 11592 O O . GLY A 1 85 ? 35.938 26.435 9.399 1.00 0.00 55 GLY A O 11
ATOM 11596 N N . VAL A 1 86 ? 36.676 27.432 7.521 1.00 0.00 56 VAL A N 11
ATOM 11597 C CA . VAL A 1 86 ? 35.563 28.379 7.494 1.00 0.00 56 VAL A CA 11
ATOM 11598 C C . VAL A 1 86 ? 34.406 27.805 6.678 1.00 0.00 56 VAL A C 11
ATOM 11599 O O . VAL A 1 86 ? 34.610 27.269 5.588 1.00 0.00 56 VAL A O 11
ATOM 11612 N N . GLY A 1 87 ? 33.193 27.924 7.212 1.00 0.00 57 GLY A N 11
ATOM 11613 C CA . GLY A 1 87 ? 32.008 27.417 6.525 1.00 0.00 57 GLY A CA 11
ATOM 11614 C C . GLY A 1 87 ? 31.137 28.563 6.022 1.00 0.00 57 GLY A C 11
ATOM 11615 O O . GLY A 1 87 ? 31.360 29.724 6.364 1.00 0.00 57 GLY A O 11
ATOM 11619 N N . THR A 1 88 ? 30.125 28.227 5.226 1.00 0.00 58 THR A N 11
ATOM 11620 C CA . THR A 1 88 ? 29.240 29.245 4.674 1.00 0.00 58 THR A CA 11
ATOM 11621 C C . THR A 1 88 ? 28.571 30.039 5.792 1.00 0.00 58 THR A C 11
ATOM 11622 O O . THR A 1 88 ? 28.527 31.269 5.753 1.00 0.00 58 THR A O 11
ATOM 11633 N N . LYS A 1 89 ? 28.093 29.335 6.815 1.00 0.00 59 LYS A N 11
ATOM 11634 C CA . LYS A 1 89 ? 27.411 29.997 7.922 1.00 0.00 59 LYS A CA 11
ATOM 11635 C C . LYS A 1 89 ? 28.348 30.983 8.614 1.00 0.00 59 LYS A C 11
ATOM 11636 O O . LYS A 1 89 ? 27.959 32.109 8.924 1.00 0.00 59 LYS A O 11
ATOM 11655 N N . ILE A 1 90 ? 29.604 30.584 8.786 1.00 0.00 60 ILE A N 11
ATOM 11656 C CA . ILE A 1 90 ? 30.577 31.444 9.447 1.00 0.00 60 ILE A CA 11
ATOM 11657 C C . ILE A 1 90 ? 30.812 32.700 8.608 1.00 0.00 60 ILE A C 11
ATOM 11658 O O . ILE A 1 90 ? 30.839 33.812 9.136 1.00 0.00 60 ILE A O 11
ATOM 11674 N N . ALA A 1 91 ? 30.921 32.526 7.294 1.00 0.00 61 ALA A N 11
ATOM 11675 C CA . ALA A 1 91 ? 31.115 33.666 6.404 1.00 0.00 61 ALA A CA 11
ATOM 11676 C C . ALA A 1 91 ? 29.959 34.654 6.540 1.00 0.00 61 ALA A C 11
ATOM 11677 O O . ALA A 1 91 ? 30.176 35.865 6.597 1.00 0.00 61 ALA A O 11
ATOM 11684 N N . GLU A 1 92 ? 28.734 34.138 6.624 1.00 0.00 62 GLU A N 11
ATOM 11685 C CA . GLU A 1 92 ? 27.569 35.009 6.757 1.00 0.00 62 GLU A CA 11
ATOM 11686 C C . GLU A 1 92 ? 27.627 35.824 8.048 1.00 0.00 62 GLU A C 11
ATOM 11687 O O . GLU A 1 92 ? 27.322 37.018 8.039 1.00 0.00 62 GLU A O 11
ATOM 11699 N N . LYS A 1 93 ? 28.052 35.200 9.148 1.00 0.00 63 LYS A N 11
ATOM 11700 C CA . LYS A 1 93 ? 28.195 35.933 10.405 1.00 0.00 63 LYS A CA 11
ATOM 11701 C C . LYS A 1 93 ? 29.206 37.067 10.253 1.00 0.00 63 LYS A C 11
ATOM 11702 O O . LYS A 1 93 ? 28.983 38.175 10.741 1.00 0.00 63 LYS A O 11
ATOM 11721 N N . ILE A 1 94 ? 30.297 36.802 9.539 1.00 0.00 64 ILE A N 11
ATOM 11722 C CA . ILE A 1 94 ? 31.293 37.839 9.285 1.00 0.00 64 ILE A CA 11
ATOM 11723 C C . ILE A 1 94 ? 30.661 38.995 8.507 1.00 0.00 64 ILE A C 11
ATOM 11724 O O . ILE A 1 94 ? 30.870 40.162 8.840 1.00 0.00 64 ILE A O 11
ATOM 11740 N N . ASP A 1 95 ? 29.862 38.668 7.493 1.00 0.00 65 ASP A N 11
ATOM 11741 C CA . ASP A 1 95 ? 29.217 39.703 6.688 1.00 0.00 65 ASP A CA 11
ATOM 11742 C C . ASP A 1 95 ? 28.317 40.584 7.550 1.00 0.00 65 ASP A C 11
ATOM 11743 O O . ASP A 1 95 ? 28.343 41.810 7.434 1.00 0.00 65 ASP A O 11
ATOM 11752 N N . GLU A 1 96 ? 27.554 39.962 8.445 1.00 0.00 66 GLU A N 11
ATOM 11753 C CA . GLU A 1 96 ? 26.663 40.721 9.318 1.00 0.00 66 GLU A CA 11
ATOM 11754 C C . GLU A 1 96 ? 27.463 41.652 10.224 1.00 0.00 66 GLU A C 11
ATOM 11755 O O . GLU A 1 96 ? 27.123 42.828 10.373 1.00 0.00 66 GLU A O 11
ATOM 11767 N N . PHE A 1 97 ? 28.546 41.138 10.800 1.00 0.00 67 PHE A N 11
ATOM 11768 C CA . PHE A 1 97 ? 29.372 41.950 11.687 1.00 0.00 67 PHE A CA 11
ATOM 11769 C C . PHE A 1 97 ? 29.933 43.167 10.957 1.00 0.00 67 PHE A C 11
ATOM 11770 O O . PHE A 1 97 ? 29.979 44.261 11.521 1.00 0.00 67 PHE A O 11
ATOM 11787 N N . LEU A 1 98 ? 30.360 42.981 9.709 1.00 0.00 68 LEU A N 11
ATOM 11788 C CA . LEU A 1 98 ? 30.813 44.111 8.902 1.00 0.00 68 LEU A CA 11
ATOM 11789 C C . LEU A 1 98 ? 29.674 45.096 8.648 1.00 0.00 68 LEU A C 11
ATOM 11790 O O . LEU A 1 98 ? 29.879 46.309 8.665 1.00 0.00 68 LEU A O 11
ATOM 11806 N N . ALA A 1 99 ? 28.474 44.571 8.411 1.00 0.00 69 ALA A N 11
ATOM 11807 C CA . ALA A 1 99 ? 27.309 45.425 8.198 1.00 0.00 69 ALA A CA 11
ATOM 11808 C C . ALA A 1 99 ? 27.004 46.281 9.428 1.00 0.00 69 ALA A C 11
ATOM 11809 O O . ALA A 1 99 ? 26.541 47.414 9.302 1.00 0.00 69 ALA A O 11
ATOM 11816 N N . THR A 1 100 ? 27.265 45.738 10.614 1.00 0.00 70 THR A N 11
ATOM 11817 C CA . THR A 1 100 ? 27.080 46.494 11.851 1.00 0.00 70 THR A CA 11
ATOM 11818 C C . THR A 1 100 ? 28.188 47.532 12.067 1.00 0.00 70 THR A C 11
ATOM 11819 O O . THR A 1 100 ? 27.977 48.521 12.770 1.00 0.00 70 THR A O 11
ATOM 11830 N N . GLY A 1 101 ? 29.360 47.317 11.470 1.00 0.00 71 GLY A N 11
ATOM 11831 C CA . GLY A 1 101 ? 30.467 48.255 11.617 1.00 0.00 71 GLY A CA 11
ATOM 11832 C C . GLY A 1 101 ? 30.999 48.250 13.046 1.00 0.00 71 GLY A C 11
ATOM 11833 O O . GLY A 1 101 ? 30.976 47.222 13.724 1.00 0.00 71 GLY A O 11
ATOM 11837 N N . GLU A 1 31 ? 47.989 42.424 18.434 1.00 0.00 1 GLU A N 12
ATOM 11838 C CA . GLU A 1 31 ? 46.586 42.122 18.173 1.00 0.00 1 GLU A CA 12
ATOM 11839 C C . GLU A 1 31 ? 46.355 41.904 16.681 1.00 0.00 1 GLU A C 12
ATOM 11840 O O . GLU A 1 31 ? 46.371 42.851 15.895 1.00 0.00 1 GLU A O 12
ATOM 11852 N N . THR A 1 32 ? 46.140 40.650 16.299 1.00 0.00 2 THR A N 12
ATOM 11853 C CA . THR A 1 32 ? 45.901 40.319 14.898 1.00 0.00 2 THR A CA 12
ATOM 11854 C C . THR A 1 32 ? 44.682 41.072 14.376 1.00 0.00 2 THR A C 12
ATOM 11855 O O . THR A 1 32 ? 43.687 41.230 15.081 1.00 0.00 2 THR A O 12
ATOM 11866 N N . LEU A 1 33 ? 44.739 41.483 13.115 1.00 0.00 3 LEU A N 12
ATOM 11867 C CA . LEU A 1 33 ? 43.679 42.311 12.543 1.00 0.00 3 LEU A CA 12
ATOM 11868 C C . LEU A 1 33 ? 42.309 41.632 12.620 1.00 0.00 3 LEU A C 12
ATOM 11869 O O . LEU A 1 33 ? 41.284 42.311 12.698 1.00 0.00 3 LEU A O 12
ATOM 11885 N N . ASN A 1 34 ? 42.287 40.304 12.597 1.00 0.00 4 ASN A N 12
ATOM 11886 C CA . ASN A 1 34 ? 41.022 39.566 12.640 1.00 0.00 4 ASN A CA 12
ATOM 11887 C C . ASN A 1 34 ? 40.649 39.105 14.060 1.00 0.00 4 ASN A C 12
ATOM 11888 O O . ASN A 1 34 ? 39.705 38.332 14.230 1.00 0.00 4 ASN A O 12
ATOM 11899 N N . GLY A 1 35 ? 41.368 39.572 15.084 1.00 0.00 5 GLY A N 12
ATOM 11900 C CA . GLY A 1 35 ? 41.165 39.077 16.440 1.00 0.00 5 GLY A CA 12
ATOM 11901 C C . GLY A 1 35 ? 39.708 39.185 16.874 1.00 0.00 5 GLY A C 12
ATOM 11902 O O . GLY A 1 35 ? 39.192 38.284 17.537 1.00 0.00 5 GLY A O 12
ATOM 11906 N N . ALA A 1 36 ? 39.037 40.270 16.491 1.00 0.00 6 ALA A N 12
ATOM 11907 C CA . ALA A 1 36 ? 37.654 40.468 16.912 1.00 0.00 6 ALA A CA 12
ATOM 11908 C C . ALA A 1 36 ? 36.776 39.329 16.405 1.00 0.00 6 ALA A C 12
ATOM 11909 O O . ALA A 1 36 ? 36.012 38.731 17.167 1.00 0.00 6 ALA A O 12
ATOM 11916 N N . LEU A 1 37 ? 36.911 39.001 15.122 1.00 0.00 7 LEU A N 12
ATOM 11917 C CA . LEU A 1 37 ? 36.158 37.884 14.558 1.00 0.00 7 LEU A CA 12
ATOM 11918 C C . LEU A 1 37 ? 36.535 36.568 15.240 1.00 0.00 7 LEU A C 12
ATOM 11919 O O . LEU A 1 37 ? 35.678 35.714 15.464 1.00 0.00 7 LEU A O 12
ATOM 11935 N N . VAL A 1 38 ? 37.809 36.419 15.602 1.00 0.00 8 VAL A N 12
ATOM 11936 C CA . VAL A 1 38 ? 38.243 35.229 16.328 1.00 0.00 8 VAL A CA 12
ATOM 11937 C C . VAL A 1 38 ? 37.495 35.125 17.660 1.00 0.00 8 VAL A C 12
ATOM 11938 O O . VAL A 1 38 ? 37.062 34.042 18.054 1.00 0.00 8 VAL A O 12
ATOM 11951 N N . ASN A 1 39 ? 37.308 36.260 18.329 1.00 0.00 9 ASN A N 12
ATOM 11952 C CA . ASN A 1 39 ? 36.537 36.280 19.567 1.00 0.00 9 ASN A CA 12
ATOM 11953 C C . ASN A 1 39 ? 35.099 35.837 19.309 1.00 0.00 9 ASN A C 12
ATOM 11954 O O . ASN A 1 39 ? 34.519 35.087 20.100 1.00 0.00 9 ASN A O 12
ATOM 11965 N N . MET A 1 40 ? 34.539 36.264 18.177 1.00 0.00 10 MET A N 12
ATOM 11966 C CA . MET A 1 40 ? 33.183 35.860 17.823 1.00 0.00 10 MET A CA 12
ATOM 11967 C C . MET A 1 40 ? 33.106 34.344 17.692 1.00 0.00 10 MET A C 12
ATOM 11968 O O . MET A 1 40 ? 32.195 33.710 18.226 1.00 0.00 10 MET A O 12
ATOM 11982 N N . LEU A 1 41 ? 34.099 33.761 17.026 1.00 0.00 11 LEU A N 12
ATOM 11983 C CA . LEU A 1 41 ? 34.128 32.315 16.853 1.00 0.00 11 LEU A CA 12
ATOM 11984 C C . LEU A 1 41 ? 34.221 31.604 18.197 1.00 0.00 11 LEU A C 12
ATOM 11985 O O . LEU A 1 41 ? 33.546 30.600 18.416 1.00 0.00 11 LEU A O 12
ATOM 12001 N N . LYS A 1 42 ? 35.036 32.139 19.104 1.00 0.00 12 LYS A N 12
ATOM 12002 C CA . LYS A 1 42 ? 35.206 31.509 20.408 1.00 0.00 12 LYS A CA 12
ATOM 12003 C C . LYS A 1 42 ? 33.876 31.419 21.151 1.00 0.00 12 LYS A C 12
ATOM 12004 O O . LYS A 1 42 ? 33.520 30.358 21.670 1.00 0.00 12 LYS A O 12
ATOM 12023 N N . GLU A 1 43 ? 33.116 32.515 21.155 1.00 0.00 13 GLU A N 12
ATOM 12024 C CA . GLU A 1 43 ? 31.834 32.521 21.853 1.00 0.00 13 GLU A CA 12
ATOM 12025 C C . GLU A 1 43 ? 30.848 31.562 21.195 1.00 0.00 13 GLU A C 12
ATOM 12026 O O . GLU A 1 43 ? 30.173 30.786 21.876 1.00 0.00 13 GLU A O 12
ATOM 12038 N N . GLU A 1 44 ? 30.799 31.582 19.867 1.00 0.00 14 GLU A N 12
ATOM 12039 C CA . GLU A 1 44 ? 29.901 30.690 19.141 1.00 0.00 14 GLU A CA 12
ATOM 12040 C C . GLU A 1 44 ? 30.279 29.227 19.358 1.00 0.00 14 GLU A C 12
ATOM 12041 O O . GLU A 1 44 ? 29.406 28.369 19.491 1.00 0.00 14 GLU A O 12
ATOM 12053 N N . GLY A 1 45 ? 31.578 28.949 19.426 1.00 0.00 15 GLY A N 12
ATOM 12054 C CA . GLY A 1 45 ? 32.037 27.589 19.677 1.00 0.00 15 GLY A CA 12
ATOM 12055 C C . GLY A 1 45 ? 31.531 27.088 21.022 1.00 0.00 15 GLY A C 12
ATOM 12056 O O . GLY A 1 45 ? 31.002 25.979 21.123 1.00 0.00 15 GLY A O 12
ATOM 12060 N N . ASN A 1 46 ? 31.661 27.921 22.052 1.00 0.00 16 ASN A N 12
ATOM 12061 C CA . ASN A 1 46 ? 31.170 27.545 23.374 1.00 0.00 16 ASN A CA 12
ATOM 12062 C C . ASN A 1 46 ? 29.661 27.317 23.346 1.00 0.00 16 ASN A C 12
ATOM 12063 O O . ASN A 1 46 ? 29.160 26.385 23.975 1.00 0.00 16 ASN A O 12
ATOM 12074 N N . LYS A 1 47 ? 28.941 28.139 22.583 1.00 0.00 17 LYS A N 12
ATOM 12075 C CA . LYS A 1 47 ? 27.499 27.959 22.455 1.00 0.00 17 LYS A CA 12
ATOM 12076 C C . LYS A 1 47 ? 27.180 26.602 21.835 1.00 0.00 17 LYS A C 12
ATOM 12077 O O . LYS A 1 47 ? 26.314 25.870 22.327 1.00 0.00 17 LYS A O 12
ATOM 12096 N N . ALA A 1 48 ? 27.914 26.242 20.782 1.00 0.00 18 ALA A N 12
ATOM 12097 C CA . ALA A 1 48 ? 27.690 24.956 20.135 1.00 0.00 18 ALA A CA 12
ATOM 12098 C C . ALA A 1 48 ? 27.924 23.822 21.127 1.00 0.00 18 ALA A C 12
ATOM 12099 O O . ALA A 1 48 ? 27.170 22.851 21.152 1.00 0.00 18 ALA A O 12
ATOM 12106 N N . LEU A 1 49 ? 28.973 23.946 21.939 1.00 0.00 19 LEU A N 12
ATOM 12107 C CA . LEU A 1 49 ? 29.224 22.956 22.981 1.00 0.00 19 LEU A CA 12
ATOM 12108 C C . LEU A 1 49 ? 28.056 22.898 23.965 1.00 0.00 19 LEU A C 12
ATOM 12109 O O . LEU A 1 49 ? 27.616 21.816 24.351 1.00 0.00 19 LEU A O 12
ATOM 12125 N N . SER A 1 50 ? 27.497 24.059 24.297 1.00 0.00 20 SER A N 12
ATOM 12126 C CA . SER A 1 50 ? 26.397 24.114 25.256 1.00 0.00 20 SER A CA 12
ATOM 12127 C C . SER A 1 50 ? 25.190 23.308 24.781 1.00 0.00 20 SER A C 12
ATOM 12128 O O . SER A 1 50 ? 24.484 22.705 25.590 1.00 0.00 20 SER A O 12
ATOM 12136 N N . VAL A 1 51 ? 24.956 23.296 23.473 1.00 0.00 21 VAL A N 12
ATOM 12137 C CA . VAL A 1 51 ? 23.853 22.511 22.915 1.00 0.00 21 VAL A CA 12
ATOM 12138 C C . VAL A 1 51 ? 24.236 21.058 22.596 1.00 0.00 21 VAL A C 12
ATOM 12139 O O . VAL A 1 51 ? 23.402 20.307 22.090 1.00 0.00 21 VAL A O 12
ATOM 12152 N N . GLY A 1 52 ? 25.476 20.651 22.879 1.00 0.00 22 GLY A N 12
ATOM 12153 C CA . GLY A 1 52 ? 25.921 19.296 22.555 1.00 0.00 22 GLY A CA 12
ATOM 12154 C C . GLY A 1 52 ? 26.472 19.163 21.128 1.00 0.00 22 GLY A C 12
ATOM 12155 O O . GLY A 1 52 ? 26.693 18.048 20.655 1.00 0.00 22 GLY A O 12
ATOM 12159 N N . ASN A 1 53 ? 26.695 20.283 20.441 1.00 0.00 23 ASN A N 12
ATOM 12160 C CA . ASN A 1 53 ? 27.199 20.250 19.073 1.00 0.00 23 ASN A CA 12
ATOM 12161 C C . ASN A 1 53 ? 28.718 20.430 19.055 1.00 0.00 23 ASN A C 12
ATOM 12162 O O . ASN A 1 53 ? 29.245 21.442 18.581 1.00 0.00 23 ASN A O 12
ATOM 12173 N N . ILE A 1 54 ? 29.429 19.420 19.548 1.00 0.00 24 ILE A N 12
ATOM 12174 C CA . ILE A 1 54 ? 30.881 19.514 19.663 1.00 0.00 24 ILE A CA 12
ATOM 12175 C C . ILE A 1 54 ? 31.526 19.665 18.283 1.00 0.00 24 ILE A C 12
ATOM 12176 O O . ILE A 1 54 ? 32.505 20.396 18.136 1.00 0.00 24 ILE A O 12
ATOM 12192 N N . ASP A 1 55 ? 30.961 19.009 17.270 1.00 0.00 25 ASP A N 12
ATOM 12193 C CA . ASP A 1 55 ? 31.538 19.069 15.931 1.00 0.00 25 ASP A CA 12
ATOM 12194 C C . ASP A 1 55 ? 31.561 20.505 15.416 1.00 0.00 25 ASP A C 12
ATOM 12195 O O . ASP A 1 55 ? 32.592 20.994 14.951 1.00 0.00 25 ASP A O 12
ATOM 12204 N N . ASP A 1 56 ? 30.434 21.200 15.553 1.00 0.00 26 ASP A N 12
ATOM 12205 C CA . ASP A 1 56 ? 30.354 22.586 15.102 1.00 0.00 26 ASP A CA 12
ATOM 12206 C C . ASP A 1 56 ? 31.310 23.469 15.893 1.00 0.00 26 ASP A C 12
ATOM 12207 O O . ASP A 1 56 ? 31.983 24.329 15.321 1.00 0.00 26 ASP A O 12
ATOM 12216 N N . ALA A 1 57 ? 31.408 23.223 17.199 1.00 0.00 27 ALA A N 12
ATOM 12217 C CA . ALA A 1 57 ? 32.286 24.031 18.036 1.00 0.00 27 ALA A CA 12
ATOM 12218 C C . ALA A 1 57 ? 33.731 23.913 17.554 1.00 0.00 27 ALA A C 12
ATOM 12219 O O . ALA A 1 57 ? 34.423 24.918 17.384 1.00 0.00 27 ALA A O 12
ATOM 12226 N N . LEU A 1 58 ? 34.171 22.683 17.298 1.00 0.00 28 LEU A N 12
ATOM 12227 C CA . LEU A 1 58 ? 35.524 22.466 16.798 1.00 0.00 28 LEU A CA 12
ATOM 12228 C C . LEU A 1 58 ? 35.736 23.175 15.465 1.00 0.00 28 LEU A C 12
ATOM 12229 O O . LEU A 1 58 ? 36.791 23.767 15.233 1.00 0.00 28 LEU A O 12
ATOM 12245 N N . GLN A 1 59 ? 34.719 23.151 14.603 1.00 0.00 29 GLN A N 12
ATOM 12246 C CA . GLN A 1 59 ? 34.835 23.806 13.304 1.00 0.00 29 GLN A CA 12
ATOM 12247 C C . GLN A 1 59 ? 35.079 25.305 13.465 1.00 0.00 29 GLN A C 12
ATOM 12248 O O . GLN A 1 59 ? 35.968 25.866 12.820 1.00 0.00 29 GLN A O 12
ATOM 12262 N N . TYR A 1 60 ? 34.321 25.945 14.355 1.00 0.00 30 TYR A N 12
ATOM 12263 C CA . TYR A 1 60 ? 34.523 27.366 14.614 1.00 0.00 30 TYR A CA 12
ATOM 12264 C C . TYR A 1 60 ? 35.937 27.632 15.124 1.00 0.00 30 TYR A C 12
ATOM 12265 O O . TYR A 1 60 ? 36.592 28.575 14.679 1.00 0.00 30 TYR A O 12
ATOM 12283 N N . TYR A 1 61 ? 36.422 26.778 16.026 1.00 0.00 31 TYR A N 12
ATOM 12284 C CA . TYR A 1 61 ? 37.763 26.967 16.573 1.00 0.00 31 TYR A CA 12
ATOM 12285 C C . TYR A 1 61 ? 38.824 26.876 15.480 1.00 0.00 31 TYR A C 12
ATOM 12286 O O . TYR A 1 61 ? 39.763 27.673 15.455 1.00 0.00 31 TYR A O 12
ATOM 12304 N N . ALA A 1 62 ? 38.642 25.948 14.543 1.00 0.00 32 ALA A N 12
ATOM 12305 C CA . ALA A 1 62 ? 39.603 25.793 13.456 1.00 0.00 32 ALA A CA 12
ATOM 12306 C C . ALA A 1 62 ? 39.649 27.051 12.597 1.00 0.00 32 ALA A C 12
ATOM 12307 O O . ALA A 1 62 ? 40.725 27.551 12.262 1.00 0.00 32 ALA A O 12
ATOM 12314 N N . ALA A 1 63 ? 38.473 27.590 12.284 1.00 0.00 33 ALA A N 12
ATOM 12315 C CA . ALA A 1 63 ? 38.407 28.815 11.496 1.00 0.00 33 ALA A CA 12
ATOM 12316 C C . ALA A 1 63 ? 39.063 29.975 12.239 1.00 0.00 33 ALA A C 12
ATOM 12317 O O . ALA A 1 63 ? 39.761 30.788 11.633 1.00 0.00 33 ALA A O 12
ATOM 12324 N N . ALA A 1 64 ? 38.874 30.028 13.556 1.00 0.00 34 ALA A N 12
ATOM 12325 C CA . ALA A 1 64 ? 39.461 31.100 14.351 1.00 0.00 34 ALA A CA 12
ATOM 12326 C C . ALA A 1 64 ? 40.986 31.083 14.257 1.00 0.00 34 ALA A C 12
ATOM 12327 O O . ALA A 1 64 ? 41.609 32.123 14.030 1.00 0.00 34 ALA A O 12
ATOM 12334 N N . ILE A 1 65 ? 41.582 29.897 14.375 1.00 0.00 35 ILE A N 12
ATOM 12335 C CA . ILE A 1 65 ? 43.036 29.792 14.293 1.00 0.00 35 ILE A CA 12
ATOM 12336 C C . ILE A 1 65 ? 43.527 30.264 12.926 1.00 0.00 35 ILE A C 12
ATOM 12337 O O . ILE A 1 65 ? 44.480 31.040 12.839 1.00 0.00 35 ILE A O 12
ATOM 12353 N N . THR A 1 66 ? 42.860 29.816 11.862 1.00 0.00 36 THR A N 12
ATOM 12354 C CA . THR A 1 66 ? 43.271 30.208 10.517 1.00 0.00 36 THR A CA 12
ATOM 12355 C C . THR A 1 66 ? 43.183 31.722 10.331 1.00 0.00 36 THR A C 12
ATOM 12356 O O . THR A 1 66 ? 44.102 32.345 9.794 1.00 0.00 36 THR A O 12
ATOM 12367 N N . LEU A 1 67 ? 42.098 32.322 10.814 1.00 0.00 37 LEU A N 12
ATOM 12368 C CA . LEU A 1 67 ? 41.924 33.766 10.688 1.00 0.00 37 LEU A CA 12
ATOM 12369 C C . LEU A 1 67 ? 43.033 34.530 11.405 1.00 0.00 37 LEU A C 12
ATOM 12370 O O . LEU A 1 67 ? 43.440 35.601 10.956 1.00 0.00 37 LEU A O 12
ATOM 12386 N N . ASP A 1 68 ? 43.489 34.000 12.538 1.00 0.00 38 ASP A N 12
ATOM 12387 C CA . ASP A 1 68 ? 44.620 34.600 13.237 1.00 0.00 38 ASP A CA 12
ATOM 12388 C C . ASP A 1 68 ? 45.887 34.518 12.391 1.00 0.00 38 ASP A C 12
ATOM 12389 O O . ASP A 1 68 ? 46.601 35.507 12.228 1.00 0.00 38 ASP A O 12
ATOM 12398 N N . LYS A 1 69 ? 46.161 33.331 11.857 1.00 0.00 39 LYS A N 12
ATOM 12399 C CA . LYS A 1 69 ? 47.351 33.132 11.032 1.00 0.00 39 LYS A CA 12
ATOM 12400 C C . LYS A 1 69 ? 47.350 34.038 9.798 1.00 0.00 39 LYS A C 12
ATOM 12401 O O . LYS A 1 69 ? 48.414 34.431 9.319 1.00 0.00 39 LYS A O 12
ATOM 12420 N N . TYR A 1 70 ? 46.166 34.367 9.284 1.00 0.00 40 TYR A N 12
ATOM 12421 C CA . TYR A 1 70 ? 46.072 35.229 8.109 1.00 0.00 40 TYR A CA 12
ATOM 12422 C C . TYR A 1 70 ? 46.761 36.574 8.388 1.00 0.00 40 TYR A C 12
ATOM 12423 O O . TYR A 1 70 ? 46.473 37.194 9.413 1.00 0.00 40 TYR A O 12
ATOM 12441 N N . PRO A 1 71 ? 47.649 37.050 7.533 1.00 0.00 41 PRO A N 12
ATOM 12442 C CA . PRO A 1 71 ? 48.430 38.290 7.825 1.00 0.00 41 PRO A CA 12
ATOM 12443 C C . PRO A 1 71 ? 47.716 39.593 7.469 1.00 0.00 41 PRO A C 12
ATOM 12444 O O . PRO A 1 71 ? 48.355 40.646 7.431 1.00 0.00 41 PRO A O 12
ATOM 12455 N N . HIS A 1 72 ? 46.411 39.536 7.210 1.00 0.00 42 HIS A N 12
ATOM 12456 C CA . HIS A 1 72 ? 45.693 40.732 6.765 1.00 0.00 42 HIS A CA 12
ATOM 12457 C C . HIS A 1 72 ? 44.273 40.793 7.318 1.00 0.00 42 HIS A C 12
ATOM 12458 O O . HIS A 1 72 ? 43.652 39.763 7.583 1.00 0.00 42 HIS A O 12
ATOM 12472 N N . LYS A 1 73 ? 43.776 42.011 7.520 1.00 0.00 43 LYS A N 12
ATOM 12473 C CA . LYS A 1 73 ? 42.366 42.194 7.841 1.00 0.00 43 LYS A CA 12
ATOM 12474 C C . LYS A 1 73 ? 41.518 41.716 6.668 1.00 0.00 43 LYS A C 12
ATOM 12475 O O . LYS A 1 73 ? 41.794 42.073 5.521 1.00 0.00 43 LYS A O 12
ATOM 12494 N N . ILE A 1 74 ? 40.494 40.915 6.948 1.00 0.00 44 ILE A N 12
ATOM 12495 C CA . ILE A 1 74 ? 39.583 40.483 5.892 1.00 0.00 44 ILE A CA 12
ATOM 12496 C C . ILE A 1 74 ? 38.411 41.458 5.772 1.00 0.00 44 ILE A C 12
ATOM 12497 O O . ILE A 1 74 ? 37.777 41.811 6.767 1.00 0.00 44 ILE A O 12
ATOM 12513 N N . LYS A 1 75 ? 38.134 41.885 4.543 1.00 0.00 45 LYS A N 12
ATOM 12514 C CA . LYS A 1 75 ? 37.089 42.882 4.300 1.00 0.00 45 LYS A CA 12
ATOM 12515 C C . LYS A 1 75 ? 35.688 42.277 4.211 1.00 0.00 45 LYS A C 12
ATOM 12516 O O . LYS A 1 75 ? 34.699 42.998 4.363 1.00 0.00 45 LYS A O 12
ATOM 12535 N N . SER A 1 76 ? 35.589 40.974 3.952 1.00 0.00 46 SER A N 12
ATOM 12536 C CA . SER A 1 76 ? 34.285 40.327 3.852 1.00 0.00 46 SER A CA 12
ATOM 12537 C C . SER A 1 76 ? 34.360 38.866 4.280 1.00 0.00 46 SER A C 12
ATOM 12538 O O . SER A 1 76 ? 35.403 38.223 4.166 1.00 0.00 46 SER A O 12
ATOM 12546 N N . GLY A 1 77 ? 33.238 38.349 4.768 1.00 0.00 47 GLY A N 12
ATOM 12547 C CA . GLY A 1 77 ? 33.151 36.947 5.160 1.00 0.00 47 GLY A CA 12
ATOM 12548 C C . GLY A 1 77 ? 33.352 36.019 3.964 1.00 0.00 47 GLY A C 12
ATOM 12549 O O . GLY A 1 77 ? 33.937 34.941 4.096 1.00 0.00 47 GLY A O 12
ATOM 12553 N N . ALA A 1 78 ? 32.889 36.444 2.789 1.00 0.00 48 ALA A N 12
ATOM 12554 C CA . ALA A 1 78 ? 33.016 35.618 1.595 1.00 0.00 48 ALA A CA 12
ATOM 12555 C C . ALA A 1 78 ? 34.485 35.305 1.328 1.00 0.00 48 ALA A C 12
ATOM 12556 O O . ALA A 1 78 ? 34.827 34.182 0.958 1.00 0.00 48 ALA A O 12
ATOM 12563 N N . GLU A 1 79 ? 35.350 36.301 1.515 1.00 0.00 49 GLU A N 12
ATOM 12564 C CA . GLU A 1 79 ? 36.785 36.050 1.469 1.00 0.00 49 GLU A CA 12
ATOM 12565 C C . GLU A 1 79 ? 37.197 35.075 2.572 1.00 0.00 49 GLU A C 12
ATOM 12566 O O . GLU A 1 79 ? 37.994 34.168 2.334 1.00 0.00 49 GLU A O 12
ATOM 12578 N N . ALA A 1 80 ? 36.564 35.183 3.741 1.00 0.00 50 ALA A N 12
ATOM 12579 C CA . ALA A 1 80 ? 36.911 34.314 4.864 1.00 0.00 50 ALA A CA 12
ATOM 12580 C C . ALA A 1 80 ? 36.682 32.843 4.520 1.00 0.00 50 ALA A C 12
ATOM 12581 O O . ALA A 1 80 ? 37.470 31.978 4.902 1.00 0.00 50 ALA A O 12
ATOM 12588 N N . LYS A 1 81 ? 35.654 32.572 3.724 1.00 0.00 51 LYS A N 12
ATOM 12589 C CA . LYS A 1 81 ? 35.353 31.202 3.319 1.00 0.00 51 LYS A CA 12
ATOM 12590 C C . LYS A 1 81 ? 36.543 30.545 2.614 1.00 0.00 51 LYS A C 12
ATOM 12591 O O . LYS A 1 81 ? 36.700 29.325 2.674 1.00 0.00 51 LYS A O 12
ATOM 12610 N N . LYS A 1 82 ? 37.380 31.340 1.948 1.00 0.00 52 LYS A N 12
ATOM 12611 C CA . LYS A 1 82 ? 38.527 30.795 1.227 1.00 0.00 52 LYS A CA 12
ATOM 12612 C C . LYS A 1 82 ? 39.498 30.055 2.154 1.00 0.00 52 LYS A C 12
ATOM 12613 O O . LYS A 1 82 ? 40.247 29.191 1.696 1.00 0.00 52 LYS A O 12
ATOM 12632 N N . LEU A 1 83 ? 39.493 30.382 3.448 1.00 0.00 53 LEU A N 12
ATOM 12633 C CA . LEU A 1 83 ? 40.481 29.829 4.365 1.00 0.00 53 LEU A CA 12
ATOM 12634 C C . LEU A 1 83 ? 40.030 28.467 4.908 1.00 0.00 53 LEU A C 12
ATOM 12635 O O . LEU A 1 83 ? 38.849 28.299 5.231 1.00 0.00 53 LEU A O 12
ATOM 12651 N N . PRO A 1 84 ? 40.925 27.511 5.077 1.00 0.00 54 PRO A N 12
ATOM 12652 C CA . PRO A 1 84 ? 40.522 26.150 5.546 1.00 0.00 54 PRO A CA 12
ATOM 12653 C C . PRO A 1 84 ? 39.869 26.206 6.922 1.00 0.00 54 PRO A C 12
ATOM 12654 O O . PRO A 1 84 ? 40.400 26.820 7.848 1.00 0.00 54 PRO A O 12
ATOM 12665 N N . GLY A 1 85 ? 38.720 25.552 7.048 1.00 0.00 55 GLY A N 12
ATOM 12666 C CA . GLY A 1 85 ? 38.001 25.521 8.320 1.00 0.00 55 GLY A CA 12
ATOM 12667 C C . GLY A 1 85 ? 36.820 26.497 8.370 1.00 0.00 55 GLY A C 12
ATOM 12668 O O . GLY A 1 85 ? 36.004 26.412 9.289 1.00 0.00 55 GLY A O 12
ATOM 12672 N N . VAL A 1 86 ? 36.717 27.417 7.405 1.00 0.00 56 VAL A N 12
ATOM 12673 C CA . VAL A 1 86 ? 35.587 28.343 7.378 1.00 0.00 56 VAL A CA 12
ATOM 12674 C C . VAL A 1 86 ? 34.482 27.793 6.479 1.00 0.00 56 VAL A C 12
ATOM 12675 O O . VAL A 1 86 ? 34.741 27.359 5.356 1.00 0.00 56 VAL A O 12
ATOM 12688 N N . GLY A 1 87 ? 33.250 27.815 6.979 1.00 0.00 57 GLY A N 12
ATOM 12689 C CA . GLY A 1 87 ? 32.110 27.325 6.207 1.00 0.00 57 GLY A CA 12
ATOM 12690 C C . GLY A 1 87 ? 31.266 28.482 5.683 1.00 0.00 57 GLY A C 12
ATOM 12691 O O . GLY A 1 87 ? 31.459 29.634 6.074 1.00 0.00 57 GLY A O 12
ATOM 12695 N N . THR A 1 88 ? 30.307 28.164 4.820 1.00 0.00 58 THR A N 12
ATOM 12696 C CA . THR A 1 88 ? 29.448 29.190 4.244 1.00 0.00 58 THR A CA 12
ATOM 12697 C C . THR A 1 88 ? 28.701 29.944 5.342 1.00 0.00 58 THR A C 12
ATOM 12698 O O . THR A 1 88 ? 28.633 31.174 5.326 1.00 0.00 58 THR A O 12
ATOM 12709 N N . LYS A 1 89 ? 28.172 29.204 6.312 1.00 0.00 59 LYS A N 12
ATOM 12710 C CA . LYS A 1 89 ? 27.405 29.823 7.387 1.00 0.00 59 LYS A CA 12
ATOM 12711 C C . LYS A 1 89 ? 28.276 30.805 8.162 1.00 0.00 59 LYS A C 12
ATOM 12712 O O . LYS A 1 89 ? 27.853 31.924 8.459 1.00 0.00 59 LYS A O 12
ATOM 12731 N N . ILE A 1 90 ? 29.518 30.411 8.430 1.00 0.00 60 ILE A N 12
ATOM 12732 C CA . ILE A 1 90 ? 30.424 31.268 9.184 1.00 0.00 60 ILE A CA 12
ATOM 12733 C C . ILE A 1 90 ? 30.716 32.537 8.385 1.00 0.00 60 ILE A C 12
ATOM 12734 O O . ILE A 1 90 ? 30.684 33.640 8.929 1.00 0.00 60 ILE A O 12
ATOM 12750 N N . ALA A 1 91 ? 30.945 32.384 7.084 1.00 0.00 61 ALA A N 12
ATOM 12751 C CA . ALA A 1 91 ? 31.230 33.535 6.235 1.00 0.00 61 ALA A CA 12
ATOM 12752 C C . ALA A 1 91 ? 30.078 34.537 6.276 1.00 0.00 61 ALA A C 12
ATOM 12753 O O . ALA A 1 91 ? 30.299 35.737 6.445 1.00 0.00 61 ALA A O 12
ATOM 12760 N N . GLU A 1 92 ? 28.846 34.044 6.159 1.00 0.00 62 GLU A N 12
ATOM 12761 C CA . GLU A 1 92 ? 27.686 34.932 6.180 1.00 0.00 62 GLU A CA 12
ATOM 12762 C C . GLU A 1 92 ? 27.590 35.665 7.515 1.00 0.00 62 GLU A C 12
ATOM 12763 O O . GLU A 1 92 ? 27.277 36.857 7.557 1.00 0.00 62 GLU A O 12
ATOM 12775 N N . LYS A 1 93 ? 27.887 34.963 8.606 1.00 0.00 63 LYS A N 12
ATOM 12776 C CA . LYS A 1 93 ? 27.890 35.593 9.923 1.00 0.00 63 LYS A CA 12
ATOM 12777 C C . LYS A 1 93 ? 28.914 36.726 9.980 1.00 0.00 63 LYS A C 12
ATOM 12778 O O . LYS A 1 93 ? 28.637 37.800 10.516 1.00 0.00 63 LYS A O 12
ATOM 12797 N N . ILE A 1 94 ? 30.083 36.502 9.386 1.00 0.00 64 ILE A N 12
ATOM 12798 C CA . ILE A 1 94 ? 31.096 37.551 9.303 1.00 0.00 64 ILE A CA 12
ATOM 12799 C C . ILE A 1 94 ? 30.551 38.744 8.516 1.00 0.00 64 ILE A C 12
ATOM 12800 O O . ILE A 1 94 ? 30.756 39.894 8.903 1.00 0.00 64 ILE A O 12
ATOM 12816 N N . ASP A 1 95 ? 29.826 38.468 7.432 1.00 0.00 65 ASP A N 12
ATOM 12817 C CA . ASP A 1 95 ? 29.255 39.543 6.624 1.00 0.00 65 ASP A CA 12
ATOM 12818 C C . ASP A 1 95 ? 28.307 40.396 7.459 1.00 0.00 65 ASP A C 12
ATOM 12819 O O . ASP A 1 95 ? 28.354 41.626 7.402 1.00 0.00 65 ASP A O 12
ATOM 12828 N N . GLU A 1 96 ? 27.481 39.743 8.269 1.00 0.00 66 GLU A N 12
ATOM 12829 C CA . GLU A 1 96 ? 26.546 40.471 9.122 1.00 0.00 66 GLU A CA 12
ATOM 12830 C C . GLU A 1 96 ? 27.307 41.340 10.119 1.00 0.00 66 GLU A C 12
ATOM 12831 O O . GLU A 1 96 ? 26.973 42.511 10.314 1.00 0.00 66 GLU A O 12
ATOM 12843 N N . PHE A 1 97 ? 28.355 40.782 10.718 1.00 0.00 67 PHE A N 12
ATOM 12844 C CA . PHE A 1 97 ? 29.137 41.528 11.698 1.00 0.00 67 PHE A CA 12
ATOM 12845 C C . PHE A 1 97 ? 29.740 42.788 11.081 1.00 0.00 67 PHE A C 12
ATOM 12846 O O . PHE A 1 97 ? 29.732 43.849 11.706 1.00 0.00 67 PHE A O 12
ATOM 12863 N N . LEU A 1 98 ? 30.267 42.674 9.863 1.00 0.00 68 LEU A N 12
ATOM 12864 C CA . LEU A 1 98 ? 30.776 43.849 9.160 1.00 0.00 68 LEU A CA 12
ATOM 12865 C C . LEU A 1 98 ? 29.651 44.829 8.839 1.00 0.00 68 LEU A C 12
ATOM 12866 O O . LEU A 1 98 ? 29.843 46.045 8.903 1.00 0.00 68 LEU A O 12
ATOM 12882 N N . ALA A 1 99 ? 28.477 44.304 8.494 1.00 0.00 69 ALA A N 12
ATOM 12883 C CA . ALA A 1 99 ? 27.330 45.157 8.191 1.00 0.00 69 ALA A CA 12
ATOM 12884 C C . ALA A 1 99 ? 26.917 45.998 9.399 1.00 0.00 69 ALA A C 12
ATOM 12885 O O . ALA A 1 99 ? 26.461 47.131 9.243 1.00 0.00 69 ALA A O 12
ATOM 12892 N N . THR A 1 100 ? 27.075 45.446 10.598 1.00 0.00 70 THR A N 12
ATOM 12893 C CA . THR A 1 100 ? 26.787 46.201 11.819 1.00 0.00 70 THR A CA 12
ATOM 12894 C C . THR A 1 100 ? 27.875 47.234 12.138 1.00 0.00 70 THR A C 12
ATOM 12895 O O . THR A 1 100 ? 27.620 48.189 12.872 1.00 0.00 70 THR A O 12
ATOM 12906 N N . GLY A 1 101 ? 29.080 47.051 11.598 1.00 0.00 71 GLY A N 12
ATOM 12907 C CA . GLY A 1 101 ? 30.170 47.988 11.847 1.00 0.00 71 GLY A CA 12
ATOM 12908 C C . GLY A 1 101 ? 31.321 47.756 10.873 1.00 0.00 71 GLY A C 12
ATOM 12909 O O . GLY A 1 101 ? 31.973 46.714 10.904 1.00 0.00 71 GLY A O 12
ATOM 12913 N N . GLU A 1 31 ? 47.211 43.760 18.034 1.00 0.00 1 GLU A N 13
ATOM 12914 C CA . GLU A 1 31 ? 46.532 42.483 17.845 1.00 0.00 1 GLU A CA 13
ATOM 12915 C C . GLU A 1 31 ? 46.284 42.223 16.363 1.00 0.00 1 GLU A C 13
ATOM 12916 O O . GLU A 1 31 ? 46.269 43.151 15.554 1.00 0.00 1 GLU A O 13
ATOM 12928 N N . THR A 1 32 ? 46.089 40.956 16.015 1.00 0.00 2 THR A N 13
ATOM 12929 C CA . THR A 1 32 ? 45.834 40.588 14.625 1.00 0.00 2 THR A CA 13
ATOM 12930 C C . THR A 1 32 ? 44.593 41.305 14.107 1.00 0.00 2 THR A C 13
ATOM 12931 O O . THR A 1 32 ? 43.606 41.459 14.827 1.00 0.00 2 THR A O 13
ATOM 12942 N N . LEU A 1 33 ? 44.617 41.685 12.836 1.00 0.00 3 LEU A N 13
ATOM 12943 C CA . LEU A 1 33 ? 43.534 42.485 12.267 1.00 0.00 3 LEU A CA 13
ATOM 12944 C C . LEU A 1 33 ? 42.178 41.789 12.391 1.00 0.00 3 LEU A C 13
ATOM 12945 O O . LEU A 1 33 ? 41.148 42.454 12.497 1.00 0.00 3 LEU A O 13
ATOM 12961 N N . ASN A 1 34 ? 42.174 40.460 12.378 1.00 0.00 4 ASN A N 13
ATOM 12962 C CA . ASN A 1 34 ? 40.922 39.706 12.472 1.00 0.00 4 ASN A CA 13
ATOM 12963 C C . ASN A 1 34 ? 40.605 39.247 13.905 1.00 0.00 4 ASN A C 13
ATOM 12964 O O . ASN A 1 34 ? 39.626 38.529 14.117 1.00 0.00 4 ASN A O 13
ATOM 12975 N N . GLY A 1 35 ? 41.399 39.663 14.895 1.00 0.00 5 GLY A N 13
ATOM 12976 C CA . GLY A 1 35 ? 41.261 39.134 16.248 1.00 0.00 5 GLY A CA 13
ATOM 12977 C C . GLY A 1 35 ? 39.833 39.272 16.765 1.00 0.00 5 GLY A C 13
ATOM 12978 O O . GLY A 1 35 ? 39.317 38.364 17.418 1.00 0.00 5 GLY A O 13
ATOM 12982 N N . ALA A 1 36 ? 39.185 40.389 16.446 1.00 0.00 6 ALA A N 13
ATOM 12983 C CA . ALA A 1 36 ? 37.820 40.611 16.908 1.00 0.00 6 ALA A CA 13
ATOM 12984 C C . ALA A 1 36 ? 36.907 39.511 16.378 1.00 0.00 6 ALA A C 13
ATOM 12985 O O . ALA A 1 36 ? 36.124 38.921 17.127 1.00 0.00 6 ALA A O 13
ATOM 12992 N N . LEU A 1 37 ? 37.041 39.208 15.089 1.00 0.00 7 LEU A N 13
ATOM 12993 C CA . LEU A 1 37 ? 36.250 38.137 14.495 1.00 0.00 7 LEU A CA 13
ATOM 12994 C C . LEU A 1 37 ? 36.573 36.797 15.152 1.00 0.00 7 LEU A C 13
ATOM 12995 O O . LEU A 1 37 ? 35.671 36.001 15.402 1.00 0.00 7 LEU A O 13
ATOM 13011 N N . VAL A 1 38 ? 37.841 36.581 15.495 1.00 0.00 8 VAL A N 13
ATOM 13012 C CA . VAL A 1 38 ? 38.233 35.325 16.133 1.00 0.00 8 VAL A CA 13
ATOM 13013 C C . VAL A 1 38 ? 37.479 35.162 17.450 1.00 0.00 8 VAL A C 13
ATOM 13014 O O . VAL A 1 38 ? 36.956 34.085 17.743 1.00 0.00 8 VAL A O 13
ATOM 13027 N N . ASN A 1 39 ? 37.381 36.244 18.219 1.00 0.00 9 ASN A N 13
ATOM 13028 C CA . ASN A 1 39 ? 36.665 36.188 19.488 1.00 0.00 9 ASN A CA 13
ATOM 13029 C C . ASN A 1 39 ? 35.197 35.840 19.265 1.00 0.00 9 ASN A C 13
ATOM 13030 O O . ASN A 1 39 ? 34.637 34.991 19.965 1.00 0.00 9 ASN A O 13
ATOM 13041 N N . MET A 1 40 ? 34.581 36.469 18.266 1.00 0.00 10 MET A N 13
ATOM 13042 C CA . MET A 1 40 ? 33.180 36.190 17.971 1.00 0.00 10 MET A CA 13
ATOM 13043 C C . MET A 1 40 ? 32.979 34.723 17.596 1.00 0.00 10 MET A C 13
ATOM 13044 O O . MET A 1 40 ? 32.000 34.098 18.009 1.00 0.00 10 MET A O 13
ATOM 13058 N N . LEU A 1 41 ? 33.927 34.161 16.847 1.00 0.00 11 LEU A N 13
ATOM 13059 C CA . LEU A 1 41 ? 33.856 32.745 16.500 1.00 0.00 11 LEU A CA 13
ATOM 13060 C C . LEU A 1 41 ? 33.917 31.875 17.749 1.00 0.00 11 LEU A C 13
ATOM 13061 O O . LEU A 1 41 ? 33.185 30.893 17.859 1.00 0.00 11 LEU A O 13
ATOM 13077 N N . LYS A 1 42 ? 34.774 32.246 18.698 1.00 0.00 12 LYS A N 13
ATOM 13078 C CA . LYS A 1 42 ? 34.861 31.498 19.948 1.00 0.00 12 LYS A CA 13
ATOM 13079 C C . LYS A 1 42 ? 33.514 31.495 20.668 1.00 0.00 12 LYS A C 13
ATOM 13080 O O . LYS A 1 42 ? 33.096 30.471 21.212 1.00 0.00 12 LYS A O 13
ATOM 13099 N N . GLU A 1 43 ? 32.813 32.627 20.628 1.00 0.00 13 GLU A N 13
ATOM 13100 C CA . GLU A 1 43 ? 31.480 32.696 21.218 1.00 0.00 13 GLU A CA 13
ATOM 13101 C C . GLU A 1 43 ? 30.533 31.729 20.512 1.00 0.00 13 GLU A C 13
ATOM 13102 O O . GLU A 1 43 ? 29.778 30.998 21.157 1.00 0.00 13 GLU A O 13
ATOM 13114 N N . GLU A 1 44 ? 30.608 31.692 19.183 1.00 0.00 14 GLU A N 13
ATOM 13115 C CA . GLU A 1 44 ? 29.772 30.772 18.416 1.00 0.00 14 GLU A CA 13
ATOM 13116 C C . GLU A 1 44 ? 30.100 29.322 18.761 1.00 0.00 14 GLU A C 13
ATOM 13117 O O . GLU A 1 44 ? 29.204 28.485 18.876 1.00 0.00 14 GLU A O 13
ATOM 13129 N N . GLY A 1 45 ? 31.385 29.032 18.956 1.00 0.00 15 GLY A N 13
ATOM 13130 C CA . GLY A 1 45 ? 31.797 27.688 19.339 1.00 0.00 15 GLY A CA 13
ATOM 13131 C C . GLY A 1 45 ? 31.160 27.286 20.662 1.00 0.00 15 GLY A C 13
ATOM 13132 O O . GLY A 1 45 ? 30.649 26.174 20.801 1.00 0.00 15 GLY A O 13
ATOM 13136 N N . ASN A 1 46 ? 31.162 28.206 21.625 1.00 0.00 16 ASN A N 13
ATOM 13137 C CA . ASN A 1 46 ? 30.540 27.930 22.915 1.00 0.00 16 ASN A CA 13
ATOM 13138 C C . ASN A 1 46 ? 29.047 27.658 22.750 1.00 0.00 16 ASN A C 13
ATOM 13139 O O . ASN A 1 46 ? 28.499 26.769 23.401 1.00 0.00 16 ASN A O 13
ATOM 13150 N N . LYS A 1 47 ? 28.398 28.395 21.849 1.00 0.00 17 LYS A N 13
ATOM 13151 C CA . LYS A 1 47 ? 26.979 28.166 21.587 1.00 0.00 17 LYS A CA 13
ATOM 13152 C C . LYS A 1 47 ? 26.751 26.754 21.055 1.00 0.00 17 LYS A C 13
ATOM 13153 O O . LYS A 1 47 ? 25.853 26.041 21.517 1.00 0.00 17 LYS A O 13
ATOM 13172 N N . ALA A 1 48 ? 27.598 26.329 20.117 1.00 0.00 18 ALA A N 13
ATOM 13173 C CA . ALA A 1 48 ? 27.477 24.983 19.572 1.00 0.00 18 ALA A CA 13
ATOM 13174 C C . ALA A 1 48 ? 27.643 23.951 20.682 1.00 0.00 18 ALA A C 13
ATOM 13175 O O . ALA A 1 48 ? 26.923 22.954 20.719 1.00 0.00 18 ALA A O 13
ATOM 13182 N N . LEU A 1 49 ? 28.598 24.187 21.580 1.00 0.00 19 LEU A N 13
ATOM 13183 C CA . LEU A 1 49 ? 28.770 23.307 22.730 1.00 0.00 19 LEU A CA 13
ATOM 13184 C C . LEU A 1 49 ? 27.509 23.286 23.591 1.00 0.00 19 LEU A C 13
ATOM 13185 O O . LEU A 1 49 ? 27.073 22.226 24.038 1.00 0.00 19 LEU A O 13
ATOM 13201 N N . SER A 1 50 ? 26.876 24.446 23.751 1.00 0.00 20 SER A N 13
ATOM 13202 C CA . SER A 1 50 ? 25.679 24.539 24.583 1.00 0.00 20 SER A CA 13
ATOM 13203 C C . SER A 1 50 ? 24.561 23.636 24.067 1.00 0.00 20 SER A C 13
ATOM 13204 O O . SER A 1 50 ? 23.795 23.078 24.853 1.00 0.00 20 SER A O 13
ATOM 13212 N N . VAL A 1 51 ? 24.468 23.493 22.748 1.00 0.00 21 VAL A N 13
ATOM 13213 C CA . VAL A 1 51 ? 23.463 22.605 22.159 1.00 0.00 21 VAL A CA 13
ATOM 13214 C C . VAL A 1 51 ? 23.938 21.151 22.021 1.00 0.00 21 VAL A C 13
ATOM 13215 O O . VAL A 1 51 ? 23.193 20.315 21.509 1.00 0.00 21 VAL A O 13
ATOM 13228 N N . GLY A 1 52 ? 25.156 20.835 22.466 1.00 0.00 22 GLY A N 13
ATOM 13229 C CA . GLY A 1 52 ? 25.687 19.478 22.323 1.00 0.00 22 GLY A CA 13
ATOM 13230 C C . GLY A 1 52 ? 26.387 19.241 20.977 1.00 0.00 22 GLY A C 13
ATOM 13231 O O . GLY A 1 52 ? 26.698 18.099 20.637 1.00 0.00 22 GLY A O 13
ATOM 13235 N N . ASN A 1 53 ? 26.636 20.302 20.210 1.00 0.00 23 ASN A N 13
ATOM 13236 C CA . ASN A 1 53 ? 27.270 20.171 18.904 1.00 0.00 23 ASN A CA 13
ATOM 13237 C C . ASN A 1 53 ? 28.777 20.414 19.009 1.00 0.00 23 ASN A C 13
ATOM 13238 O O . ASN A 1 53 ? 29.308 21.405 18.495 1.00 0.00 23 ASN A O 13
ATOM 13249 N N . ILE A 1 54 ? 29.474 19.486 19.655 1.00 0.00 24 ILE A N 13
ATOM 13250 C CA . ILE A 1 54 ? 30.904 19.657 19.893 1.00 0.00 24 ILE A CA 13
ATOM 13251 C C . ILE A 1 54 ? 31.669 19.718 18.570 1.00 0.00 24 ILE A C 13
ATOM 13252 O O . ILE A 1 54 ? 32.619 20.490 18.439 1.00 0.00 24 ILE A O 13
ATOM 13268 N N . ASP A 1 55 ? 31.234 18.940 17.579 1.00 0.00 25 ASP A N 13
ATOM 13269 C CA . ASP A 1 55 ? 31.929 18.915 16.296 1.00 0.00 25 ASP A CA 13
ATOM 13270 C C . ASP A 1 55 ? 31.934 20.300 15.658 1.00 0.00 25 ASP A C 13
ATOM 13271 O O . ASP A 1 55 ? 32.983 20.807 15.258 1.00 0.00 25 ASP A O 13
ATOM 13280 N N . ASP A 1 56 ? 30.767 20.941 15.625 1.00 0.00 26 ASP A N 13
ATOM 13281 C CA . ASP A 1 56 ? 30.667 22.272 15.039 1.00 0.00 26 ASP A CA 13
ATOM 13282 C C . ASP A 1 56 ? 31.499 23.277 15.826 1.00 0.00 26 ASP A C 13
ATOM 13283 O O . ASP A 1 56 ? 32.159 24.133 15.238 1.00 0.00 26 ASP A O 13
ATOM 13292 N N . ALA A 1 57 ? 31.502 23.144 17.152 1.00 0.00 27 ALA A N 13
ATOM 13293 C CA . ALA A 1 57 ? 32.271 24.066 17.982 1.00 0.00 27 ALA A CA 13
ATOM 13294 C C . ALA A 1 57 ? 33.753 23.988 17.624 1.00 0.00 27 ALA A C 13
ATOM 13295 O O . ALA A 1 57 ? 34.411 25.016 17.447 1.00 0.00 27 ALA A O 13
ATOM 13302 N N . LEU A 1 58 ? 34.267 22.769 17.477 1.00 0.00 28 LEU A N 13
ATOM 13303 C CA . LEU A 1 58 ? 35.661 22.594 17.084 1.00 0.00 28 LEU A CA 13
ATOM 13304 C C . LEU A 1 58 ? 35.927 23.234 15.725 1.00 0.00 28 LEU A C 13
ATOM 13305 O O . LEU A 1 58 ? 36.962 23.874 15.527 1.00 0.00 28 LEU A O 13
ATOM 13321 N N . GLN A 1 59 ? 34.978 23.096 14.799 1.00 0.00 29 GLN A N 13
ATOM 13322 C CA . GLN A 1 59 ? 35.142 23.694 13.477 1.00 0.00 29 GLN A CA 13
ATOM 13323 C C . GLN A 1 59 ? 35.270 25.213 13.566 1.00 0.00 29 GLN A C 13
ATOM 13324 O O . GLN A 1 59 ? 36.157 25.800 12.944 1.00 0.00 29 GLN A O 13
ATOM 13338 N N . TYR A 1 60 ? 34.410 25.844 14.365 1.00 0.00 30 TYR A N 13
ATOM 13339 C CA . TYR A 1 60 ? 34.486 27.290 14.539 1.00 0.00 30 TYR A CA 13
ATOM 13340 C C . TYR A 1 60 ? 35.842 27.699 15.109 1.00 0.00 30 TYR A C 13
ATOM 13341 O O . TYR A 1 60 ? 36.451 28.659 14.635 1.00 0.00 30 TYR A O 13
ATOM 13359 N N . TYR A 1 61 ? 36.330 26.946 16.094 1.00 0.00 31 TYR A N 13
ATOM 13360 C CA . TYR A 1 61 ? 37.623 27.263 16.692 1.00 0.00 31 TYR A CA 13
ATOM 13361 C C . TYR A 1 61 ? 38.745 27.168 15.662 1.00 0.00 31 TYR A C 13
ATOM 13362 O O . TYR A 1 61 ? 39.623 28.030 15.611 1.00 0.00 31 TYR A O 13
ATOM 13380 N N . ALA A 1 62 ? 38.678 26.156 14.799 1.00 0.00 32 ALA A N 13
ATOM 13381 C CA . ALA A 1 62 ? 39.702 25.986 13.775 1.00 0.00 32 ALA A CA 13
ATOM 13382 C C . ALA A 1 62 ? 39.701 27.166 12.811 1.00 0.00 32 ALA A C 13
ATOM 13383 O O . ALA A 1 62 ? 40.755 27.715 12.482 1.00 0.00 32 ALA A O 13
ATOM 13390 N N . ALA A 1 63 ? 38.507 27.586 12.396 1.00 0.00 33 ALA A N 13
ATOM 13391 C CA . ALA A 1 63 ? 38.397 28.715 11.482 1.00 0.00 33 ALA A CA 13
ATOM 13392 C C . ALA A 1 63 ? 38.938 29.986 12.125 1.00 0.00 33 ALA A C 13
ATOM 13393 O O . ALA A 1 63 ? 39.636 30.765 11.477 1.00 0.00 33 ALA A O 13
ATOM 13400 N N . ALA A 1 64 ? 38.656 30.170 13.414 1.00 0.00 34 ALA A N 13
ATOM 13401 C CA . ALA A 1 64 ? 39.120 31.363 14.112 1.00 0.00 34 ALA A CA 13
ATOM 13402 C C . ALA A 1 64 ? 40.645 31.435 14.120 1.00 0.00 34 ALA A C 13
ATOM 13403 O O . ALA A 1 64 ? 41.225 32.481 13.817 1.00 0.00 34 ALA A O 13
ATOM 13410 N N . ILE A 1 65 ? 41.298 30.312 14.417 1.00 0.00 35 ILE A N 13
ATOM 13411 C CA . ILE A 1 65 ? 42.758 30.285 14.424 1.00 0.00 35 ILE A CA 13
ATOM 13412 C C . ILE A 1 65 ? 43.301 30.615 13.034 1.00 0.00 35 ILE A C 13
ATOM 13413 O O . ILE A 1 65 ? 44.249 31.391 12.905 1.00 0.00 35 ILE A O 13
ATOM 13429 N N . THR A 1 66 ? 42.687 30.046 11.997 1.00 0.00 36 THR A N 13
ATOM 13430 C CA . THR A 1 66 ? 43.138 30.316 10.635 1.00 0.00 36 THR A CA 13
ATOM 13431 C C . THR A 1 66 ? 43.016 31.802 10.304 1.00 0.00 36 THR A C 13
ATOM 13432 O O . THR A 1 66 ? 43.931 32.397 9.733 1.00 0.00 36 THR A O 13
ATOM 13443 N N . LEU A 1 67 ? 41.902 32.414 10.704 1.00 0.00 37 LEU A N 13
ATOM 13444 C CA . LEU A 1 67 ? 41.706 33.841 10.460 1.00 0.00 37 LEU A CA 13
ATOM 13445 C C . LEU A 1 67 ? 42.785 34.675 11.143 1.00 0.00 37 LEU A C 13
ATOM 13446 O O . LEU A 1 67 ? 43.191 35.714 10.620 1.00 0.00 37 LEU A O 13
ATOM 13462 N N . ASP A 1 68 ? 43.216 34.247 12.326 1.00 0.00 38 ASP A N 13
ATOM 13463 C CA . ASP A 1 68 ? 44.316 34.919 13.005 1.00 0.00 38 ASP A CA 13
ATOM 13464 C C . ASP A 1 68 ? 45.607 34.798 12.199 1.00 0.00 38 ASP A C 13
ATOM 13465 O O . ASP A 1 68 ? 46.308 35.787 11.981 1.00 0.00 38 ASP A O 13
ATOM 13474 N N . LYS A 1 69 ? 45.915 33.582 11.758 1.00 0.00 39 LYS A N 13
ATOM 13475 C CA . LYS A 1 69 ? 47.126 33.349 10.974 1.00 0.00 39 LYS A CA 13
ATOM 13476 C C . LYS A 1 69 ? 47.133 34.160 9.676 1.00 0.00 39 LYS A C 13
ATOM 13477 O O . LYS A 1 69 ? 48.198 34.547 9.193 1.00 0.00 39 LYS A O 13
ATOM 13496 N N . TYR A 1 70 ? 45.953 34.415 9.114 1.00 0.00 40 TYR A N 13
ATOM 13497 C CA . TYR A 1 70 ? 45.864 35.182 7.876 1.00 0.00 40 TYR A CA 13
ATOM 13498 C C . TYR A 1 70 ? 46.501 36.567 8.070 1.00 0.00 40 TYR A C 13
ATOM 13499 O O . TYR A 1 70 ? 46.200 37.237 9.058 1.00 0.00 40 TYR A O 13
ATOM 13517 N N . PRO A 1 71 ? 47.358 37.022 7.177 1.00 0.00 41 PRO A N 13
ATOM 13518 C CA . PRO A 1 71 ? 48.143 38.274 7.409 1.00 0.00 41 PRO A CA 13
ATOM 13519 C C . PRO A 1 71 ? 47.424 39.572 7.043 1.00 0.00 41 PRO A C 13
ATOM 13520 O O . PRO A 1 71 ? 48.071 40.618 6.962 1.00 0.00 41 PRO A O 13
ATOM 13531 N N . HIS A 1 72 ? 46.110 39.525 6.827 1.00 0.00 42 HIS A N 13
ATOM 13532 C CA . HIS A 1 72 ? 45.391 40.719 6.378 1.00 0.00 42 HIS A CA 13
ATOM 13533 C C . HIS A 1 72 ? 43.991 40.806 6.974 1.00 0.00 42 HIS A C 13
ATOM 13534 O O . HIS A 1 72 ? 43.369 39.789 7.276 1.00 0.00 42 HIS A O 13
ATOM 13548 N N . LYS A 1 73 ? 43.510 42.031 7.173 1.00 0.00 43 LYS A N 13
ATOM 13549 C CA . LYS A 1 73 ? 42.116 42.228 7.546 1.00 0.00 43 LYS A CA 13
ATOM 13550 C C . LYS A 1 73 ? 41.220 41.739 6.414 1.00 0.00 43 LYS A C 13
ATOM 13551 O O . LYS A 1 73 ? 41.437 42.093 5.254 1.00 0.00 43 LYS A O 13
ATOM 13570 N N . ILE A 1 74 ? 40.220 40.929 6.747 1.00 0.00 44 ILE A N 13
ATOM 13571 C CA . ILE A 1 74 ? 39.279 40.456 5.733 1.00 0.00 44 ILE A CA 13
ATOM 13572 C C . ILE A 1 74 ? 38.087 41.407 5.627 1.00 0.00 44 ILE A C 13
ATOM 13573 O O . ILE A 1 74 ? 37.508 41.805 6.638 1.00 0.00 44 ILE A O 13
ATOM 13589 N N . LYS A 1 75 ? 37.727 41.765 4.397 1.00 0.00 45 LYS A N 13
ATOM 13590 C CA . LYS A 1 75 ? 36.642 42.721 4.174 1.00 0.00 45 LYS A CA 13
ATOM 13591 C C . LYS A 1 75 ? 35.257 42.062 4.204 1.00 0.00 45 LYS A C 13
ATOM 13592 O O . LYS A 1 75 ? 34.255 42.746 4.417 1.00 0.00 45 LYS A O 13
ATOM 13611 N N . SER A 1 76 ? 35.189 40.746 4.003 1.00 0.00 46 SER A N 13
ATOM 13612 C CA . SER A 1 76 ? 33.916 40.037 4.087 1.00 0.00 46 SER A CA 13
ATOM 13613 C C . SER A 1 76 ? 34.138 38.538 4.260 1.00 0.00 46 SER A C 13
ATOM 13614 O O . SER A 1 76 ? 35.219 38.019 3.983 1.00 0.00 46 SER A O 13
ATOM 13622 N N . GLY A 1 77 ? 33.096 37.850 4.715 1.00 0.00 47 GLY A N 13
ATOM 13623 C CA . GLY A 1 77 ? 33.165 36.411 4.941 1.00 0.00 47 GLY A CA 13
ATOM 13624 C C . GLY A 1 77 ? 33.522 35.641 3.670 1.00 0.00 47 GLY A C 13
ATOM 13625 O O . GLY A 1 77 ? 34.156 34.585 3.734 1.00 0.00 47 GLY A O 13
ATOM 13629 N N . ALA A 1 78 ? 33.131 36.170 2.511 1.00 0.00 48 ALA A N 13
ATOM 13630 C CA . ALA A 1 78 ? 33.283 35.424 1.267 1.00 0.00 48 ALA A CA 13
ATOM 13631 C C . ALA A 1 78 ? 34.746 35.064 1.035 1.00 0.00 48 ALA A C 13
ATOM 13632 O O . ALA A 1 78 ? 35.049 33.930 0.660 1.00 0.00 48 ALA A O 13
ATOM 13639 N N . GLU A 1 79 ? 35.650 36.018 1.255 1.00 0.00 49 GLU A N 13
ATOM 13640 C CA . GLU A 1 79 ? 37.075 35.699 1.222 1.00 0.00 49 GLU A CA 13
ATOM 13641 C C . GLU A 1 79 ? 37.436 34.700 2.321 1.00 0.00 49 GLU A C 13
ATOM 13642 O O . GLU A 1 79 ? 38.207 33.769 2.088 1.00 0.00 49 GLU A O 13
ATOM 13654 N N . ALA A 1 80 ? 36.792 34.819 3.481 1.00 0.00 50 ALA A N 13
ATOM 13655 C CA . ALA A 1 80 ? 37.133 33.967 4.618 1.00 0.00 50 ALA A CA 13
ATOM 13656 C C . ALA A 1 80 ? 36.920 32.489 4.295 1.00 0.00 50 ALA A C 13
ATOM 13657 O O . ALA A 1 80 ? 37.704 31.639 4.716 1.00 0.00 50 ALA A O 13
ATOM 13664 N N . LYS A 1 81 ? 35.911 32.193 3.482 1.00 0.00 51 LYS A N 13
ATOM 13665 C CA . LYS A 1 81 ? 35.620 30.809 3.119 1.00 0.00 51 LYS A CA 13
ATOM 13666 C C . LYS A 1 81 ? 36.826 30.130 2.464 1.00 0.00 51 LYS A C 13
ATOM 13667 O O . LYS A 1 81 ? 36.991 28.915 2.585 1.00 0.00 51 LYS A O 13
ATOM 13686 N N . LYS A 1 82 ? 37.667 30.901 1.778 1.00 0.00 52 LYS A N 13
ATOM 13687 C CA . LYS A 1 82 ? 38.838 30.334 1.111 1.00 0.00 52 LYS A CA 13
ATOM 13688 C C . LYS A 1 82 ? 39.798 29.659 2.095 1.00 0.00 52 LYS A C 13
ATOM 13689 O O . LYS A 1 82 ? 40.569 28.784 1.701 1.00 0.00 52 LYS A O 13
ATOM 13708 N N . LEU A 1 83 ? 39.759 30.055 3.368 1.00 0.00 53 LEU A N 13
ATOM 13709 C CA . LEU A 1 83 ? 40.734 29.570 4.338 1.00 0.00 53 LEU A CA 13
ATOM 13710 C C . LEU A 1 83 ? 40.307 28.219 4.924 1.00 0.00 53 LEU A C 13
ATOM 13711 O O . LEU A 1 83 ? 39.118 28.013 5.184 1.00 0.00 53 LEU A O 13
ATOM 13727 N N . PRO A 1 84 ? 41.231 27.316 5.198 1.00 0.00 54 PRO A N 13
ATOM 13728 C CA . PRO A 1 84 ? 40.858 25.959 5.705 1.00 0.00 54 PRO A CA 13
ATOM 13729 C C . PRO A 1 84 ? 40.118 26.038 7.036 1.00 0.00 54 PRO A C 13
ATOM 13730 O O . PRO A 1 84 ? 40.585 26.677 7.981 1.00 0.00 54 PRO A O 13
ATOM 13741 N N . GLY A 1 85 ? 38.968 25.378 7.103 1.00 0.00 55 GLY A N 13
ATOM 13742 C CA . GLY A 1 85 ? 38.173 25.361 8.327 1.00 0.00 55 GLY A CA 13
ATOM 13743 C C . GLY A 1 85 ? 36.996 26.344 8.299 1.00 0.00 55 GLY A C 13
ATOM 13744 O O . GLY A 1 85 ? 36.126 26.270 9.167 1.00 0.00 55 GLY A O 13
ATOM 13748 N N . VAL A 1 86 ? 36.956 27.256 7.322 1.00 0.00 56 VAL A N 13
ATOM 13749 C CA . VAL A 1 86 ? 35.855 28.212 7.238 1.00 0.00 56 VAL A CA 13
ATOM 13750 C C . VAL A 1 86 ? 34.695 27.612 6.447 1.00 0.00 56 VAL A C 13
ATOM 13751 O O . VAL A 1 86 ? 34.895 27.015 5.390 1.00 0.00 56 VAL A O 13
ATOM 13764 N N . GLY A 1 87 ? 33.482 27.775 6.971 1.00 0.00 57 GLY A N 13
ATOM 13765 C CA . GLY A 1 87 ? 32.288 27.251 6.311 1.00 0.00 57 GLY A CA 13
ATOM 13766 C C . GLY A 1 87 ? 31.335 28.381 5.938 1.00 0.00 57 GLY A C 13
ATOM 13767 O O . GLY A 1 87 ? 31.529 29.527 6.344 1.00 0.00 57 GLY A O 13
ATOM 13771 N N . THR A 1 88 ? 30.296 28.054 5.176 1.00 0.00 58 THR A N 13
ATOM 13772 C CA . THR A 1 88 ? 29.343 29.066 4.733 1.00 0.00 58 THR A CA 13
ATOM 13773 C C . THR A 1 88 ? 28.735 29.797 5.928 1.00 0.00 58 THR A C 13
ATOM 13774 O O . THR A 1 88 ? 28.663 31.027 5.939 1.00 0.00 58 THR A O 13
ATOM 13785 N N . LYS A 1 89 ? 28.347 29.045 6.954 1.00 0.00 59 LYS A N 13
ATOM 13786 C CA . LYS A 1 89 ? 27.751 29.652 8.139 1.00 0.00 59 LYS A CA 13
ATOM 13787 C C . LYS A 1 89 ? 28.734 30.617 8.796 1.00 0.00 59 LYS A C 13
ATOM 13788 O O . LYS A 1 89 ? 28.363 31.721 9.196 1.00 0.00 59 LYS A O 13
ATOM 13807 N N . ILE A 1 90 ? 30.004 30.228 8.841 1.00 0.00 60 ILE A N 13
ATOM 13808 C CA . ILE A 1 90 ? 31.024 31.068 9.458 1.00 0.00 60 ILE A CA 13
ATOM 13809 C C . ILE A 1 90 ? 31.175 32.365 8.663 1.00 0.00 60 ILE A C 13
ATOM 13810 O O . ILE A 1 90 ? 31.251 33.451 9.240 1.00 0.00 60 ILE A O 13
ATOM 13826 N N . ALA A 1 91 ? 31.162 32.257 7.337 1.00 0.00 61 ALA A N 13
ATOM 13827 C CA . ALA A 1 91 ? 31.254 33.439 6.489 1.00 0.00 61 ALA A CA 13
ATOM 13828 C C . ALA A 1 91 ? 30.103 34.398 6.784 1.00 0.00 61 ALA A C 13
ATOM 13829 O O . ALA A 1 91 ? 30.302 35.611 6.867 1.00 0.00 61 ALA A O 13
ATOM 13836 N N . GLU A 1 92 ? 28.903 33.853 6.973 1.00 0.00 62 GLU A N 13
ATOM 13837 C CA . GLU A 1 92 ? 27.744 34.690 7.272 1.00 0.00 62 GLU A CA 13
ATOM 13838 C C . GLU A 1 92 ? 27.934 35.441 8.588 1.00 0.00 62 GLU A C 13
ATOM 13839 O O . GLU A 1 92 ? 27.613 36.628 8.673 1.00 0.00 62 GLU A O 13
ATOM 13851 N N . LYS A 1 93 ? 28.491 34.774 9.598 1.00 0.00 63 LYS A N 13
ATOM 13852 C CA . LYS A 1 93 ? 28.769 35.447 10.867 1.00 0.00 63 LYS A CA 13
ATOM 13853 C C . LYS A 1 93 ? 29.739 36.607 10.658 1.00 0.00 63 LYS A C 13
ATOM 13854 O O . LYS A 1 93 ? 29.564 37.681 11.233 1.00 0.00 63 LYS A O 13
ATOM 13873 N N . ILE A 1 94 ? 30.737 36.404 9.802 1.00 0.00 64 ILE A N 13
ATOM 13874 C CA . ILE A 1 94 ? 31.683 37.470 9.489 1.00 0.00 64 ILE A CA 13
ATOM 13875 C C . ILE A 1 94 ? 30.951 38.660 8.866 1.00 0.00 64 ILE A C 13
ATOM 13876 O O . ILE A 1 94 ? 31.179 39.809 9.252 1.00 0.00 64 ILE A O 13
ATOM 13892 N N . ASP A 1 95 ? 30.041 38.381 7.936 1.00 0.00 65 ASP A N 13
ATOM 13893 C CA . ASP A 1 95 ? 29.280 39.449 7.296 1.00 0.00 65 ASP A CA 13
ATOM 13894 C C . ASP A 1 95 ? 28.475 40.234 8.329 1.00 0.00 65 ASP A C 13
ATOM 13895 O O . ASP A 1 95 ? 28.458 41.465 8.310 1.00 0.00 65 ASP A O 13
ATOM 13904 N N . GLU A 1 96 ? 27.845 39.521 9.259 1.00 0.00 66 GLU A N 13
ATOM 13905 C CA . GLU A 1 96 ? 27.049 40.180 10.290 1.00 0.00 66 GLU A CA 13
ATOM 13906 C C . GLU A 1 96 ? 27.921 41.073 11.167 1.00 0.00 66 GLU A C 13
ATOM 13907 O O . GLU A 1 96 ? 27.552 42.212 11.461 1.00 0.00 66 GLU A O 13
ATOM 13919 N N . PHE A 1 97 ? 29.092 40.572 11.560 1.00 0.00 67 PHE A N 13
ATOM 13920 C CA . PHE A 1 97 ? 29.979 41.350 12.416 1.00 0.00 67 PHE A CA 13
ATOM 13921 C C . PHE A 1 97 ? 30.377 42.657 11.736 1.00 0.00 67 PHE A C 13
ATOM 13922 O O . PHE A 1 97 ? 30.421 43.706 12.381 1.00 0.00 67 PHE A O 13
ATOM 13939 N N . LEU A 1 98 ? 30.667 42.596 10.438 1.00 0.00 68 LEU A N 13
ATOM 13940 C CA . LEU A 1 98 ? 30.966 43.811 9.685 1.00 0.00 68 LEU A CA 13
ATOM 13941 C C . LEU A 1 98 ? 29.755 44.740 9.634 1.00 0.00 68 LEU A C 13
ATOM 13942 O O . LEU A 1 98 ? 29.900 45.959 9.713 1.00 0.00 68 LEU A O 13
ATOM 13958 N N . ALA A 1 99 ? 28.564 44.161 9.502 1.00 0.00 69 ALA A N 13
ATOM 13959 C CA . ALA A 1 99 ? 27.339 44.958 9.495 1.00 0.00 69 ALA A CA 13
ATOM 13960 C C . ALA A 1 99 ? 27.148 45.706 10.815 1.00 0.00 69 ALA A C 13
ATOM 13961 O O . ALA A 1 99 ? 26.618 46.817 10.834 1.00 0.00 69 ALA A O 13
ATOM 13968 N N . THR A 1 100 ? 27.582 45.096 11.916 1.00 0.00 70 THR A N 13
ATOM 13969 C CA . THR A 1 100 ? 27.519 45.755 13.219 1.00 0.00 70 THR A CA 13
ATOM 13970 C C . THR A 1 100 ? 28.598 46.834 13.375 1.00 0.00 70 THR A C 13
ATOM 13971 O O . THR A 1 100 ? 28.435 47.759 14.172 1.00 0.00 70 THR A O 13
ATOM 13982 N N . GLY A 1 101 ? 29.693 46.723 12.624 1.00 0.00 71 GLY A N 13
ATOM 13983 C CA . GLY A 1 101 ? 30.769 47.705 12.707 1.00 0.00 71 GLY A CA 13
ATOM 13984 C C . GLY A 1 101 ? 31.910 47.345 11.763 1.00 0.00 71 GLY A C 13
ATOM 13985 O O . GLY A 1 101 ? 32.840 46.633 12.141 1.00 0.00 71 GLY A O 13
ATOM 13989 N N . GLU A 1 31 ? 47.744 43.380 18.024 1.00 0.00 1 GLU A N 14
ATOM 13990 C CA . GLU A 1 31 ? 46.731 42.345 17.862 1.00 0.00 1 GLU A CA 14
ATOM 13991 C C . GLU A 1 31 ? 46.443 42.104 16.383 1.00 0.00 1 GLU A C 14
ATOM 13992 O O . GLU A 1 31 ? 46.432 43.040 15.583 1.00 0.00 1 GLU A O 14
ATOM 14004 N N . THR A 1 32 ? 46.211 40.845 16.028 1.00 0.00 2 THR A N 14
ATOM 14005 C CA . THR A 1 32 ? 45.919 40.496 14.643 1.00 0.00 2 THR A CA 14
ATOM 14006 C C . THR A 1 32 ? 44.683 41.245 14.156 1.00 0.00 2 THR A C 14
ATOM 14007 O O . THR A 1 32 ? 43.707 41.395 14.888 1.00 0.00 2 THR A O 14
ATOM 14018 N N . LEU A 1 33 ? 44.703 41.657 12.893 1.00 0.00 3 LEU A N 14
ATOM 14019 C CA . LEU A 1 33 ? 43.628 42.483 12.352 1.00 0.00 3 LEU A CA 14
ATOM 14020 C C . LEU A 1 33 ? 42.262 41.802 12.463 1.00 0.00 3 LEU A C 14
ATOM 14021 O O . LEU A 1 33 ? 41.240 42.476 12.578 1.00 0.00 3 LEU A O 14
ATOM 14037 N N . ASN A 1 34 ? 42.240 40.471 12.430 1.00 0.00 4 ASN A N 14
ATOM 14038 C CA . ASN A 1 34 ? 40.978 39.733 12.508 1.00 0.00 4 ASN A CA 14
ATOM 14039 C C . ASN A 1 34 ? 40.649 39.259 13.933 1.00 0.00 4 ASN A C 14
ATOM 14040 O O . ASN A 1 34 ? 39.675 38.529 14.127 1.00 0.00 4 ASN A O 14
ATOM 14051 N N . GLY A 1 35 ? 41.431 39.669 14.934 1.00 0.00 5 GLY A N 14
ATOM 14052 C CA . GLY A 1 35 ? 41.278 39.129 16.281 1.00 0.00 5 GLY A CA 14
ATOM 14053 C C . GLY A 1 35 ? 39.846 39.264 16.788 1.00 0.00 5 GLY A C 14
ATOM 14054 O O . GLY A 1 35 ? 39.326 38.348 17.429 1.00 0.00 5 GLY A O 14
ATOM 14058 N N . ALA A 1 36 ? 39.197 40.383 16.477 1.00 0.00 6 ALA A N 14
ATOM 14059 C CA . ALA A 1 36 ? 37.837 40.607 16.955 1.00 0.00 6 ALA A CA 14
ATOM 14060 C C . ALA A 1 36 ? 36.906 39.520 16.429 1.00 0.00 6 ALA A C 14
ATOM 14061 O O . ALA A 1 36 ? 36.149 38.912 17.189 1.00 0.00 6 ALA A O 14
ATOM 14068 N N . LEU A 1 37 ? 36.994 39.246 15.129 1.00 0.00 7 LEU A N 14
ATOM 14069 C CA . LEU A 1 37 ? 36.185 38.185 14.539 1.00 0.00 7 LEU A CA 14
ATOM 14070 C C . LEU A 1 37 ? 36.532 36.830 15.153 1.00 0.00 7 LEU A C 14
ATOM 14071 O O . LEU A 1 37 ? 35.646 36.016 15.406 1.00 0.00 7 LEU A O 14
ATOM 14087 N N . VAL A 1 38 ? 37.812 36.615 15.451 1.00 0.00 8 VAL A N 14
ATOM 14088 C CA . VAL A 1 38 ? 38.237 35.352 16.048 1.00 0.00 8 VAL A CA 14
ATOM 14089 C C . VAL A 1 38 ? 37.532 35.151 17.389 1.00 0.00 8 VAL A C 14
ATOM 14090 O O . VAL A 1 38 ? 37.030 34.063 17.680 1.00 0.00 8 VAL A O 14
ATOM 14103 N N . ASN A 1 39 ? 37.446 36.218 18.179 1.00 0.00 9 ASN A N 14
ATOM 14104 C CA . ASN A 1 39 ? 36.771 36.136 19.469 1.00 0.00 9 ASN A CA 14
ATOM 14105 C C . ASN A 1 39 ? 35.300 35.779 19.281 1.00 0.00 9 ASN A C 14
ATOM 14106 O O . ASN A 1 39 ? 34.765 34.920 19.988 1.00 0.00 9 ASN A O 14
ATOM 14117 N N . MET A 1 40 ? 34.659 36.412 18.303 1.00 0.00 10 MET A N 14
ATOM 14118 C CA . MET A 1 40 ? 33.250 36.135 18.044 1.00 0.00 10 MET A CA 14
ATOM 14119 C C . MET A 1 40 ? 33.043 34.669 17.6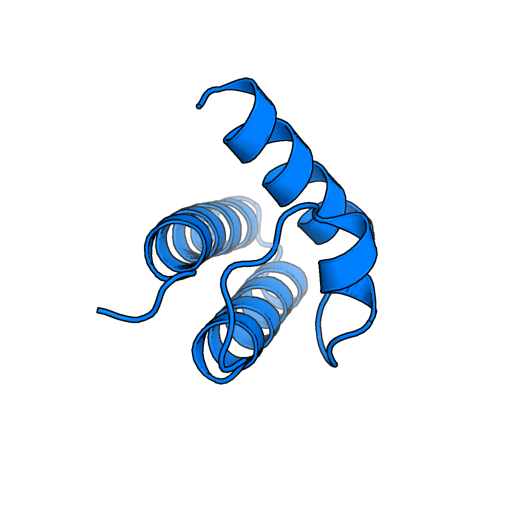70 1.00 0.00 10 MET A C 14
ATOM 14120 O O . MET A 1 40 ? 32.071 34.045 18.101 1.00 0.00 10 MET A O 14
ATOM 14134 N N . LEU A 1 41 ? 33.975 34.105 16.901 1.00 0.00 11 LEU A N 14
ATOM 14135 C CA . LEU A 1 41 ? 33.890 32.691 16.551 1.00 0.00 11 LEU A CA 14
ATOM 14136 C C . LEU A 1 41 ? 33.975 31.810 17.793 1.00 0.00 11 LEU A C 14
ATOM 14137 O O . LEU A 1 41 ? 33.230 30.835 17.910 1.00 0.00 11 LEU A O 14
ATOM 14153 N N . LYS A 1 42 ? 34.862 32.159 18.726 1.00 0.00 12 LYS A N 14
ATOM 14154 C CA . LYS A 1 42 ? 34.960 31.390 19.965 1.00 0.00 12 LYS A CA 14
ATOM 14155 C C . LYS A 1 42 ? 33.629 31.400 20.712 1.00 0.00 12 LYS A C 14
ATOM 14156 O O . LYS A 1 42 ? 33.200 30.374 21.244 1.00 0.00 12 LYS A O 14
ATOM 14175 N N . GLU A 1 43 ? 32.951 32.547 20.706 1.00 0.00 13 GLU A N 14
ATOM 14176 C CA . GLU A 1 43 ? 31.642 32.635 21.344 1.00 0.00 13 GLU A CA 14
ATOM 14177 C C . GLU A 1 43 ? 30.652 31.691 20.668 1.00 0.00 13 GLU A C 14
ATOM 14178 O O . GLU A 1 43 ? 29.927 30.955 21.340 1.00 0.00 13 GLU A O 14
ATOM 14190 N N . GLU A 1 44 ? 30.673 31.662 19.338 1.00 0.00 14 GLU A N 14
ATOM 14191 C CA . GLU A 1 44 ? 29.780 30.773 18.600 1.00 0.00 14 GLU A CA 14
ATOM 14192 C C . GLU A 1 44 ? 30.080 29.311 18.925 1.00 0.00 14 GLU A C 14
ATOM 14193 O O . GLU A 1 44 ? 29.165 28.500 19.078 1.00 0.00 14 GLU A O 14
ATOM 14205 N N . GLY A 1 45 ? 31.363 28.984 19.064 1.00 0.00 15 GLY A N 14
ATOM 14206 C CA . GLY A 1 45 ? 31.751 27.628 19.429 1.00 0.00 15 GLY A CA 14
ATOM 14207 C C . GLY A 1 45 ? 31.154 27.237 20.775 1.00 0.00 15 GLY A C 14
ATOM 14208 O O . GLY A 1 45 ? 30.635 26.132 20.934 1.00 0.00 15 GLY A O 14
ATOM 14212 N N . ASN A 1 46 ? 31.202 28.157 21.736 1.00 0.00 16 ASN A N 14
ATOM 14213 C CA . ASN A 1 46 ? 30.643 27.881 23.055 1.00 0.00 16 ASN A CA 14
ATOM 14214 C C . ASN A 1 46 ? 29.143 27.608 22.968 1.00 0.00 16 ASN A C 14
ATOM 14215 O O . ASN A 1 46 ? 28.638 26.701 23.630 1.00 0.00 16 ASN A O 14
ATOM 14226 N N . LYS A 1 47 ? 28.440 28.359 22.120 1.00 0.00 17 LYS A N 14
ATOM 14227 C CA . LYS A 1 47 ? 27.013 28.112 21.927 1.00 0.00 17 LYS A CA 14
ATOM 14228 C C . LYS A 1 47 ? 26.777 26.711 21.369 1.00 0.00 17 LYS A C 14
ATOM 14229 O O . LYS A 1 47 ? 25.909 25.980 21.858 1.00 0.00 17 LYS A O 14
ATOM 14248 N N . ALA A 1 48 ? 27.577 26.314 20.379 1.00 0.00 18 ALA A N 14
ATOM 14249 C CA . ALA A 1 48 ? 27.431 24.982 19.806 1.00 0.00 18 ALA A CA 14
ATOM 14250 C C . ALA A 1 48 ? 27.641 23.921 20.881 1.00 0.00 18 ALA A C 14
ATOM 14251 O O . ALA A 1 48 ? 26.923 22.923 20.923 1.00 0.00 18 ALA A O 14
ATOM 14258 N N . LEU A 1 49 ? 28.628 24.136 21.749 1.00 0.00 19 LEU A N 14
ATOM 14259 C CA . LEU A 1 49 ? 28.838 23.233 22.875 1.00 0.00 19 LEU A CA 14
ATOM 14260 C C . LEU A 1 49 ? 27.614 23.207 23.787 1.00 0.00 19 LEU A C 14
ATOM 14261 O O . LEU A 1 49 ? 27.184 22.140 24.228 1.00 0.00 19 LEU A O 14
ATOM 14277 N N . SER A 1 50 ? 27.001 24.368 23.995 1.00 0.00 20 SER A N 14
ATOM 14278 C CA . SER A 1 50 ? 25.842 24.456 24.881 1.00 0.00 20 SER A CA 14
ATOM 14279 C C . SER A 1 50 ? 24.693 23.574 24.398 1.00 0.00 20 SER A C 14
ATOM 14280 O O . SER A 1 50 ? 23.956 23.009 25.207 1.00 0.00 20 SER A O 14
ATOM 14288 N N . VAL A 1 51 ? 24.541 23.457 23.083 1.00 0.00 21 VAL A N 14
ATOM 14289 C CA . VAL A 1 51 ? 23.498 22.597 22.522 1.00 0.00 21 VAL A CA 14
ATOM 14290 C C . VAL A 1 51 ? 23.939 21.137 22.340 1.00 0.00 21 VAL A C 14
ATOM 14291 O O . VAL A 1 51 ? 23.158 20.322 21.847 1.00 0.00 21 VAL A O 14
ATOM 14304 N N . GLY A 1 52 ? 25.168 20.793 22.730 1.00 0.00 22 GLY A N 14
ATOM 14305 C CA . GLY A 1 52 ? 25.671 19.431 22.538 1.00 0.00 22 GLY A CA 14
ATOM 14306 C C . GLY A 1 52 ? 26.313 19.211 21.161 1.00 0.00 22 GLY A C 14
ATOM 14307 O O . GLY A 1 52 ? 26.598 18.073 20.790 1.00 0.00 22 GLY A O 14
ATOM 14311 N N . ASN A 1 53 ? 26.542 20.283 20.402 1.00 0.00 23 ASN A N 14
ATOM 14312 C CA . ASN A 1 53 ? 27.122 20.165 19.069 1.00 0.00 23 ASN A CA 14
ATOM 14313 C C . ASN A 1 53 ? 28.633 20.392 19.117 1.00 0.00 23 ASN A C 14
ATOM 14314 O O . ASN A 1 53 ? 29.155 21.383 18.597 1.00 0.00 23 ASN A O 14
ATOM 14325 N N . ILE A 1 54 ? 29.345 19.443 19.719 1.00 0.00 24 ILE A N 14
ATOM 14326 C CA . ILE A 1 54 ? 30.786 19.593 19.901 1.00 0.00 24 ILE A CA 14
ATOM 14327 C C . ILE A 1 54 ? 31.498 19.667 18.549 1.00 0.00 24 ILE A C 14
ATOM 14328 O O . ILE A 1 54 ? 32.461 20.420 18.397 1.00 0.00 24 ILE A O 14
ATOM 14344 N N . ASP A 1 55 ? 31.005 18.924 17.558 1.00 0.00 25 ASP A N 14
ATOM 14345 C CA . ASP A 1 55 ? 31.651 18.907 16.250 1.00 0.00 25 ASP A CA 14
ATOM 14346 C C . ASP A 1 55 ? 31.663 20.303 15.635 1.00 0.00 25 ASP A C 14
ATOM 14347 O O . ASP A 1 55 ? 32.712 20.801 15.222 1.00 0.00 25 ASP A O 14
ATOM 14356 N N . ASP A 1 56 ? 30.507 20.961 15.636 1.00 0.00 26 ASP A N 14
ATOM 14357 C CA . ASP A 1 56 ? 30.414 22.304 15.072 1.00 0.00 26 ASP A CA 14
ATOM 14358 C C . ASP A 1 56 ? 31.279 23.284 15.857 1.00 0.00 26 ASP A C 14
ATOM 14359 O O . ASP A 1 56 ? 31.935 24.145 15.267 1.00 0.00 26 ASP A O 14
ATOM 14368 N N . ALA A 1 57 ? 31.314 23.130 17.179 1.00 0.00 27 ALA A N 14
ATOM 14369 C CA . ALA A 1 57 ? 32.114 24.025 18.006 1.00 0.00 27 ALA A CA 14
ATOM 14370 C C . ALA A 1 57 ? 33.587 23.932 17.609 1.00 0.00 27 ALA A C 14
ATOM 14371 O O . ALA A 1 57 ? 34.256 24.952 17.433 1.00 0.00 27 ALA A O 14
ATOM 14378 N N . LEU A 1 58 ? 34.080 22.708 17.433 1.00 0.00 28 LEU A N 14
ATOM 14379 C CA . LEU A 1 58 ? 35.465 22.516 17.019 1.00 0.00 28 LEU A CA 14
ATOM 14380 C C . LEU A 1 58 ? 35.733 23.174 15.668 1.00 0.00 28 LEU A C 14
ATOM 14381 O O . LEU A 1 58 ? 36.772 23.812 15.481 1.00 0.00 28 LEU A O 14
ATOM 14397 N N . GLN A 1 59 ? 34.783 23.060 14.741 1.00 0.00 29 GLN A N 14
ATOM 14398 C CA . GLN A 1 59 ? 34.953 23.678 13.428 1.00 0.00 29 GLN A CA 14
ATOM 14399 C C . GLN A 1 59 ? 35.099 25.192 13.546 1.00 0.00 29 GLN A C 14
ATOM 14400 O O . GLN A 1 59 ? 35.992 25.783 12.934 1.00 0.00 29 GLN A O 14
ATOM 14414 N N . TYR A 1 60 ? 34.247 25.818 14.358 1.00 0.00 30 TYR A N 14
ATOM 14415 C CA . TYR A 1 60 ? 34.339 27.260 14.555 1.00 0.00 30 TYR A CA 14
ATOM 14416 C C . TYR A 1 60 ? 35.698 27.650 15.128 1.00 0.00 30 TYR A C 14
ATOM 14417 O O . TYR A 1 60 ? 36.308 28.621 14.675 1.00 0.00 30 TYR A O 14
ATOM 14435 N N . TYR A 1 61 ? 36.191 26.871 16.091 1.00 0.00 31 TYR A N 14
ATOM 14436 C CA . TYR A 1 61 ? 37.493 27.167 16.682 1.00 0.00 31 TYR A CA 14
ATOM 14437 C C . TYR A 1 61 ? 38.601 27.088 15.637 1.00 0.00 31 TYR A C 14
ATOM 14438 O O . TYR A 1 61 ? 39.491 27.941 15.602 1.00 0.00 31 TYR A O 14
ATOM 14456 N N . ALA A 1 62 ? 38.513 26.103 14.747 1.00 0.00 32 ALA A N 14
ATOM 14457 C CA . ALA A 1 62 ? 39.523 25.952 13.704 1.00 0.00 32 ALA A CA 14
ATOM 14458 C C . ALA A 1 62 ? 39.528 27.162 12.778 1.00 0.00 32 ALA A C 14
ATOM 14459 O O . ALA A 1 62 ? 40.587 27.707 12.456 1.00 0.00 32 ALA A O 14
ATOM 14466 N N . ALA A 1 63 ? 38.337 27.612 12.392 1.00 0.00 33 ALA A N 14
ATOM 14467 C CA . ALA A 1 63 ? 38.233 28.772 11.517 1.00 0.00 33 ALA A CA 14
ATOM 14468 C C . ALA A 1 63 ? 38.799 30.015 12.194 1.00 0.00 33 ALA A C 14
ATOM 14469 O O . ALA A 1 63 ? 39.494 30.809 11.560 1.00 0.00 33 ALA A O 14
ATOM 14476 N N . ALA A 1 64 ? 38.543 30.158 13.492 1.00 0.00 34 ALA A N 14
ATOM 14477 C CA . ALA A 1 64 ? 39.039 31.318 14.224 1.00 0.00 34 ALA A CA 14
ATOM 14478 C C . ALA A 1 64 ? 40.565 31.371 14.191 1.00 0.00 34 ALA A C 14
ATOM 14479 O O . ALA A 1 64 ? 41.150 32.421 13.909 1.00 0.00 34 ALA A O 14
ATOM 14486 N N . ILE A 1 65 ? 41.209 30.228 14.424 1.00 0.00 35 ILE A N 14
ATOM 14487 C CA . ILE A 1 65 ? 42.668 30.181 14.388 1.00 0.00 35 ILE A CA 14
ATOM 14488 C C . ILE A 1 65 ? 43.177 30.560 12.998 1.00 0.00 35 ILE A C 14
ATOM 14489 O O . ILE A 1 65 ? 44.139 31.320 12.872 1.00 0.00 35 ILE A O 14
ATOM 14505 N N . THR A 1 66 ? 42.520 30.051 11.956 1.00 0.00 36 THR A N 14
ATOM 14506 C CA . THR A 1 66 ? 42.941 30.364 10.594 1.00 0.00 36 THR A CA 14
ATOM 14507 C C . THR A 1 66 ? 42.855 31.864 10.320 1.00 0.00 36 THR A C 14
ATOM 14508 O O . THR A 1 66 ? 43.782 32.454 9.758 1.00 0.00 36 THR A O 14
ATOM 14519 N N . LEU A 1 67 ? 41.765 32.491 10.757 1.00 0.00 37 LEU A N 14
ATOM 14520 C CA . LEU A 1 67 ? 41.606 33.931 10.563 1.00 0.00 37 LEU A CA 14
ATOM 14521 C C . LEU A 1 67 ? 42.720 34.708 11.257 1.00 0.00 37 LEU A C 14
ATOM 14522 O O . LEU A 1 67 ? 43.157 35.746 10.757 1.00 0.00 37 LEU A O 14
ATOM 14538 N N . ASP A 1 68 ? 43.151 34.228 12.421 1.00 0.00 38 ASP A N 14
ATOM 14539 C CA . ASP A 1 68 ? 44.278 34.846 13.108 1.00 0.00 38 ASP A CA 14
ATOM 14540 C C . ASP A 1 68 ? 45.555 34.723 12.281 1.00 0.00 38 ASP A C 14
ATOM 14541 O O . ASP A 1 68 ? 46.283 35.699 12.095 1.00 0.00 38 ASP A O 14
ATOM 14550 N N . LYS A 1 69 ? 45.823 33.518 11.785 1.00 0.00 39 LYS A N 14
ATOM 14551 C CA . LYS A 1 69 ? 47.032 33.281 11.000 1.00 0.00 39 LYS A CA 14
ATOM 14552 C C . LYS A 1 69 ? 47.080 34.152 9.745 1.00 0.00 39 LYS A C 14
ATOM 14553 O O . LYS A 1 69 ? 48.162 34.534 9.300 1.00 0.00 39 LYS A O 14
ATOM 14572 N N . TYR A 1 70 ? 45.916 34.466 9.175 1.00 0.00 40 TYR A N 14
ATOM 14573 C CA . TYR A 1 70 ? 45.874 35.298 7.976 1.00 0.00 40 TYR A CA 14
ATOM 14574 C C . TYR A 1 70 ? 46.522 36.664 8.262 1.00 0.00 40 TYR A C 14
ATOM 14575 O O . TYR A 1 70 ? 46.184 37.290 9.267 1.00 0.00 40 TYR A O 14
ATOM 14593 N N . PRO A 1 71 ? 47.425 37.149 7.431 1.00 0.00 41 PRO A N 14
ATOM 14594 C CA . PRO A 1 71 ? 48.188 38.396 7.741 1.00 0.00 41 PRO A CA 14
ATOM 14595 C C . PRO A 1 71 ? 47.479 39.699 7.369 1.00 0.00 41 PRO A C 14
ATOM 14596 O O . PRO A 1 71 ? 48.120 40.752 7.352 1.00 0.00 41 PRO A O 14
ATOM 14607 N N . HIS A 1 72 ? 46.180 39.648 7.075 1.00 0.00 42 HIS A N 14
ATOM 14608 C CA . HIS A 1 72 ? 45.482 40.845 6.602 1.00 0.00 42 HIS A CA 14
ATOM 14609 C C . HIS A 1 72 ? 44.049 40.915 7.119 1.00 0.00 42 HIS A C 14
ATOM 14610 O O . HIS A 1 72 ? 43.416 39.887 7.361 1.00 0.00 42 HIS A O 14
ATOM 14624 N N . LYS A 1 73 ? 43.552 42.133 7.323 1.00 0.00 43 LYS A N 14
ATOM 14625 C CA . LYS A 1 73 ? 42.142 42.313 7.649 1.00 0.00 43 LYS A CA 14
ATOM 14626 C C . LYS A 1 73 ? 41.286 41.842 6.480 1.00 0.00 43 LYS A C 14
ATOM 14627 O O . LYS A 1 73 ? 41.514 42.250 5.340 1.00 0.00 43 LYS A O 14
ATOM 14646 N N . ILE A 1 74 ? 40.301 40.992 6.757 1.00 0.00 44 ILE A N 14
ATOM 14647 C CA . ILE A 1 74 ? 39.391 40.539 5.706 1.00 0.00 44 ILE A CA 14
ATOM 14648 C C . ILE A 1 74 ? 38.173 41.460 5.618 1.00 0.00 44 ILE A C 14
ATOM 14649 O O . ILE A 1 74 ? 37.559 41.794 6.631 1.00 0.00 44 ILE A O 14
ATOM 14665 N N . LYS A 1 75 ? 37.835 41.864 4.396 1.00 0.00 45 LYS A N 14
ATOM 14666 C CA . LYS A 1 75 ? 36.730 42.797 4.180 1.00 0.00 45 LYS A CA 14
ATOM 14667 C C . LYS A 1 75 ? 35.364 42.105 4.135 1.00 0.00 45 LYS A C 14
ATOM 14668 O O . LYS A 1 75 ? 34.340 42.765 4.320 1.00 0.00 45 LYS A O 14
ATOM 14687 N N . SER A 1 76 ? 35.335 40.797 3.882 1.00 0.00 46 SER A N 14
ATOM 14688 C CA . SER A 1 76 ? 34.069 40.073 3.829 1.00 0.00 46 SER A CA 14
ATOM 14689 C C . SER A 1 76 ? 34.258 38.599 4.173 1.00 0.00 46 SER A C 14
ATOM 14690 O O . SER A 1 76 ? 35.330 38.031 3.962 1.00 0.00 46 SER A O 14
ATOM 14698 N N . GLY A 1 77 ? 33.203 37.987 4.700 1.00 0.00 47 GLY A N 14
ATOM 14699 C CA . GLY A 1 77 ? 33.231 36.566 5.030 1.00 0.00 47 GLY A CA 14
ATOM 14700 C C . GLY A 1 77 ? 33.419 35.699 3.786 1.00 0.00 47 GLY A C 14
ATOM 14701 O O . GLY A 1 77 ? 34.051 34.642 3.847 1.00 0.00 47 GLY A O 14
ATOM 14705 N N . ALA A 1 78 ? 32.893 36.153 2.648 1.00 0.00 48 ALA A N 14
ATOM 14706 C CA . ALA A 1 78 ? 32.969 35.364 1.423 1.00 0.00 48 ALA A CA 14
ATOM 14707 C C . ALA A 1 78 ? 34.424 35.079 1.076 1.00 0.00 48 ALA A C 14
ATOM 14708 O O . ALA A 1 78 ? 34.768 33.960 0.692 1.00 0.00 48 ALA A O 14
ATOM 14715 N N . GLU A 1 79 ? 35.275 36.092 1.211 1.00 0.00 49 GLU A N 14
ATOM 14716 C CA . GLU A 1 79 ? 36.711 35.873 1.082 1.00 0.00 49 GLU A CA 14
ATOM 14717 C C . GLU A 1 79 ? 37.208 34.910 2.161 1.00 0.00 49 GLU A C 14
ATOM 14718 O O . GLU A 1 79 ? 38.014 34.022 1.884 1.00 0.00 49 GLU A O 14
ATOM 14730 N N . ALA A 1 80 ? 36.637 35.005 3.362 1.00 0.00 50 ALA A N 14
ATOM 14731 C CA . ALA A 1 80 ? 37.081 34.171 4.477 1.00 0.00 50 ALA A CA 14
ATOM 14732 C C . ALA A 1 80 ? 36.904 32.685 4.171 1.00 0.00 50 ALA A C 14
ATOM 14733 O O . ALA A 1 80 ? 37.738 31.863 4.550 1.00 0.00 50 ALA A O 14
ATOM 14740 N N . LYS A 1 81 ? 35.860 32.350 3.419 1.00 0.00 51 LYS A N 14
ATOM 14741 C CA . LYS A 1 81 ? 35.594 30.956 3.074 1.00 0.00 51 LYS A CA 14
ATOM 14742 C C . LYS A 1 81 ? 36.785 30.315 2.356 1.00 0.00 51 LYS A C 14
ATOM 14743 O O . LYS A 1 81 ? 36.988 29.105 2.458 1.00 0.00 51 LYS A O 14
ATOM 14762 N N . LYS A 1 82 ? 37.569 31.111 1.631 1.00 0.00 52 LYS A N 14
ATOM 14763 C CA . LYS A 1 82 ? 38.719 30.579 0.904 1.00 0.00 52 LYS A CA 14
ATOM 14764 C C . LYS A 1 82 ? 39.743 29.924 1.838 1.00 0.00 52 LYS A C 14
ATOM 14765 O O . LYS A 1 82 ? 40.508 29.062 1.405 1.00 0.00 52 LYS A O 14
ATOM 14784 N N . LEU A 1 83 ? 39.758 30.312 3.114 1.00 0.00 53 LEU A N 14
ATOM 14785 C CA . LEU A 1 83 ? 40.792 29.844 4.030 1.00 0.00 53 LEU A CA 14
ATOM 14786 C C . LEU A 1 83 ? 40.455 28.450 4.574 1.00 0.00 53 LEU A C 14
ATOM 14787 O O . LEU A 1 83 ? 39.285 28.177 4.861 1.00 0.00 53 LEU A O 14
ATOM 14803 N N . PRO A 1 84 ? 41.430 27.583 4.782 1.00 0.00 54 PRO A N 14
ATOM 14804 C CA . PRO A 1 84 ? 41.138 26.197 5.261 1.00 0.00 54 PRO A CA 14
ATOM 14805 C C . PRO A 1 84 ? 40.384 26.199 6.588 1.00 0.00 54 PRO A C 14
ATOM 14806 O O . PRO A 1 84 ? 40.811 26.830 7.556 1.00 0.00 54 PRO A O 14
ATOM 14817 N N . GLY A 1 85 ? 39.267 25.481 6.624 1.00 0.00 55 GLY A N 14
ATOM 14818 C CA . GLY A 1 85 ? 38.497 25.343 7.857 1.00 0.00 55 GLY A CA 14
ATOM 14819 C C . GLY A 1 85 ? 37.296 26.291 7.932 1.00 0.00 55 GLY A C 14
ATOM 14820 O O . GLY A 1 85 ? 36.445 26.121 8.808 1.00 0.00 55 GLY A O 14
ATOM 14824 N N . VAL A 1 86 ? 37.210 27.279 7.037 1.00 0.00 56 VAL A N 14
ATOM 14825 C CA . VAL A 1 86 ? 36.085 28.213 7.063 1.00 0.00 56 VAL A CA 14
ATOM 14826 C C . VAL A 1 86 ? 34.892 27.619 6.321 1.00 0.00 56 VAL A C 14
ATOM 14827 O O . VAL A 1 86 ? 35.039 27.073 5.227 1.00 0.00 56 VAL A O 14
ATOM 14840 N N . GLY A 1 87 ? 33.709 27.728 6.922 1.00 0.00 57 GLY A N 14
ATOM 14841 C CA . GLY A 1 87 ? 32.493 27.192 6.313 1.00 0.00 57 GLY A CA 14
ATOM 14842 C C . GLY A 1 87 ? 31.533 28.312 5.925 1.00 0.00 57 GLY A C 14
ATOM 14843 O O . GLY A 1 87 ? 31.733 29.471 6.291 1.00 0.00 57 GLY A O 14
ATOM 14847 N N . THR A 1 88 ? 30.475 27.956 5.203 1.00 0.00 58 THR A N 14
ATOM 14848 C CA . THR A 1 88 ? 29.508 28.951 4.753 1.00 0.00 58 THR A CA 14
ATOM 14849 C C . THR A 1 88 ? 28.908 29.702 5.940 1.00 0.00 58 THR A C 14
ATOM 14850 O O . THR A 1 88 ? 28.844 30.933 5.936 1.00 0.00 58 THR A O 14
ATOM 14861 N N . LYS A 1 89 ? 28.517 28.967 6.977 1.00 0.00 59 LYS A N 14
ATOM 14862 C CA . LYS A 1 89 ? 27.909 29.593 8.148 1.00 0.00 59 LYS A CA 14
ATOM 14863 C C . LYS A 1 89 ? 28.879 30.577 8.792 1.00 0.00 59 LYS A C 14
ATOM 14864 O O . LYS A 1 89 ? 28.499 31.687 9.166 1.00 0.00 59 LYS A O 14
ATOM 14883 N N . ILE A 1 90 ? 30.150 30.196 8.855 1.00 0.00 60 ILE A N 14
ATOM 14884 C CA . ILE A 1 90 ? 31.159 31.046 9.476 1.00 0.00 60 ILE A CA 14
ATOM 14885 C C . ILE A 1 90 ? 31.311 32.337 8.674 1.00 0.00 60 ILE A C 14
ATOM 14886 O O . ILE A 1 90 ? 31.365 33.429 9.243 1.00 0.00 60 ILE A O 14
ATOM 14902 N N . ALA A 1 91 ? 31.325 32.217 7.349 1.00 0.00 61 ALA A N 14
ATOM 14903 C CA . ALA A 1 91 ? 31.422 33.393 6.493 1.00 0.00 61 ALA A CA 14
ATOM 14904 C C . ALA A 1 91 ? 30.255 34.342 6.758 1.00 0.00 61 ALA A C 14
ATOM 14905 O O . ALA A 1 91 ? 30.441 35.558 6.835 1.00 0.00 61 ALA A O 14
ATOM 14912 N N . GLU A 1 92 ? 29.056 33.786 6.925 1.00 0.00 62 GLU A N 14
ATOM 14913 C CA . GLU A 1 92 ? 27.884 34.615 7.194 1.00 0.00 62 GLU A CA 14
ATOM 14914 C C . GLU A 1 92 ? 28.037 35.382 8.507 1.00 0.00 62 GLU A C 14
ATOM 14915 O O . GLU A 1 92 ? 27.690 36.562 8.577 1.00 0.00 62 GLU A O 14
ATOM 14927 N N . LYS A 1 93 ? 28.585 34.731 9.534 1.00 0.00 63 LYS A N 14
ATOM 14928 C CA . LYS A 1 93 ? 28.831 35.421 10.800 1.00 0.00 63 LYS A CA 14
ATOM 14929 C C . LYS A 1 93 ? 29.792 36.590 10.600 1.00 0.00 63 LYS A C 14
ATOM 14930 O O . LYS A 1 93 ? 29.590 37.669 11.161 1.00 0.00 63 LYS A O 14
ATOM 14949 N N . ILE A 1 94 ? 30.813 36.392 9.772 1.00 0.00 64 ILE A N 14
ATOM 14950 C CA . ILE A 1 94 ? 31.750 37.471 9.468 1.00 0.00 64 ILE A CA 14
ATOM 14951 C C . ILE A 1 94 ? 31.010 38.637 8.810 1.00 0.00 64 ILE A C 14
ATOM 14952 O O . ILE A 1 94 ? 31.204 39.796 9.183 1.00 0.00 64 ILE A O 14
ATOM 14968 N N . ASP A 1 95 ? 30.131 38.324 7.862 1.00 0.00 65 ASP A N 14
ATOM 14969 C CA . ASP A 1 95 ? 29.362 39.363 7.184 1.00 0.00 65 ASP A CA 14
ATOM 14970 C C . ASP A 1 95 ? 28.516 40.142 8.186 1.00 0.00 65 ASP A C 14
ATOM 14971 O O . ASP A 1 95 ? 28.452 41.371 8.136 1.00 0.00 65 ASP A O 14
ATOM 14980 N N . GLU A 1 96 ? 27.901 39.428 9.123 1.00 0.00 66 GLU A N 14
ATOM 14981 C CA . GLU A 1 96 ? 27.057 40.074 10.121 1.00 0.00 66 GLU A CA 14
ATOM 14982 C C . GLU A 1 96 ? 27.878 41.029 10.984 1.00 0.00 66 GLU A C 14
ATOM 14983 O O . GLU A 1 96 ? 27.465 42.164 11.225 1.00 0.00 66 GLU A O 14
ATOM 14995 N N . PHE A 1 97 ? 29.055 40.584 11.421 1.00 0.00 67 PHE A N 14
ATOM 14996 C CA . PHE A 1 97 ? 29.903 41.431 12.253 1.00 0.00 67 PHE A CA 14
ATOM 14997 C C . PHE A 1 97 ? 30.273 42.714 11.513 1.00 0.00 67 PHE A C 14
ATOM 14998 O O . PHE A 1 97 ? 30.284 43.792 12.107 1.00 0.00 67 PHE A O 14
ATOM 15015 N N . LEU A 1 98 ? 30.577 42.597 10.222 1.00 0.00 68 LEU A N 14
ATOM 15016 C CA . LEU A 1 98 ? 30.846 43.782 9.411 1.00 0.00 68 LEU A CA 14
ATOM 15017 C C . LEU A 1 98 ? 29.613 44.680 9.325 1.00 0.00 68 LEU A C 14
ATOM 15018 O O . LEU A 1 98 ? 29.730 45.905 9.342 1.00 0.00 68 LEU A O 14
ATOM 15034 N N . ALA A 1 99 ? 28.434 44.070 9.233 1.00 0.00 69 ALA A N 14
ATOM 15035 C CA . ALA A 1 99 ? 27.191 44.840 9.209 1.00 0.00 69 ALA A CA 14
ATOM 15036 C C . ALA A 1 99 ? 27.001 45.637 10.501 1.00 0.00 69 ALA A C 14
ATOM 15037 O O . ALA A 1 99 ? 26.446 46.735 10.481 1.00 0.00 69 ALA A O 14
ATOM 15044 N N . THR A 1 100 ? 27.463 45.084 11.619 1.00 0.00 70 THR A N 14
ATOM 15045 C CA . THR A 1 100 ? 27.427 45.804 12.891 1.00 0.00 70 THR A CA 14
ATOM 15046 C C . THR A 1 100 ? 28.505 46.894 12.968 1.00 0.00 70 THR A C 14
ATOM 15047 O O . THR A 1 100 ? 28.356 47.857 13.720 1.00 0.00 70 THR A O 14
ATOM 15058 N N . GLY A 1 101 ? 29.583 46.750 12.198 1.00 0.00 71 GLY A N 14
ATOM 15059 C CA . GLY A 1 101 ? 30.656 47.737 12.205 1.00 0.00 71 GLY A CA 14
ATOM 15060 C C . GLY A 1 101 ? 31.298 47.835 13.584 1.00 0.00 71 GLY A C 14
ATOM 15061 O O . GLY A 1 101 ? 32.225 48.617 13.794 1.00 0.00 71 GLY A O 14
ATOM 15065 N N . GLU A 1 31 ? 47.086 43.437 18.440 1.00 0.00 1 GLU A N 15
ATOM 15066 C CA . GLU A 1 31 ? 46.674 42.059 18.200 1.00 0.00 1 GLU A CA 15
ATOM 15067 C C . GLU A 1 31 ? 46.444 41.820 16.711 1.00 0.00 1 GLU A C 15
ATOM 15068 O O . GLU A 1 31 ? 46.517 42.747 15.905 1.00 0.00 1 GLU A O 15
ATOM 15080 N N . THR A 1 32 ? 46.166 40.570 16.355 1.00 0.00 2 THR A N 15
ATOM 15081 C CA . THR A 1 32 ? 45.915 40.219 14.963 1.00 0.00 2 THR A CA 15
ATOM 15082 C C . THR A 1 32 ? 44.738 41.021 14.417 1.00 0.00 2 THR A C 15
ATOM 15083 O O . THR A 1 32 ? 43.750 41.243 15.115 1.00 0.00 2 THR A O 15
ATOM 15094 N N . LEU A 1 33 ? 44.819 41.406 13.149 1.00 0.00 3 LEU A N 15
ATOM 15095 C CA . LEU A 1 33 ? 43.800 42.269 12.557 1.00 0.00 3 LEU A CA 15
ATOM 15096 C C . LEU A 1 33 ? 42.402 41.650 12.642 1.00 0.00 3 LEU A C 15
ATOM 15097 O O . LEU A 1 33 ? 41.407 42.371 12.723 1.00 0.00 3 LEU A O 15
ATOM 15113 N N . ASN A 1 34 ? 42.325 40.324 12.624 1.00 0.00 4 ASN A N 15
ATOM 15114 C CA . ASN A 1 34 ? 41.034 39.635 12.696 1.00 0.00 4 ASN A CA 15
ATOM 15115 C C . ASN A 1 34 ? 40.672 39.189 14.123 1.00 0.00 4 ASN A C 15
ATOM 15116 O O . ASN A 1 34 ? 39.691 38.469 14.313 1.00 0.00 4 ASN A O 15
ATOM 15127 N N . GLY A 1 35 ? 41.442 39.610 15.129 1.00 0.00 5 GLY A N 15
ATOM 15128 C CA . GLY A 1 35 ? 41.255 39.108 16.486 1.00 0.00 5 GLY A CA 15
ATOM 15129 C C . GLY A 1 35 ? 39.818 39.277 16.966 1.00 0.00 5 GLY A C 15
ATOM 15130 O O . GLY A 1 35 ? 39.278 38.391 17.629 1.00 0.00 5 GLY A O 15
ATOM 15134 N N . ALA A 1 36 ? 39.190 40.398 16.617 1.00 0.00 6 ALA A N 15
ATOM 15135 C CA . ALA A 1 36 ? 37.828 40.654 17.074 1.00 0.00 6 ALA A CA 15
ATOM 15136 C C . ALA A 1 36 ? 36.889 39.560 16.574 1.00 0.00 6 ALA A C 15
ATOM 15137 O O . ALA A 1 36 ? 36.117 38.987 17.346 1.00 0.00 6 ALA A O 15
ATOM 15144 N N . LEU A 1 37 ? 36.986 39.244 15.285 1.00 0.00 7 LEU A N 15
ATOM 15145 C CA . LEU A 1 37 ? 36.180 38.166 14.722 1.00 0.00 7 LEU A CA 15
ATOM 15146 C C . LEU A 1 37 ? 36.518 36.829 15.378 1.00 0.00 7 LEU A C 15
ATOM 15147 O O . LEU A 1 37 ? 35.632 36.006 15.606 1.00 0.00 7 LEU A O 15
ATOM 15163 N N . VAL A 1 38 ? 37.792 36.625 15.712 1.00 0.00 8 VAL A N 15
ATOM 15164 C CA . VAL A 1 38 ? 38.201 35.389 16.373 1.00 0.00 8 VAL A CA 15
ATOM 15165 C C . VAL A 1 38 ? 37.474 35.244 17.711 1.00 0.00 8 VAL A C 15
ATOM 15166 O O . VAL A 1 38 ? 36.981 34.164 18.042 1.00 0.00 8 VAL A O 15
ATOM 15179 N N . ASN A 1 39 ? 37.377 36.339 18.462 1.00 0.00 9 ASN A N 15
ATOM 15180 C CA . ASN A 1 39 ? 36.678 36.300 19.743 1.00 0.00 9 ASN A CA 15
ATOM 15181 C C . ASN A 1 39 ? 35.210 35.940 19.541 1.00 0.00 9 ASN A C 15
ATOM 15182 O O . ASN A 1 39 ? 34.661 35.097 20.257 1.00 0.00 9 ASN A O 15
ATOM 15193 N N . MET A 1 40 ? 34.585 36.552 18.538 1.00 0.00 10 MET A N 15
ATOM 15194 C CA . MET A 1 40 ? 33.193 36.239 18.234 1.00 0.00 10 MET A CA 15
ATOM 15195 C C . MET A 1 40 ? 33.036 34.765 17.857 1.00 0.00 10 MET A C 15
ATOM 15196 O O . MET A 1 40 ? 32.063 34.117 18.248 1.00 0.00 10 MET A O 15
ATOM 15210 N N . LEU A 1 41 ? 34.017 34.222 17.137 1.00 0.00 11 LEU A N 15
ATOM 15211 C CA . LEU A 1 41 ? 34.006 32.800 16.813 1.00 0.00 11 LEU A CA 15
ATOM 15212 C C . LEU A 1 41 ? 34.057 31.952 18.077 1.00 0.00 11 LEU A C 15
ATOM 15213 O O . LEU A 1 41 ? 33.352 30.949 18.186 1.00 0.00 11 LEU A O 15
ATOM 15229 N N . LYS A 1 42 ? 34.875 32.369 19.042 1.00 0.00 12 LYS A N 15
ATOM 15230 C CA . LYS A 1 42 ? 34.972 31.637 20.299 1.00 0.00 12 LYS A CA 15
ATOM 15231 C C . LYS A 1 42 ? 33.613 31.575 20.989 1.00 0.00 12 LYS A C 15
ATOM 15232 O O . LYS A 1 42 ? 33.220 30.529 21.510 1.00 0.00 12 LYS A O 15
ATOM 15251 N N . GLU A 1 43 ? 32.878 32.685 20.951 1.00 0.00 13 GLU A N 15
ATOM 15252 C CA . GLU A 1 43 ? 31.541 32.706 21.538 1.00 0.00 13 GLU A CA 15
ATOM 15253 C C . GLU A 1 43 ? 30.621 31.722 20.822 1.00 0.00 13 GLU A C 15
ATOM 15254 O O . GLU A 1 43 ? 29.894 30.959 21.462 1.00 0.00 13 GLU A O 15
ATOM 15266 N N . GLU A 1 44 ? 30.691 31.703 19.493 1.00 0.00 14 GLU A N 15
ATOM 15267 C CA . GLU A 1 44 ? 29.870 30.776 18.719 1.00 0.00 14 GLU A CA 15
ATOM 15268 C C . GLU A 1 44 ? 30.230 29.329 19.043 1.00 0.00 14 GLU A C 15
ATOM 15269 O O . GLU A 1 44 ? 29.351 28.475 19.169 1.00 0.00 14 GLU A O 15
ATOM 15281 N N . GLY A 1 45 ? 31.521 29.063 19.217 1.00 0.00 15 GLY A N 15
ATOM 15282 C CA . GLY A 1 45 ? 31.968 27.717 19.557 1.00 0.00 15 GLY A CA 15
ATOM 15283 C C . GLY A 1 45 ? 31.368 27.263 20.881 1.00 0.00 15 GLY A C 15
ATOM 15284 O O . GLY A 1 45 ? 30.858 26.146 20.989 1.00 0.00 15 GLY A O 15
ATOM 15288 N N . ASN A 1 46 ? 31.400 28.144 21.880 1.00 0.00 16 ASN A N 15
ATOM 15289 C CA . ASN A 1 46 ? 30.838 27.804 23.182 1.00 0.00 16 ASN A CA 15
ATOM 15290 C C . ASN A 1 46 ? 29.345 27.517 23.070 1.00 0.00 16 ASN A C 15
ATOM 15291 O O . ASN A 1 46 ? 28.841 26.582 23.693 1.00 0.00 16 ASN A O 15
ATOM 15302 N N . LYS A 1 47 ? 28.644 28.290 22.242 1.00 0.00 17 LYS A N 15
ATOM 15303 C CA . LYS A 1 47 ? 27.218 28.054 22.037 1.00 0.00 17 LYS A CA 15
ATOM 15304 C C . LYS A 1 47 ? 26.974 26.671 21.441 1.00 0.00 17 LYS A C 15
ATOM 15305 O O . LYS A 1 47 ? 26.106 25.927 21.908 1.00 0.00 17 LYS A O 15
ATOM 15324 N N . ALA A 1 48 ? 27.774 26.302 20.439 1.00 0.00 18 ALA A N 15
ATOM 15325 C CA . ALA A 1 48 ? 27.621 24.993 19.819 1.00 0.00 18 ALA A CA 15
ATOM 15326 C C . ALA A 1 48 ? 27.841 23.894 20.852 1.00 0.00 18 ALA A C 15
ATOM 15327 O O . ALA A 1 48 ? 27.116 22.900 20.870 1.00 0.00 18 ALA A O 15
ATOM 15334 N N . LEU A 1 49 ? 28.846 24.069 21.707 1.00 0.00 19 LEU A N 15
ATOM 15335 C CA . LEU A 1 49 ? 29.077 23.117 22.788 1.00 0.00 19 LEU A CA 15
ATOM 15336 C C . LEU A 1 49 ? 27.871 23.053 23.723 1.00 0.00 19 LEU A C 15
ATOM 15337 O O . LEU A 1 49 ? 27.445 21.970 24.123 1.00 0.00 19 LEU A O 15
ATOM 15353 N N . SER A 1 50 ? 27.267 24.206 23.995 1.00 0.00 20 SER A N 15
ATOM 15354 C CA . SER A 1 50 ? 26.126 24.260 24.907 1.00 0.00 20 SER A CA 15
ATOM 15355 C C . SER A 1 50 ? 24.963 23.405 24.408 1.00 0.00 20 SER A C 15
ATOM 15356 O O . SER A 1 50 ? 24.240 22.808 25.205 1.00 0.00 20 SER A O 15
ATOM 15364 N N . VAL A 1 51 ? 24.785 23.347 23.091 1.00 0.00 21 VAL A N 15
ATOM 15365 C CA . VAL A 1 51 ? 23.724 22.521 22.513 1.00 0.00 21 VAL A CA 15
ATOM 15366 C C . VAL A 1 51 ? 24.150 21.067 22.259 1.00 0.00 21 VAL A C 15
ATOM 15367 O O . VAL A 1 51 ? 23.353 20.282 21.745 1.00 0.00 21 VAL A O 15
ATOM 15380 N N . GLY A 1 52 ? 25.383 20.696 22.609 1.00 0.00 22 GLY A N 15
ATOM 15381 C CA . GLY A 1 52 ? 25.867 19.338 22.352 1.00 0.00 22 GLY A CA 15
ATOM 15382 C C . GLY A 1 52 ? 26.478 19.170 20.952 1.00 0.00 22 GLY A C 15
ATOM 15383 O O . GLY A 1 52 ? 26.740 18.044 20.526 1.00 0.00 22 GLY A O 15
ATOM 15387 N N . ASN A 1 53 ? 26.710 20.270 20.237 1.00 0.00 23 ASN A N 15
ATOM 15388 C CA . ASN A 1 53 ? 27.265 20.205 18.891 1.00 0.00 23 ASN A CA 15
ATOM 15389 C C . ASN A 1 53 ? 28.780 20.411 18.929 1.00 0.00 23 ASN A C 15
ATOM 15390 O O . ASN A 1 53 ? 29.308 21.416 18.442 1.00 0.00 23 ASN A O 15
ATOM 15401 N N . ILE A 1 54 ? 29.487 19.430 19.482 1.00 0.00 24 ILE A N 15
ATOM 15402 C CA . ILE A 1 54 ? 30.929 19.561 19.669 1.00 0.00 24 ILE A CA 15
ATOM 15403 C C . ILE A 1 54 ? 31.639 19.696 18.322 1.00 0.00 24 ILE A C 15
ATOM 15404 O O . ILE A 1 54 ? 32.605 20.451 18.207 1.00 0.00 24 ILE A O 15
ATOM 15420 N N . ASP A 1 55 ? 31.146 19.000 17.299 1.00 0.00 25 ASP A N 15
ATOM 15421 C CA . ASP A 1 55 ? 31.802 19.030 15.996 1.00 0.00 25 ASP A CA 15
ATOM 15422 C C . ASP A 1 55 ? 31.805 20.441 15.414 1.00 0.00 25 ASP A C 15
ATOM 15423 O O . ASP A 1 55 ? 32.850 20.940 14.988 1.00 0.00 25 ASP A O 15
ATOM 15432 N N . ASP A 1 56 ? 30.653 21.108 15.446 1.00 0.00 26 ASP A N 15
ATOM 15433 C CA . ASP A 1 56 ? 30.570 22.473 14.935 1.00 0.00 26 ASP A CA 15
ATOM 15434 C C . ASP A 1 56 ? 31.446 23.412 15.754 1.00 0.00 26 ASP A C 15
ATOM 15435 O O . ASP A 1 56 ? 32.123 24.278 15.197 1.00 0.00 26 ASP A O 15
ATOM 15444 N N . ALA A 1 57 ? 31.466 23.215 17.072 1.00 0.00 27 ALA A N 15
ATOM 15445 C CA . ALA A 1 57 ? 32.261 24.081 17.934 1.00 0.00 27 ALA A CA 15
ATOM 15446 C C . ALA A 1 57 ? 33.737 23.996 17.552 1.00 0.00 27 ALA A C 15
ATOM 15447 O O . ALA A 1 57 ? 34.399 25.019 17.365 1.00 0.00 27 ALA A O 15
ATOM 15454 N N . LEU A 1 58 ? 34.241 22.773 17.399 1.00 0.00 28 LEU A N 15
ATOM 15455 C CA . LEU A 1 58 ? 35.631 22.588 16.997 1.00 0.00 28 LEU A CA 15
ATOM 15456 C C . LEU A 1 58 ? 35.894 23.224 15.636 1.00 0.00 28 LEU A C 15
ATOM 15457 O O . LEU A 1 58 ? 36.941 23.839 15.426 1.00 0.00 28 LEU A O 15
ATOM 15473 N N . GLN A 1 59 ? 34.931 23.108 14.722 1.00 0.00 29 GLN A N 15
ATOM 15474 C CA . GLN A 1 59 ? 35.097 23.690 13.394 1.00 0.00 29 GLN A CA 15
ATOM 15475 C C . GLN A 1 59 ? 35.275 25.203 13.476 1.00 0.00 29 GLN A C 15
ATOM 15476 O O . GLN A 1 59 ? 36.174 25.761 12.844 1.00 0.00 29 GLN A O 15
ATOM 15490 N N . TYR A 1 60 ? 34.445 25.863 14.281 1.00 0.00 30 TYR A N 15
ATOM 15491 C CA . TYR A 1 60 ? 34.577 27.304 14.465 1.00 0.00 30 TYR A CA 15
ATOM 15492 C C . TYR A 1 60 ? 35.945 27.659 15.036 1.00 0.00 30 TYR A C 15
ATOM 15493 O O . TYR A 1 60 ? 36.588 28.602 14.571 1.00 0.00 30 TYR A O 15
ATOM 15511 N N . TYR A 1 61 ? 36.408 26.885 16.017 1.00 0.00 31 TYR A N 15
ATOM 15512 C CA . TYR A 1 61 ? 37.712 27.154 16.615 1.00 0.00 31 TYR A CA 15
ATOM 15513 C C . TYR A 1 61 ? 38.827 27.025 15.581 1.00 0.00 31 TYR A C 15
ATOM 15514 O O . TYR A 1 61 ? 39.742 27.848 15.543 1.00 0.00 31 TYR A O 15
ATOM 15532 N N . ALA A 1 62 ? 38.716 26.030 14.702 1.00 0.00 32 ALA A N 15
ATOM 15533 C CA . ALA A 1 62 ? 39.725 25.839 13.666 1.00 0.00 32 ALA A CA 15
ATOM 15534 C C . ALA A 1 62 ? 39.755 27.037 12.723 1.00 0.00 32 ALA A C 15
ATOM 15535 O O . ALA A 1 62 ? 40.825 27.554 12.392 1.00 0.00 32 ALA A O 15
ATOM 15542 N N . ALA A 1 63 ? 38.573 27.505 12.331 1.00 0.00 33 ALA A N 15
ATOM 15543 C CA . ALA A 1 63 ? 38.490 28.664 11.451 1.00 0.00 33 ALA A CA 15
ATOM 15544 C C . ALA A 1 63 ? 39.075 29.900 12.127 1.00 0.00 33 ALA A C 15
ATOM 15545 O O . ALA A 1 63 ? 39.765 30.693 11.488 1.00 0.00 33 ALA A O 15
ATOM 15552 N N . ALA A 1 64 ? 38.833 30.043 13.429 1.00 0.00 34 ALA A N 15
ATOM 15553 C CA . ALA A 1 64 ? 39.353 31.194 14.162 1.00 0.00 34 ALA A CA 15
ATOM 15554 C C . ALA A 1 64 ? 40.881 31.214 14.125 1.00 0.00 34 ALA A C 15
ATOM 15555 O O . ALA A 1 64 ? 41.485 32.255 13.849 1.00 0.00 34 ALA A O 15
ATOM 15562 N N . ILE A 1 65 ? 41.504 30.059 14.355 1.00 0.00 35 ILE A N 15
ATOM 15563 C CA . ILE A 1 65 ? 42.962 29.989 14.318 1.00 0.00 35 ILE A CA 15
ATOM 15564 C C . ILE A 1 65 ? 43.475 30.362 12.929 1.00 0.00 35 ILE A C 15
ATOM 15565 O O . ILE A 1 65 ? 44.434 31.126 12.804 1.00 0.00 35 ILE A O 15
ATOM 15581 N N . THR A 1 66 ? 42.821 29.849 11.887 1.00 0.00 36 THR A N 15
ATOM 15582 C CA . THR A 1 66 ? 43.233 30.175 10.526 1.00 0.00 36 THR A CA 15
ATOM 15583 C C . THR A 1 66 ? 43.120 31.675 10.266 1.00 0.00 36 THR A C 15
ATOM 15584 O O . THR A 1 66 ? 44.021 32.286 9.688 1.00 0.00 36 THR A O 15
ATOM 15595 N N . LEU A 1 67 ? 42.029 32.278 10.734 1.00 0.00 37 LEU A N 15
ATOM 15596 C CA . LEU A 1 67 ? 41.830 33.713 10.553 1.00 0.00 37 LEU A CA 15
ATOM 15597 C C . LEU A 1 67 ? 42.938 34.521 11.222 1.00 0.00 37 LEU A C 15
ATOM 15598 O O . LEU A 1 67 ? 43.320 35.582 10.728 1.00 0.00 37 LEU A O 15
ATOM 15614 N N . ASP A 1 68 ? 43.415 34.046 12.368 1.00 0.00 38 ASP A N 15
ATOM 15615 C CA . ASP A 1 68 ? 44.550 34.684 13.024 1.00 0.00 38 ASP A CA 15
ATOM 15616 C C . ASP A 1 68 ? 45.811 34.561 12.173 1.00 0.00 38 ASP A C 15
ATOM 15617 O O . ASP A 1 68 ? 46.522 35.540 11.956 1.00 0.00 38 ASP A O 15
ATOM 15626 N N . LYS A 1 69 ? 46.082 33.350 11.693 1.00 0.00 39 LYS A N 15
ATOM 15627 C CA . LYS A 1 69 ? 47.272 33.113 10.880 1.00 0.00 39 LYS A CA 15
ATOM 15628 C C . LYS A 1 69 ? 47.271 33.962 9.607 1.00 0.00 39 LYS A C 15
ATOM 15629 O O . LYS A 1 69 ? 48.335 34.345 9.118 1.00 0.00 39 LYS A O 15
ATOM 15648 N N . TYR A 1 70 ? 46.088 34.255 9.070 1.00 0.00 40 TYR A N 15
ATOM 15649 C CA . TYR A 1 70 ? 45.994 35.073 7.866 1.00 0.00 40 TYR A CA 15
ATOM 15650 C C . TYR A 1 70 ? 46.631 36.447 8.123 1.00 0.00 40 TYR A C 15
ATOM 15651 O O . TYR A 1 70 ? 46.327 37.074 9.139 1.00 0.00 40 TYR A O 15
ATOM 15669 N N . PRO A 1 71 ? 47.492 36.942 7.253 1.00 0.00 41 PRO A N 15
ATOM 15670 C CA . PRO A 1 71 ? 48.287 38.171 7.552 1.00 0.00 41 PRO A CA 15
ATOM 15671 C C . PRO A 1 71 ? 47.581 39.496 7.259 1.00 0.00 41 PRO A C 15
ATOM 15672 O O . PRO A 1 71 ? 48.238 40.538 7.234 1.00 0.00 41 PRO A O 15
ATOM 15683 N N . HIS A 1 72 ? 46.266 39.473 7.043 1.00 0.00 42 HIS A N 15
ATOM 15684 C CA . HIS A 1 72 ? 45.557 40.701 6.675 1.00 0.00 42 HIS A CA 15
ATOM 15685 C C . HIS A 1 72 ? 44.157 40.762 7.278 1.00 0.00 42 HIS A C 15
ATOM 15686 O O . HIS A 1 72 ? 43.543 39.734 7.557 1.00 0.00 42 HIS A O 15
ATOM 15700 N N . LYS A 1 73 ? 43.670 41.978 7.511 1.00 0.00 43 LYS A N 15
ATOM 15701 C CA . LYS A 1 73 ? 42.270 42.157 7.872 1.00 0.00 43 LYS A CA 15
ATOM 15702 C C . LYS A 1 73 ? 41.394 41.693 6.713 1.00 0.00 43 LYS A C 15
ATOM 15703 O O . LYS A 1 73 ? 41.644 42.057 5.564 1.00 0.00 43 LYS A O 15
ATOM 15722 N N . ILE A 1 74 ? 40.375 40.893 7.012 1.00 0.00 44 ILE A N 15
ATOM 15723 C CA . ILE A 1 74 ? 39.466 40.427 5.966 1.00 0.00 44 ILE A CA 15
ATOM 15724 C C . ILE A 1 74 ? 38.288 41.388 5.816 1.00 0.00 44 ILE A C 15
ATOM 15725 O O . ILE A 1 74 ? 37.663 41.782 6.800 1.00 0.00 44 ILE A O 15
ATOM 15741 N N . LYS A 1 75 ? 37.995 41.758 4.572 1.00 0.00 45 LYS A N 15
ATOM 15742 C CA . LYS A 1 75 ? 36.924 42.715 4.295 1.00 0.00 45 LYS A CA 15
ATOM 15743 C C . LYS A 1 75 ? 35.534 42.069 4.234 1.00 0.00 45 LYS A C 15
ATOM 15744 O O . LYS A 1 75 ? 34.530 42.768 4.362 1.00 0.00 45 LYS A O 15
ATOM 15763 N N . SER A 1 76 ? 35.471 40.754 4.026 1.00 0.00 46 SER A N 15
ATOM 15764 C CA . SER A 1 76 ? 34.184 40.071 3.950 1.00 0.00 46 SER A CA 15
ATOM 15765 C C . SER A 1 76 ? 34.319 38.594 4.305 1.00 0.00 46 SER A C 15
ATOM 15766 O O . SER A 1 76 ? 35.384 37.998 4.150 1.00 0.00 46 SER A O 15
ATOM 15774 N N . GLY A 1 77 ? 33.221 38.013 4.781 1.00 0.00 47 GLY A N 15
ATOM 15775 C CA . GLY A 1 77 ? 33.188 36.589 5.102 1.00 0.00 47 GLY A CA 15
ATOM 15776 C C . GLY A 1 77 ? 33.397 35.727 3.857 1.00 0.00 47 GLY A C 15
ATOM 15777 O O . GLY A 1 77 ? 33.995 34.651 3.931 1.00 0.00 47 GLY A O 15
ATOM 15781 N N . ALA A 1 78 ? 32.920 36.204 2.706 1.00 0.00 48 ALA A N 15
ATOM 15782 C CA . ALA A 1 78 ? 33.044 35.436 1.472 1.00 0.00 48 ALA A CA 15
ATOM 15783 C C . ALA A 1 78 ? 34.512 35.147 1.182 1.00 0.00 48 ALA A C 15
ATOM 15784 O O . ALA A 1 78 ? 34.864 34.037 0.782 1.00 0.00 48 ALA A O 15
ATOM 15791 N N . GLU A 1 79 ? 35.365 36.148 1.384 1.00 0.00 49 GLU A N 15
ATOM 15792 C CA . GLU A 1 79 ? 36.804 35.916 1.326 1.00 0.00 49 GLU A CA 15
ATOM 15793 C C . GLU A 1 79 ? 37.236 34.924 2.406 1.00 0.00 49 GLU A C 15
ATOM 15794 O O . GLU A 1 79 ? 38.058 34.044 2.151 1.00 0.00 49 GLU A O 15
ATOM 15806 N N . ALA A 1 80 ? 36.596 34.984 3.574 1.00 0.00 50 ALA A N 15
ATOM 15807 C CA . ALA A 1 80 ? 36.967 34.106 4.682 1.00 0.00 50 ALA A CA 15
ATOM 15808 C C . ALA A 1 80 ? 36.794 32.634 4.309 1.00 0.00 50 ALA A C 15
ATOM 15809 O O . ALA A 1 80 ? 37.598 31.790 4.705 1.00 0.00 50 ALA A O 15
ATOM 15816 N N . LYS A 1 81 ? 35.796 32.339 3.484 1.00 0.00 51 LYS A N 15
ATOM 15817 C CA . LYS A 1 81 ? 35.540 30.962 3.069 1.00 0.00 51 LYS A CA 15
ATOM 15818 C C . LYS A 1 81 ? 36.763 30.333 2.397 1.00 0.00 51 LYS A C 15
ATOM 15819 O O . LYS A 1 81 ? 36.940 29.115 2.456 1.00 0.00 51 LYS A O 15
ATOM 15838 N N . LYS A 1 82 ? 37.603 31.147 1.759 1.00 0.00 52 LYS A N 15
ATOM 15839 C CA . LYS A 1 82 ? 38.789 30.628 1.087 1.00 0.00 52 LYS A CA 15
ATOM 15840 C C . LYS A 1 82 ? 39.743 29.917 2.054 1.00 0.00 52 LYS A C 15
ATOM 15841 O O . LYS A 1 82 ? 40.532 29.070 1.632 1.00 0.00 52 LYS A O 15
ATOM 15860 N N . LEU A 1 83 ? 39.680 30.251 3.344 1.00 0.00 53 LEU A N 15
ATOM 15861 C CA . LEU A 1 83 ? 40.640 29.724 4.307 1.00 0.00 53 LEU A CA 15
ATOM 15862 C C . LEU A 1 83 ? 40.192 28.356 4.837 1.00 0.00 53 LEU A C 15
ATOM 15863 O O . LEU A 1 83 ? 39.005 28.178 5.131 1.00 0.00 53 LEU A O 15
ATOM 15879 N N . PRO A 1 84 ? 41.088 27.403 5.023 1.00 0.00 54 PRO A N 15
ATOM 15880 C CA . PRO A 1 84 ? 40.685 26.048 5.514 1.00 0.00 54 PRO A CA 15
ATOM 15881 C C . PRO A 1 84 ? 39.970 26.124 6.859 1.00 0.00 54 PRO A C 15
ATOM 15882 O O . PRO A 1 84 ? 40.466 26.739 7.805 1.00 0.00 54 PRO A O 15
ATOM 15893 N N . GLY A 1 85 ? 38.811 25.479 6.938 1.00 0.00 55 GLY A N 15
ATOM 15894 C CA . GLY A 1 85 ? 38.044 25.442 8.180 1.00 0.00 55 GLY A CA 15
ATOM 15895 C C . GLY A 1 85 ? 36.867 26.424 8.196 1.00 0.00 55 GLY A C 15
ATOM 15896 O O . GLY A 1 85 ? 36.016 26.336 9.083 1.00 0.00 55 GLY A O 15
ATOM 15900 N N . VAL A 1 86 ? 36.804 27.352 7.237 1.00 0.00 56 VAL A N 15
ATOM 15901 C CA . VAL A 1 86 ? 35.691 28.299 7.185 1.00 0.00 56 VAL A CA 15
ATOM 15902 C C . VAL A 1 86 ? 34.498 27.673 6.467 1.00 0.00 56 VAL A C 15
ATOM 15903 O O . VAL A 1 86 ? 34.651 27.055 5.414 1.00 0.00 56 VAL A O 15
ATOM 15916 N N . GLY A 1 87 ? 33.308 27.838 7.044 1.00 0.00 57 GLY A N 15
ATOM 15917 C CA . GLY A 1 87 ? 32.091 27.280 6.458 1.00 0.00 57 GLY A CA 15
ATOM 15918 C C . GLY A 1 87 ? 31.139 28.387 6.013 1.00 0.00 57 GLY A C 15
ATOM 15919 O O . GLY A 1 87 ? 31.352 29.560 6.316 1.00 0.00 57 GLY A O 15
ATOM 15923 N N . THR A 1 88 ? 30.079 28.008 5.305 1.00 0.00 58 THR A N 15
ATOM 15924 C CA . THR A 1 88 ? 29.122 28.989 4.805 1.00 0.00 58 THR A CA 15
ATOM 15925 C C . THR A 1 88 ? 28.536 29.806 5.952 1.00 0.00 58 THR A C 15
ATOM 15926 O O . THR A 1 88 ? 28.446 31.033 5.871 1.00 0.00 58 THR A O 15
ATOM 15937 N N . LYS A 1 89 ? 28.166 29.129 7.036 1.00 0.00 59 LYS A N 15
ATOM 15938 C CA . LYS A 1 89 ? 27.600 29.818 8.192 1.00 0.00 59 LYS A CA 15
ATOM 15939 C C . LYS A 1 89 ? 28.600 30.818 8.764 1.00 0.00 59 LYS A C 15
ATOM 15940 O O . LYS A 1 89 ? 28.240 31.941 9.121 1.00 0.00 59 LYS A O 15
ATOM 15959 N N . ILE A 1 90 ? 29.869 30.423 8.806 1.00 0.00 60 ILE A N 15
ATOM 15960 C CA . ILE A 1 90 ? 30.912 31.294 9.331 1.00 0.00 60 ILE A CA 15
ATOM 15961 C C . ILE A 1 90 ? 31.060 32.528 8.440 1.00 0.00 60 ILE A C 15
ATOM 15962 O O . ILE A 1 90 ? 31.190 33.647 8.935 1.00 0.00 60 ILE A O 15
ATOM 15978 N N . ALA A 1 91 ? 31.004 32.329 7.127 1.00 0.00 61 ALA A N 15
ATOM 15979 C CA . ALA A 1 91 ? 31.090 33.452 6.202 1.00 0.00 61 ALA A CA 15
ATOM 15980 C C . ALA A 1 91 ? 29.938 34.429 6.435 1.00 0.00 61 ALA A C 15
ATOM 15981 O O . ALA A 1 91 ? 30.151 35.640 6.529 1.00 0.00 61 ALA A O 15
ATOM 15988 N N . GLU A 1 92 ? 28.723 33.901 6.571 1.00 0.00 62 GLU A N 15
ATOM 15989 C CA . GLU A 1 92 ? 27.552 34.761 6.710 1.00 0.00 62 GLU A CA 15
ATOM 15990 C C . GLU A 1 92 ? 27.585 35.585 7.997 1.00 0.00 62 GLU A C 15
ATOM 15991 O O . GLU A 1 92 ? 27.296 36.784 7.964 1.00 0.00 62 GLU A O 15
ATOM 16003 N N . LYS A 1 93 ? 27.965 34.971 9.121 1.00 0.00 63 LYS A N 15
ATOM 16004 C CA . LYS A 1 93 ? 28.030 35.715 10.377 1.00 0.00 63 LYS A CA 15
ATOM 16005 C C . LYS A 1 93 ? 29.126 36.781 10.337 1.00 0.00 63 LYS A C 15
ATOM 16006 O O . LYS A 1 93 ? 28.955 37.866 10.892 1.00 0.00 63 LYS A O 15
ATOM 16025 N N . ILE A 1 94 ? 30.234 36.492 9.654 1.00 0.00 64 ILE A N 15
ATOM 16026 C CA . ILE A 1 94 ? 31.273 37.501 9.457 1.00 0.00 64 ILE A CA 15
ATOM 16027 C C . ILE A 1 94 ? 30.693 38.689 8.683 1.00 0.00 64 ILE A C 15
ATOM 16028 O O . ILE A 1 94 ? 30.929 39.846 9.039 1.00 0.00 64 ILE A O 15
ATOM 16044 N N . ASP A 1 95 ? 29.899 38.401 7.654 1.00 0.00 65 ASP A N 15
ATOM 16045 C CA . ASP A 1 95 ? 29.263 39.466 6.883 1.00 0.00 65 ASP A CA 15
ATOM 16046 C C . ASP A 1 95 ? 28.365 40.309 7.781 1.00 0.00 65 ASP A C 15
ATOM 16047 O O . ASP A 1 95 ? 28.385 41.540 7.715 1.00 0.00 65 ASP A O 15
ATOM 16056 N N . GLU A 1 96 ? 27.608 39.648 8.650 1.00 0.00 66 GLU A N 15
ATOM 16057 C CA . GLU A 1 96 ? 26.715 40.360 9.555 1.00 0.00 66 GLU A CA 15
ATOM 16058 C C . GLU A 1 96 ? 27.509 41.263 10.496 1.00 0.00 66 GLU A C 15
ATOM 16059 O O . GLU A 1 96 ? 27.139 42.418 10.714 1.00 0.00 66 GLU A O 15
ATOM 16071 N N . PHE A 1 97 ? 28.619 40.751 11.024 1.00 0.00 67 PHE A N 15
ATOM 16072 C CA . PHE A 1 97 ? 29.435 41.540 11.941 1.00 0.00 67 PHE A CA 15
ATOM 16073 C C . PHE A 1 97 ? 29.937 42.810 11.261 1.00 0.00 67 PHE A C 15
ATOM 16074 O O . PHE A 1 97 ? 29.952 43.878 11.873 1.00 0.00 67 PHE A O 15
ATOM 16091 N N . LEU A 1 98 ? 30.349 42.697 9.999 1.00 0.00 68 LEU A N 15
ATOM 16092 C CA . LEU A 1 98 ? 30.736 43.880 9.235 1.00 0.00 68 LEU A CA 15
ATOM 16093 C C . LEU A 1 98 ? 29.546 44.815 9.030 1.00 0.00 68 LEU A C 15
ATOM 16094 O O . LEU A 1 98 ? 29.693 46.036 9.083 1.00 0.00 68 LEU A O 15
ATOM 16110 N N . ALA A 1 99 ? 28.369 44.240 8.797 1.00 0.00 69 ALA A N 15
ATOM 16111 C CA . ALA A 1 99 ? 27.163 45.042 8.602 1.00 0.00 69 ALA A CA 15
ATOM 16112 C C . ALA A 1 99 ? 26.829 45.870 9.843 1.00 0.00 69 ALA A C 15
ATOM 16113 O O . ALA A 1 99 ? 26.312 46.982 9.730 1.00 0.00 69 ALA A O 15
ATOM 16120 N N . THR A 1 100 ? 27.121 45.330 11.022 1.00 0.00 70 THR A N 15
ATOM 16121 C CA . THR A 1 100 ? 26.909 46.071 12.265 1.00 0.00 70 THR A CA 15
ATOM 16122 C C . THR A 1 100 ? 27.967 47.158 12.489 1.00 0.00 70 THR A C 15
ATOM 16123 O O . THR A 1 100 ? 27.732 48.099 13.246 1.00 0.00 70 THR A O 15
ATOM 16134 N N . GLY A 1 101 ? 29.125 47.038 11.839 1.00 0.00 71 GLY A N 15
ATOM 16135 C CA . GLY A 1 101 ? 30.184 48.028 11.991 1.00 0.00 71 GLY A CA 15
ATOM 16136 C C . GLY A 1 101 ? 30.904 48.264 10.668 1.00 0.00 71 GLY A C 15
ATOM 16137 O O . GLY A 1 101 ? 30.898 49.373 10.135 1.00 0.00 71 GLY A O 15
ATOM 16141 N N . GLU A 1 31 ? 45.006 42.065 19.096 1.00 0.00 1 GLU A N 16
ATOM 16142 C CA . GLU A 1 31 ? 46.257 42.341 18.400 1.00 0.00 1 GLU A CA 16
ATOM 16143 C C . GLU A 1 31 ? 46.113 42.063 16.907 1.00 0.00 1 GLU A C 16
ATOM 16144 O O . GLU A 1 31 ? 46.188 42.977 16.087 1.00 0.00 1 GLU A O 16
ATOM 16156 N N . THR A 1 32 ? 45.905 40.796 16.564 1.00 0.00 2 THR A N 16
ATOM 16157 C CA . THR A 1 32 ? 45.742 40.412 15.166 1.00 0.00 2 THR A CA 16
ATOM 16158 C C . THR A 1 32 ? 44.564 41.154 14.545 1.00 0.00 2 THR A C 16
ATOM 16159 O O . THR A 1 32 ? 43.532 41.349 15.188 1.00 0.00 2 THR A O 16
ATOM 16170 N N . LEU A 1 33 ? 44.695 41.518 13.276 1.00 0.00 3 LEU A N 16
ATOM 16171 C CA . LEU A 1 33 ? 43.672 42.323 12.614 1.00 0.00 3 LEU A CA 16
ATOM 16172 C C . LEU A 1 33 ? 42.302 41.644 12.635 1.00 0.00 3 LEU A C 16
ATOM 16173 O O . LEU A 1 33 ? 41.273 42.321 12.646 1.00 0.00 3 LEU A O 16
ATOM 16189 N N . ASN A 1 34 ? 42.284 40.315 12.642 1.00 0.00 4 ASN A N 16
ATOM 16190 C CA . ASN A 1 34 ? 41.021 39.573 12.664 1.00 0.00 4 ASN A CA 16
ATOM 16191 C C . ASN A 1 34 ? 40.609 39.141 14.082 1.00 0.00 4 ASN A C 16
ATOM 16192 O O . ASN A 1 34 ? 39.662 38.369 14.238 1.00 0.00 4 ASN A O 16
ATOM 16203 N N . GLY A 1 35 ? 41.297 39.629 15.115 1.00 0.00 5 GLY A N 16
ATOM 16204 C CA . GLY A 1 35 ? 41.070 39.147 16.472 1.00 0.00 5 GLY A CA 16
ATOM 16205 C C . GLY A 1 35 ? 39.601 39.236 16.869 1.00 0.00 5 GLY A C 16
ATOM 16206 O O . GLY A 1 35 ? 39.082 38.332 17.525 1.00 0.00 5 GLY A O 16
ATOM 16210 N N . ALA A 1 36 ? 38.924 40.308 16.459 1.00 0.00 6 ALA A N 16
ATOM 16211 C CA . ALA A 1 36 ? 37.526 40.483 16.837 1.00 0.00 6 ALA A CA 16
ATOM 16212 C C . ALA A 1 36 ? 36.681 39.334 16.295 1.00 0.00 6 ALA A C 16
ATOM 16213 O O . ALA A 1 36 ? 35.903 38.721 17.031 1.00 0.00 6 ALA A O 16
ATOM 16220 N N . LEU A 1 37 ? 36.863 39.016 15.017 1.00 0.00 7 LEU A N 16
ATOM 16221 C CA . LEU A 1 37 ? 36.150 37.889 14.424 1.00 0.00 7 LEU A CA 16
ATOM 16222 C C . LEU A 1 37 ? 36.529 36.577 15.110 1.00 0.00 7 LEU A C 16
ATOM 16223 O O . LEU A 1 37 ? 35.680 35.705 15.298 1.00 0.00 7 LEU A O 16
ATOM 16239 N N . VAL A 1 38 ? 37.791 36.450 15.517 1.00 0.00 8 VAL A N 16
ATOM 16240 C CA . VAL A 1 38 ? 38.224 35.258 16.242 1.00 0.00 8 VAL A CA 16
ATOM 16241 C C . VAL A 1 38 ? 37.429 35.124 17.541 1.00 0.00 8 VAL A C 16
ATOM 16242 O O . VAL A 1 38 ? 36.985 34.032 17.899 1.00 0.00 8 VAL A O 16
ATOM 16255 N N . ASN A 1 39 ? 37.214 36.244 18.227 1.00 0.00 9 ASN A N 16
ATOM 16256 C CA . ASN A 1 39 ? 36.390 36.238 19.432 1.00 0.00 9 ASN A CA 16
ATOM 16257 C C . ASN A 1 39 ? 34.961 35.806 19.102 1.00 0.00 9 ASN A C 16
ATOM 16258 O O . ASN A 1 39 ? 34.342 35.052 19.856 1.00 0.00 9 ASN A O 16
ATOM 16269 N N . MET A 1 40 ? 34.456 36.251 17.954 1.00 0.00 10 MET A N 16
ATOM 16270 C CA . MET A 1 40 ? 33.114 35.866 17.532 1.00 0.00 10 MET A CA 16
ATOM 16271 C C . MET A 1 40 ? 33.023 34.352 17.370 1.00 0.00 10 MET A C 16
ATOM 16272 O O . MET A 1 40 ? 32.068 33.723 17.826 1.00 0.00 10 MET A O 16
ATOM 16286 N N . LEU A 1 41 ? 34.050 33.765 16.761 1.00 0.00 11 LEU A N 16
ATOM 16287 C CA . LEU A 1 41 ? 34.089 32.317 16.596 1.00 0.00 11 LEU A CA 16
ATOM 16288 C C . LEU A 1 41 ? 34.140 31.615 17.947 1.00 0.00 11 LEU A C 16
ATOM 16289 O O . LEU A 1 41 ? 33.466 30.606 18.150 1.00 0.00 11 LEU A O 16
ATOM 16305 N N . LYS A 1 42 ? 34.922 32.161 18.877 1.00 0.00 12 LYS A N 16
ATOM 16306 C CA . LYS A 1 42 ? 35.029 31.558 20.201 1.00 0.00 12 LYS A CA 16
ATOM 16307 C C . LYS A 1 42 ? 33.663 31.505 20.875 1.00 0.00 12 LYS A C 16
ATOM 16308 O O . LYS A 1 42 ? 33.302 30.492 21.478 1.00 0.00 12 LYS A O 16
ATOM 16327 N N . GLU A 1 43 ? 32.882 32.575 20.727 1.00 0.00 13 GLU A N 16
ATOM 16328 C CA . GLU A 1 43 ? 31.544 32.598 21.307 1.00 0.00 13 GLU A CA 16
ATOM 16329 C C . GLU A 1 43 ? 30.658 31.535 20.665 1.00 0.00 13 GLU A C 16
ATOM 16330 O O . GLU A 1 43 ? 29.966 30.791 21.362 1.00 0.00 13 GLU A O 16
ATOM 16342 N N . GLU A 1 44 ? 30.735 31.417 19.341 1.00 0.00 14 GLU A N 16
ATOM 16343 C CA . GLU A 1 44 ? 29.946 30.409 18.639 1.00 0.00 14 GLU A CA 16
ATOM 16344 C C . GLU A 1 44 ? 30.351 29.003 19.074 1.00 0.00 14 GLU A C 16
ATOM 16345 O O . GLU A 1 44 ? 29.499 28.134 19.269 1.00 0.00 14 GLU A O 16
ATOM 16357 N N . GLY A 1 45 ? 31.650 28.793 19.265 1.00 0.00 15 GLY A N 16
ATOM 16358 C CA . GLY A 1 45 ? 32.140 27.495 19.709 1.00 0.00 15 GLY A CA 16
ATOM 16359 C C . GLY A 1 45 ? 31.566 27.128 21.071 1.00 0.00 15 GLY A C 16
ATOM 16360 O O . GLY A 1 45 ? 31.107 26.003 21.274 1.00 0.00 15 GLY A O 16
ATOM 16364 N N . ASN A 1 46 ? 31.562 28.089 21.993 1.00 0.00 16 ASN A N 16
ATOM 16365 C CA . ASN A 1 46 ? 31.046 27.826 23.331 1.00 0.00 16 ASN A CA 16
ATOM 16366 C C . ASN A 1 46 ? 29.569 27.444 23.284 1.00 0.00 16 ASN A C 16
ATOM 16367 O O . ASN A 1 46 ? 29.150 26.503 23.960 1.00 0.00 16 ASN A O 16
ATOM 16378 N N . LYS A 1 47 ? 28.790 28.136 22.452 1.00 0.00 17 LYS A N 16
ATOM 16379 C CA . LYS A 1 47 ? 27.375 27.795 22.310 1.00 0.00 17 LYS A CA 16
ATOM 16380 C C . LYS A 1 47 ? 27.201 26.388 21.747 1.00 0.00 17 LYS A C 16
ATOM 16381 O O . LYS A 1 47 ? 26.401 25.603 22.267 1.00 0.00 17 LYS A O 16
ATOM 16400 N N . ALA A 1 48 ? 27.978 26.047 20.718 1.00 0.00 18 ALA A N 16
ATOM 16401 C CA . ALA A 1 48 ? 27.854 24.727 20.113 1.00 0.00 18 ALA A CA 16
ATOM 16402 C C . ALA A 1 48 ? 28.165 23.644 21.138 1.00 0.00 18 ALA A C 16
ATOM 16403 O O . ALA A 1 48 ? 27.459 22.639 21.214 1.00 0.00 18 ALA A O 16
ATOM 16410 N N . LEU A 1 49 ? 29.219 23.848 21.925 1.00 0.00 19 LEU A N 16
ATOM 16411 C CA . LEU A 1 49 ? 29.551 22.900 22.982 1.00 0.00 19 LEU A CA 16
ATOM 16412 C C . LEU A 1 49 ? 28.418 22.800 24.001 1.00 0.00 19 LEU A C 16
ATOM 16413 O O . LEU A 1 49 ? 28.030 21.704 24.402 1.00 0.00 19 LEU A O 16
ATOM 16429 N N . SER A 1 50 ? 27.822 23.940 24.343 1.00 0.00 20 SER A N 16
ATOM 16430 C CA . SER A 1 50 ? 26.752 23.960 25.338 1.00 0.00 20 SER A CA 16
ATOM 16431 C C . SER A 1 50 ? 25.565 23.101 24.909 1.00 0.00 20 SER A C 16
ATOM 16432 O O . SER A 1 50 ? 24.911 22.478 25.745 1.00 0.00 20 SER A O 16
ATOM 16440 N N . VAL A 1 51 ? 25.288 23.069 23.610 1.00 0.00 21 VAL A N 16
ATOM 16441 C CA . VAL A 1 51 ? 24.182 22.261 23.096 1.00 0.00 21 VAL A CA 16
ATOM 16442 C C . VAL A 1 51 ? 24.576 20.810 22.783 1.00 0.00 21 VAL A C 16
ATOM 16443 O O . VAL A 1 51 ? 23.736 20.041 22.314 1.00 0.00 21 VAL A O 16
ATOM 16456 N N . GLY A 1 52 ? 25.830 20.426 23.031 1.00 0.00 22 GLY A N 16
ATOM 16457 C CA . GLY A 1 52 ? 26.283 19.072 22.703 1.00 0.00 22 GLY A CA 16
ATOM 16458 C C . GLY A 1 52 ? 26.788 18.938 21.259 1.00 0.00 22 GLY A C 16
ATOM 16459 O O . GLY A 1 52 ? 27.002 17.824 20.782 1.00 0.00 22 GLY A O 16
ATOM 16463 N N . ASN A 1 53 ? 26.979 20.057 20.561 1.00 0.00 23 ASN A N 16
ATOM 16464 C CA . ASN A 1 53 ? 27.430 20.029 19.176 1.00 0.00 23 ASN A CA 16
ATOM 16465 C C . ASN A 1 53 ? 28.946 20.215 19.107 1.00 0.00 23 ASN A C 16
ATOM 16466 O O . ASN A 1 53 ? 29.450 21.237 18.629 1.00 0.00 23 ASN A O 16
ATOM 16477 N N . ILE A 1 54 ? 29.677 19.203 19.562 1.00 0.00 24 ILE A N 16
ATOM 16478 C CA . ILE A 1 54 ? 31.131 19.306 19.638 1.00 0.00 24 ILE A CA 16
ATOM 16479 C C . ILE A 1 54 ? 31.734 19.490 18.245 1.00 0.00 24 ILE A C 16
ATOM 16480 O O . ILE A 1 54 ? 32.693 20.244 18.082 1.00 0.00 24 ILE A O 16
ATOM 16496 N N . ASP A 1 55 ? 31.151 18.839 17.238 1.00 0.00 25 ASP A N 16
ATOM 16497 C CA . ASP A 1 55 ? 31.689 18.934 15.884 1.00 0.00 25 ASP A CA 16
ATOM 16498 C C . ASP A 1 55 ? 31.664 20.376 15.392 1.00 0.00 25 ASP A C 16
ATOM 16499 O O . ASP A 1 55 ? 32.679 20.898 14.926 1.00 0.00 25 ASP A O 16
ATOM 16508 N N . ASP A 1 56 ? 30.524 21.043 15.556 1.00 0.00 26 ASP A N 16
ATOM 16509 C CA . ASP A 1 56 ? 30.402 22.428 15.114 1.00 0.00 26 ASP A CA 16
ATOM 16510 C C . ASP A 1 56 ? 31.354 23.330 15.889 1.00 0.00 26 ASP A C 16
ATOM 16511 O O . ASP A 1 56 ? 31.991 24.212 15.309 1.00 0.00 26 ASP A O 16
ATOM 16520 N N . ALA A 1 57 ? 31.487 23.078 17.191 1.00 0.00 27 ALA A N 16
ATOM 16521 C CA . ALA A 1 57 ? 32.381 23.886 18.010 1.00 0.00 27 ALA A CA 16
ATOM 16522 C C . ALA A 1 57 ? 33.812 23.775 17.489 1.00 0.00 27 ALA A C 16
ATOM 16523 O O . ALA A 1 57 ? 34.509 24.781 17.340 1.00 0.00 27 ALA A O 16
ATOM 16530 N N . LEU A 1 58 ? 34.238 22.552 17.177 1.00 0.00 28 LEU A N 16
ATOM 16531 C CA . LEU A 1 58 ? 35.578 22.342 16.642 1.00 0.00 28 LEU A CA 16
ATOM 16532 C C . LEU A 1 58 ? 35.778 23.092 15.327 1.00 0.00 28 LEU A C 16
ATOM 16533 O O . LEU A 1 58 ? 36.832 23.692 15.112 1.00 0.00 28 LEU A O 16
ATOM 16549 N N . GLN A 1 59 ? 34.759 23.091 14.466 1.00 0.00 29 GLN A N 16
ATOM 16550 C CA . GLN A 1 59 ? 34.872 23.796 13.192 1.00 0.00 29 GLN A CA 16
ATOM 16551 C C . GLN A 1 59 ? 35.098 25.290 13.405 1.00 0.00 29 GLN A C 16
ATOM 16552 O O . GLN A 1 59 ? 35.981 25.881 12.778 1.00 0.00 29 GLN A O 16
ATOM 16566 N N . TYR A 1 60 ? 34.333 25.893 14.314 1.00 0.00 30 TYR A N 16
ATOM 16567 C CA . TYR A 1 60 ? 34.523 27.307 14.617 1.00 0.00 30 TYR A CA 16
ATOM 16568 C C . TYR A 1 60 ? 35.933 27.567 15.141 1.00 0.00 30 TYR A C 16
ATOM 16569 O O . TYR A 1 60 ? 36.588 28.522 14.723 1.00 0.00 30 TYR A O 16
ATOM 16587 N N . TYR A 1 61 ? 36.414 26.695 16.027 1.00 0.00 31 TYR A N 16
ATOM 16588 C CA . TYR A 1 61 ? 37.756 26.864 16.576 1.00 0.00 31 TYR A CA 16
ATOM 16589 C C . TYR A 1 61 ? 38.815 26.785 15.480 1.00 0.00 31 TYR A C 16
ATOM 16590 O O . TYR A 1 61 ? 39.763 27.573 15.467 1.00 0.00 31 TYR A O 16
ATOM 16608 N N . ALA A 1 62 ? 38.622 25.877 14.526 1.00 0.00 32 ALA A N 16
ATOM 16609 C CA . ALA A 1 62 ? 39.576 25.732 13.434 1.00 0.00 32 ALA A CA 16
ATOM 16610 C C . ALA A 1 62 ? 39.630 27.006 12.602 1.00 0.00 32 ALA A C 16
ATOM 16611 O O . ALA A 1 62 ? 40.709 27.501 12.270 1.00 0.00 32 ALA A O 16
ATOM 16618 N N . ALA A 1 63 ? 38.458 27.562 12.307 1.00 0.00 33 ALA A N 16
ATOM 16619 C CA . ALA A 1 63 ? 38.397 28.804 11.548 1.00 0.00 33 ALA A CA 16
ATOM 16620 C C . ALA A 1 63 ? 39.068 29.940 12.313 1.00 0.00 33 ALA A C 16
ATOM 16621 O O . ALA A 1 63 ? 39.775 30.754 11.724 1.00 0.00 33 ALA A O 16
ATOM 16628 N N . ALA A 1 64 ? 38.884 29.966 13.633 1.00 0.00 34 ALA A N 16
ATOM 16629 C CA . ALA A 1 64 ? 39.482 31.018 14.447 1.00 0.00 34 ALA A CA 16
ATOM 16630 C C . ALA A 1 64 ? 41.006 30.986 14.345 1.00 0.00 34 ALA A C 16
ATOM 16631 O O . ALA A 1 64 ? 41.639 32.023 14.132 1.00 0.00 34 ALA A O 16
ATOM 16638 N N . ILE A 1 65 ? 41.587 29.792 14.440 1.00 0.00 35 ILE A N 16
ATOM 16639 C CA . ILE A 1 65 ? 43.038 29.668 14.342 1.00 0.00 35 ILE A CA 16
ATOM 16640 C C . ILE A 1 65 ? 43.519 30.154 12.976 1.00 0.00 35 ILE A C 16
ATOM 16641 O O . ILE A 1 65 ? 44.482 30.919 12.889 1.00 0.00 35 ILE A O 16
ATOM 16657 N N . THR A 1 66 ? 42.836 29.730 11.915 1.00 0.00 36 THR A N 16
ATOM 16658 C CA . THR A 1 66 ? 43.234 30.132 10.570 1.00 0.00 36 THR A CA 16
ATOM 16659 C C . THR A 1 66 ? 43.159 31.648 10.397 1.00 0.00 36 THR A C 16
ATOM 16660 O O . THR A 1 66 ? 44.086 32.267 9.871 1.00 0.00 36 THR A O 16
ATOM 16671 N N . LEU A 1 67 ? 42.076 32.253 10.881 1.00 0.00 37 LEU A N 16
ATOM 16672 C CA . LEU A 1 67 ? 41.910 33.700 10.757 1.00 0.00 37 LEU A CA 16
ATOM 16673 C C . LEU A 1 67 ? 43.022 34.454 11.479 1.00 0.00 37 LEU A C 16
ATOM 16674 O O . LEU A 1 67 ? 43.438 35.523 11.031 1.00 0.00 37 LEU A O 16
ATOM 16690 N N . ASP A 1 68 ? 43.469 33.921 12.614 1.00 0.00 38 ASP A N 16
ATOM 16691 C CA . ASP A 1 68 ? 44.589 34.522 13.326 1.00 0.00 38 ASP A CA 16
ATOM 16692 C C . ASP A 1 68 ? 45.870 34.432 12.500 1.00 0.00 38 ASP A C 16
ATOM 16693 O O . ASP A 1 68 ? 46.572 35.426 12.318 1.00 0.00 38 ASP A O 16
ATOM 16702 N N . LYS A 1 69 ? 46.167 33.234 12.003 1.00 0.00 39 LYS A N 16
ATOM 16703 C CA . LYS A 1 69 ? 47.372 33.029 11.203 1.00 0.00 39 LYS A CA 16
ATOM 16704 C C . LYS A 1 69 ? 47.383 33.896 9.943 1.00 0.00 39 LYS A C 16
ATOM 16705 O O . LYS A 1 69 ? 48.451 34.277 9.464 1.00 0.00 39 LYS A O 16
ATOM 16724 N N . TYR A 1 70 ? 46.203 34.206 9.405 1.00 0.00 40 TYR A N 16
ATOM 16725 C CA . TYR A 1 70 ? 46.120 35.037 8.208 1.00 0.00 40 TYR A CA 16
ATOM 16726 C C . TYR A 1 70 ? 46.792 36.394 8.468 1.00 0.00 40 TYR A C 16
ATOM 16727 O O . TYR A 1 70 ? 46.478 37.039 9.470 1.00 0.00 40 TYR A O 16
ATOM 16745 N N . PRO A 1 71 ? 47.690 36.856 7.617 1.00 0.00 41 PRO A N 16
ATOM 16746 C CA . PRO A 1 71 ? 48.483 38.088 7.907 1.00 0.00 41 PRO A CA 16
ATOM 16747 C C . PRO A 1 71 ? 47.789 39.401 7.539 1.00 0.00 41 PRO A C 16
ATOM 16748 O O . PRO A 1 71 ? 48.445 40.443 7.505 1.00 0.00 41 PRO A O 16
ATOM 16759 N N . HIS A 1 72 ? 46.485 39.365 7.271 1.00 0.00 42 HIS A N 16
ATOM 16760 C CA . HIS A 1 72 ? 45.790 40.570 6.816 1.00 0.00 42 HIS A CA 16
ATOM 16761 C C . HIS A 1 72 ? 44.368 40.653 7.358 1.00 0.00 42 HIS A C 16
ATOM 16762 O O . HIS A 1 72 ? 43.736 39.635 7.639 1.00 0.00 42 HIS A O 16
ATOM 16776 N N . LYS A 1 73 ? 43.877 41.877 7.533 1.00 0.00 43 LYS A N 16
ATOM 16777 C CA . LYS A 1 73 ? 42.469 42.076 7.848 1.00 0.00 43 LYS A CA 16
ATOM 16778 C C . LYS A 1 73 ? 41.619 41.588 6.681 1.00 0.00 43 LYS A C 16
ATOM 16779 O O . LYS A 1 73 ? 41.908 41.917 5.528 1.00 0.00 43 LYS A O 16
ATOM 16798 N N . ILE A 1 74 ? 40.580 40.810 6.971 1.00 0.00 44 ILE A N 16
ATOM 16799 C CA . ILE A 1 74 ? 39.672 40.363 5.915 1.00 0.00 44 ILE A CA 16
ATOM 16800 C C . ILE A 1 74 ? 38.518 41.351 5.755 1.00 0.00 44 ILE A C 16
ATOM 16801 O O . ILE A 1 74 ? 37.874 41.739 6.730 1.00 0.00 44 ILE A O 16
ATOM 16817 N N . LYS A 1 75 ? 38.267 41.752 4.510 1.00 0.00 45 LYS A N 16
ATOM 16818 C CA . LYS A 1 75 ? 37.255 42.767 4.222 1.00 0.00 45 LYS A CA 16
ATOM 16819 C C . LYS A 1 75 ? 35.839 42.191 4.131 1.00 0.00 45 LYS A C 16
ATOM 16820 O O . LYS A 1 75 ? 34.868 42.933 4.281 1.00 0.00 45 LYS A O 16
ATOM 16839 N N . SER A 1 76 ? 35.710 40.883 3.905 1.00 0.00 46 SER A N 16
ATOM 16840 C CA . SER A 1 76 ? 34.389 40.271 3.796 1.00 0.00 46 SER A CA 16
ATOM 16841 C C . SER A 1 76 ? 34.417 38.811 4.233 1.00 0.00 46 SER A C 16
ATOM 16842 O O . SER A 1 76 ? 35.452 38.146 4.162 1.00 0.00 46 SER A O 16
ATOM 16850 N N . GLY A 1 77 ? 33.267 38.320 4.686 1.00 0.00 47 GLY A N 16
ATOM 16851 C CA . GLY A 1 77 ? 33.137 36.920 5.075 1.00 0.00 47 GLY A CA 16
ATOM 16852 C C . GLY A 1 77 ? 33.336 35.989 3.882 1.00 0.00 47 GLY A C 16
ATOM 16853 O O . GLY A 1 77 ? 33.905 34.903 4.016 1.00 0.00 47 GLY A O 16
ATOM 16857 N N . ALA A 1 78 ? 32.890 36.424 2.702 1.00 0.00 48 ALA A N 16
ATOM 16858 C CA . ALA A 1 78 ? 33.017 35.598 1.506 1.00 0.00 48 ALA A CA 16
ATOM 16859 C C . ALA A 1 78 ? 34.483 35.266 1.254 1.00 0.00 48 ALA A C 16
ATOM 16860 O O . ALA A 1 78 ? 34.817 34.137 0.894 1.00 0.00 48 ALA A O 16
ATOM 16867 N N . GLU A 1 79 ? 35.357 36.254 1.441 1.00 0.00 49 GLU A N 16
ATOM 16868 C CA . GLU A 1 79 ? 36.790 35.989 1.410 1.00 0.00 49 GLU A CA 16
ATOM 16869 C C . GLU A 1 79 ? 37.183 35.016 2.522 1.00 0.00 49 GLU A C 16
ATOM 16870 O O . GLU A 1 79 ? 37.980 34.105 2.298 1.00 0.00 49 GLU A O 16
ATOM 16882 N N . ALA A 1 80 ? 36.536 35.130 3.682 1.00 0.00 50 ALA A N 16
ATOM 16883 C CA . ALA A 1 80 ? 36.865 34.265 4.815 1.00 0.00 50 ALA A CA 16
ATOM 16884 C C . ALA A 1 80 ? 36.637 32.794 4.474 1.00 0.00 50 ALA A C 16
ATOM 16885 O O . ALA A 1 80 ? 37.415 31.929 4.879 1.00 0.00 50 ALA A O 16
ATOM 16892 N N . LYS A 1 81 ? 35.623 32.520 3.661 1.00 0.00 51 LYS A N 16
ATOM 16893 C CA . LYS A 1 81 ? 35.322 31.147 3.265 1.00 0.00 51 LYS A CA 16
ATOM 16894 C C . LYS A 1 81 ? 36.524 30.480 2.588 1.00 0.00 51 LYS A C 16
ATOM 16895 O O . LYS A 1 81 ? 36.680 29.262 2.668 1.00 0.00 51 LYS A O 16
ATOM 16914 N N . LYS A 1 82 ? 37.378 31.266 1.934 1.00 0.00 52 LYS A N 16
ATOM 16915 C CA . LYS A 1 82 ? 38.540 30.712 1.244 1.00 0.00 52 LYS A CA 16
ATOM 16916 C C . LYS A 1 82 ? 39.486 29.976 2.200 1.00 0.00 52 LYS A C 16
ATOM 16917 O O . LYS A 1 82 ? 40.243 29.106 1.767 1.00 0.00 52 LYS A O 16
ATOM 16936 N N . LEU A 1 83 ? 39.451 30.314 3.490 1.00 0.00 53 LEU A N 16
ATOM 16937 C CA . LEU A 1 83 ? 40.409 29.759 4.438 1.00 0.00 53 LEU A CA 16
ATOM 16938 C C . LEU A 1 83 ? 39.928 28.405 4.978 1.00 0.00 53 LEU A C 16
ATOM 16939 O O . LEU A 1 83 ? 38.740 28.258 5.283 1.00 0.00 53 LEU A O 16
ATOM 16955 N N . PRO A 1 84 ? 40.804 27.435 5.164 1.00 0.00 54 PRO A N 16
ATOM 16956 C CA . PRO A 1 84 ? 40.373 26.087 5.643 1.00 0.00 54 PRO A CA 16
ATOM 16957 C C . PRO A 1 84 ? 39.694 26.170 7.007 1.00 0.00 54 PRO A C 16
ATOM 16958 O O . PRO A 1 84 ? 40.227 26.776 7.938 1.00 0.00 54 PRO A O 16
ATOM 16969 N N . GLY A 1 85 ? 38.524 25.552 7.113 1.00 0.00 55 GLY A N 16
ATOM 16970 C CA . GLY A 1 85 ? 37.782 25.543 8.370 1.00 0.00 55 GLY A CA 16
ATOM 16971 C C . GLY A 1 85 ? 36.630 26.554 8.399 1.00 0.00 55 GLY A C 16
ATOM 16972 O O . GLY A 1 85 ? 35.795 26.494 9.303 1.00 0.00 55 GLY A O 16
ATOM 16976 N N . VAL A 1 86 ? 36.570 27.477 7.434 1.00 0.00 56 VAL A N 16
ATOM 16977 C CA . VAL A 1 86 ? 35.473 28.442 7.392 1.00 0.00 56 VAL A CA 16
ATOM 16978 C C . VAL A 1 86 ? 34.272 27.835 6.672 1.00 0.00 56 VAL A C 16
ATOM 16979 O O . VAL A 1 86 ? 34.412 27.238 5.606 1.00 0.00 56 VAL A O 16
ATOM 16992 N N . GLY A 1 87 ? 33.089 27.992 7.264 1.00 0.00 57 GLY A N 16
ATOM 16993 C CA . GLY A 1 87 ? 31.865 27.466 6.663 1.00 0.00 57 GLY A CA 16
ATOM 16994 C C . GLY A 1 87 ? 31.009 28.593 6.095 1.00 0.00 57 GLY A C 16
ATOM 16995 O O . GLY A 1 87 ? 31.271 29.771 6.343 1.00 0.00 57 GLY A O 16
ATOM 16999 N N . THR A 1 88 ? 29.959 28.225 5.364 1.00 0.00 58 THR A N 16
ATOM 17000 C CA . THR A 1 88 ? 29.086 29.224 4.757 1.00 0.00 58 THR A CA 16
ATOM 17001 C C . THR A 1 88 ? 28.418 30.077 5.830 1.00 0.00 58 THR A C 16
ATOM 17002 O O . THR A 1 88 ? 28.380 31.304 5.725 1.00 0.00 58 THR A O 16
ATOM 17013 N N . LYS A 1 89 ? 27.923 29.427 6.880 1.00 0.00 59 LYS A N 16
ATOM 17014 C CA . LYS A 1 89 ? 27.252 30.150 7.955 1.00 0.00 59 LYS A CA 16
ATOM 17015 C C . LYS A 1 89 ? 28.206 31.141 8.612 1.00 0.00 59 LYS A C 16
ATOM 17016 O O . LYS A 1 89 ? 27.834 32.283 8.892 1.00 0.00 59 LYS A O 16
ATOM 17035 N N . ILE A 1 90 ? 29.453 30.721 8.808 1.00 0.00 60 ILE A N 16
ATOM 17036 C CA . ILE A 1 90 ? 30.440 31.590 9.437 1.00 0.00 60 ILE A CA 16
ATOM 17037 C C . ILE A 1 90 ? 30.709 32.799 8.544 1.00 0.00 60 ILE A C 16
ATOM 17038 O O . ILE A 1 90 ? 30.747 33.933 9.020 1.00 0.00 60 ILE A O 16
ATOM 17054 N N . ALA A 1 91 ? 30.837 32.563 7.241 1.00 0.00 61 ALA A N 16
ATOM 17055 C CA . ALA A 1 91 ? 31.085 33.653 6.304 1.00 0.00 61 ALA A CA 16
ATOM 17056 C C . ALA A 1 91 ? 29.961 34.684 6.369 1.00 0.00 61 ALA A C 16
ATOM 17057 O O . ALA A 1 91 ? 30.215 35.888 6.447 1.00 0.00 61 ALA A O 16
ATOM 17064 N N . GLU A 1 92 ? 28.717 34.211 6.371 1.00 0.00 62 GLU A N 16
ATOM 17065 C CA . GLU A 1 92 ? 27.575 35.119 6.425 1.00 0.00 62 GLU A CA 16
ATOM 17066 C C . GLU A 1 92 ? 27.587 35.926 7.720 1.00 0.00 62 GLU A C 16
ATOM 17067 O O . GLU A 1 92 ? 27.305 37.125 7.712 1.00 0.00 62 GLU A O 16
ATOM 17079 N N . LYS A 1 93 ? 27.942 35.279 8.828 1.00 0.00 63 LYS A N 16
ATOM 17080 C CA . LYS A 1 93 ? 28.012 35.978 10.108 1.00 0.00 63 LYS A CA 16
ATOM 17081 C C . LYS A 1 93 ? 29.037 37.108 10.046 1.00 0.00 63 LYS A C 16
ATOM 17082 O O . LYS A 1 93 ? 28.788 38.212 10.534 1.00 0.00 63 LYS A O 16
ATOM 17101 N N . ILE A 1 94 ? 30.177 36.844 9.412 1.00 0.00 64 ILE A N 16
ATOM 17102 C CA . ILE A 1 94 ? 31.194 37.878 9.232 1.00 0.00 64 ILE A CA 16
ATOM 17103 C C . ILE A 1 94 ? 30.624 39.039 8.417 1.00 0.00 64 ILE A C 16
ATOM 17104 O O . ILE A 1 94 ? 30.840 40.205 8.752 1.00 0.00 64 ILE A O 16
ATOM 17120 N N . ASP A 1 95 ? 29.870 38.720 7.368 1.00 0.00 65 ASP A N 16
ATOM 17121 C CA . ASP A 1 95 ? 29.269 39.760 6.537 1.00 0.00 65 ASP A CA 16
ATOM 17122 C C . ASP A 1 95 ? 28.343 40.641 7.367 1.00 0.00 65 ASP A C 16
ATOM 17123 O O . ASP A 1 95 ? 28.380 41.868 7.262 1.00 0.00 65 ASP A O 16
ATOM 17132 N N . GLU A 1 96 ? 27.544 40.018 8.226 1.00 0.00 66 GLU A N 16
ATOM 17133 C CA . GLU A 1 96 ? 26.630 40.771 9.077 1.00 0.00 66 GLU A CA 16
ATOM 17134 C C . GLU A 1 96 ? 27.411 41.684 10.019 1.00 0.00 66 GLU A C 16
ATOM 17135 O O . GLU A 1 96 ? 27.075 42.859 10.175 1.00 0.00 66 GLU A O 16
ATOM 17147 N N . PHE A 1 97 ? 28.474 41.154 10.616 1.00 0.00 67 PHE A N 16
ATOM 17148 C CA . PHE A 1 97 ? 29.275 41.940 11.547 1.00 0.00 67 PHE A CA 16
ATOM 17149 C C . PHE A 1 97 ? 29.861 43.174 10.866 1.00 0.00 67 PHE A C 16
ATOM 17150 O O . PHE A 1 97 ? 29.873 44.257 11.454 1.00 0.00 67 PHE A O 16
ATOM 17167 N N . LEU A 1 98 ? 30.346 43.017 9.635 1.00 0.00 68 LEU A N 16
ATOM 17168 C CA . LEU A 1 98 ? 30.835 44.166 8.879 1.00 0.00 68 LEU A CA 16
ATOM 17169 C C . LEU A 1 98 ? 29.707 45.148 8.569 1.00 0.00 68 LEU A C 16
ATOM 17170 O O . LEU A 1 98 ? 29.904 46.362 8.624 1.00 0.00 68 LEU A O 16
ATOM 17186 N N . ALA A 1 99 ? 28.528 44.622 8.245 1.00 0.00 69 ALA A N 16
ATOM 17187 C CA . ALA A 1 99 ? 27.383 45.482 7.944 1.00 0.00 69 ALA A CA 16
ATOM 17188 C C . ALA A 1 99 ? 26.990 46.340 9.146 1.00 0.00 69 ALA A C 16
ATOM 17189 O O . ALA A 1 99 ? 26.543 47.476 8.983 1.00 0.00 69 ALA A O 16
ATOM 17196 N N . THR A 1 100 ? 27.157 45.800 10.350 1.00 0.00 70 THR A N 16
ATOM 17197 C CA . THR A 1 100 ? 26.907 46.573 11.565 1.00 0.00 70 THR A CA 16
ATOM 17198 C C . THR A 1 100 ? 28.022 47.584 11.854 1.00 0.00 70 THR A C 16
ATOM 17199 O O . THR A 1 100 ? 27.799 48.560 12.571 1.00 0.00 70 THR A O 16
ATOM 17210 N N . GLY A 1 101 ? 29.217 47.359 11.308 1.00 0.00 71 GLY A N 16
ATOM 17211 C CA . GLY A 1 101 ? 30.336 48.266 11.536 1.00 0.00 71 GLY A CA 16
ATOM 17212 C C . GLY A 1 101 ? 30.086 49.618 10.876 1.00 0.00 71 GLY A C 16
ATOM 17213 O O . GLY A 1 101 ? 30.851 50.049 10.015 1.00 0.00 71 GLY A O 16
ATOM 17217 N N . GLU A 1 31 ? 45.934 41.560 18.605 1.00 0.00 1 GLU A N 17
ATOM 17218 C CA . GLU A 1 31 ? 46.796 42.370 17.754 1.00 0.00 1 GLU A CA 17
ATOM 17219 C C . GLU A 1 31 ? 46.482 42.124 16.282 1.00 0.00 1 GLU A C 17
ATOM 17220 O O . GLU A 1 31 ? 46.439 43.058 15.481 1.00 0.00 1 GLU A O 17
ATOM 17232 N N . THR A 1 32 ? 46.263 40.861 15.931 1.00 0.00 2 THR A N 17
ATOM 17233 C CA . THR A 1 32 ? 45.949 40.505 14.552 1.00 0.00 2 THR A CA 17
ATOM 17234 C C . THR A 1 32 ? 44.693 41.236 14.091 1.00 0.00 2 THR A C 17
ATOM 17235 O O . THR A 1 32 ? 43.728 41.368 14.842 1.00 0.00 2 THR A O 17
ATOM 17246 N N . LEU A 1 33 ? 44.681 41.654 12.830 1.00 0.00 3 LEU A N 17
ATOM 17247 C CA . LEU A 1 33 ? 43.580 42.461 12.313 1.00 0.00 3 LEU A CA 17
ATOM 17248 C C . LEU A 1 33 ? 42.229 41.755 12.453 1.00 0.00 3 LEU A C 17
ATOM 17249 O O . LEU A 1 33 ? 41.197 42.410 12.594 1.00 0.00 3 LEU A O 17
ATOM 17265 N N . ASN A 1 34 ? 42.232 40.425 12.415 1.00 0.00 4 ASN A N 17
ATOM 17266 C CA . ASN A 1 34 ? 40.985 39.663 12.514 1.00 0.00 4 ASN A CA 17
ATOM 17267 C C . ASN A 1 34 ? 40.693 39.176 13.943 1.00 0.00 4 ASN A C 17
ATOM 17268 O O . ASN A 1 34 ? 39.730 38.436 14.155 1.00 0.00 4 ASN A O 17
ATOM 17279 N N . GLY A 1 35 ? 41.495 39.584 14.929 1.00 0.00 5 GLY A N 17
ATOM 17280 C CA . GLY A 1 35 ? 41.365 39.047 16.279 1.00 0.00 5 GLY A CA 17
ATOM 17281 C C . GLY A 1 35 ? 39.945 39.201 16.814 1.00 0.00 5 GLY A C 17
ATOM 17282 O O . GLY A 1 35 ? 39.423 38.296 17.467 1.00 0.00 5 GLY A O 17
ATOM 17286 N N . ALA A 1 36 ? 39.308 40.330 16.513 1.00 0.00 6 ALA A N 17
ATOM 17287 C CA . ALA A 1 36 ? 37.956 40.572 17.005 1.00 0.00 6 ALA A CA 17
ATOM 17288 C C . ALA A 1 36 ? 37.009 39.493 16.494 1.00 0.00 6 ALA A C 17
ATOM 17289 O O . ALA A 1 36 ? 36.253 38.895 17.263 1.00 0.00 6 ALA A O 17
ATOM 17296 N N . LEU A 1 37 ? 37.084 39.214 15.194 1.00 0.00 7 LEU A N 17
ATOM 17297 C CA . LEU A 1 37 ? 36.261 38.159 14.615 1.00 0.00 7 LEU A CA 17
ATOM 17298 C C . LEU A 1 37 ? 36.598 36.804 15.231 1.00 0.00 7 LEU A C 17
ATOM 17299 O O . LEU A 1 37 ? 35.705 35.999 15.488 1.00 0.00 7 LEU A O 17
ATOM 17315 N N . VAL A 1 38 ? 37.877 36.579 15.530 1.00 0.00 8 VAL A N 17
ATOM 17316 C CA . VAL A 1 38 ? 38.291 35.312 16.123 1.00 0.00 8 VAL A CA 17
ATOM 17317 C C . VAL A 1 38 ? 37.582 35.110 17.460 1.00 0.00 8 VAL A C 17
ATOM 17318 O O . VAL A 1 38 ? 37.067 34.026 17.743 1.00 0.00 8 VAL A O 17
ATOM 17331 N N . ASN A 1 39 ? 37.508 36.171 18.260 1.00 0.00 9 ASN A N 17
ATOM 17332 C CA . ASN A 1 39 ? 36.821 36.088 19.543 1.00 0.00 9 ASN A CA 17
ATOM 17333 C C . ASN A 1 39 ? 35.345 35.759 19.347 1.00 0.00 9 ASN A C 17
ATOM 17334 O O . ASN A 1 39 ? 34.793 34.898 20.037 1.00 0.00 9 ASN A O 17
ATOM 17345 N N . MET A 1 40 ? 34.712 36.419 18.378 1.00 0.00 10 MET A N 17
ATOM 17346 C CA . MET A 1 40 ? 33.298 36.168 18.114 1.00 0.00 10 MET A CA 17
ATOM 17347 C C . MET A 1 40 ? 33.068 34.712 17.714 1.00 0.00 10 MET A C 17
ATOM 17348 O O . MET A 1 40 ? 32.086 34.097 18.132 1.00 0.00 10 MET A O 17
ATOM 17362 N N . LEU A 1 41 ? 33.991 34.151 16.935 1.00 0.00 11 LEU A N 17
ATOM 17363 C CA . LEU A 1 41 ? 33.888 32.746 16.559 1.00 0.00 11 LEU A CA 17
ATOM 17364 C C . LEU A 1 41 ? 33.954 31.847 17.787 1.00 0.00 11 LEU A C 17
ATOM 17365 O O . LEU A 1 41 ? 33.201 30.878 17.889 1.00 0.00 11 LEU A O 17
ATOM 17381 N N . LYS A 1 42 ? 34.838 32.179 18.729 1.00 0.00 12 LYS A N 17
ATOM 17382 C CA . LYS A 1 42 ? 34.920 31.405 19.966 1.00 0.00 12 LYS A CA 17
ATOM 17383 C C . LYS A 1 42 ? 33.585 31.424 20.705 1.00 0.00 12 LYS A C 17
ATOM 17384 O O . LYS A 1 42 ? 33.146 30.401 21.234 1.00 0.00 12 LYS A O 17
ATOM 17403 N N . GLU A 1 43 ? 32.915 32.575 20.696 1.00 0.00 13 GLU A N 17
ATOM 17404 C CA . GLU A 1 43 ? 31.598 32.670 21.318 1.00 0.00 13 GLU A CA 17
ATOM 17405 C C . GLU A 1 43 ? 30.609 31.740 20.621 1.00 0.00 13 GLU A C 17
ATOM 17406 O O . GLU A 1 43 ? 29.861 31.011 21.276 1.00 0.00 13 GLU A O 17
ATOM 17418 N N . GLU A 1 44 ? 30.651 31.721 19.290 1.00 0.00 14 GLU A N 17
ATOM 17419 C CA . GLU A 1 44 ? 29.767 30.840 18.533 1.00 0.00 14 GLU A CA 17
ATOM 17420 C C . GLU A 1 44 ? 30.059 29.375 18.850 1.00 0.00 14 GLU A C 17
ATOM 17421 O O . GLU A 1 44 ? 29.140 28.562 18.968 1.00 0.00 14 GLU A O 17
ATOM 17433 N N . GLY A 1 45 ? 31.336 29.045 19.018 1.00 0.00 15 GLY A N 17
ATOM 17434 C CA . GLY A 1 45 ? 31.713 27.689 19.397 1.00 0.00 15 GLY A CA 17
ATOM 17435 C C . GLY A 1 45 ? 31.076 27.306 20.726 1.00 0.00 15 GLY A C 17
ATOM 17436 O O . GLY A 1 45 ? 30.568 26.196 20.882 1.00 0.00 15 GLY A O 17
ATOM 17440 N N . ASN A 1 46 ? 31.078 28.240 21.675 1.00 0.00 16 ASN A N 17
ATOM 17441 C CA . ASN A 1 46 ? 30.462 27.980 22.971 1.00 0.00 16 ASN A CA 17
ATOM 17442 C C . ASN A 1 46 ? 28.970 27.699 22.816 1.00 0.00 16 ASN A C 17
ATOM 17443 O O . ASN A 1 46 ? 28.432 26.808 23.475 1.00 0.00 16 ASN A O 17
ATOM 17454 N N . LYS A 1 47 ? 28.309 28.427 21.915 1.00 0.00 17 LYS A N 17
ATOM 17455 C CA . LYS A 1 47 ? 26.894 28.171 21.653 1.00 0.00 17 LYS A CA 17
ATOM 17456 C C . LYS A 1 47 ? 26.690 26.756 21.120 1.00 0.00 17 LYS A C 17
ATOM 17457 O O . LYS A 1 47 ? 25.801 26.031 21.580 1.00 0.00 17 LYS A O 17
ATOM 17476 N N . ALA A 1 48 ? 27.543 26.341 20.182 1.00 0.00 18 ALA A N 17
ATOM 17477 C CA . ALA A 1 48 ? 27.438 24.991 19.641 1.00 0.00 18 ALA A CA 17
ATOM 17478 C C . ALA A 1 48 ? 27.613 23.963 20.755 1.00 0.00 18 ALA A C 17
ATOM 17479 O O . ALA A 1 48 ? 26.912 22.953 20.787 1.00 0.00 18 ALA A O 17
ATOM 17486 N N . LEU A 1 49 ? 28.553 24.217 21.664 1.00 0.00 19 LEU A N 17
ATOM 17487 C CA . LEU A 1 49 ? 28.722 23.348 22.824 1.00 0.00 19 LEU A CA 17
ATOM 17488 C C . LEU A 1 49 ? 27.452 23.319 23.670 1.00 0.00 19 LEU A C 17
ATOM 17489 O O . LEU A 1 49 ? 27.026 22.256 24.120 1.00 0.00 19 LEU A O 17
ATOM 17505 N N . SER A 1 50 ? 26.800 24.471 23.811 1.00 0.00 20 SER A N 17
ATOM 17506 C CA . SER A 1 50 ? 25.593 24.555 24.629 1.00 0.00 20 SER A CA 17
ATOM 17507 C C . SER A 1 50 ? 24.493 23.632 24.110 1.00 0.00 20 SER A C 17
ATOM 17508 O O . SER A 1 50 ? 23.727 23.072 24.895 1.00 0.00 20 SER A O 17
ATOM 17516 N N . VAL A 1 51 ? 24.415 23.474 22.793 1.00 0.00 21 VAL A N 17
ATOM 17517 C CA . VAL A 1 51 ? 23.430 22.565 22.204 1.00 0.00 21 VAL A CA 17
ATOM 17518 C C . VAL A 1 51 ? 23.926 21.116 22.087 1.00 0.00 21 VAL A C 17
ATOM 17519 O O . VAL A 1 51 ? 23.198 20.264 21.576 1.00 0.00 21 VAL A O 17
ATOM 17532 N N . 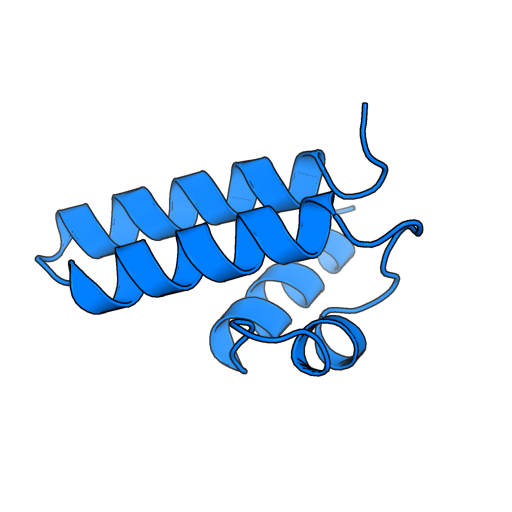GLY A 1 52 ? 25.143 20.823 22.549 1.00 0.00 22 GLY A N 17
ATOM 17533 C CA . GLY A 1 52 ? 25.696 19.472 22.423 1.00 0.00 22 GLY A CA 17
ATOM 17534 C C . GLY A 1 52 ? 26.414 19.233 21.088 1.00 0.00 22 GLY A C 17
ATOM 17535 O O . GLY A 1 52 ? 26.755 18.094 20.766 1.00 0.00 22 GLY A O 17
ATOM 17539 N N . ASN A 1 53 ? 26.646 20.290 20.309 1.00 0.00 23 ASN A N 17
ATOM 17540 C CA . ASN A 1 53 ? 27.285 20.155 19.006 1.00 0.00 23 ASN A CA 17
ATOM 17541 C C . ASN A 1 53 ? 28.787 20.427 19.110 1.00 0.00 23 ASN A C 17
ATOM 17542 O O . ASN A 1 53 ? 29.302 21.419 18.582 1.00 0.00 23 ASN A O 17
ATOM 17553 N N . ILE A 1 54 ? 29.499 19.519 19.771 1.00 0.00 24 ILE A N 17
ATOM 17554 C CA . ILE A 1 54 ? 30.926 19.716 20.005 1.00 0.00 24 ILE A CA 17
ATOM 17555 C C . ILE A 1 54 ? 31.690 19.770 18.681 1.00 0.00 24 ILE A C 17
ATOM 17556 O O . ILE A 1 54 ? 32.632 20.551 18.542 1.00 0.00 24 ILE A O 17
ATOM 17572 N N . ASP A 1 55 ? 31.265 18.976 17.699 1.00 0.00 25 ASP A N 17
ATOM 17573 C CA . ASP A 1 55 ? 31.964 18.939 16.419 1.00 0.00 25 ASP A CA 17
ATOM 17574 C C . ASP A 1 55 ? 31.947 20.311 15.752 1.00 0.00 25 ASP A C 17
ATOM 17575 O O . ASP A 1 55 ? 32.985 20.817 15.321 1.00 0.00 25 ASP A O 17
ATOM 17584 N N . ASP A 1 56 ? 30.773 20.938 15.715 1.00 0.00 26 ASP A N 17
ATOM 17585 C CA . ASP A 1 56 ? 30.655 22.262 15.116 1.00 0.00 26 ASP A CA 17
ATOM 17586 C C . ASP A 1 56 ? 31.477 23.285 15.888 1.00 0.00 26 ASP A C 17
ATOM 17587 O O . ASP A 1 56 ? 32.133 24.138 15.289 1.00 0.00 26 ASP A O 17
ATOM 17596 N N . ALA A 1 5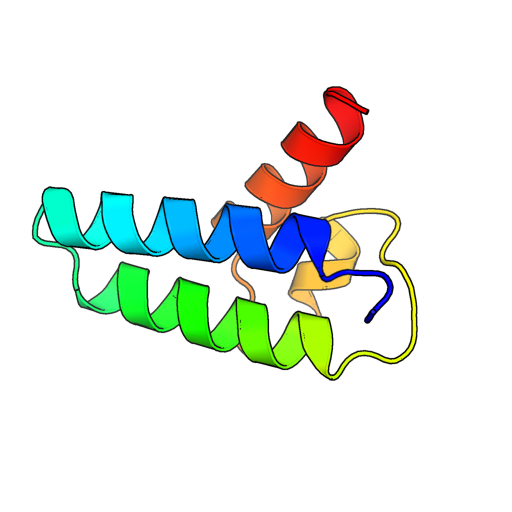7 ? 31.480 23.171 17.216 1.00 0.00 27 ALA A N 17
ATOM 17597 C CA . ALA A 1 57 ? 32.236 24.113 18.034 1.00 0.00 27 ALA A CA 17
ATOM 17598 C C . ALA A 1 57 ? 33.719 24.045 17.679 1.00 0.00 27 ALA A C 17
ATOM 17599 O O . ALA A 1 57 ? 34.366 25.075 17.473 1.00 0.00 27 ALA A O 17
ATOM 17606 N N . LEU A 1 58 ? 34.249 22.829 17.566 1.00 0.00 28 LEU A N 17
ATOM 17607 C CA . LEU A 1 58 ? 35.643 22.658 17.174 1.00 0.00 28 LEU A CA 17
ATOM 17608 C C . LEU A 1 58 ? 35.899 23.257 15.794 1.00 0.00 28 LEU A C 17
ATOM 17609 O O . LEU A 1 58 ? 36.934 23.885 15.567 1.00 0.00 28 LEU A O 17
ATOM 17625 N N . GLN A 1 59 ? 34.939 23.097 14.883 1.00 0.00 29 GLN A N 17
ATOM 17626 C CA . GLN A 1 59 ? 35.093 23.649 13.541 1.00 0.00 29 GLN A CA 17
ATOM 17627 C C . GLN A 1 59 ? 35.238 25.168 13.587 1.00 0.00 29 GLN A C 17
ATOM 17628 O O . GLN A 1 59 ? 36.124 25.731 12.941 1.00 0.00 29 GLN A O 17
ATOM 17642 N N . TYR A 1 60 ? 34.392 25.828 14.377 1.00 0.00 30 TYR A N 17
ATOM 17643 C CA . TYR A 1 60 ? 34.493 27.276 14.526 1.00 0.00 30 TYR A CA 17
ATOM 17644 C C . TYR A 1 60 ? 35.855 27.675 15.082 1.00 0.00 30 TYR A C 17
ATOM 17645 O O . TYR A 1 60 ? 36.469 28.626 14.596 1.00 0.00 30 TYR A O 17
ATOM 17663 N N . TYR A 1 61 ? 36.346 26.927 16.070 1.00 0.00 31 TYR A N 17
ATOM 17664 C CA . TYR A 1 61 ? 37.646 27.242 16.654 1.00 0.00 31 TYR A CA 17
ATOM 17665 C C . TYR A 1 61 ? 38.756 27.133 15.612 1.00 0.00 31 TYR A C 17
ATOM 17666 O O . TYR A 1 61 ? 39.636 27.991 15.544 1.00 0.00 31 TYR A O 17
ATOM 17684 N N . ALA A 1 62 ? 38.675 26.116 14.756 1.00 0.00 32 ALA A N 17
ATOM 17685 C CA . ALA A 1 62 ? 39.694 25.930 13.726 1.00 0.00 32 ALA A CA 17
ATOM 17686 C C . ALA A 1 62 ? 39.690 27.097 12.747 1.00 0.00 32 ALA A C 17
ATOM 17687 O O . ALA A 1 62 ? 40.745 27.641 12.407 1.00 0.00 32 ALA A O 17
ATOM 17694 N N . ALA A 1 63 ? 38.497 27.516 12.332 1.00 0.00 33 ALA A N 17
ATOM 17695 C CA . ALA A 1 63 ? 38.386 28.637 11.406 1.00 0.00 33 ALA A CA 17
ATOM 17696 C C . ALA A 1 63 ? 38.932 29.914 12.036 1.00 0.00 33 ALA A C 17
ATOM 17697 O O . ALA A 1 63 ? 39.628 30.689 11.379 1.00 0.00 33 ALA A O 17
ATOM 17704 N N . ALA A 1 64 ? 38.655 30.108 13.323 1.00 0.00 34 ALA A N 17
ATOM 17705 C CA . ALA A 1 64 ? 39.121 31.305 14.013 1.00 0.00 34 ALA A CA 17
ATOM 17706 C C . ALA A 1 64 ? 40.647 31.377 14.019 1.00 0.00 34 ALA A C 17
ATOM 17707 O O . ALA A 1 64 ? 41.225 32.423 13.712 1.00 0.00 34 ALA A O 17
ATOM 17714 N N . ILE A 1 65 ? 41.301 30.256 14.322 1.00 0.00 35 ILE A N 17
ATOM 17715 C CA . ILE A 1 65 ? 42.761 30.233 14.336 1.00 0.00 35 ILE A CA 17
ATOM 17716 C C . ILE A 1 65 ? 43.315 30.561 12.950 1.00 0.00 35 ILE A C 17
ATOM 17717 O O . ILE A 1 65 ? 44.265 31.336 12.830 1.00 0.00 35 ILE A O 17
ATOM 17733 N N . THR A 1 66 ? 42.710 29.994 11.906 1.00 0.00 36 THR A N 17
ATOM 17734 C CA . THR A 1 66 ? 43.174 30.270 10.548 1.00 0.00 36 THR A CA 17
ATOM 17735 C C . THR A 1 66 ? 43.055 31.757 10.226 1.00 0.00 36 THR A C 17
ATOM 17736 O O . THR A 1 66 ? 43.974 32.358 9.669 1.00 0.00 36 THR A O 17
ATOM 17747 N N . LEU A 1 67 ? 41.937 32.362 10.620 1.00 0.00 37 LEU A N 17
ATOM 17748 C CA . LEU A 1 67 ? 41.736 33.789 10.390 1.00 0.00 37 LEU A CA 17
ATOM 17749 C C . LEU A 1 67 ? 42.802 34.623 11.095 1.00 0.00 37 LEU A C 17
ATOM 17750 O O . LEU A 1 67 ? 43.205 35.673 10.592 1.00 0.00 37 LEU A O 17
ATOM 17766 N N . ASP A 1 68 ? 43.224 34.180 12.277 1.00 0.00 38 ASP A N 17
ATOM 17767 C CA . ASP A 1 68 ? 44.319 34.844 12.973 1.00 0.00 38 ASP A CA 17
ATOM 17768 C C . ASP A 1 68 ? 45.615 34.737 12.173 1.00 0.00 38 ASP A C 17
ATOM 17769 O O . ASP A 1 68 ? 46.329 35.725 11.996 1.00 0.00 38 ASP A O 17
ATOM 17778 N N . LYS A 1 69 ? 45.915 33.535 11.691 1.00 0.00 39 LYS A N 17
ATOM 17779 C CA . LYS A 1 69 ? 47.126 33.321 10.902 1.00 0.00 39 LYS A CA 17
ATOM 17780 C C . LYS A 1 69 ? 47.139 34.180 9.636 1.00 0.00 39 LYS A C 17
ATOM 17781 O O . LYS A 1 69 ? 48.207 34.580 9.170 1.00 0.00 39 LYS A O 17
ATOM 17800 N N . TYR A 1 70 ? 45.963 34.462 9.079 1.00 0.00 40 TYR A N 17
ATOM 17801 C CA . TYR A 1 70 ? 45.880 35.288 7.878 1.00 0.00 40 TYR A CA 17
ATOM 17802 C C . TYR A 1 70 ? 46.515 36.663 8.144 1.00 0.00 40 TYR A C 17
ATOM 17803 O O . TYR A 1 70 ? 46.191 37.291 9.153 1.00 0.00 40 TYR A O 17
ATOM 17821 N N . PRO A 1 71 ? 47.393 37.156 7.292 1.00 0.00 41 PRO A N 17
ATOM 17822 C CA . PRO A 1 71 ? 48.155 38.408 7.586 1.00 0.00 41 PRO A CA 17
ATOM 17823 C C . PRO A 1 71 ? 47.429 39.707 7.233 1.00 0.00 41 PRO A C 17
ATOM 17824 O O . PRO A 1 71 ? 48.062 40.764 7.203 1.00 0.00 41 PRO A O 17
ATOM 17835 N N . HIS A 1 72 ? 46.123 39.647 6.973 1.00 0.00 42 HIS A N 17
ATOM 17836 C CA . HIS A 1 72 ? 45.404 40.840 6.521 1.00 0.00 42 HIS A CA 17
ATOM 17837 C C . HIS A 1 72 ? 43.984 40.898 7.073 1.00 0.00 42 HIS A C 17
ATOM 17838 O O . HIS A 1 72 ? 43.362 39.867 7.324 1.00 0.00 42 HIS A O 17
ATOM 17852 N N . LYS A 1 73 ? 43.487 42.114 7.295 1.00 0.00 43 LYS A N 17
ATOM 17853 C CA . LYS A 1 73 ? 42.082 42.286 7.644 1.00 0.00 43 LYS A CA 17
ATOM 17854 C C . LYS A 1 73 ? 41.211 41.796 6.493 1.00 0.00 43 LYS A C 17
ATOM 17855 O O . LYS A 1 73 ? 41.435 42.175 5.342 1.00 0.00 43 LYS A O 17
ATOM 17874 N N . ILE A 1 74 ? 40.223 40.960 6.799 1.00 0.00 44 ILE A N 17
ATOM 17875 C CA . ILE A 1 74 ? 39.305 40.486 5.765 1.00 0.00 44 ILE A CA 17
ATOM 17876 C C . ILE A 1 74 ? 38.093 41.411 5.658 1.00 0.00 44 ILE A C 17
ATOM 17877 O O . ILE A 1 74 ? 37.479 41.767 6.664 1.00 0.00 44 ILE A O 17
ATOM 17893 N N . LYS A 1 75 ? 37.759 41.796 4.429 1.00 0.00 45 LYS A N 17
ATOM 17894 C CA . LYS A 1 75 ? 36.655 42.727 4.193 1.00 0.00 45 LYS A CA 17
ATOM 17895 C C . LYS A 1 75 ? 35.287 42.040 4.155 1.00 0.00 45 LYS A C 17
ATOM 17896 O O . LYS A 1 75 ? 34.265 42.705 4.322 1.00 0.00 45 LYS A O 17
ATOM 17915 N N . SER A 1 76 ? 35.258 40.727 3.924 1.00 0.00 46 SER A N 17
ATOM 17916 C CA . SER A 1 76 ? 33.990 40.005 3.877 1.00 0.00 46 SER A CA 17
ATOM 17917 C C . SER A 1 76 ? 34.180 38.535 4.238 1.00 0.00 46 SER A C 17
ATOM 17918 O O . SER A 1 76 ? 35.254 37.967 4.041 1.00 0.00 46 SER A O 17
ATOM 17926 N N . GLY A 1 77 ? 33.123 37.927 4.766 1.00 0.00 47 GLY A N 17
ATOM 17927 C CA . GLY A 1 77 ? 33.155 36.510 5.119 1.00 0.00 47 GLY A CA 17
ATOM 17928 C C . GLY A 1 77 ? 33.368 35.624 3.892 1.00 0.00 47 GLY A C 17
ATOM 17929 O O . GLY A 1 77 ? 34.004 34.571 3.980 1.00 0.00 47 GLY A O 17
ATOM 17933 N N . ALA A 1 78 ? 32.858 36.058 2.739 1.00 0.00 48 ALA A N 17
ATOM 17934 C CA . ALA A 1 78 ? 32.959 35.250 1.529 1.00 0.00 48 ALA A CA 17
ATOM 17935 C C . ALA A 1 78 ? 34.422 34.965 1.210 1.00 0.00 48 ALA A C 17
ATOM 17936 O O . ALA A 1 78 ? 34.776 33.846 0.837 1.00 0.00 48 ALA A O 17
ATOM 17943 N N . GLU A 1 79 ? 35.269 35.982 1.355 1.00 0.00 49 GLU A N 17
ATOM 17944 C CA . GLU A 1 79 ? 36.707 35.766 1.248 1.00 0.00 49 GLU A CA 17
ATOM 17945 C C . GLU A 1 79 ? 37.193 34.808 2.334 1.00 0.00 49 GLU A C 17
ATOM 17946 O O . GLU A 1 79 ? 38.003 33.919 2.069 1.00 0.00 49 GLU A O 17
ATOM 17958 N N . ALA A 1 80 ? 36.608 34.906 3.529 1.00 0.00 50 ALA A N 17
ATOM 17959 C CA . ALA A 1 80 ? 37.044 34.076 4.649 1.00 0.00 50 ALA A CA 17
ATOM 17960 C C . ALA A 1 80 ? 36.871 32.588 4.346 1.00 0.00 50 ALA A C 17
ATOM 17961 O O . ALA A 1 80 ? 37.707 31.769 4.729 1.00 0.00 50 ALA A O 17
ATOM 17968 N N . LYS A 1 81 ? 35.834 32.251 3.589 1.00 0.00 51 LYS A N 17
ATOM 17969 C CA . LYS A 1 81 ? 35.571 30.856 3.248 1.00 0.00 51 LYS A CA 17
ATOM 17970 C C . LYS A 1 81 ? 36.765 30.210 2.538 1.00 0.00 51 LYS A C 17
ATOM 17971 O O . LYS A 1 81 ? 36.959 28.999 2.638 1.00 0.00 51 LYS A O 17
ATOM 17990 N N . LYS A 1 82 ? 37.561 31.005 1.825 1.00 0.00 52 LYS A N 17
ATOM 17991 C CA . LYS A 1 82 ? 38.712 30.470 1.103 1.00 0.00 52 LYS A CA 17
ATOM 17992 C C . LYS A 1 82 ? 39.726 29.799 2.036 1.00 0.00 52 LYS A C 17
ATOM 17993 O O . LYS A 1 82 ? 40.495 28.943 1.594 1.00 0.00 52 LYS A O 17
ATOM 18012 N N . LEU A 1 83 ? 39.735 30.176 3.316 1.00 0.00 53 LEU A N 17
ATOM 18013 C CA . LEU A 1 83 ? 40.750 29.679 4.237 1.00 0.00 53 LEU A CA 17
ATOM 18014 C C . LEU A 1 83 ? 40.370 28.292 4.773 1.00 0.00 53 LEU A C 17
ATOM 18015 O O . LEU A 1 83 ? 39.195 28.059 5.072 1.00 0.00 53 LEU A O 17
ATOM 18031 N N . PRO A 1 84 ? 41.313 27.387 4.959 1.00 0.00 54 PRO A N 17
ATOM 18032 C CA . PRO A 1 84 ? 40.980 26.016 5.457 1.00 0.00 54 PRO A CA 17
ATOM 18033 C C . PRO A 1 84 ? 40.268 26.063 6.806 1.00 0.00 54 PRO A C 17
ATOM 18034 O O . PRO A 1 84 ? 40.748 26.688 7.753 1.00 0.00 54 PRO A O 17
ATOM 18045 N N . GLY A 1 85 ? 39.127 25.387 6.888 1.00 0.00 55 GLY A N 17
ATOM 18046 C CA . GLY A 1 85 ? 38.371 25.324 8.135 1.00 0.00 55 GLY A CA 17
ATOM 18047 C C . GLY A 1 85 ? 37.192 26.304 8.180 1.00 0.00 55 GLY A C 17
ATOM 18048 O O . GLY A 1 85 ? 36.349 26.198 9.071 1.00 0.00 55 GLY A O 17
ATOM 18052 N N . VAL A 1 86 ? 37.119 27.249 7.237 1.00 0.00 56 VAL A N 17
ATOM 18053 C CA . VAL A 1 86 ? 36.016 28.207 7.223 1.00 0.00 56 VAL A CA 17
ATOM 18054 C C . VAL A 1 86 ? 34.861 27.666 6.383 1.00 0.00 56 VAL A C 17
ATOM 18055 O O . VAL A 1 86 ? 35.069 27.154 5.283 1.00 0.00 56 VAL A O 17
ATOM 18068 N N . GLY A 1 87 ? 33.644 27.783 6.910 1.00 0.00 57 GLY A N 17
ATOM 18069 C CA . GLY A 1 87 ? 32.459 27.299 6.207 1.00 0.00 57 GLY A CA 17
ATOM 18070 C C . GLY A 1 87 ? 31.537 28.453 5.830 1.00 0.00 57 GLY A C 17
ATOM 18071 O O . GLY A 1 87 ? 31.732 29.588 6.267 1.00 0.00 57 GLY A O 17
ATOM 18075 N N . THR A 1 88 ? 30.517 28.155 5.031 1.00 0.00 58 THR A N 17
ATOM 18076 C CA . THR A 1 88 ? 29.587 29.188 4.588 1.00 0.00 58 THR A CA 17
ATOM 18077 C C . THR A 1 88 ? 28.941 29.880 5.784 1.00 0.00 58 THR A C 17
ATOM 18078 O O . THR A 1 88 ? 28.859 31.109 5.830 1.00 0.00 58 THR A O 17
ATOM 18089 N N . LYS A 1 89 ? 28.528 29.095 6.776 1.00 0.00 59 LYS A N 17
ATOM 18090 C CA . LYS A 1 89 ? 27.875 29.660 7.952 1.00 0.00 59 LYS A CA 17
ATOM 18091 C C . LYS A 1 89 ? 28.817 30.627 8.668 1.00 0.00 59 LYS A C 17
ATOM 18092 O O . LYS A 1 89 ? 28.414 31.718 9.071 1.00 0.00 59 LYS A O 17
ATOM 18111 N N . ILE A 1 90 ? 30.089 30.252 8.758 1.00 0.00 60 ILE A N 17
ATOM 18112 C CA . ILE A 1 90 ? 31.072 31.099 9.427 1.00 0.00 60 ILE A CA 17
ATOM 18113 C C . ILE A 1 90 ? 31.239 32.408 8.655 1.00 0.00 60 ILE A C 17
ATOM 18114 O O . ILE A 1 90 ? 31.284 33.486 9.248 1.00 0.00 60 ILE A O 17
ATOM 18130 N N . ALA A 1 91 ? 31.275 32.317 7.328 1.00 0.00 61 ALA A N 17
ATOM 18131 C CA . ALA A 1 91 ? 31.382 33.510 6.499 1.00 0.00 61 ALA A CA 17
ATOM 18132 C C . ALA A 1 91 ? 30.210 34.451 6.761 1.00 0.00 61 ALA A C 17
ATOM 18133 O O . ALA A 1 91 ? 30.392 35.665 6.867 1.00 0.00 61 ALA A O 17
ATOM 18140 N N . GLU A 1 92 ? 29.010 33.890 6.899 1.00 0.00 62 GLU A N 17
ATOM 18141 C CA . GLU A 1 92 ? 27.831 34.713 7.159 1.00 0.00 62 GLU A CA 17
ATOM 18142 C C . GLU A 1 92 ? 27.960 35.456 8.487 1.00 0.00 62 GLU A C 17
ATOM 18143 O O . GLU A 1 92 ? 27.613 36.635 8.570 1.00 0.00 62 GLU A O 17
ATOM 18155 N N . LYS A 1 93 ? 28.494 34.790 9.511 1.00 0.00 63 LYS A N 17
ATOM 18156 C CA . LYS A 1 93 ? 28.719 35.460 10.792 1.00 0.00 63 LYS A CA 17
ATOM 18157 C C . LYS A 1 93 ? 29.678 36.636 10.619 1.00 0.00 63 LYS A C 17
ATOM 18158 O O . LYS A 1 93 ? 29.467 37.708 11.188 1.00 0.00 63 LYS A O 17
ATOM 18177 N N . ILE A 1 94 ? 30.710 36.447 9.800 1.00 0.00 64 ILE A N 17
ATOM 18178 C CA . ILE A 1 94 ? 31.644 37.531 9.512 1.00 0.00 64 ILE A CA 17
ATOM 18179 C C . ILE A 1 94 ? 30.909 38.699 8.851 1.00 0.00 64 ILE A C 17
ATOM 18180 O O . ILE A 1 94 ? 31.114 39.858 9.218 1.00 0.00 64 ILE A O 17
ATOM 18196 N N . ASP A 1 95 ? 30.024 38.389 7.909 1.00 0.00 65 ASP A N 17
ATOM 18197 C CA . ASP A 1 95 ? 29.258 39.431 7.233 1.00 0.00 65 ASP A CA 17
ATOM 18198 C C . ASP A 1 95 ? 28.420 40.221 8.233 1.00 0.00 65 ASP A C 17
ATOM 18199 O O . ASP A 1 95 ? 28.377 41.450 8.184 1.00 0.00 65 ASP A O 17
ATOM 18208 N N . GLU A 1 96 ? 27.784 39.516 9.166 1.00 0.00 66 GLU A N 17
ATOM 18209 C CA . GLU A 1 96 ? 26.958 40.182 10.167 1.00 0.00 66 GLU A CA 17
ATOM 18210 C C . GLU A 1 96 ? 27.801 41.109 11.038 1.00 0.00 66 GLU A C 17
ATOM 18211 O O . GLU A 1 96 ? 27.406 42.245 11.306 1.00 0.00 66 GLU A O 17
ATOM 18223 N N . PHE A 1 97 ? 28.978 40.641 11.452 1.00 0.00 67 PHE A N 17
ATOM 18224 C CA . PHE A 1 97 ? 29.848 41.465 12.284 1.00 0.00 67 PHE A CA 17
ATOM 18225 C C . PHE A 1 97 ? 30.226 42.752 11.557 1.00 0.00 67 PHE A C 17
ATOM 18226 O O . PHE A 1 97 ? 30.260 43.823 12.165 1.00 0.00 67 PHE A O 17
ATOM 18243 N N . LEU A 1 98 ? 30.511 42.649 10.260 1.00 0.00 68 LEU A N 17
ATOM 18244 C CA . LEU A 1 98 ? 30.780 43.840 9.460 1.00 0.00 68 LEU A CA 17
ATOM 18245 C C . LEU A 1 98 ? 29.554 44.748 9.398 1.00 0.00 68 LEU A C 17
ATOM 18246 O O . LEU A 1 98 ? 29.680 45.972 9.434 1.00 0.00 68 LEU A O 17
ATOM 18262 N N . ALA A 1 99 ? 28.370 44.148 9.305 1.00 0.00 69 ALA A N 17
ATOM 18263 C CA . ALA A 1 99 ? 27.133 44.925 9.291 1.00 0.00 69 ALA A CA 17
ATOM 18264 C C . ALA A 1 99 ? 26.950 45.714 10.588 1.00 0.00 69 ALA A C 17
ATOM 18265 O O . ALA A 1 99 ? 26.401 46.816 10.578 1.00 0.00 69 ALA A O 17
ATOM 18272 N N . THR A 1 100 ? 27.410 45.150 11.702 1.00 0.00 70 THR A N 17
ATOM 18273 C CA . THR A 1 100 ? 27.368 45.857 12.981 1.00 0.00 70 THR A CA 17
ATOM 18274 C C . THR A 1 100 ? 28.440 46.949 13.074 1.00 0.00 70 THR A C 17
ATOM 18275 O O . THR A 1 100 ? 28.285 47.903 13.835 1.00 0.00 70 THR A O 17
ATOM 18286 N N . GLY A 1 101 ? 29.522 46.817 12.306 1.00 0.00 71 GLY A N 17
ATOM 18287 C CA . GLY A 1 101 ? 30.590 47.809 12.326 1.00 0.00 71 GLY A CA 17
ATOM 18288 C C . GLY A 1 101 ? 31.198 47.985 10.938 1.00 0.00 71 GLY A C 17
ATOM 18289 O O . GLY A 1 101 ? 32.164 47.310 10.583 1.00 0.00 71 GLY A O 17
ATOM 18293 N N . GLU A 1 31 ? 47.398 43.244 18.428 1.00 0.00 1 GLU A N 18
ATOM 18294 C CA . GLU A 1 31 ? 46.297 42.310 18.222 1.00 0.00 1 GLU A CA 18
ATOM 18295 C C . GLU A 1 31 ? 46.104 42.034 16.734 1.00 0.00 1 GLU A C 18
ATOM 18296 O O . GLU A 1 31 ? 46.151 42.948 15.911 1.00 0.00 1 GLU A O 18
ATOM 18308 N N . THR A 1 32 ? 45.888 40.766 16.396 1.00 0.00 2 THR A N 18
ATOM 18309 C CA . THR A 1 32 ? 45.684 40.381 15.006 1.00 0.00 2 THR A CA 18
ATOM 18310 C C . THR A 1 32 ? 44.487 41.122 14.419 1.00 0.00 2 THR A C 18
ATOM 18311 O O . THR A 1 32 ? 43.467 41.302 15.082 1.00 0.00 2 THR A O 18
ATOM 18322 N N . LEU A 1 33 ? 44.593 41.499 13.150 1.00 0.00 3 LEU A N 18
ATOM 18323 C CA . LEU A 1 33 ? 43.557 42.313 12.519 1.00 0.00 3 LEU A CA 18
ATOM 18324 C C . LEU A 1 33 ? 42.184 41.638 12.564 1.00 0.00 3 LEU A C 18
ATOM 18325 O O . LEU A 1 33 ? 41.158 42.317 12.602 1.00 0.00 3 LEU A O 18
ATOM 18341 N N . ASN A 1 34 ? 42.162 40.309 12.560 1.00 0.00 4 ASN A N 18
ATOM 18342 C CA . ASN A 1 34 ? 40.899 39.569 12.582 1.00 0.00 4 ASN A CA 18
ATOM 18343 C C . ASN A 1 34 ? 40.493 39.125 13.999 1.00 0.00 4 ASN A C 18
ATOM 18344 O O . ASN A 1 34 ? 39.544 38.356 14.156 1.00 0.00 4 ASN A O 18
ATOM 18355 N N . GLY A 1 35 ? 41.190 39.603 15.033 1.00 0.00 5 GLY A N 18
ATOM 18356 C CA . GLY A 1 35 ? 40.969 39.111 16.387 1.00 0.00 5 GLY A CA 18
ATOM 18357 C C . GLY A 1 35 ? 39.504 39.205 16.803 1.00 0.00 5 GLY A C 18
ATOM 18358 O O . GLY A 1 35 ? 38.989 38.298 17.458 1.00 0.00 5 GLY A O 18
ATOM 18362 N N . ALA A 1 36 ? 38.826 40.282 16.410 1.00 0.00 6 ALA A N 18
ATOM 18363 C CA . ALA A 1 36 ? 37.436 40.466 16.817 1.00 0.00 6 ALA A CA 18
ATOM 18364 C C . ALA A 1 36 ? 36.574 39.321 16.295 1.00 0.00 6 ALA A C 18
ATOM 18365 O O . ALA A 1 36 ? 35.810 38.710 17.046 1.00 0.00 6 ALA A O 18
ATOM 18372 N N . LEU A 1 37 ? 36.728 39.002 15.012 1.00 0.00 7 LEU A N 18
ATOM 18373 C CA . LEU A 1 37 ? 35.995 37.880 14.433 1.00 0.00 7 LEU A CA 18
ATOM 18374 C C . LEU A 1 37 ? 36.379 36.565 15.112 1.00 0.00 7 LEU A C 18
ATOM 18375 O O . LEU A 1 37 ? 35.527 35.701 15.326 1.00 0.00 7 LEU A O 18
ATOM 18391 N N . VAL A 1 38 ? 37.650 36.430 15.489 1.00 0.00 8 VAL A N 18
ATOM 18392 C CA . VAL A 1 38 ? 38.094 35.233 16.199 1.00 0.00 8 VAL A CA 18
ATOM 18393 C C . VAL A 1 38 ? 37.329 35.094 17.517 1.00 0.00 8 VAL A C 18
ATOM 18394 O O . VAL A 1 38 ? 36.897 33.999 17.882 1.00 0.00 8 VAL A O 18
ATOM 18407 N N . ASN A 1 39 ? 37.125 36.213 18.208 1.00 0.00 9 ASN A N 18
ATOM 18408 C CA . ASN A 1 39 ? 36.336 36.199 19.436 1.00 0.00 9 ASN A CA 18
ATOM 18409 C C . ASN A 1 39 ? 34.904 35.754 19.152 1.00 0.00 9 ASN A C 18
ATOM 18410 O O . ASN A 1 39 ? 34.318 34.990 19.924 1.00 0.00 9 ASN A O 18
ATOM 18421 N N . MET A 1 40 ? 34.357 36.192 18.019 1.00 0.00 10 MET A N 18
ATOM 18422 C CA . MET A 1 40 ? 33.008 35.785 17.641 1.00 0.00 10 MET A CA 18
ATOM 18423 C C . MET A 1 40 ? 32.940 34.270 17.484 1.00 0.00 10 MET A C 18
ATOM 18424 O O . MET A 1 40 ? 32.008 33.625 17.967 1.00 0.00 10 MET A O 18
ATOM 18438 N N . LEU A 1 41 ? 33.961 33.698 16.851 1.00 0.00 11 LEU A N 18
ATOM 18439 C CA . LEU A 1 41 ? 34.011 32.252 16.675 1.00 0.00 11 LEU A CA 18
ATOM 18440 C C . LEU A 1 41 ? 34.066 31.539 18.020 1.00 0.00 11 LEU A C 18
ATOM 18441 O O . LEU A 1 41 ? 33.397 30.523 18.213 1.00 0.00 11 LEU A O 18
ATOM 18457 N N . LYS A 1 42 ? 34.843 32.081 18.954 1.00 0.00 12 LYS A N 18
ATOM 18458 C CA . LYS A 1 42 ? 34.945 31.472 20.275 1.00 0.00 12 LYS A CA 18
ATOM 18459 C C . LYS A 1 42 ? 33.576 31.410 20.944 1.00 0.00 12 LYS A C 18
ATOM 18460 O O . LYS A 1 42 ? 33.215 30.394 21.543 1.00 0.00 12 LYS A O 18
ATOM 18479 N N . GLU A 1 43 ? 32.794 32.479 20.798 1.00 0.00 13 GLU A N 18
ATOM 18480 C CA . GLU A 1 43 ? 31.449 32.493 21.363 1.00 0.00 13 GLU A CA 18
ATOM 18481 C C . GLU A 1 43 ? 30.581 31.416 20.719 1.00 0.00 13 GLU A C 18
ATOM 18482 O O . GLU A 1 43 ? 29.883 30.674 21.411 1.00 0.00 13 GLU A O 18
ATOM 18494 N N . GLU A 1 44 ? 30.676 31.292 19.397 1.00 0.00 14 GLU A N 18
ATOM 18495 C CA . GLU A 1 44 ? 29.904 30.276 18.688 1.00 0.00 14 GLU A CA 18
ATOM 18496 C C . GLU A 1 44 ? 30.307 28.874 19.136 1.00 0.00 14 GLU A C 18
ATOM 18497 O O . GLU A 1 44 ? 29.456 28.002 19.314 1.00 0.00 14 GLU A O 18
ATOM 18509 N N . GLY A 1 45 ? 31.604 28.671 19.352 1.00 0.00 15 GLY A N 18
ATOM 18510 C CA . GLY A 1 45 ? 32.091 27.375 19.804 1.00 0.00 15 GLY A CA 18
ATOM 18511 C C . GLY A 1 45 ? 31.478 27.003 21.149 1.00 0.00 15 GLY A C 18
ATOM 18512 O O . GLY A 1 45 ? 31.005 25.881 21.333 1.00 0.00 15 GLY A O 18
ATOM 18516 N N . ASN A 1 46 ? 31.459 27.958 22.077 1.00 0.00 16 ASN A N 18
ATOM 18517 C CA . ASN A 1 46 ? 30.898 27.693 23.397 1.00 0.00 16 ASN A CA 18
ATOM 18518 C C . ASN A 1 46 ? 29.419 27.330 23.302 1.00 0.00 16 ASN A C 18
ATOM 18519 O O . ASN A 1 46 ? 28.967 26.394 23.964 1.00 0.00 16 ASN A O 18
ATOM 18530 N N . LYS A 1 47 ? 28.675 28.035 22.449 1.00 0.00 17 LYS A N 18
ATOM 18531 C CA . LYS A 1 47 ? 27.259 27.721 22.271 1.00 0.00 17 LYS A CA 18
ATOM 18532 C C . LYS A 1 47 ? 27.072 26.311 21.717 1.00 0.00 17 LYS A C 18
ATOM 18533 O O . LYS A 1 47 ? 26.245 25.544 22.221 1.00 0.00 17 LYS A O 18
ATOM 18552 N N . ALA A 1 48 ? 27.872 25.947 20.715 1.00 0.00 18 ALA A N 18
ATOM 18553 C CA . ALA A 1 48 ? 27.760 24.616 20.134 1.00 0.00 18 ALA A CA 18
ATOM 18554 C C . ALA A 1 48 ? 28.042 23.556 21.193 1.00 0.00 18 ALA A C 18
ATOM 18555 O O . ALA A 1 48 ? 27.351 22.541 21.256 1.00 0.00 18 ALA A O 18
ATOM 18562 N N . LEU A 1 49 ? 29.056 23.793 22.022 1.00 0.00 19 LEU A N 18
ATOM 18563 C CA . LEU A 1 49 ? 29.364 22.863 23.103 1.00 0.00 19 LEU A CA 18
ATOM 18564 C C . LEU A 1 49 ? 28.192 22.742 24.075 1.00 0.00 19 LEU A C 18
ATOM 18565 O O . LEU A 1 49 ? 27.817 21.636 24.462 1.00 0.00 19 LEU A O 18
ATOM 18581 N N . SER A 1 50 ? 27.557 23.868 24.393 1.00 0.00 20 SER A N 18
ATOM 18582 C CA . SER A 1 50 ? 26.450 23.856 25.348 1.00 0.00 20 SER A CA 18
ATOM 18583 C C . SER A 1 50 ? 25.301 22.973 24.866 1.00 0.00 20 SER A C 18
ATOM 18584 O O . SER A 1 50 ? 24.624 22.334 25.674 1.00 0.00 20 SER A O 18
ATOM 18592 N N . VAL A 1 51 ? 25.080 22.936 23.556 1.00 0.00 21 VAL A N 18
ATOM 18593 C CA . VAL A 1 51 ? 24.021 22.094 22.997 1.00 0.00 21 VAL A CA 18
ATOM 18594 C C . VAL A 1 51 ? 24.473 20.657 22.699 1.00 0.00 21 VAL A C 18
ATOM 18595 O O . VAL A 1 51 ? 23.679 19.862 22.196 1.00 0.00 21 VAL A O 18
ATOM 18608 N N . GLY A 1 52 ? 25.728 20.311 22.998 1.00 0.00 22 GLY A N 18
ATOM 18609 C CA . GLY A 1 52 ? 26.235 18.971 22.697 1.00 0.00 22 GLY A CA 18
ATOM 18610 C C . GLY A 1 52 ? 26.800 18.842 21.275 1.00 0.00 22 GLY A C 18
ATOM 18611 O O . GLY A 1 52 ? 27.088 17.733 20.824 1.00 0.00 22 GLY A O 18
ATOM 18615 N N . ASN A 1 53 ? 26.962 19.960 20.567 1.00 0.00 23 ASN A N 18
ATOM 18616 C CA . ASN A 1 53 ? 27.457 19.935 19.196 1.00 0.00 23 ASN A CA 18
ATOM 18617 C C . ASN A 1 53 ? 28.964 20.192 19.166 1.00 0.00 23 ASN A C 18
ATOM 18618 O O . ASN A 1 53 ? 29.438 21.199 18.628 1.00 0.00 23 ASN A O 18
ATOM 18629 N N . ILE A 1 54 ? 29.726 19.252 19.716 1.00 0.00 24 ILE A N 18
ATOM 18630 C CA . ILE A 1 54 ? 31.169 19.431 19.831 1.00 0.00 24 ILE A CA 18
ATOM 18631 C C . ILE A 1 54 ? 31.813 19.544 18.447 1.00 0.00 24 ILE A C 18
ATOM 18632 O O . ILE A 1 54 ? 32.751 20.322 18.264 1.00 0.00 24 ILE A O 18
ATOM 18648 N N . ASP A 1 55 ? 31.288 18.810 17.466 1.00 0.00 25 ASP A N 18
ATOM 18649 C CA . ASP A 1 55 ? 31.878 18.823 16.131 1.00 0.00 25 ASP A CA 18
ATOM 18650 C C . ASP A 1 55 ? 31.845 20.228 15.534 1.00 0.00 25 ASP A C 18
ATOM 18651 O O . ASP A 1 55 ? 32.874 20.749 15.097 1.00 0.00 25 ASP A O 18
ATOM 18660 N N . ASP A 1 56 ? 30.678 20.866 15.575 1.00 0.00 26 ASP A N 18
ATOM 18661 C CA . ASP A 1 56 ? 30.550 22.215 15.031 1.00 0.00 26 ASP A CA 18
ATOM 18662 C C . ASP A 1 56 ? 31.420 23.197 15.806 1.00 0.00 26 ASP A C 18
ATOM 18663 O O . ASP A 1 56 ? 32.060 24.067 15.211 1.00 0.00 26 ASP A O 18
ATOM 18672 N N . ALA A 1 57 ? 31.486 23.027 17.126 1.00 0.00 27 ALA A N 18
ATOM 18673 C CA . ALA A 1 57 ? 32.288 23.928 17.946 1.00 0.00 27 ALA A CA 18
ATOM 18674 C C . ALA A 1 57 ? 33.751 23.866 17.514 1.00 0.00 27 ALA A C 18
ATOM 18675 O O . ALA A 1 57 ? 34.402 24.898 17.342 1.00 0.00 27 ALA A O 18
ATOM 18682 N N . LEU A 1 58 ? 34.255 22.652 17.298 1.00 0.00 28 LEU A N 18
ATOM 18683 C CA . LEU A 1 58 ? 35.626 22.487 16.831 1.00 0.00 28 LEU A CA 18
ATOM 18684 C C . LEU A 1 58 ? 35.834 23.169 15.481 1.00 0.00 28 LEU A C 18
ATOM 18685 O O . LEU A 1 58 ? 36.870 23.796 15.256 1.00 0.00 28 LEU A O 18
ATOM 18701 N N . GLN A 1 59 ? 34.841 23.077 14.596 1.00 0.00 29 GLN A N 18
ATOM 18702 C CA . GLN A 1 59 ? 34.963 23.707 13.283 1.00 0.00 29 GLN A CA 18
ATOM 18703 C C . GLN A 1 59 ? 35.135 25.219 13.404 1.00 0.00 29 GLN A C 18
ATOM 18704 O O . GLN A 1 59 ? 36.015 25.798 12.762 1.00 0.00 29 GLN A O 18
ATOM 18718 N N . TYR A 1 60 ? 34.328 25.855 14.254 1.00 0.00 30 TYR A N 18
ATOM 18719 C CA . TYR A 1 60 ? 34.474 27.290 14.475 1.00 0.00 30 TYR A CA 18
ATOM 18720 C C . TYR A 1 60 ? 35.863 27.614 15.017 1.00 0.00 30 TYR A C 18
ATOM 18721 O O . TYR A 1 60 ? 36.507 28.560 14.561 1.00 0.00 30 TYR A O 18
ATOM 18739 N N . TYR A 1 61 ? 36.343 26.803 15.961 1.00 0.00 31 TYR A N 18
ATOM 18740 C CA . TYR A 1 61 ? 37.666 27.035 16.530 1.00 0.00 31 TYR A CA 18
ATOM 18741 C C . TYR A 1 61 ? 38.756 26.922 15.468 1.00 0.00 31 TYR A C 18
ATOM 18742 O O . TYR A 1 61 ? 39.696 27.719 15.450 1.00 0.00 31 TYR A O 18
ATOM 18760 N N . ALA A 1 62 ? 38.602 25.972 14.548 1.00 0.00 32 ALA A N 18
ATOM 18761 C CA . ALA A 1 62 ? 39.588 25.798 13.487 1.00 0.00 32 ALA A CA 18
ATOM 18762 C C . ALA A 1 62 ? 39.650 27.042 12.610 1.00 0.00 32 ALA A C 18
ATOM 18763 O O . ALA A 1 62 ? 40.733 27.541 12.294 1.00 0.00 32 ALA A O 18
ATOM 18770 N N . ALA A 1 63 ? 38.480 27.573 12.264 1.00 0.00 33 ALA A N 18
ATOM 18771 C CA . ALA A 1 63 ? 38.427 28.791 11.465 1.00 0.00 33 ALA A CA 18
ATOM 18772 C C . ALA A 1 63 ? 39.059 29.960 12.216 1.00 0.00 33 ALA A C 18
ATOM 18773 O O . ALA A 1 63 ? 39.763 30.776 11.622 1.00 0.00 33 ALA A O 18
ATOM 18780 N N . ALA A 1 64 ? 38.842 30.018 13.528 1.00 0.00 34 ALA A N 18
ATOM 18781 C CA . ALA A 1 64 ? 39.401 31.102 14.330 1.00 0.00 34 ALA A CA 18
ATOM 18782 C C . ALA A 1 64 ? 40.928 31.094 14.270 1.00 0.00 34 ALA A C 18
ATOM 18783 O O . ALA A 1 64 ? 41.550 32.136 14.048 1.00 0.00 34 ALA A O 18
ATOM 18790 N N . ILE A 1 65 ? 41.528 29.912 14.411 1.00 0.00 35 ILE A N 18
ATOM 18791 C CA . ILE A 1 65 ? 42.983 29.813 14.352 1.00 0.00 35 ILE A CA 18
ATOM 18792 C C . ILE A 1 65 ? 43.490 30.273 12.988 1.00 0.00 35 ILE A C 18
ATOM 18793 O O . ILE A 1 65 ? 44.448 31.043 12.904 1.00 0.00 35 ILE A O 18
ATOM 18809 N N . THR A 1 66 ? 42.834 29.817 11.922 1.00 0.00 36 THR A N 18
ATOM 18810 C CA . THR A 1 66 ? 43.254 30.200 10.579 1.00 0.00 36 THR A CA 18
ATOM 18811 C C . THR A 1 66 ? 43.166 31.712 10.380 1.00 0.00 36 THR A C 18
ATOM 18812 O O . THR A 1 66 ? 44.083 32.328 9.834 1.00 0.00 36 THR A O 18
ATOM 18823 N N . LEU A 1 67 ? 42.083 32.318 10.861 1.00 0.00 37 LEU A N 18
ATOM 18824 C CA . LEU A 1 67 ? 41.911 33.762 10.727 1.00 0.00 37 LEU A CA 18
ATOM 18825 C C . LEU A 1 67 ? 43.029 34.524 11.433 1.00 0.00 37 LEU A C 18
ATOM 18826 O O . LEU A 1 67 ? 43.439 35.592 10.977 1.00 0.00 37 LEU A O 18
ATOM 18842 N N . ASP A 1 68 ? 43.487 33.998 12.567 1.00 0.00 38 ASP A N 18
ATOM 18843 C CA . ASP A 1 68 ? 44.630 34.585 13.254 1.00 0.00 38 ASP A CA 18
ATOM 18844 C C . ASP A 1 68 ? 45.891 34.478 12.401 1.00 0.00 38 ASP A C 18
ATOM 18845 O O . ASP A 1 68 ? 46.620 35.455 12.227 1.00 0.00 38 ASP A O 18
ATOM 18854 N N . LYS A 1 69 ? 46.141 33.284 11.872 1.00 0.00 39 LYS A N 18
ATOM 18855 C CA . LYS A 1 69 ? 47.322 33.056 11.042 1.00 0.00 39 LYS A CA 18
ATOM 18856 C C . LYS A 1 69 ? 47.334 33.951 9.801 1.00 0.00 39 LYS A C 18
ATOM 18857 O O . LYS A 1 69 ? 48.402 34.325 9.316 1.00 0.00 39 LYS A O 18
ATOM 18876 N N . TYR A 1 70 ? 46.153 34.293 9.289 1.00 0.00 40 TYR A N 18
ATOM 18877 C CA . TYR A 1 70 ? 46.066 35.151 8.110 1.00 0.00 40 TYR A CA 18
ATOM 18878 C C . TYR A 1 70 ? 46.763 36.493 8.388 1.00 0.00 40 TYR A C 18
ATOM 18879 O O . TYR A 1 70 ? 46.470 37.118 9.409 1.00 0.00 40 TYR A O 18
ATOM 18897 N N . PRO A 1 71 ? 47.659 36.960 7.539 1.00 0.00 41 PRO A N 18
ATOM 18898 C CA . PRO A 1 71 ? 48.445 38.196 7.833 1.00 0.00 41 PRO A CA 18
ATOM 18899 C C . PRO A 1 71 ? 47.739 39.501 7.463 1.00 0.00 41 PRO A C 18
ATOM 18900 O O . PRO A 1 71 ? 48.382 40.551 7.427 1.00 0.00 41 PRO A O 18
ATOM 18911 N N . HIS A 1 72 ? 46.436 39.448 7.192 1.00 0.00 42 HIS A N 18
ATOM 18912 C CA . HIS A 1 72 ? 45.723 40.645 6.745 1.00 0.00 42 HIS A CA 18
ATOM 18913 C C . HIS A 1 72 ? 44.298 40.704 7.286 1.00 0.00 42 HIS A C 18
ATOM 18914 O O . HIS A 1 72 ? 43.680 39.674 7.554 1.00 0.00 42 HIS A O 18
ATOM 18928 N N . LYS A 1 73 ? 43.796 41.921 7.474 1.00 0.00 43 LYS A N 18
ATOM 18929 C CA . LYS A 1 73 ? 42.380 42.104 7.765 1.00 0.00 43 LYS A CA 18
ATOM 18930 C C . LYS A 1 73 ? 41.559 41.612 6.578 1.00 0.00 43 LYS A C 18
ATOM 18931 O O . LYS A 1 73 ? 41.874 41.939 5.432 1.00 0.00 43 LYS A O 18
ATOM 18950 N N . ILE A 1 74 ? 40.517 40.830 6.845 1.00 0.00 44 ILE A N 18
ATOM 18951 C CA . ILE A 1 74 ? 39.633 40.382 5.770 1.00 0.00 44 ILE A CA 18
ATOM 18952 C C . ILE A 1 74 ? 38.480 41.367 5.587 1.00 0.00 44 ILE A C 18
ATOM 18953 O O . ILE A 1 74 ? 37.844 41.785 6.556 1.00 0.00 44 ILE A O 18
ATOM 18969 N N . LYS A 1 75 ? 38.218 41.733 4.333 1.00 0.00 45 LYS A N 18
ATOM 18970 C CA . LYS A 1 75 ? 37.205 42.745 4.029 1.00 0.00 45 LYS A CA 18
ATOM 18971 C C . LYS A 1 75 ? 35.785 42.169 3.970 1.00 0.00 45 LYS A C 18
ATOM 18972 O O . LYS A 1 75 ? 34.814 42.914 4.101 1.00 0.00 45 LYS A O 18
ATOM 18991 N N . SER A 1 76 ? 35.655 40.856 3.784 1.00 0.00 46 SER A N 18
ATOM 18992 C CA . SER A 1 76 ? 34.337 40.233 3.730 1.00 0.00 46 SER A CA 18
ATOM 18993 C C . SER A 1 76 ? 34.394 38.781 4.189 1.00 0.00 46 SER A C 18
ATOM 18994 O O . SER A 1 76 ? 35.423 38.116 4.064 1.00 0.00 46 SER A O 18
ATOM 19002 N N . GLY A 1 77 ? 33.274 38.295 4.714 1.00 0.00 47 GLY A N 18
ATOM 19003 C CA . GLY A 1 77 ? 33.175 36.905 5.147 1.00 0.00 47 GLY A CA 18
ATOM 19004 C C . GLY A 1 77 ? 33.356 35.942 3.976 1.00 0.00 47 GLY A C 18
ATOM 19005 O O . GLY A 1 77 ? 33.935 34.864 4.131 1.00 0.00 47 GLY A O 18
ATOM 19009 N N . ALA A 1 78 ? 32.884 36.338 2.793 1.00 0.00 48 ALA A N 18
ATOM 19010 C CA . ALA A 1 78 ? 32.991 35.477 1.620 1.00 0.00 48 ALA A CA 18
ATOM 19011 C C . ALA A 1 78 ? 34.454 35.144 1.349 1.00 0.00 48 ALA A C 18
ATOM 19012 O O . ALA A 1 78 ? 34.785 34.005 1.019 1.00 0.00 48 ALA A O 18
ATOM 19019 N N . GLU A 1 79 ? 35.326 36.141 1.486 1.00 0.00 49 GLU A N 18
ATOM 19020 C CA . GLU A 1 79 ? 36.759 35.882 1.425 1.00 0.00 49 GLU A CA 18
ATOM 19021 C C . GLU A 1 79 ? 37.186 34.944 2.555 1.00 0.00 49 GLU A C 18
ATOM 19022 O O . GLU A 1 79 ? 37.978 34.027 2.337 1.00 0.00 49 GLU A O 18
ATOM 19034 N N . ALA A 1 80 ? 36.570 35.091 3.730 1.00 0.00 50 ALA A N 18
ATOM 19035 C CA . ALA A 1 80 ? 36.933 34.260 4.876 1.00 0.00 50 ALA A CA 18
ATOM 19036 C C . ALA A 1 80 ? 36.699 32.779 4.581 1.00 0.00 50 ALA A C 18
ATOM 19037 O O . ALA A 1 80 ? 37.496 31.926 4.971 1.00 0.00 50 ALA A O 18
ATOM 19044 N N . LYS A 1 81 ? 35.655 32.482 3.816 1.00 0.00 51 LYS A N 18
ATOM 19045 C CA . LYS A 1 81 ? 35.343 31.100 3.463 1.00 0.00 51 LYS A CA 18
ATOM 19046 C C . LYS A 1 81 ? 36.516 30.419 2.752 1.00 0.00 51 LYS A C 18
ATOM 19047 O O . LYS A 1 81 ? 36.670 29.201 2.848 1.00 0.00 51 LYS A O 18
ATOM 19066 N N . LYS A 1 82 ? 37.341 31.190 2.047 1.00 0.00 52 LYS A N 18
ATOM 19067 C CA . LYS A 1 82 ? 38.470 30.618 1.318 1.00 0.00 52 LYS A CA 18
ATOM 19068 C C . LYS A 1 82 ? 39.454 29.898 2.249 1.00 0.00 52 LYS A C 18
ATOM 19069 O O . LYS A 1 82 ? 40.188 29.016 1.803 1.00 0.00 52 LYS A O 18
ATOM 19088 N N . LEU A 1 83 ? 39.475 30.264 3.533 1.00 0.00 53 LEU A N 18
ATOM 19089 C CA . LEU A 1 83 ? 40.462 29.714 4.454 1.00 0.00 53 LEU A CA 18
ATOM 19090 C C . LEU A 1 83 ? 39.986 28.371 5.022 1.00 0.00 53 LEU A C 18
ATOM 19091 O O . LEU A 1 83 ? 38.807 28.245 5.370 1.00 0.00 53 LEU A O 18
ATOM 19107 N N . PRO A 1 84 ? 40.852 27.387 5.180 1.00 0.00 54 PRO A N 18
ATOM 19108 C CA . PRO A 1 84 ? 40.417 26.055 5.704 1.00 0.00 54 PRO A CA 18
ATOM 19109 C C . PRO A 1 84 ? 39.767 26.180 7.079 1.00 0.00 54 PRO A C 18
ATOM 19110 O O . PRO A 1 84 ? 40.316 26.815 7.979 1.00 0.00 54 PRO A O 18
ATOM 19121 N N . GLY A 1 85 ? 38.603 25.560 7.230 1.00 0.00 55 GLY A N 18
ATOM 19122 C CA . GLY A 1 85 ? 37.889 25.584 8.504 1.00 0.00 55 GLY A CA 18
ATOM 19123 C C . GLY A 1 85 ? 36.739 26.597 8.532 1.00 0.00 55 GLY A C 18
ATOM 19124 O O . GLY A 1 85 ? 35.923 26.559 9.454 1.00 0.00 55 GLY A O 18
ATOM 19128 N N . VAL A 1 86 ? 36.658 27.493 7.544 1.00 0.00 56 VAL A N 18
ATOM 19129 C CA . VAL A 1 86 ? 35.561 28.458 7.501 1.00 0.00 56 VAL A CA 18
ATOM 19130 C C . VAL A 1 86 ? 34.410 27.903 6.664 1.00 0.00 56 VAL A C 18
ATOM 19131 O O . VAL A 1 86 ? 34.623 27.372 5.575 1.00 0.00 56 VAL A O 18
ATOM 19144 N N . GLY A 1 87 ? 33.189 28.032 7.179 1.00 0.00 57 GLY A N 18
ATOM 19145 C CA . GLY A 1 87 ? 32.009 27.542 6.472 1.00 0.00 57 GLY A CA 18
ATOM 19146 C C . GLY A 1 87 ? 31.159 28.699 5.955 1.00 0.00 57 GLY A C 18
ATOM 19147 O O . GLY A 1 87 ? 31.385 29.857 6.307 1.00 0.00 57 GLY A O 18
ATOM 19151 N N . THR A 1 88 ? 30.159 28.374 5.142 1.00 0.00 58 THR A N 18
ATOM 19152 C CA . THR A 1 88 ? 29.296 29.402 4.570 1.00 0.00 58 THR A CA 18
ATOM 19153 C C . THR A 1 88 ? 28.585 30.190 5.668 1.00 0.00 58 THR A C 18
ATOM 19154 O O . THR A 1 88 ? 28.529 31.419 5.621 1.00 0.00 58 THR A O 18
ATOM 19165 N N . LYS A 1 89 ? 28.068 29.484 6.671 1.00 0.00 59 LYS A N 18
ATOM 19166 C CA . LYS A 1 89 ? 27.345 30.146 7.753 1.00 0.00 59 LYS A CA 18
ATOM 19167 C C . LYS A 1 89 ? 28.255 31.129 8.483 1.00 0.00 59 LYS A C 18
ATOM 19168 O O . LYS A 1 89 ? 27.854 32.253 8.787 1.00 0.00 59 LYS A O 18
ATOM 19187 N N . ILE A 1 90 ? 29.501 30.723 8.708 1.00 0.00 60 ILE A N 18
ATOM 19188 C CA . ILE A 1 90 ? 30.451 31.587 9.399 1.00 0.00 60 ILE A CA 18
ATOM 19189 C C . ILE A 1 90 ? 30.726 32.830 8.553 1.00 0.00 60 ILE A C 18
ATOM 19190 O O . ILE A 1 90 ? 30.726 33.949 9.067 1.00 0.00 60 ILE A O 18
ATOM 19206 N N . ALA A 1 91 ? 30.898 32.638 7.250 1.00 0.00 61 ALA A N 18
ATOM 19207 C CA . ALA A 1 91 ? 31.150 33.761 6.354 1.00 0.00 61 ALA A CA 18
ATOM 19208 C C . ALA A 1 91 ? 30.004 34.769 6.415 1.00 0.00 61 ALA A C 18
ATOM 19209 O O . ALA A 1 91 ? 30.235 35.975 6.510 1.00 0.00 61 ALA A O 18
ATOM 19216 N N . GLU A 1 92 ? 28.769 34.274 6.398 1.00 0.00 62 GLU A N 18
ATOM 19217 C CA . GLU A 1 92 ? 27.611 35.163 6.426 1.00 0.00 62 GLU A CA 18
ATOM 19218 C C . GLU A 1 92 ? 27.584 35.983 7.714 1.00 0.00 62 GLU A C 18
ATOM 19219 O O . GLU A 1 92 ? 27.327 37.188 7.685 1.00 0.00 62 GLU A O 18
ATOM 19231 N N . LYS A 1 93 ? 27.882 35.339 8.843 1.00 0.00 63 LYS A N 18
ATOM 19232 C CA . LYS A 1 93 ? 27.934 36.056 10.115 1.00 0.00 63 LYS A CA 18
ATOM 19233 C C . LYS A 1 93 ? 28.996 37.153 10.079 1.00 0.00 63 LYS A C 18
ATOM 19234 O O . LYS A 1 93 ? 28.774 38.259 10.575 1.00 0.00 63 LYS A O 18
ATOM 19253 N N . ILE A 1 94 ? 30.135 36.861 9.457 1.00 0.00 64 ILE A N 18
ATOM 19254 C CA . ILE A 1 94 ? 31.180 37.869 9.295 1.00 0.00 64 ILE A CA 18
ATOM 19255 C C . ILE A 1 94 ? 30.648 39.047 8.478 1.00 0.00 64 ILE A C 18
ATOM 19256 O O . ILE A 1 94 ? 30.887 40.205 8.823 1.00 0.00 64 ILE A O 18
ATOM 19272 N N . ASP A 1 95 ? 29.892 38.753 7.423 1.00 0.00 65 ASP A N 18
ATOM 19273 C CA . ASP A 1 95 ? 29.330 39.813 6.590 1.00 0.00 65 ASP A CA 18
ATOM 19274 C C . ASP A 1 95 ? 28.423 40.719 7.414 1.00 0.00 65 ASP A C 18
ATOM 19275 O O . ASP A 1 95 ? 28.499 41.945 7.312 1.00 0.00 65 ASP A O 18
ATOM 19284 N N . GLU A 1 96 ? 27.598 40.117 8.264 1.00 0.00 66 GLU A N 18
ATOM 19285 C CA . GLU A 1 96 ? 26.696 40.895 9.105 1.00 0.00 66 GLU A CA 18
ATOM 19286 C C . GLU A 1 96 ? 27.488 41.788 10.056 1.00 0.00 66 GLU A C 18
ATOM 19287 O O . GLU A 1 96 ? 27.189 42.975 10.199 1.00 0.00 66 GLU A O 18
ATOM 19299 N N . PHE A 1 97 ? 28.520 41.226 10.679 1.00 0.00 67 PHE A N 18
ATOM 19300 C CA . PHE A 1 97 ? 29.326 41.991 11.622 1.00 0.00 67 PHE A CA 18
ATOM 19301 C C . PHE A 1 97 ? 29.972 43.201 10.951 1.00 0.00 67 PHE A C 18
ATOM 19302 O O . PHE A 1 97 ? 30.011 44.284 11.536 1.00 0.00 67 PHE A O 18
ATOM 19319 N N . LEU A 1 98 ? 30.477 43.023 9.732 1.00 0.00 68 LEU A N 18
ATOM 19320 C CA . LEU A 1 98 ? 31.025 44.150 8.982 1.00 0.00 68 LEU A CA 18
ATOM 19321 C C . LEU A 1 98 ? 29.939 45.174 8.657 1.00 0.00 68 LEU A C 18
ATOM 19322 O O . LEU A 1 98 ? 30.187 46.380 8.687 1.00 0.00 68 LEU A O 18
ATOM 19338 N N . ALA A 1 99 ? 28.737 44.693 8.347 1.00 0.00 69 ALA A N 18
ATOM 19339 C CA . ALA A 1 99 ? 27.616 45.593 8.079 1.00 0.00 69 ALA A CA 18
ATOM 19340 C C . ALA A 1 99 ? 27.276 46.447 9.301 1.00 0.00 69 ALA A C 18
ATOM 19341 O O . ALA A 1 99 ? 26.861 47.598 9.165 1.00 0.00 69 ALA A O 18
ATOM 19348 N N . THR A 1 100 ? 27.450 45.880 10.492 1.00 0.00 70 THR A N 18
ATOM 19349 C CA . THR A 1 100 ? 27.247 46.635 11.728 1.00 0.00 70 THR A CA 18
ATOM 19350 C C . THR A 1 100 ? 28.399 47.609 12.006 1.00 0.00 70 THR A C 18
ATOM 19351 O O . THR A 1 100 ? 28.211 48.603 12.708 1.00 0.00 70 THR A O 18
ATOM 19362 N N . GLY A 1 101 ? 29.584 47.332 11.462 1.00 0.00 71 GLY A N 18
ATOM 19363 C CA . GLY A 1 101 ? 30.734 48.206 11.669 1.00 0.00 71 GLY A CA 18
ATOM 19364 C C . GLY A 1 101 ? 32.018 47.394 11.799 1.00 0.00 71 GLY A C 18
ATOM 19365 O O . GLY A 1 101 ? 32.654 47.056 10.800 1.00 0.00 71 GLY A O 18
ATOM 19369 N N . GLU A 1 31 ? 47.528 43.162 18.132 1.00 0.00 1 GLU A N 19
ATOM 19370 C CA . GLU A 1 31 ? 46.620 42.039 17.931 1.00 0.00 1 GLU A CA 19
ATOM 19371 C C . GLU A 1 31 ? 46.321 41.850 16.448 1.00 0.00 1 GLU A C 19
ATOM 19372 O O . GLU A 1 31 ? 46.289 42.814 15.683 1.00 0.00 1 GLU A O 19
ATOM 19384 N N . THR A 1 32 ? 46.104 40.601 16.048 1.00 0.00 2 THR A N 19
ATOM 19385 C CA . THR A 1 32 ? 45.811 40.297 14.652 1.00 0.00 2 THR A CA 19
ATOM 19386 C C . THR A 1 32 ? 44.564 41.045 14.193 1.00 0.00 2 THR A C 19
ATOM 19387 O O . THR A 1 32 ? 43.599 41.188 14.944 1.00 0.00 2 THR A O 19
ATOM 19398 N N . LEU A 1 33 ? 44.562 41.465 12.934 1.00 0.00 3 LEU A N 19
ATOM 19399 C CA . LEU A 1 33 ? 43.467 42.282 12.413 1.00 0.00 3 LEU A CA 19
ATOM 19400 C C . LEU A 1 33 ? 42.111 41.583 12.542 1.00 0.00 3 LEU A C 19
ATOM 19401 O O . LEU A 1 33 ? 41.079 42.245 12.646 1.00 0.00 3 LEU A O 19
ATOM 19417 N N . ASN A 1 34 ? 42.108 40.253 12.535 1.00 0.00 4 ASN A N 19
ATOM 19418 C CA . ASN A 1 34 ? 40.856 39.497 12.618 1.00 0.00 4 ASN A CA 19
ATOM 19419 C C . ASN A 1 34 ? 40.528 39.047 14.052 1.00 0.00 4 ASN A C 19
ATOM 19420 O O . ASN A 1 34 ? 39.603 38.258 14.250 1.00 0.00 4 ASN A O 19
ATOM 19431 N N . GLY A 1 35 ? 41.260 39.540 15.053 1.00 0.00 5 GLY A N 19
ATOM 19432 C CA . GLY A 1 35 ? 41.085 39.069 16.422 1.00 0.00 5 GLY A CA 19
ATOM 19433 C C . GLY A 1 35 ? 39.632 39.172 16.873 1.00 0.00 5 GLY A C 19
ATOM 19434 O O . GLY A 1 35 ? 39.128 38.281 17.557 1.00 0.00 5 GLY A O 19
ATOM 19438 N N . ALA A 1 36 ? 38.950 40.245 16.476 1.00 0.00 6 ALA A N 19
ATOM 19439 C CA . ALA A 1 36 ? 37.559 40.427 16.878 1.00 0.00 6 ALA A CA 19
ATOM 19440 C C . ALA A 1 36 ? 36.709 39.267 16.371 1.00 0.00 6 ALA A C 19
ATOM 19441 O O . ALA A 1 36 ? 35.944 38.665 17.127 1.00 0.00 6 ALA A O 19
ATOM 19448 N N . LEU A 1 37 ? 36.872 38.927 15.095 1.00 0.00 7 LEU A N 19
ATOM 19449 C CA . LEU A 1 37 ? 36.145 37.795 14.528 1.00 0.00 7 LEU A CA 19
ATOM 19450 C C . LEU A 1 37 ? 36.526 36.492 15.230 1.00 0.00 7 LEU A C 19
ATOM 19451 O O . LEU A 1 37 ? 35.677 35.625 15.438 1.00 0.00 7 LEU A O 19
ATOM 19467 N N . VAL A 1 38 ? 37.792 36.365 15.628 1.00 0.00 8 VAL A N 19
ATOM 19468 C CA . VAL A 1 38 ? 38.228 35.181 16.366 1.00 0.00 8 VAL A CA 19
ATOM 19469 C C . VAL A 1 38 ? 37.444 35.065 17.674 1.00 0.00 8 VAL A C 19
ATOM 19470 O O . VAL A 1 38 ? 37.005 33.976 18.051 1.00 0.00 8 VAL A O 19
ATOM 19483 N N . ASN A 1 39 ? 37.229 36.195 18.343 1.00 0.00 9 ASN A N 19
ATOM 19484 C CA . ASN A 1 39 ? 36.413 36.205 19.553 1.00 0.00 9 ASN A CA 19
ATOM 19485 C C . ASN A 1 39 ? 34.986 35.760 19.240 1.00 0.00 9 ASN A C 19
ATOM 19486 O O . ASN A 1 39 ? 34.382 34.998 19.997 1.00 0.00 9 ASN A O 19
ATOM 19497 N N . MET A 1 40 ? 34.467 36.197 18.093 1.00 0.00 10 MET A N 19
ATOM 19498 C CA . MET A 1 40 ? 33.126 35.796 17.684 1.00 0.00 10 MET A CA 19
ATOM 19499 C C . MET A 1 40 ? 33.049 34.281 17.524 1.00 0.00 10 MET A C 19
ATOM 19500 O O . MET A 1 40 ? 32.086 33.647 17.958 1.00 0.00 10 MET A O 19
ATOM 19514 N N . LEU A 1 41 ? 34.088 33.698 16.932 1.00 0.00 11 LEU A N 19
ATOM 19515 C CA . LEU A 1 41 ? 34.133 32.252 16.758 1.00 0.00 11 LEU A CA 19
ATOM 19516 C C . LEU A 1 41 ? 34.153 31.535 18.100 1.00 0.00 11 LEU A C 19
ATOM 19517 O O . LEU A 1 41 ? 33.471 30.525 18.273 1.00 0.00 11 LEU A O 19
ATOM 19533 N N . LYS A 1 42 ? 34.914 32.067 19.055 1.00 0.00 12 LYS A N 19
ATOM 19534 C CA . LYS A 1 42 ? 34.972 31.454 20.378 1.00 0.00 12 LYS A CA 19
ATOM 19535 C C . LYS A 1 42 ? 33.583 31.414 21.008 1.00 0.00 12 LYS A C 19
ATOM 19536 O O . LYS A 1 42 ? 33.182 30.398 21.578 1.00 0.00 12 LYS A O 19
ATOM 19555 N N . GLU A 1 43 ? 32.830 32.501 20.852 1.00 0.00 13 GLU A N 19
ATOM 19556 C CA . GLU A 1 43 ? 31.477 32.546 21.393 1.00 0.00 13 GLU A CA 19
ATOM 19557 C C . GLU A 1 43 ? 30.579 31.524 20.703 1.00 0.00 13 GLU A C 19
ATOM 19558 O O . GLU A 1 43 ? 29.831 30.799 21.365 1.00 0.00 13 GLU A O 19
ATOM 19570 N N . GLU A 1 44 ? 30.687 31.431 19.379 1.00 0.00 14 GLU A N 19
ATOM 19571 C CA . GLU A 1 44 ? 29.874 30.472 18.637 1.00 0.00 14 GLU A CA 19
ATOM 19572 C C . GLU A 1 44 ? 30.212 29.045 19.058 1.00 0.00 14 GLU A C 19
ATOM 19573 O O . GLU A 1 44 ? 29.322 28.210 19.225 1.00 0.00 14 GLU A O 19
ATOM 19585 N N . GLY A 1 45 ? 31.499 28.776 19.256 1.00 0.00 15 GLY A N 19
ATOM 19586 C CA . GLY A 1 45 ? 31.930 27.452 19.680 1.00 0.00 15 GLY A CA 19
ATOM 19587 C C . GLY A 1 45 ? 31.308 27.073 21.017 1.00 0.00 15 GLY A C 19
ATOM 19588 O O . GLY A 1 45 ? 30.810 25.958 21.179 1.00 0.00 15 GLY A O 19
ATOM 19592 N N . ASN A 1 46 ? 31.308 28.010 21.962 1.00 0.00 16 ASN A N 19
ATOM 19593 C CA . ASN A 1 46 ? 30.711 27.742 23.266 1.00 0.00 16 ASN A CA 19
ATOM 19594 C C . ASN A 1 46 ? 29.223 27.440 23.122 1.00 0.00 16 ASN A C 19
ATOM 19595 O O . ASN A 1 46 ? 28.705 26.528 23.769 1.00 0.00 16 ASN A O 19
ATOM 19606 N N . LYS A 1 47 ? 28.544 28.172 22.239 1.00 0.00 17 LYS A N 19
ATOM 19607 C CA . LYS A 1 47 ? 27.127 27.917 22.000 1.00 0.00 17 LYS A CA 19
ATOM 19608 C C . LYS A 1 47 ? 26.918 26.507 21.451 1.00 0.00 17 LYS A C 19
ATOM 19609 O O . LYS A 1 47 ? 26.044 25.769 21.921 1.00 0.00 17 LYS A O 19
ATOM 19628 N N . ALA A 1 48 ? 27.755 26.110 20.492 1.00 0.00 18 ALA A N 19
ATOM 19629 C CA . ALA A 1 48 ? 27.631 24.781 19.911 1.00 0.00 18 ALA A CA 19
ATOM 19630 C C . ALA A 1 48 ? 27.833 23.716 20.982 1.00 0.00 18 ALA A C 19
ATOM 19631 O O . ALA A 1 48 ? 27.118 22.716 21.009 1.00 0.00 18 ALA A O 19
ATOM 19638 N N . LEU A 1 49 ? 28.812 23.928 21.859 1.00 0.00 19 LEU A N 19
ATOM 19639 C CA . LEU A 1 49 ? 29.031 23.005 22.967 1.00 0.00 19 LEU A CA 19
ATOM 19640 C C . LEU A 1 49 ? 27.799 22.937 23.866 1.00 0.00 19 LEU A C 19
ATOM 19641 O O . LEU A 1 49 ? 27.381 21.854 24.272 1.00 0.00 19 LEU A O 19
ATOM 19657 N N . SER A 1 50 ? 27.167 24.085 24.101 1.00 0.00 20 SER A N 19
ATOM 19658 C CA . SER A 1 50 ? 25.998 24.131 24.975 1.00 0.00 20 SER A CA 19
ATOM 19659 C C . SER A 1 50 ? 24.868 23.247 24.453 1.00 0.00 20 SER A C 19
ATOM 19660 O O . SER A 1 50 ? 24.132 22.646 25.238 1.00 0.00 20 SER A O 19
ATOM 19668 N N . VAL A 1 51 ? 24.730 23.168 23.133 1.00 0.00 21 VAL A N 19
ATOM 19669 C CA . VAL A 1 51 ? 23.706 22.308 22.536 1.00 0.00 21 VAL A CA 19
ATOM 19670 C C . VAL A 1 51 ? 24.174 20.862 22.312 1.00 0.00 21 VAL A C 19
ATOM 19671 O O . VAL A 1 51 ? 23.409 20.052 21.787 1.00 0.00 21 VAL A O 19
ATOM 19684 N N . GLY A 1 52 ? 25.406 20.526 22.698 1.00 0.00 22 GLY A N 19
ATOM 19685 C CA . GLY A 1 52 ? 25.928 19.177 22.468 1.00 0.00 22 GLY A CA 19
ATOM 19686 C C . GLY A 1 52 ? 26.580 19.007 21.087 1.00 0.00 22 GLY A C 19
ATOM 19687 O O . GLY A 1 52 ? 26.887 17.885 20.686 1.00 0.00 22 GLY A O 19
ATOM 19691 N N . ASN A 1 53 ? 26.791 20.104 20.360 1.00 0.00 23 ASN A N 19
ATOM 19692 C CA . ASN A 1 53 ? 27.361 20.037 19.019 1.00 0.00 23 ASN A CA 19
ATOM 19693 C C . ASN A 1 53 ? 28.871 20.279 19.060 1.00 0.00 23 ASN A C 19
ATOM 19694 O O . ASN A 1 53 ? 29.380 21.279 18.544 1.00 0.00 23 ASN A O 19
ATOM 19705 N N . ILE A 1 54 ? 29.595 19.333 19.650 1.00 0.00 24 ILE A N 19
ATOM 19706 C CA . ILE A 1 54 ? 31.034 19.498 19.834 1.00 0.00 24 ILE A CA 19
ATOM 19707 C C . ILE A 1 54 ? 31.746 19.597 18.484 1.00 0.00 24 ILE A C 19
ATOM 19708 O O . ILE A 1 54 ? 32.698 20.366 18.343 1.00 0.00 24 ILE A O 19
ATOM 19724 N N . ASP A 1 55 ? 31.267 18.858 17.484 1.00 0.00 25 ASP A N 19
ATOM 19725 C CA . ASP A 1 55 ? 31.922 18.856 16.180 1.00 0.00 25 ASP A CA 19
ATOM 19726 C C . ASP A 1 55 ? 31.926 20.254 15.570 1.00 0.00 25 ASP A C 19
ATOM 19727 O O . ASP A 1 55 ? 32.973 20.760 15.158 1.00 0.00 25 ASP A O 19
ATOM 19736 N N . ASP A 1 56 ? 30.764 20.904 15.567 1.00 0.00 26 ASP A N 19
ATOM 19737 C CA . ASP A 1 56 ? 30.671 22.253 15.020 1.00 0.00 26 ASP A CA 19
ATOM 19738 C C . ASP A 1 56 ? 31.521 23.225 15.830 1.00 0.00 26 ASP A C 19
ATOM 19739 O O . ASP A 1 56 ? 32.197 24.085 15.261 1.00 0.00 26 ASP A O 19
ATOM 19748 N N . ALA A 1 57 ? 31.532 23.056 17.152 1.00 0.00 27 ALA A N 19
ATOM 19749 C CA . ALA A 1 57 ? 32.301 23.954 18.003 1.00 0.00 27 ALA A CA 19
ATOM 19750 C C . ALA A 1 57 ? 33.781 23.890 17.635 1.00 0.00 27 ALA A C 19
ATOM 19751 O O . ALA A 1 57 ? 34.437 24.922 17.474 1.00 0.00 27 ALA A O 19
ATOM 19758 N N . LEU A 1 58 ? 34.296 22.675 17.456 1.00 0.00 28 LEU A N 19
ATOM 19759 C CA . LEU A 1 58 ? 35.682 22.510 17.036 1.00 0.00 28 LEU A CA 19
ATOM 19760 C C . LEU A 1 58 ? 35.922 23.175 15.683 1.00 0.00 28 LEU A C 19
ATOM 19761 O O . LEU A 1 58 ? 36.968 23.788 15.468 1.00 0.00 28 LEU A O 19
ATOM 19777 N N . GLN A 1 59 ? 34.943 23.082 14.784 1.00 0.00 29 GLN A N 19
ATOM 19778 C CA . GLN A 1 59 ? 35.090 23.691 13.464 1.00 0.00 29 GLN A CA 19
ATOM 19779 C C . GLN A 1 59 ? 35.283 25.202 13.567 1.00 0.00 29 GLN A C 19
ATOM 19780 O O . GLN A 1 59 ? 36.177 25.759 12.927 1.00 0.00 29 GLN A O 19
ATOM 19794 N N . TYR A 1 60 ? 34.472 25.863 14.395 1.00 0.00 30 TYR A N 19
ATOM 19795 C CA . TYR A 1 60 ? 34.630 27.301 14.591 1.00 0.00 30 TYR A CA 19
ATOM 19796 C C . TYR A 1 60 ? 36.008 27.626 15.159 1.00 0.00 30 TYR A C 19
ATOM 19797 O O . TYR A 1 60 ? 36.659 28.570 14.709 1.00 0.00 30 TYR A O 19
ATOM 19815 N N . TYR A 1 61 ? 36.471 26.823 16.118 1.00 0.00 31 TYR A N 19
ATOM 19816 C CA . TYR A 1 61 ? 37.793 27.051 16.695 1.00 0.00 31 TYR A CA 19
ATOM 19817 C C . TYR A 1 61 ? 38.888 26.915 15.639 1.00 0.00 31 TYR A C 19
ATOM 19818 O O . TYR A 1 61 ? 39.832 27.705 15.610 1.00 0.00 31 TYR A O 19
ATOM 19836 N N . ALA A 1 62 ? 38.730 25.949 14.736 1.00 0.00 32 ALA A N 19
ATOM 19837 C CA . ALA A 1 62 ? 39.713 25.755 13.674 1.00 0.00 32 ALA A CA 19
ATOM 19838 C C . ALA A 1 62 ? 39.772 26.982 12.773 1.00 0.00 32 ALA A C 19
ATOM 19839 O O . ALA A 1 62 ? 40.853 27.471 12.437 1.00 0.00 32 ALA A O 19
ATOM 19846 N N . ALA A 1 63 ? 38.601 27.505 12.422 1.00 0.00 33 ALA A N 19
ATOM 19847 C CA . ALA A 1 63 ? 38.542 28.711 11.606 1.00 0.00 33 ALA A CA 19
ATOM 19848 C C . ALA A 1 63 ? 39.175 29.893 12.337 1.00 0.00 33 ALA A C 19
ATOM 19849 O O . ALA A 1 63 ? 39.859 30.709 11.724 1.00 0.00 33 ALA A O 19
ATOM 19856 N N . ALA A 1 64 ? 38.982 29.961 13.653 1.00 0.00 34 ALA A N 19
ATOM 19857 C CA . ALA A 1 64 ? 39.557 31.047 14.439 1.00 0.00 34 ALA A CA 19
ATOM 19858 C C . ALA A 1 64 ? 41.081 31.041 14.337 1.00 0.00 34 ALA A C 19
ATOM 19859 O O . ALA A 1 64 ? 41.695 32.082 14.097 1.00 0.00 34 ALA A O 19
ATOM 19866 N N . ILE A 1 65 ? 41.683 29.859 14.461 1.00 0.00 35 ILE A N 19
ATOM 19867 C CA . ILE A 1 65 ? 43.135 29.761 14.362 1.00 0.00 35 ILE A CA 19
ATOM 19868 C C . ILE A 1 65 ? 43.600 30.223 12.983 1.00 0.00 35 ILE A C 19
ATOM 19869 O O . ILE A 1 65 ? 44.535 31.019 12.874 1.00 0.00 35 ILE A O 19
ATOM 19885 N N . THR A 1 66 ? 42.923 29.756 11.936 1.00 0.00 36 THR A N 19
ATOM 19886 C CA . THR A 1 66 ? 43.305 30.137 10.580 1.00 0.00 36 THR A CA 19
ATOM 19887 C C . THR A 1 66 ? 43.192 31.648 10.379 1.00 0.00 36 THR A C 19
ATOM 19888 O O . THR A 1 66 ? 44.096 32.279 9.828 1.00 0.00 36 THR A O 19
ATOM 19899 N N . LEU A 1 67 ? 42.104 32.236 10.869 1.00 0.00 37 LEU A N 19
ATOM 19900 C CA . LEU A 1 67 ? 41.901 33.676 10.728 1.00 0.00 37 LEU A CA 19
ATOM 19901 C C . LEU A 1 67 ? 43.006 34.470 11.420 1.00 0.00 37 LEU A C 19
ATOM 19902 O O . LEU A 1 67 ? 43.374 35.552 10.959 1.00 0.00 37 LEU A O 19
ATOM 19918 N N . ASP A 1 68 ? 43.498 33.958 12.545 1.00 0.00 38 ASP A N 19
ATOM 19919 C CA . ASP A 1 68 ? 44.610 34.603 13.233 1.00 0.00 38 ASP A CA 19
ATOM 19920 C C . ASP A 1 68 ? 45.877 34.560 12.384 1.00 0.00 38 ASP A C 19
ATOM 19921 O O . ASP A 1 68 ? 46.521 35.586 12.165 1.00 0.00 38 ASP A O 19
ATOM 19930 N N . LYS A 1 69 ? 46.232 33.368 11.909 1.00 0.00 39 LYS A N 19
ATOM 19931 C CA . LYS A 1 69 ? 47.435 33.217 11.093 1.00 0.00 39 LYS A CA 19
ATOM 19932 C C . LYS A 1 69 ? 47.374 34.055 9.815 1.00 0.00 39 LYS A C 19
ATOM 19933 O O . LYS A 1 69 ? 48.411 34.493 9.313 1.00 0.00 39 LYS A O 19
ATOM 19952 N N . TYR A 1 70 ? 46.171 34.280 9.289 1.00 0.00 40 TYR A N 19
ATOM 19953 C CA . TYR A 1 70 ? 46.021 35.076 8.075 1.00 0.00 40 TYR A CA 19
ATOM 19954 C C . TYR A 1 70 ? 46.602 36.483 8.301 1.00 0.00 40 TYR A C 19
ATOM 19955 O O . TYR A 1 70 ? 46.253 37.125 9.292 1.00 0.00 40 TYR A O 19
ATOM 19973 N N . PRO A 1 71 ? 47.462 36.985 7.435 1.00 0.00 41 PRO A N 19
ATOM 19974 C CA . PRO A 1 71 ? 48.198 38.255 7.710 1.00 0.00 41 PRO A CA 19
ATOM 19975 C C . PRO A 1 71 ? 47.446 39.539 7.354 1.00 0.00 41 PRO A C 19
ATOM 19976 O O . PRO A 1 71 ? 48.063 40.605 7.309 1.00 0.00 41 PRO A O 19
ATOM 19987 N N . HIS A 1 72 ? 46.140 39.457 7.107 1.00 0.00 42 HIS A N 19
ATOM 19988 C CA . HIS A 1 72 ? 45.394 40.638 6.667 1.00 0.00 42 HIS A CA 19
ATOM 19989 C C . HIS A 1 72 ? 43.980 40.674 7.232 1.00 0.00 42 HIS A C 19
ATOM 19990 O O . HIS A 1 72 ? 43.382 39.636 7.511 1.00 0.00 42 HIS A O 19
ATOM 20004 N N . LYS A 1 73 ? 43.458 41.883 7.428 1.00 0.00 43 LYS A N 19
ATOM 20005 C CA . LYS A 1 73 ? 42.046 42.038 7.754 1.00 0.00 43 LYS A CA 19
ATOM 20006 C C . LYS A 1 73 ? 41.206 41.508 6.598 1.00 0.00 43 LYS A C 19
ATOM 20007 O O . LYS A 1 73 ? 41.501 41.796 5.437 1.00 0.00 43 LYS A O 19
ATOM 20026 N N . ILE A 1 74 ? 40.167 40.738 6.910 1.00 0.00 44 ILE A N 19
ATOM 20027 C CA . ILE A 1 74 ? 39.276 40.240 5.863 1.00 0.00 44 ILE A CA 19
ATOM 20028 C C . ILE A 1 74 ? 38.118 41.214 5.643 1.00 0.00 44 ILE A C 19
ATOM 20029 O O . ILE A 1 74 ? 37.466 41.649 6.593 1.00 0.00 44 ILE A O 19
ATOM 20045 N N . LYS A 1 75 ? 37.876 41.549 4.378 1.00 0.00 45 LYS A N 19
ATOM 20046 C CA . LYS A 1 75 ? 36.856 42.536 4.028 1.00 0.00 45 LYS A CA 19
ATOM 20047 C C . LYS A 1 75 ? 35.447 41.938 3.952 1.00 0.00 45 LYS A C 19
ATOM 20048 O O . LYS A 1 75 ? 34.463 42.672 4.054 1.00 0.00 45 LYS A O 19
ATOM 20067 N N . SER A 1 76 ? 35.340 40.620 3.792 1.00 0.00 46 SER A N 19
ATOM 20068 C CA . SER A 1 76 ? 34.031 39.977 3.716 1.00 0.00 46 SER A CA 19
ATOM 20069 C C . SER A 1 76 ? 34.121 38.500 4.084 1.00 0.00 46 SER A C 19
ATOM 20070 O O . SER A 1 76 ? 35.180 37.882 3.963 1.00 0.00 46 SER A O 19
ATOM 20078 N N . GLY A 1 77 ? 33.002 37.941 4.531 1.00 0.00 47 GLY A N 19
ATOM 20079 C CA . GLY A 1 77 ? 32.944 36.520 4.857 1.00 0.00 47 GLY A CA 19
ATOM 20080 C C . GLY A 1 77 ? 33.241 35.658 3.632 1.00 0.00 47 GLY A C 19
ATOM 20081 O O . GLY A 1 77 ? 33.880 34.610 3.738 1.00 0.00 47 GLY A O 19
ATOM 20085 N N . ALA A 1 78 ? 32.804 36.114 2.458 1.00 0.00 48 ALA A N 19
ATOM 20086 C CA . ALA A 1 78 ? 33.024 35.353 1.233 1.00 0.00 48 ALA A CA 19
ATOM 20087 C C . ALA A 1 78 ? 34.517 35.132 1.018 1.00 0.00 48 ALA A C 19
ATOM 20088 O O . ALA A 1 78 ? 34.943 34.037 0.649 1.00 0.00 48 ALA A O 19
ATOM 20095 N N . GLU A 1 79 ? 35.309 36.176 1.250 1.00 0.00 49 GLU A N 19
ATOM 20096 C CA . GLU A 1 79 ? 36.758 36.019 1.252 1.00 0.00 49 GLU A CA 19
ATOM 20097 C C . GLU A 1 79 ? 37.196 35.055 2.355 1.00 0.00 49 GLU A C 19
ATOM 20098 O O . GLU A 1 79 ? 38.070 34.215 2.140 1.00 0.00 49 GLU A O 19
ATOM 20110 N N . ALA A 1 80 ? 36.509 35.092 3.498 1.00 0.00 50 ALA A N 19
ATOM 20111 C CA . ALA A 1 80 ? 36.876 34.236 4.624 1.00 0.00 50 ALA A CA 19
ATOM 20112 C C . ALA A 1 80 ? 36.782 32.756 4.253 1.00 0.00 50 ALA A C 19
ATOM 20113 O O . ALA A 1 80 ? 37.612 31.951 4.675 1.00 0.00 50 ALA A O 19
ATOM 20120 N N . LYS A 1 81 ? 35.828 32.415 3.395 1.00 0.00 51 LYS A N 19
ATOM 20121 C CA . LYS A 1 81 ? 35.650 31.028 2.974 1.00 0.00 51 LYS A CA 19
ATOM 20122 C C . LYS A 1 81 ? 36.928 30.461 2.346 1.00 0.00 51 LYS A C 19
ATOM 20123 O O . LYS A 1 81 ? 37.170 29.256 2.421 1.00 0.00 51 LYS A O 19
ATOM 20142 N N . LYS A 1 82 ? 37.754 31.317 1.745 1.00 0.00 52 LYS A N 19
ATOM 20143 C CA . LYS A 1 82 ? 38.984 30.858 1.105 1.00 0.00 52 LYS A CA 19
ATOM 20144 C C . LYS A 1 82 ? 39.931 30.174 2.100 1.00 0.00 52 LYS A C 19
ATOM 20145 O O . LYS A 1 82 ? 40.766 29.365 1.694 1.00 0.00 52 LYS A O 19
ATOM 20164 N N . LEU A 1 83 ? 39.809 30.487 3.391 1.00 0.00 53 LEU A N 19
ATOM 20165 C CA . LEU A 1 83 ? 40.738 29.960 4.384 1.00 0.00 53 LEU A CA 19
ATOM 20166 C C . LEU A 1 83 ? 40.277 28.586 4.888 1.00 0.00 53 LEU A C 19
ATOM 20167 O O . LEU A 1 83 ? 39.085 28.405 5.154 1.00 0.00 53 LEU A O 19
ATOM 20183 N N . PRO A 1 84 ? 41.169 27.633 5.081 1.00 0.00 54 PRO A N 19
ATOM 20184 C CA . PRO A 1 84 ? 40.754 26.258 5.497 1.00 0.00 54 PRO A CA 19
ATOM 20185 C C . PRO A 1 84 ? 40.010 26.269 6.829 1.00 0.00 54 PRO A C 19
ATOM 20186 O O . PRO A 1 84 ? 40.496 26.816 7.820 1.00 0.00 54 PRO A O 19
ATOM 20197 N N . GLY A 1 85 ? 38.835 25.649 6.842 1.00 0.00 55 GLY A N 19
ATOM 20198 C CA . GLY A 1 85 ? 38.038 25.550 8.062 1.00 0.00 55 GLY A CA 19
ATOM 20199 C C . GLY A 1 85 ? 36.886 26.559 8.118 1.00 0.00 55 GLY A C 19
ATOM 20200 O O . GLY A 1 85 ? 36.012 26.434 8.977 1.00 0.00 55 GLY A O 19
ATOM 20204 N N . VAL A 1 86 ? 36.869 27.551 7.223 1.00 0.00 56 VAL A N 19
ATOM 20205 C CA . VAL A 1 86 ? 35.772 28.515 7.197 1.00 0.00 56 VAL A CA 19
ATOM 20206 C C . VAL A 1 86 ? 34.546 27.896 6.528 1.00 0.00 56 VAL A C 19
ATOM 20207 O O . VAL A 1 86 ? 34.655 27.259 5.481 1.00 0.00 56 VAL A O 19
ATOM 20220 N N . GLY A 1 87 ? 33.378 28.085 7.141 1.00 0.00 57 GLY A N 19
ATOM 20221 C CA . GLY A 1 87 ? 32.137 27.531 6.603 1.00 0.00 57 GLY A CA 19
ATOM 20222 C C . GLY A 1 87 ? 31.167 28.640 6.204 1.00 0.00 57 GLY A C 19
ATOM 20223 O O . GLY A 1 87 ? 31.383 29.811 6.513 1.00 0.00 57 GLY A O 19
ATOM 20227 N N . THR A 1 88 ? 30.081 28.258 5.538 1.00 0.00 58 THR A N 19
ATOM 20228 C CA . THR A 1 88 ? 29.108 29.238 5.068 1.00 0.00 58 THR A CA 19
ATOM 20229 C C . THR A 1 88 ? 28.530 30.040 6.232 1.00 0.00 58 THR A C 19
ATOM 20230 O O . THR A 1 88 ? 28.444 31.266 6.165 1.00 0.00 58 THR A O 19
ATOM 20241 N N . LYS A 1 89 ? 28.171 29.353 7.315 1.00 0.00 59 LYS A N 19
ATOM 20242 C CA . LYS A 1 89 ? 27.571 30.030 8.461 1.00 0.00 59 LYS A CA 19
ATOM 20243 C C . LYS A 1 89 ? 28.536 31.063 9.034 1.00 0.00 59 LYS A C 19
ATOM 20244 O O . LYS A 1 89 ? 28.144 32.190 9.343 1.00 0.00 59 LYS A O 19
ATOM 20263 N N . ILE A 1 90 ? 29.812 30.700 9.110 1.00 0.00 60 ILE A N 19
ATOM 20264 C CA . ILE A 1 90 ? 30.816 31.610 9.645 1.00 0.00 60 ILE A CA 19
ATOM 20265 C C . ILE A 1 90 ? 30.947 32.830 8.736 1.00 0.00 60 ILE A C 19
ATOM 20266 O O . ILE A 1 90 ? 30.993 33.964 9.213 1.00 0.00 60 ILE A O 19
ATOM 20282 N N . ALA A 1 91 ? 30.948 32.601 7.426 1.00 0.00 61 ALA A N 19
ATOM 20283 C CA . ALA A 1 91 ? 31.056 33.704 6.477 1.00 0.00 61 ALA A CA 19
ATOM 20284 C C . ALA A 1 91 ? 29.905 34.689 6.669 1.00 0.00 61 ALA A C 19
ATOM 20285 O O . ALA A 1 91 ? 30.117 35.903 6.691 1.00 0.00 61 ALA A O 19
ATOM 20292 N N . GLU A 1 92 ? 28.692 34.168 6.841 1.00 0.00 62 GLU A N 19
ATOM 20293 C CA . GLU A 1 92 ? 27.532 35.032 7.034 1.00 0.00 62 GLU A CA 19
ATOM 20294 C C . GLU A 1 92 ? 27.675 35.867 8.306 1.00 0.00 62 GLU A C 19
ATOM 20295 O O . GLU A 1 92 ? 27.355 37.056 8.308 1.00 0.00 62 GLU A O 19
ATOM 20307 N N . LYS A 1 93 ? 28.184 35.258 9.377 1.00 0.00 63 LYS A N 19
ATOM 20308 C CA . LYS A 1 93 ? 28.407 36.000 10.616 1.00 0.00 63 LYS A CA 19
ATOM 20309 C C . LYS A 1 93 ? 29.390 37.146 10.394 1.00 0.00 63 LYS A C 19
ATOM 20310 O O . LYS A 1 93 ? 29.181 38.256 10.887 1.00 0.00 63 LYS A O 19
ATOM 20329 N N . ILE A 1 94 ? 30.442 36.890 9.621 1.00 0.00 64 ILE A N 19
ATOM 20330 C CA . ILE A 1 94 ? 31.406 37.938 9.297 1.00 0.00 64 ILE A CA 19
ATOM 20331 C C . ILE A 1 94 ? 30.708 39.072 8.546 1.00 0.00 64 ILE A C 19
ATOM 20332 O O . ILE A 1 94 ? 30.920 40.247 8.849 1.00 0.00 64 ILE A O 19
ATOM 20348 N N . ASP A 1 95 ? 29.844 38.718 7.597 1.00 0.00 65 ASP A N 19
ATOM 20349 C CA . ASP A 1 95 ? 29.129 39.729 6.825 1.00 0.00 65 ASP A CA 19
ATOM 20350 C C . ASP A 1 95 ? 28.282 40.608 7.740 1.00 0.00 65 ASP A C 19
ATOM 20351 O O . ASP A 1 95 ? 28.277 41.831 7.605 1.00 0.00 65 ASP A O 19
ATOM 20360 N N . GLU A 1 96 ? 27.599 39.986 8.698 1.00 0.00 66 GLU A N 19
ATOM 20361 C CA . GLU A 1 96 ? 26.758 40.740 9.621 1.00 0.00 66 GLU A CA 19
ATOM 20362 C C . GLU A 1 96 ? 27.599 41.706 10.451 1.00 0.00 66 GLU A C 19
ATOM 20363 O O . GLU A 1 96 ? 27.246 42.878 10.597 1.00 0.00 66 GLU A O 19
ATOM 20375 N N . PHE A 1 97 ? 28.728 41.227 10.966 1.00 0.00 67 PHE A N 19
ATOM 20376 C CA . PHE A 1 97 ? 29.596 42.076 11.776 1.00 0.00 67 PHE A CA 19
ATOM 20377 C C . PHE A 1 97 ? 30.083 43.285 10.981 1.00 0.00 67 PHE A C 19
ATOM 20378 O O . PHE A 1 97 ? 30.157 44.392 11.518 1.00 0.00 67 PHE A O 19
ATOM 20395 N N . LEU A 1 98 ? 30.425 43.075 9.713 1.00 0.00 68 LEU A N 19
ATOM 20396 C CA . LEU A 1 98 ? 30.805 44.191 8.853 1.00 0.00 68 LEU A CA 19
ATOM 20397 C C . LEU A 1 98 ? 29.633 45.146 8.639 1.00 0.00 68 LEU A C 19
ATOM 20398 O O . LEU A 1 98 ? 29.814 46.364 8.612 1.00 0.00 68 LEU A O 19
ATOM 20414 N N . ALA A 1 99 ? 28.432 44.592 8.486 1.00 0.00 69 ALA A N 19
ATOM 20415 C CA . ALA A 1 99 ? 27.242 45.419 8.306 1.00 0.00 69 ALA A CA 19
ATOM 20416 C C . ALA A 1 99 ? 26.980 46.308 9.521 1.00 0.00 69 ALA A C 19
ATOM 20417 O O . ALA A 1 99 ? 26.490 47.428 9.383 1.00 0.00 69 ALA A O 19
ATOM 20424 N N . THR A 1 100 ? 27.307 45.810 10.711 1.00 0.00 70 THR A N 19
ATOM 20425 C CA . THR A 1 100 ? 27.164 46.607 11.928 1.00 0.00 70 THR A CA 19
ATOM 20426 C C . THR A 1 100 ? 28.259 47.672 12.065 1.00 0.00 70 THR A C 19
ATOM 20427 O O . THR A 1 100 ? 28.079 48.650 12.791 1.00 0.00 70 THR A O 19
ATOM 20438 N N . GLY A 1 101 ? 29.387 47.492 11.378 1.00 0.00 71 GLY A N 19
ATOM 20439 C CA . GLY A 1 101 ? 30.478 48.458 11.448 1.00 0.00 71 GLY A CA 19
ATOM 20440 C C . GLY A 1 101 ? 30.388 49.465 10.308 1.00 0.00 71 GLY A C 19
ATOM 20441 O O . GLY A 1 101 ? 31.199 50.387 10.215 1.00 0.00 71 GLY A O 19
ATOM 20445 N N . GLU A 1 31 ? 45.354 41.956 18.904 1.00 0.00 1 GLU A N 20
ATOM 20446 C CA . GLU A 1 31 ? 46.231 42.770 18.070 1.00 0.00 1 GLU A CA 20
ATOM 20447 C C . GLU A 1 31 ? 46.058 42.417 16.597 1.00 0.00 1 GLU A C 20
ATOM 20448 O O . GLU A 1 31 ? 46.055 43.298 15.736 1.00 0.00 1 GLU A O 20
ATOM 20460 N N . THR A 1 32 ? 45.915 41.127 16.310 1.00 0.00 2 THR A N 20
ATOM 20461 C CA . THR A 1 32 ? 45.731 40.678 14.934 1.00 0.00 2 THR A CA 20
ATOM 20462 C C . THR A 1 32 ? 44.495 41.333 14.326 1.00 0.00 2 THR A C 20
ATOM 20463 O O . THR A 1 32 ? 43.471 41.483 14.990 1.00 0.00 2 THR A O 20
ATOM 20474 N N . LEU A 1 33 ? 44.573 41.668 13.044 1.00 0.00 3 LEU A N 20
ATOM 20475 C CA . LEU A 1 33 ? 43.496 42.410 12.394 1.00 0.00 3 LEU A CA 20
ATOM 20476 C C . LEU A 1 33 ? 42.157 41.673 12.476 1.00 0.00 3 LEU A C 20
ATOM 20477 O O . LEU A 1 33 ? 41.101 42.304 12.518 1.00 0.00 3 LEU A O 20
ATOM 20493 N N . ASN A 1 34 ? 42.199 40.345 12.498 1.00 0.00 4 ASN A N 20
ATOM 20494 C CA . ASN A 1 34 ? 40.971 39.550 12.564 1.00 0.00 4 ASN A CA 20
ATOM 20495 C C . ASN A 1 34 ? 40.614 39.118 13.996 1.00 0.00 4 ASN A C 20
ATOM 20496 O O . ASN A 1 34 ? 39.682 38.336 14.189 1.00 0.00 4 ASN A O 20
ATOM 20507 N N . GLY A 1 35 ? 41.332 39.619 15.004 1.00 0.00 5 GLY A N 20
ATOM 20508 C CA . GLY A 1 35 ? 41.153 39.144 16.371 1.00 0.00 5 GLY A CA 20
ATOM 20509 C C . GLY A 1 35 ? 39.698 39.242 16.819 1.00 0.00 5 GLY A C 20
ATOM 20510 O O . GLY A 1 35 ? 39.195 38.345 17.497 1.00 0.00 5 GLY A O 20
ATOM 20514 N N . ALA A 1 36 ? 39.016 40.316 16.427 1.00 0.00 6 ALA A N 20
ATOM 20515 C CA . ALA A 1 36 ? 37.630 40.502 16.845 1.00 0.00 6 ALA A CA 20
ATOM 20516 C C . ALA A 1 36 ? 36.770 39.347 16.346 1.00 0.00 6 ALA A C 20
ATOM 20517 O O . ALA A 1 36 ? 36.012 38.745 17.110 1.00 0.00 6 ALA A O 20
ATOM 20524 N N . LEU A 1 37 ? 36.917 39.010 15.067 1.00 0.00 7 LEU A N 20
ATOM 20525 C CA . LEU A 1 37 ? 36.182 37.881 14.508 1.00 0.00 7 LEU A CA 20
ATOM 20526 C C . LEU A 1 37 ? 36.569 36.576 15.203 1.00 0.00 7 LEU A C 20
ATOM 20527 O O . LEU A 1 37 ? 35.718 35.716 15.428 1.00 0.00 7 LEU A O 20
ATOM 20543 N N . VAL A 1 38 ? 37.839 36.443 15.582 1.00 0.00 8 VAL A N 20
ATOM 20544 C CA . VAL A 1 38 ? 38.285 35.252 16.300 1.00 0.00 8 VAL A CA 20
ATOM 20545 C C . VAL A 1 38 ? 37.518 35.121 17.618 1.00 0.00 8 VAL A C 20
ATOM 20546 O O . VAL A 1 38 ? 37.078 34.030 17.985 1.00 0.00 8 VAL A O 20
ATOM 20559 N N . ASN A 1 39 ? 37.321 36.244 18.304 1.00 0.00 9 ASN A N 20
ATOM 20560 C CA . ASN A 1 39 ? 36.518 36.241 19.524 1.00 0.00 9 ASN A CA 20
ATOM 20561 C C . ASN A 1 39 ? 35.086 35.809 19.222 1.00 0.00 9 ASN A C 20
ATOM 20562 O O . ASN A 1 39 ? 34.483 35.045 19.980 1.00 0.00 9 ASN A O 20
ATOM 20573 N N . MET A 1 40 ? 34.558 36.261 18.086 1.00 0.00 10 MET A N 20
ATOM 20574 C CA . MET A 1 40 ? 33.211 35.873 17.686 1.00 0.00 10 MET A CA 20
ATOM 20575 C C . MET A 1 40 ? 33.119 34.361 17.512 1.00 0.00 10 MET A C 20
ATOM 20576 O O . MET A 1 40 ? 32.158 33.732 17.954 1.00 0.00 10 MET A O 20
ATOM 20590 N N . LEU A 1 41 ? 34.148 33.775 16.904 1.00 0.00 11 LEU A N 20
ATOM 20591 C CA . LEU A 1 41 ? 34.177 32.330 16.719 1.00 0.00 11 LEU A CA 20
ATOM 20592 C C . LEU A 1 41 ? 34.187 31.606 18.059 1.00 0.00 11 LEU A C 20
ATOM 20593 O O . LEU A 1 41 ? 33.496 30.603 18.226 1.00 0.00 11 LEU A O 20
ATOM 20609 N N . LYS A 1 42 ? 34.950 32.128 19.018 1.00 0.00 12 LYS A N 20
ATOM 20610 C CA . LYS A 1 42 ? 34.998 31.510 20.339 1.00 0.00 12 LYS A CA 20
ATOM 20611 C C . LYS A 1 42 ? 33.608 31.480 20.964 1.00 0.00 12 LYS A C 20
ATOM 20612 O O . LYS A 1 42 ? 33.201 30.469 21.542 1.00 0.00 12 LYS A O 20
ATOM 20631 N N . GLU A 1 43 ? 32.858 32.569 20.801 1.00 0.00 13 GLU A N 20
ATOM 20632 C CA . GLU A 1 43 ? 31.495 32.614 21.321 1.00 0.00 13 GLU A CA 20
ATOM 20633 C C . GLU A 1 43 ? 30.612 31.583 20.623 1.00 0.00 13 GLU A C 20
ATOM 20634 O O . GLU A 1 43 ? 29.858 30.856 21.273 1.00 0.00 13 GLU A O 20
ATOM 20646 N N . GLU A 1 44 ? 30.744 31.484 19.302 1.00 0.00 14 GLU A N 20
ATOM 20647 C CA . GLU A 1 44 ? 29.973 30.500 18.548 1.00 0.00 14 GLU A CA 20
ATOM 20648 C C . GLU A 1 44 ? 30.333 29.081 18.975 1.00 0.00 14 GLU A C 20
ATOM 20649 O O . GLU A 1 44 ? 29.461 28.219 19.088 1.00 0.00 14 GLU A O 20
ATOM 20661 N N . GLY A 1 45 ? 31.615 28.847 19.241 1.00 0.00 15 GLY A N 20
ATOM 20662 C CA . GLY A 1 45 ? 32.060 27.530 19.674 1.00 0.00 15 GLY A CA 20
ATOM 20663 C C . GLY A 1 45 ? 31.385 27.128 20.978 1.00 0.00 15 GLY A C 20
ATOM 20664 O O . GLY A 1 45 ? 30.867 26.016 21.100 1.00 0.00 15 GLY A O 20
ATOM 20668 N N . ASN A 1 46 ? 31.361 28.047 21.940 1.00 0.00 16 ASN A N 20
ATOM 20669 C CA . ASN A 1 46 ? 30.721 27.762 23.219 1.00 0.00 16 ASN A CA 20
ATOM 20670 C C . ASN A 1 46 ? 29.234 27.476 23.025 1.00 0.00 16 ASN A C 20
ATOM 20671 O O . ASN A 1 46 ? 28.688 26.560 23.643 1.00 0.00 16 ASN A O 20
ATOM 20682 N N . LYS A 1 47 ? 28.589 28.225 22.132 1.00 0.00 17 LYS A N 20
ATOM 20683 C CA . LYS A 1 47 ? 27.174 27.997 21.856 1.00 0.00 17 LYS A CA 20
ATOM 20684 C C . LYS A 1 47 ? 26.950 26.597 21.291 1.00 0.00 17 LYS A C 20
ATOM 20685 O O . LYS A 1 47 ? 26.051 25.874 21.734 1.00 0.00 17 LYS A O 20
ATOM 20704 N N . ALA A 1 48 ? 27.801 26.192 20.347 1.00 0.00 18 ALA A N 20
ATOM 20705 C CA . ALA A 1 48 ? 27.662 24.869 19.751 1.00 0.00 18 ALA A CA 20
ATOM 20706 C C . ALA A 1 48 ? 27.820 23.793 20.819 1.00 0.00 18 ALA A C 20
ATOM 20707 O O . ALA A 1 48 ? 27.079 22.811 20.826 1.00 0.00 18 ALA A O 20
ATOM 20714 N N . LEU A 1 49 ? 28.786 23.977 21.716 1.00 0.00 19 LEU A N 20
ATOM 20715 C CA . LEU A 1 49 ? 28.960 23.043 22.821 1.00 0.00 19 LEU A CA 20
ATOM 20716 C C . LEU A 1 49 ? 27.710 23.000 23.696 1.00 0.00 19 LEU A C 20
ATOM 20717 O O . LEU A 1 49 ? 27.257 21.924 24.088 1.00 0.00 19 LEU A O 20
ATOM 20733 N N . SER A 1 50 ? 27.101 24.160 23.925 1.00 0.00 20 SER A N 20
ATOM 20734 C CA . SER A 1 50 ? 25.916 24.230 24.777 1.00 0.00 20 SER A CA 20
ATOM 20735 C C . SER A 1 50 ? 24.775 23.378 24.230 1.00 0.00 20 SER A C 20
ATOM 20736 O O . SER A 1 50 ? 24.009 22.794 24.996 1.00 0.00 20 SER A O 20
ATOM 20744 N N . VAL A 1 51 ? 24.660 23.309 22.907 1.00 0.00 21 VAL A N 20
ATOM 20745 C CA . VAL A 1 51 ? 23.626 22.480 22.286 1.00 0.00 21 VAL A CA 20
ATOM 20746 C C . VAL A 1 51 ? 24.058 21.024 22.063 1.00 0.00 21 VAL A C 20
ATOM 20747 O O . VAL A 1 51 ? 23.283 20.236 21.518 1.00 0.00 21 VAL A O 20
ATOM 20760 N N . GLY A 1 52 ? 25.273 20.653 22.470 1.00 0.00 22 GLY A N 20
ATOM 20761 C CA . GLY A 1 52 ? 25.768 19.294 22.239 1.00 0.00 22 GLY A CA 20
ATOM 20762 C C . GLY A 1 52 ? 26.443 19.120 20.870 1.00 0.00 22 GLY A C 20
ATOM 20763 O O . GLY A 1 52 ? 26.731 17.995 20.464 1.00 0.00 22 GLY A O 20
ATOM 20767 N N . ASN A 1 53 ? 26.698 20.219 20.159 1.00 0.00 23 ASN A N 20
ATOM 20768 C CA . ASN A 1 53 ? 27.299 20.150 18.831 1.00 0.00 23 ASN A CA 20
ATOM 20769 C C . ASN A 1 53 ? 28.812 20.356 18.915 1.00 0.00 23 ASN A C 20
ATOM 20770 O O . ASN A 1 53 ? 29.355 21.359 18.438 1.00 0.00 23 ASN A O 20
ATOM 20781 N N . ILE A 1 54 ? 29.502 19.381 19.498 1.00 0.00 24 ILE A N 20
ATOM 20782 C CA . ILE A 1 54 ? 30.940 19.508 19.713 1.00 0.00 24 ILE A CA 20
ATOM 20783 C C . ILE A 1 54 ? 31.681 19.619 18.380 1.00 0.00 24 ILE A C 20
ATOM 20784 O O . ILE A 1 54 ? 32.654 20.366 18.274 1.00 0.00 24 ILE A O 20
ATOM 20800 N N . ASP A 1 55 ? 31.205 18.909 17.357 1.00 0.00 25 ASP A N 20
ATOM 20801 C CA . ASP A 1 55 ? 31.876 18.932 16.061 1.00 0.00 25 ASP A CA 20
ATOM 20802 C C . ASP A 1 55 ? 31.900 20.347 15.490 1.00 0.00 25 ASP A C 20
ATOM 20803 O O . ASP A 1 55 ? 32.947 20.840 15.068 1.00 0.00 25 ASP A O 20
ATOM 20812 N N . ASP A 1 56 ? 30.753 21.021 15.529 1.00 0.00 26 ASP A N 20
ATOM 20813 C CA . ASP A 1 56 ? 30.677 22.391 15.030 1.00 0.00 26 ASP A CA 20
ATOM 20814 C C . ASP A 1 56 ? 31.561 23.319 15.854 1.00 0.00 26 ASP A C 20
ATOM 20815 O O . ASP A 1 56 ? 32.231 24.194 15.301 1.00 0.00 26 ASP A O 20
ATOM 20824 N N . ALA A 1 57 ? 31.598 23.103 17.168 1.00 0.00 27 ALA A N 20
ATOM 20825 C CA . ALA A 1 57 ? 32.413 23.948 18.031 1.00 0.00 27 ALA A CA 20
ATOM 20826 C C . ALA A 1 57 ? 33.883 23.855 17.627 1.00 0.00 27 ALA A C 20
ATOM 20827 O O . ALA A 1 57 ? 34.558 24.875 17.468 1.00 0.00 27 ALA A O 20
ATOM 20834 N N . LEU A 1 58 ? 34.366 22.632 17.420 1.00 0.00 28 LEU A N 20
ATOM 20835 C CA . LEU A 1 58 ? 35.744 22.443 16.979 1.00 0.00 28 LEU A CA 20
ATOM 20836 C C . LEU A 1 58 ? 35.984 23.128 15.638 1.00 0.00 28 LEU A C 20
ATOM 20837 O O . LEU A 1 58 ? 37.034 23.737 15.427 1.00 0.00 28 LEU A O 20
ATOM 20853 N N . GLN A 1 59 ? 34.998 23.060 14.743 1.00 0.00 29 GLN A N 20
ATOM 20854 C CA . GLN A 1 59 ? 35.144 23.683 13.432 1.00 0.00 29 GLN A CA 20
ATOM 20855 C C . GLN A 1 59 ? 35.354 25.190 13.556 1.00 0.00 29 GLN A C 20
ATOM 20856 O O . GLN A 1 59 ? 36.250 25.750 12.921 1.00 0.00 29 GLN A O 20
ATOM 20870 N N . TYR A 1 60 ? 34.556 25.842 14.402 1.00 0.00 30 TYR A N 20
ATOM 20871 C CA . TYR A 1 60 ? 34.720 27.275 14.617 1.00 0.00 30 TYR A CA 20
ATOM 20872 C C . TYR A 1 60 ? 36.107 27.590 15.169 1.00 0.00 30 TYR A C 20
ATOM 20873 O O . TYR A 1 60 ? 36.753 28.540 14.723 1.00 0.00 30 TYR A O 20
ATOM 20891 N N . TYR A 1 61 ? 36.580 26.775 16.112 1.00 0.00 31 TYR A N 20
ATOM 20892 C CA . TYR A 1 61 ? 37.905 27.001 16.685 1.00 0.00 31 TYR A CA 20
ATOM 20893 C C . TYR A 1 61 ? 38.991 26.889 15.619 1.00 0.00 31 TYR A C 20
ATOM 20894 O O . TYR A 1 61 ? 39.932 27.685 15.596 1.00 0.00 31 TYR A O 20
ATOM 20912 N N . ALA A 1 62 ? 38.831 25.938 14.702 1.00 0.00 32 ALA A N 20
ATOM 20913 C CA . ALA A 1 62 ? 39.800 25.776 13.622 1.00 0.00 32 ALA A CA 20
ATOM 20914 C C . ALA A 1 62 ? 39.833 27.022 12.747 1.00 0.00 32 ALA A C 20
ATOM 20915 O O . ALA A 1 62 ? 40.905 27.530 12.406 1.00 0.00 32 ALA A O 20
ATOM 20922 N N . ALA A 1 63 ? 38.652 27.542 12.424 1.00 0.00 33 ALA A N 20
ATOM 20923 C CA . ALA A 1 63 ? 38.571 28.759 11.625 1.00 0.00 33 ALA A CA 20
ATOM 20924 C C . ALA A 1 63 ? 39.209 29.934 12.358 1.00 0.00 33 ALA A C 20
ATOM 20925 O O . ALA A 1 63 ? 39.885 30.758 11.744 1.00 0.00 33 ALA A O 20
ATOM 20932 N N . ALA A 1 64 ? 39.030 29.990 13.677 1.00 0.00 34 ALA A N 20
ATOM 20933 C CA . ALA A 1 64 ? 39.609 31.073 14.464 1.00 0.00 34 ALA A CA 20
ATOM 20934 C C . ALA A 1 64 ? 41.132 31.076 14.345 1.00 0.00 34 ALA A C 20
ATOM 20935 O O . ALA A 1 64 ? 41.737 32.125 14.106 1.00 0.00 34 ALA A O 20
ATOM 20942 N N . ILE A 1 65 ? 41.742 29.899 14.455 1.00 0.00 35 ILE A N 20
ATOM 20943 C CA . ILE A 1 65 ? 43.194 29.809 14.337 1.00 0.00 35 ILE A CA 20
ATOM 20944 C C . ILE A 1 65 ? 43.641 30.280 12.955 1.00 0.00 35 ILE A C 20
ATOM 20945 O O . ILE A 1 65 ? 44.591 31.057 12.835 1.00 0.00 35 ILE A O 20
ATOM 20961 N N . THR A 1 66 ? 42.938 29.834 11.915 1.00 0.00 36 THR A N 20
ATOM 20962 C CA . THR A 1 66 ? 43.293 30.231 10.557 1.00 0.00 36 THR A CA 20
ATOM 20963 C C . THR A 1 66 ? 43.189 31.745 10.372 1.00 0.00 36 THR A C 20
ATOM 20964 O O . THR A 1 66 ? 44.088 32.370 9.806 1.00 0.00 36 THR A O 20
ATOM 20975 N N . LEU A 1 67 ? 42.118 32.342 10.888 1.00 0.00 37 LEU A N 20
ATOM 20976 C CA . LEU A 1 67 ? 41.928 33.784 10.751 1.00 0.00 37 LEU A CA 20
ATOM 20977 C C . LEU A 1 67 ? 43.057 34.560 11.418 1.00 0.00 37 LEU A C 20
ATOM 20978 O O . LEU A 1 67 ? 43.454 35.621 10.932 1.00 0.00 37 LEU A O 20
ATOM 20994 N N . ASP A 1 68 ? 43.546 34.054 12.548 1.00 0.00 38 ASP A N 20
ATOM 20995 C CA . ASP A 1 68 ? 44.691 34.672 13.203 1.00 0.00 38 ASP A CA 20
ATOM 20996 C C . ASP A 1 68 ? 45.936 34.571 12.326 1.00 0.00 38 ASP A C 20
ATOM 20997 O O . ASP A 1 68 ? 46.648 35.555 12.127 1.00 0.00 38 ASP A O 20
ATOM 21006 N N . LYS A 1 69 ? 46.191 33.375 11.804 1.00 0.00 39 LYS A N 20
ATOM 21007 C CA . LYS A 1 69 ? 47.355 33.156 10.949 1.00 0.00 39 LYS A CA 20
ATOM 21008 C C . LYS A 1 69 ? 47.322 34.038 9.699 1.00 0.00 39 LYS A C 20
ATOM 21009 O O . LYS A 1 69 ? 48.373 34.418 9.181 1.00 0.00 39 LYS A O 20
ATOM 21028 N N . TYR A 1 70 ? 46.125 34.363 9.213 1.00 0.00 40 TYR A N 20
ATOM 21029 C CA . TYR A 1 70 ? 46.000 35.192 8.016 1.00 0.00 40 TYR A CA 20
ATOM 21030 C C . TYR A 1 70 ? 46.708 36.539 8.237 1.00 0.00 40 TYR A C 20
ATOM 21031 O O . TYR A 1 70 ? 46.456 37.184 9.257 1.00 0.00 40 TYR A O 20
ATOM 21049 N N . PRO A 1 71 ? 47.565 36.991 7.342 1.00 0.00 41 PRO A N 20
ATOM 21050 C CA . PRO A 1 71 ? 48.339 38.250 7.565 1.00 0.00 41 PRO A CA 20
ATOM 21051 C C . PRO A 1 71 ? 47.594 39.527 7.175 1.00 0.00 41 PRO A C 20
ATOM 21052 O O . PRO A 1 71 ? 48.214 40.587 7.078 1.00 0.00 41 PRO A O 20
ATOM 21063 N N . HIS A 1 72 ? 46.284 39.438 6.953 1.00 0.00 42 HIS A N 20
ATOM 21064 C CA . HIS A 1 72 ? 45.536 40.597 6.468 1.00 0.00 42 HIS A CA 20
ATOM 21065 C C . HIS A 1 72 ? 44.131 40.659 7.057 1.00 0.00 42 HIS A C 20
ATOM 21066 O O . HIS A 1 72 ? 43.527 39.630 7.361 1.00 0.00 42 HIS A O 20
ATOM 21080 N N . LYS A 1 73 ? 43.629 41.874 7.255 1.00 0.00 43 LYS A N 20
ATOM 21081 C CA . LYS A 1 73 ? 42.231 42.051 7.627 1.00 0.00 43 LYS A CA 20
ATOM 21082 C C . LYS A 1 73 ? 41.341 41.550 6.496 1.00 0.00 43 LYS A C 20
ATOM 21083 O O . LYS A 1 73 ? 41.555 41.912 5.338 1.00 0.00 43 LYS A O 20
ATOM 21102 N N . ILE A 1 74 ? 40.350 40.726 6.823 1.00 0.00 44 ILE A N 20
ATOM 21103 C CA . ILE A 1 74 ? 39.397 40.275 5.810 1.00 0.00 44 ILE A CA 20
ATOM 21104 C C . ILE A 1 74 ? 38.202 41.225 5.749 1.00 0.00 44 ILE A C 20
ATOM 21105 O O . ILE A 1 74 ? 37.551 41.486 6.762 1.00 0.00 44 ILE A O 20
ATOM 21121 N N . LYS A 1 75 ? 37.922 41.737 4.553 1.00 0.00 45 LYS A N 20
ATOM 21122 C CA . LYS A 1 75 ? 36.837 42.701 4.374 1.00 0.00 45 LYS A CA 20
ATOM 21123 C C . LYS A 1 75 ? 35.460 42.047 4.212 1.00 0.00 45 LYS A C 20
ATOM 21124 O O . LYS A 1 75 ? 34.444 42.732 4.345 1.00 0.00 45 LYS A O 20
ATOM 21143 N N . SER A 1 76 ? 35.415 40.750 3.911 1.00 0.00 46 SER A N 20
ATOM 21144 C CA . SER A 1 76 ? 34.136 40.067 3.739 1.00 0.00 46 SER A CA 20
ATOM 21145 C C . SER A 1 76 ? 34.224 38.608 4.178 1.00 0.00 46 SER A C 20
ATOM 21146 O O . SER A 1 76 ? 35.276 37.977 4.071 1.00 0.00 46 SER A O 20
ATOM 21154 N N . GLY A 1 77 ? 33.106 38.078 4.665 1.00 0.00 47 GLY A N 20
ATOM 21155 C CA . GLY A 1 77 ? 33.043 36.683 5.085 1.00 0.00 47 GLY A CA 20
ATOM 21156 C C . GLY A 1 77 ? 33.219 35.732 3.903 1.00 0.00 47 GLY A C 20
ATOM 21157 O O . GLY A 1 77 ? 33.838 34.673 4.031 1.00 0.00 47 GLY A O 20
ATOM 21161 N N . ALA A 1 78 ? 32.697 36.121 2.741 1.00 0.00 48 ALA A N 20
ATOM 21162 C CA . ALA A 1 78 ? 32.753 35.253 1.571 1.00 0.00 48 ALA A CA 20
ATOM 21163 C C . ALA A 1 78 ? 34.202 34.921 1.236 1.00 0.00 48 ALA A C 20
ATOM 21164 O O . ALA A 1 78 ? 34.528 33.774 0.929 1.00 0.00 48 ALA A O 20
ATOM 21171 N N . GLU A 1 79 ? 35.067 35.929 1.295 1.00 0.00 49 GLU A N 20
ATOM 21172 C CA . GLU A 1 79 ? 36.498 35.683 1.163 1.00 0.00 49 GLU A CA 20
ATOM 21173 C C . GLU A 1 79 ? 37.004 34.784 2.291 1.00 0.00 49 GLU A C 20
ATOM 21174 O O . GLU A 1 79 ? 37.816 33.888 2.057 1.00 0.00 49 GLU A O 20
ATOM 21186 N N . ALA A 1 80 ? 36.444 34.942 3.490 1.00 0.00 50 ALA A N 20
ATOM 21187 C CA . ALA A 1 80 ? 36.891 34.154 4.638 1.00 0.00 50 ALA A CA 20
ATOM 21188 C C . ALA A 1 80 ? 36.692 32.658 4.395 1.00 0.00 50 ALA A C 20
ATOM 21189 O O . ALA A 1 80 ? 37.530 31.844 4.782 1.00 0.00 50 ALA A O 20
ATOM 21196 N N . LYS A 1 81 ? 35.630 32.306 3.679 1.00 0.00 51 LYS A N 20
ATOM 21197 C CA . LYS A 1 81 ? 35.354 30.905 3.375 1.00 0.00 51 LYS A CA 20
ATOM 21198 C C . LYS A 1 81 ? 36.523 30.241 2.639 1.00 0.00 51 LYS A C 20
ATOM 21199 O O . LYS A 1 81 ? 36.714 29.030 2.748 1.00 0.00 51 LYS A O 20
ATOM 21218 N N . LYS A 1 82 ? 37.304 31.021 1.892 1.00 0.00 52 LYS A N 20
ATOM 21219 C CA . LYS A 1 82 ? 38.429 30.468 1.143 1.00 0.00 52 LYS A CA 20
ATOM 21220 C C . LYS A 1 82 ? 39.460 29.801 2.064 1.00 0.00 52 LYS A C 20
ATOM 21221 O O . LYS A 1 82 ? 40.182 28.901 1.634 1.00 0.00 52 LYS A O 20
ATOM 21240 N N . LEU A 1 83 ? 39.504 30.200 3.337 1.00 0.00 53 LEU A N 20
ATOM 21241 C CA . LEU A 1 83 ? 40.525 29.696 4.249 1.00 0.00 53 LEU A CA 20
ATOM 21242 C C . LEU A 1 83 ? 40.107 28.345 4.842 1.00 0.00 53 LEU A C 20
ATOM 21243 O O . LEU A 1 83 ? 38.934 28.168 5.186 1.00 0.00 53 LEU A O 20
ATOM 21259 N N . PRO A 1 84 ? 41.021 27.412 5.028 1.00 0.00 54 PRO A N 20
ATOM 21260 C CA . PRO A 1 84 ? 40.648 26.060 5.544 1.00 0.00 54 PRO A CA 20
ATOM 21261 C C . PRO A 1 84 ? 39.999 26.147 6.922 1.00 0.00 54 PRO A C 20
ATOM 21262 O O . PRO A 1 84 ? 40.539 26.774 7.835 1.00 0.00 54 PRO A O 20
ATOM 21273 N N . GLY A 1 85 ? 38.843 25.508 7.064 1.00 0.00 55 GLY A N 20
ATOM 21274 C CA . GLY A 1 85 ? 38.135 25.497 8.342 1.00 0.00 55 GLY A CA 20
ATOM 21275 C C . GLY A 1 85 ? 36.969 26.491 8.396 1.00 0.00 55 GLY A C 20
ATOM 21276 O O . GLY A 1 85 ? 36.161 26.426 9.322 1.00 0.00 55 GLY A O 20
ATOM 21280 N N . VAL A 1 86 ? 36.870 27.406 7.425 1.00 0.00 56 VAL A N 20
ATOM 21281 C CA . VAL A 1 86 ? 35.768 28.366 7.416 1.00 0.00 56 VAL A CA 20
ATOM 21282 C C . VAL A 1 86 ? 34.585 27.799 6.634 1.00 0.00 56 VAL A C 20
ATOM 21283 O O . VAL A 1 86 ? 34.756 27.249 5.546 1.00 0.00 56 VAL A O 20
ATOM 21296 N N . GLY A 1 87 ? 33.387 27.938 7.196 1.00 0.00 57 GLY A N 20
ATOM 21297 C CA . GLY A 1 87 ? 32.179 27.432 6.547 1.00 0.00 57 GLY A CA 20
ATOM 21298 C C . GLY A 1 87 ? 31.263 28.577 6.125 1.00 0.00 57 GLY A C 20
ATOM 21299 O O . GLY A 1 87 ? 31.479 29.731 6.497 1.00 0.00 57 GLY A O 20
ATOM 21303 N N . THR A 1 88 ? 30.222 28.248 5.367 1.00 0.00 58 THR A N 20
ATOM 21304 C CA . THR A 1 88 ? 29.297 29.265 4.883 1.00 0.00 58 THR A CA 20
ATOM 21305 C C . THR A 1 88 ? 28.671 30.023 6.051 1.00 0.00 58 THR A C 20
ATOM 21306 O O . THR A 1 88 ? 28.599 31.252 6.034 1.00 0.00 58 THR A O 20
ATOM 21317 N N . LYS A 1 89 ? 28.263 29.292 7.084 1.00 0.00 59 LYS A N 20
ATOM 21318 C CA . LYS A 1 89 ? 27.622 29.920 8.234 1.00 0.00 59 LYS A CA 20
ATOM 21319 C C . LYS A 1 89 ? 28.569 30.920 8.894 1.00 0.00 59 LYS A C 20
ATOM 21320 O O . LYS A 1 89 ? 28.170 32.033 9.242 1.00 0.00 59 LYS A O 20
ATOM 21339 N N . ILE A 1 90 ? 29.842 30.549 8.996 1.00 0.00 60 ILE A N 20
ATOM 21340 C CA . ILE A 1 90 ? 30.832 31.431 9.602 1.00 0.00 60 ILE A CA 20
ATOM 21341 C C . ILE A 1 90 ? 30.992 32.691 8.751 1.00 0.00 60 ILE A C 20
ATOM 21342 O O . ILE A 1 90 ? 31.041 33.802 9.280 1.00 0.00 60 ILE A O 20
ATOM 21358 N N . ALA A 1 91 ? 31.018 32.522 7.432 1.00 0.00 61 ALA A N 20
ATOM 21359 C CA . ALA A 1 91 ? 31.128 33.666 6.534 1.00 0.00 61 ALA A CA 20
ATOM 21360 C C . ALA A 1 91 ? 29.962 34.629 6.752 1.00 0.00 61 ALA A C 20
ATOM 21361 O O . ALA A 1 91 ? 30.153 35.845 6.780 1.00 0.00 61 ALA A O 20
ATOM 21368 N N . GLU A 1 92 ? 28.761 34.085 6.935 1.00 0.00 62 GLU A N 20
ATOM 21369 C CA . GLU A 1 92 ? 27.590 34.927 7.165 1.00 0.00 62 GLU A CA 20
ATOM 21370 C C . GLU A 1 92 ? 27.738 35.744 8.448 1.00 0.00 62 GLU A C 20
ATOM 21371 O O . GLU A 1 92 ? 27.411 36.932 8.465 1.00 0.00 62 GLU A O 20
ATOM 21383 N N . LYS A 1 93 ? 28.267 35.129 9.507 1.00 0.00 63 LYS A N 20
ATOM 21384 C CA . LYS A 1 93 ? 28.498 35.864 10.750 1.00 0.00 63 LYS A CA 20
ATOM 21385 C C . LYS A 1 93 ? 29.465 37.022 10.514 1.00 0.00 63 LYS A C 20
ATOM 21386 O O . LYS A 1 93 ? 29.253 38.130 11.013 1.00 0.00 63 LYS A O 20
ATOM 21405 N N . ILE A 1 94 ? 30.500 36.777 9.715 1.00 0.00 64 ILE A N 20
ATOM 21406 C CA . ILE A 1 94 ? 31.451 37.832 9.382 1.00 0.00 64 ILE A CA 20
ATOM 21407 C C . ILE A 1 94 ? 30.738 38.974 8.660 1.00 0.00 64 ILE A C 20
ATOM 21408 O O . ILE A 1 94 ? 30.926 40.144 8.998 1.00 0.00 64 ILE A O 20
ATOM 21424 N N . ASP A 1 95 ? 29.887 38.634 7.695 1.00 0.00 65 ASP A N 20
ATOM 21425 C CA . ASP A 1 95 ? 29.177 39.655 6.931 1.00 0.00 65 ASP A CA 20
ATOM 21426 C C . ASP A 1 95 ? 28.310 40.522 7.841 1.00 0.00 65 ASP A C 20
ATOM 21427 O O . ASP A 1 95 ? 28.306 41.748 7.714 1.00 0.00 65 ASP A O 20
ATOM 21436 N N . GLU A 1 96 ? 27.607 39.895 8.781 1.00 0.00 66 GLU A N 20
ATOM 21437 C CA . GLU A 1 96 ? 26.741 40.647 9.684 1.00 0.00 66 GLU A CA 20
ATOM 21438 C C . GLU A 1 96 ? 27.555 41.615 10.540 1.00 0.00 66 GLU A C 20
ATOM 21439 O O . GLU A 1 96 ? 27.195 42.786 10.675 1.00 0.00 66 GLU A O 20
ATOM 21451 N N . PHE A 1 97 ? 28.671 41.138 11.088 1.00 0.00 67 PHE A N 20
ATOM 21452 C CA . PHE A 1 97 ? 29.520 41.996 11.907 1.00 0.00 67 PHE A CA 20
ATOM 21453 C C . PHE A 1 97 ? 30.027 43.192 11.105 1.00 0.00 67 PHE A C 20
ATOM 21454 O O . PHE A 1 97 ? 30.091 44.307 11.624 1.00 0.00 67 PHE A O 20
ATOM 21471 N N . LEU A 1 98 ? 30.388 42.960 9.846 1.00 0.00 68 LEU A N 20
ATOM 21472 C CA . LEU A 1 98 ? 30.797 44.056 8.974 1.00 0.00 68 LEU A CA 20
ATOM 21473 C C . LEU A 1 98 ? 29.652 45.042 8.759 1.00 0.00 68 LEU A C 20
ATOM 21474 O O . LEU A 1 98 ? 29.866 46.254 8.724 1.00 0.00 68 LEU A O 20
ATOM 21490 N N . ALA A 1 99 ? 28.436 44.520 8.614 1.00 0.00 69 ALA A N 20
ATOM 21491 C CA . ALA A 1 99 ? 27.264 45.378 8.466 1.00 0.00 69 ALA A CA 20
ATOM 21492 C C . ALA A 1 99 ? 27.050 46.254 9.701 1.00 0.00 69 ALA A C 20
ATOM 21493 O O . ALA A 1 99 ? 26.585 47.390 9.592 1.00 0.00 69 ALA A O 20
ATOM 21500 N N . THR A 1 100 ? 27.389 45.727 10.875 1.00 0.00 70 THR A N 20
ATOM 21501 C CA . THR A 1 100 ? 27.309 46.507 12.109 1.00 0.00 70 THR A CA 20
ATOM 21502 C C . THR A 1 100 ? 28.446 47.529 12.223 1.00 0.00 70 THR A C 20
ATOM 21503 O O . THR A 1 100 ? 28.305 48.533 12.922 1.00 0.00 70 THR A O 20
ATOM 21514 N N . GLY A 1 101 ? 29.567 47.283 11.546 1.00 0.00 71 GLY A N 20
ATOM 21515 C CA . GLY A 1 101 ? 30.698 48.202 11.596 1.00 0.00 71 GLY A CA 20
ATOM 21516 C C . GLY A 1 101 ? 30.756 49.066 10.342 1.00 0.00 71 GLY A C 20
ATOM 21517 O O . GLY A 1 101 ? 29.813 49.091 9.551 1.00 0.00 71 GLY A O 20
ATOM 21521 N N . GLU A 1 31 ? 47.844 43.531 17.919 1.00 0.00 1 GLU A N 21
ATOM 21522 C CA . GLU A 1 31 ? 46.843 42.480 17.795 1.00 0.00 1 GLU A CA 21
ATOM 21523 C C . GLU A 1 31 ? 46.542 42.198 16.326 1.00 0.00 1 GLU A C 21
ATOM 21524 O O . GLU A 1 31 ? 46.524 43.112 15.502 1.00 0.00 1 GLU A O 21
ATOM 21536 N N . THR A 1 32 ? 46.308 40.930 16.007 1.00 0.00 2 THR A N 21
ATOM 21537 C CA . THR A 1 32 ? 45.994 40.546 14.636 1.00 0.00 2 THR A CA 21
ATOM 21538 C C . THR A 1 32 ? 44.747 41.282 14.156 1.00 0.00 2 THR A C 21
ATOM 21539 O O . THR A 1 32 ? 43.777 41.427 14.898 1.00 0.00 2 THR A O 21
ATOM 21550 N N . LEU A 1 33 ? 44.749 41.690 12.892 1.00 0.00 3 LEU A N 21
ATOM 21551 C CA . LEU A 1 33 ? 43.650 42.491 12.359 1.00 0.00 3 LEU A CA 21
ATOM 21552 C C . LEU A 1 33 ? 42.303 41.778 12.486 1.00 0.00 3 LEU A C 21
ATOM 21553 O O . LEU A 1 33 ? 41.266 42.430 12.615 1.00 0.00 3 LEU A O 21
ATOM 21569 N N . ASN A 1 34 ? 42.311 40.448 12.453 1.00 0.00 4 ASN A N 21
ATOM 21570 C CA . ASN A 1 34 ? 41.068 39.680 12.561 1.00 0.00 4 ASN A CA 21
ATOM 21571 C C . ASN A 1 34 ? 40.786 39.199 13.993 1.00 0.00 4 ASN A C 21
ATOM 21572 O O . ASN A 1 34 ? 39.822 38.464 14.214 1.00 0.00 4 ASN A O 21
ATOM 21583 N N . GLY A 1 35 ? 41.597 39.608 14.972 1.00 0.00 5 GLY A N 21
ATOM 21584 C CA . GLY A 1 35 ? 41.488 39.061 16.321 1.00 0.00 5 GLY A CA 21
ATOM 21585 C C . GLY A 1 35 ? 40.073 39.197 16.873 1.00 0.00 5 GLY A C 21
ATOM 21586 O O . GLY A 1 35 ? 39.568 38.280 17.524 1.00 0.00 5 GLY A O 21
ATOM 21590 N N . ALA A 1 36 ? 39.421 40.322 16.587 1.00 0.00 6 ALA A N 21
ATOM 21591 C CA . ALA A 1 36 ? 38.074 40.546 17.100 1.00 0.00 6 ALA A CA 21
ATOM 21592 C C . ALA A 1 36 ? 37.131 39.466 16.583 1.00 0.00 6 ALA A C 21
ATOM 21593 O O . ALA A 1 36 ? 36.388 38.852 17.352 1.00 0.00 6 ALA A O 21
ATOM 21600 N N . LEU A 1 37 ? 37.192 39.206 15.280 1.00 0.00 7 LEU A N 21
ATOM 21601 C CA . LEU A 1 37 ? 36.369 38.155 14.692 1.00 0.00 7 LEU A CA 21
ATOM 21602 C C . LEU A 1 37 ? 36.722 36.793 15.281 1.00 0.00 7 LEU A C 21
ATOM 21603 O O . LEU A 1 37 ? 35.837 35.975 15.529 1.00 0.00 7 LEU A O 21
ATOM 21619 N N . VAL A 1 38 ? 38.005 36.570 15.562 1.00 0.00 8 VAL A N 21
ATOM 21620 C CA . VAL A 1 38 ? 38.433 35.294 16.127 1.00 0.00 8 VAL A CA 21
ATOM 21621 C C . VAL A 1 38 ? 37.741 35.066 17.470 1.00 0.00 8 VAL A C 21
ATOM 21622 O O . VAL A 1 38 ? 37.212 33.983 17.730 1.00 0.00 8 VAL A O 21
ATOM 21635 N N . ASN A 1 39 ? 37.699 36.105 18.301 1.00 0.00 9 ASN A N 21
ATOM 21636 C CA . ASN A 1 39 ? 37.039 35.993 19.597 1.00 0.00 9 ASN A CA 21
ATOM 21637 C C . ASN A 1 39 ? 35.554 35.690 19.424 1.00 0.00 9 ASN A C 21
ATOM 21638 O O . ASN A 1 39 ? 35.005 34.816 20.101 1.00 0.00 9 ASN A O 21
ATOM 21649 N N . MET A 1 40 ? 34.912 36.388 18.490 1.00 0.00 10 MET A N 21
ATOM 21650 C CA . MET A 1 40 ? 33.490 36.163 18.246 1.00 0.00 10 MET A CA 21
ATOM 21651 C C . MET A 1 40 ? 33.231 34.724 17.805 1.00 0.00 10 MET A C 21
ATOM 21652 O O . MET A 1 40 ? 32.252 34.105 18.226 1.00 0.00 10 MET A O 21
ATOM 21666 N N . LEU A 1 41 ? 34.128 34.181 16.985 1.00 0.00 11 LEU A N 21
ATOM 21667 C CA . LEU A 1 41 ? 33.996 32.794 16.554 1.00 0.00 11 LEU A CA 21
ATOM 21668 C C . LEU A 1 41 ? 34.084 31.841 17.739 1.00 0.00 11 LEU A C 21
ATOM 21669 O O . LEU A 1 41 ? 33.321 30.878 17.820 1.00 0.00 11 LEU A O 21
ATOM 21685 N N . LYS A 1 42 ? 34.997 32.119 18.670 1.00 0.00 12 LYS A N 21
ATOM 21686 C CA . LYS A 1 42 ? 35.092 31.302 19.877 1.00 0.00 12 LYS A CA 21
ATOM 21687 C C . LYS A 1 42 ? 33.777 31.328 20.650 1.00 0.00 12 LYS A C 21
ATOM 21688 O O . LYS A 1 42 ? 33.328 30.301 21.162 1.00 0.00 12 LYS A O 21
ATOM 21707 N N . GLU A 1 43 ? 33.134 32.495 20.695 1.00 0.00 13 GLU A N 21
ATOM 21708 C CA . GLU A 1 43 ? 31.834 32.603 21.346 1.00 0.00 13 GLU A CA 21
ATOM 21709 C C . GLU A 1 43 ? 30.808 31.714 20.649 1.00 0.00 13 GLU A C 21
ATOM 21710 O O . GLU A 1 43 ? 30.047 30.998 21.302 1.00 0.00 13 GLU A O 21
ATOM 21722 N N . GLU A 1 44 ? 30.821 31.727 19.317 1.00 0.00 14 GLU A N 21
ATOM 21723 C CA . GLU A 1 44 ? 29.893 30.894 18.560 1.00 0.00 14 GLU A CA 21
ATOM 21724 C C . GLU A 1 44 ? 30.151 29.416 18.841 1.00 0.00 14 GLU A C 21
ATOM 21725 O O . GLU A 1 44 ? 29.213 28.631 18.996 1.00 0.00 14 GLU A O 21
ATOM 21737 N N . GLY A 1 45 ? 31.424 29.043 18.936 1.00 0.00 15 GLY A N 21
ATOM 21738 C CA . GLY A 1 45 ? 31.778 27.666 19.254 1.00 0.00 15 GLY A CA 21
ATOM 21739 C C . GLY A 1 45 ? 31.210 27.253 20.606 1.00 0.00 15 GLY A C 21
ATOM 21740 O O . GLY A 1 45 ? 30.666 26.156 20.748 1.00 0.00 15 GLY A O 21
ATOM 21744 N N . ASN A 1 46 ? 31.311 28.143 21.592 1.00 0.00 16 ASN A N 21
ATOM 21745 C CA . ASN A 1 46 ? 30.756 27.852 22.910 1.00 0.00 16 ASN A CA 21
ATOM 21746 C C . ASN A 1 46 ? 29.246 27.647 22.830 1.00 0.00 16 ASN A C 21
ATOM 21747 O O . ASN A 1 46 ? 28.700 26.762 23.488 1.00 0.00 16 ASN A O 21
ATOM 21758 N N . LYS A 1 47 ? 28.576 28.433 21.988 1.00 0.00 17 LYS A N 21
ATOM 21759 C CA . LYS A 1 47 ? 27.141 28.255 21.790 1.00 0.00 17 LYS A CA 21
ATOM 21760 C C . LYS A 1 47 ? 26.847 26.869 21.221 1.00 0.00 17 LYS A C 21
ATOM 21761 O O . LYS A 1 47 ? 25.949 26.166 21.698 1.00 0.00 17 LYS A O 21
ATOM 21780 N N . ALA A 1 48 ? 27.638 26.453 20.233 1.00 0.00 18 ALA A N 21
ATOM 21781 C CA . ALA A 1 48 ? 27.457 25.128 19.652 1.00 0.00 18 ALA A CA 21
ATOM 21782 C C . ALA A 1 48 ? 27.629 24.055 20.723 1.00 0.00 18 ALA A C 21
ATOM 21783 O O . ALA A 1 48 ? 26.884 23.077 20.751 1.00 0.00 18 ALA A O 21
ATOM 21790 N N . LEU A 1 49 ? 28.616 24.236 21.598 1.00 0.00 19 LEU A N 21
ATOM 21791 C CA . LEU A 1 49 ? 28.797 23.317 22.716 1.00 0.00 19 LEU A CA 21
ATOM 21792 C C . LEU A 1 49 ? 27.564 23.308 23.616 1.00 0.00 19 LEU A C 21
ATOM 21793 O O . LEU A 1 49 ? 27.107 22.248 24.041 1.00 0.00 19 LEU A O 21
ATOM 21809 N N . SER A 1 50 ? 26.973 24.480 23.831 1.00 0.00 20 SER A N 21
ATOM 21810 C CA . SER A 1 50 ? 25.806 24.584 24.703 1.00 0.00 20 SER A CA 21
ATOM 21811 C C . SER A 1 50 ? 24.644 23.733 24.196 1.00 0.00 20 SER A C 21
ATOM 21812 O O . SER A 1 50 ? 23.885 23.174 24.990 1.00 0.00 20 SER A O 21
ATOM 21820 N N . VAL A 1 51 ? 24.506 23.634 22.878 1.00 0.00 21 VAL A N 21
ATOM 21821 C CA . VAL A 1 51 ? 23.455 22.798 22.294 1.00 0.00 21 VAL A CA 21
ATOM 21822 C C . VAL A 1 51 ? 23.875 21.334 22.098 1.00 0.00 21 VAL A C 21
ATOM 21823 O O . VAL A 1 51 ? 23.088 20.538 21.584 1.00 0.00 21 VAL A O 21
ATOM 21836 N N . GLY A 1 52 ? 25.095 20.966 22.495 1.00 0.00 22 GLY A N 21
ATOM 21837 C CA . GLY A 1 52 ? 25.576 19.596 22.301 1.00 0.00 22 GLY A CA 21
ATOM 21838 C C . GLY A 1 52 ? 26.226 19.370 20.928 1.00 0.00 22 GLY A C 21
ATOM 21839 O O . GLY A 1 52 ? 26.482 18.227 20.550 1.00 0.00 22 GLY A O 21
ATOM 21843 N N . ASN A 1 53 ? 26.493 20.441 20.182 1.00 0.00 23 ASN A N 21
ATOM 21844 C CA . ASN A 1 53 ? 27.089 20.323 18.856 1.00 0.00 23 ASN A CA 21
ATOM 21845 C C . ASN A 1 53 ? 28.605 20.511 18.930 1.00 0.00 23 ASN A C 21
ATOM 21846 O O . ASN A 1 53 ? 29.157 21.496 18.432 1.00 0.00 23 ASN A O 21
ATOM 21857 N N . ILE A 1 54 ? 29.286 19.539 19.531 1.00 0.00 24 ILE A N 21
ATOM 21858 C CA . ILE A 1 54 ? 30.725 19.657 19.745 1.00 0.00 24 ILE A CA 21
ATOM 21859 C C . ILE A 1 54 ? 31.467 19.737 18.410 1.00 0.00 24 ILE A C 21
ATOM 21860 O O . ILE A 1 54 ? 32.439 20.483 18.286 1.00 0.00 24 ILE A O 21
ATOM 21876 N N . ASP A 1 55 ? 30.989 19.006 17.404 1.00 0.00 25 ASP A N 21
ATOM 21877 C CA . ASP A 1 55 ? 31.663 18.997 16.109 1.00 0.00 25 ASP A CA 21
ATOM 21878 C C . ASP A 1 55 ? 31.697 20.398 15.507 1.00 0.00 25 ASP A C 21
ATOM 21879 O O . ASP A 1 55 ? 32.751 20.880 15.084 1.00 0.00 25 ASP A O 21
ATOM 21888 N N . ASP A 1 56 ? 30.552 21.076 15.523 1.00 0.00 26 ASP A N 21
ATOM 21889 C CA . ASP A 1 56 ? 30.482 22.431 14.987 1.00 0.00 26 ASP A CA 21
ATOM 21890 C C . ASP A 1 56 ? 31.364 23.376 15.792 1.00 0.00 26 ASP A C 21
ATOM 21891 O O . ASP A 1 56 ? 32.051 24.224 15.223 1.00 0.00 26 ASP A O 21
ATOM 21900 N N . ALA A 1 57 ? 31.380 23.199 17.113 1.00 0.00 27 ALA A N 21
ATOM 21901 C CA . ALA A 1 57 ? 32.182 24.073 17.962 1.00 0.00 27 ALA A CA 21
ATOM 21902 C C . ALA A 1 57 ? 33.657 23.975 17.588 1.00 0.00 27 ALA A C 21
ATOM 21903 O O . ALA A 1 57 ? 34.335 24.994 17.436 1.00 0.00 27 ALA A O 21
ATOM 21910 N N . LEU A 1 58 ? 34.145 22.750 17.396 1.00 0.00 28 LEU A N 21
ATOM 21911 C CA . LEU A 1 58 ? 35.526 22.561 16.968 1.00 0.00 28 LEU A CA 21
ATOM 21912 C C . LEU A 1 58 ? 35.769 23.234 15.619 1.00 0.00 28 LEU A C 21
ATOM 21913 O O . LEU A 1 58 ? 36.818 23.846 15.406 1.00 0.00 28 LEU A O 21
ATOM 21929 N N . GLN A 1 59 ? 34.786 23.156 14.723 1.00 0.00 29 GLN A N 21
ATOM 21930 C CA . GLN A 1 59 ? 34.924 23.788 13.414 1.00 0.00 29 GLN A CA 21
ATOM 21931 C C . GLN A 1 59 ? 35.109 25.297 13.548 1.00 0.00 29 GLN A C 21
ATOM 21932 O O . GLN A 1 59 ? 35.995 25.874 12.914 1.00 0.00 29 GLN A O 21
ATOM 21946 N N . TYR A 1 60 ? 34.299 25.932 14.398 1.00 0.00 30 TYR A N 21
ATOM 21947 C CA . TYR A 1 60 ? 34.431 27.372 14.608 1.00 0.00 30 TYR A CA 21
ATOM 21948 C C . TYR A 1 60 ? 35.817 27.718 15.141 1.00 0.00 30 TYR A C 21
ATOM 21949 O O . TYR A 1 60 ? 36.443 28.672 14.677 1.00 0.00 30 TYR A O 21
ATOM 21967 N N . TYR A 1 61 ? 36.314 26.917 16.084 1.00 0.00 31 TYR A N 21
ATOM 21968 C CA . TYR A 1 61 ? 37.636 27.174 16.647 1.00 0.00 31 TYR A CA 21
ATOM 21969 C C . TYR A 1 61 ? 38.719 27.081 15.576 1.00 0.00 31 TYR A C 21
ATOM 21970 O O . TYR A 1 61 ? 39.617 27.922 15.525 1.00 0.00 31 TYR A O 21
ATOM 21988 N N . ALA A 1 62 ? 38.597 26.102 14.682 1.00 0.00 32 ALA A N 21
ATOM 21989 C CA . ALA A 1 62 ? 39.589 25.938 13.624 1.00 0.00 32 ALA A CA 21
ATOM 21990 C C . ALA A 1 62 ? 39.597 27.147 12.695 1.00 0.00 32 ALA A C 21
ATOM 21991 O O . ALA A 1 62 ? 40.658 27.677 12.358 1.00 0.00 32 ALA A O 21
ATOM 21998 N N . ALA A 1 63 ? 38.407 27.612 12.325 1.00 0.00 33 ALA A N 21
ATOM 21999 C CA . ALA A 1 63 ? 38.305 28.775 11.453 1.00 0.00 33 ALA A CA 21
ATOM 22000 C C . ALA A 1 63 ? 38.897 30.010 12.125 1.00 0.00 33 ALA A C 21
ATOM 22001 O O . ALA A 1 63 ? 39.592 30.799 11.484 1.00 0.00 33 ALA A O 21
ATOM 22008 N N . ALA A 1 64 ? 38.655 30.153 13.425 1.00 0.00 34 ALA A N 21
ATOM 22009 C CA . ALA A 1 64 ? 39.168 31.304 14.156 1.00 0.00 34 ALA A CA 21
ATOM 22010 C C . ALA A 1 64 ? 40.695 31.337 14.134 1.00 0.00 34 ALA A C 21
ATOM 22011 O O . ALA A 1 64 ? 41.294 32.379 13.859 1.00 0.00 34 ALA A O 21
ATOM 22018 N N . ILE A 1 65 ? 41.325 30.187 14.374 1.00 0.00 35 ILE A N 21
ATOM 22019 C CA . ILE A 1 65 ? 42.785 30.130 14.368 1.00 0.00 35 ILE A CA 21
ATOM 22020 C C . ILE A 1 65 ? 43.332 30.512 12.993 1.00 0.00 35 ILE A C 21
ATOM 22021 O O . ILE A 1 65 ? 44.278 31.299 12.900 1.00 0.00 35 ILE A O 21
ATOM 22037 N N . THR A 1 66 ? 42.727 29.981 11.930 1.00 0.00 36 THR A N 21
ATOM 22038 C CA . THR A 1 66 ? 43.191 30.305 10.583 1.00 0.00 36 THR A CA 21
ATOM 22039 C C . THR A 1 66 ? 43.070 31.802 10.310 1.00 0.00 36 THR A C 21
ATOM 22040 O O . THR A 1 66 ? 43.992 32.427 9.783 1.00 0.00 36 THR A O 21
ATOM 22051 N N . LEU A 1 67 ? 41.946 32.387 10.718 1.00 0.00 37 LEU A N 21
ATOM 22052 C CA . LEU A 1 67 ? 41.733 33.816 10.518 1.00 0.00 37 LEU A CA 21
ATOM 22053 C C . LEU A 1 67 ? 42.792 34.645 11.240 1.00 0.00 37 LEU A C 21
ATOM 22054 O O . LEU A 1 67 ? 43.199 35.700 10.750 1.00 0.00 37 LEU A O 21
ATOM 22070 N N . ASP A 1 68 ? 43.210 34.186 12.417 1.00 0.00 38 ASP A N 21
ATOM 22071 C CA . ASP A 1 68 ? 44.291 34.851 13.135 1.00 0.00 38 ASP A CA 21
ATOM 22072 C C . ASP A 1 68 ? 45.602 34.764 12.356 1.00 0.00 38 ASP A C 21
ATOM 22073 O O . ASP A 1 68 ? 46.305 35.761 12.195 1.00 0.00 38 ASP A O 21
ATOM 22082 N N . LYS A 1 69 ? 45.925 33.567 11.877 1.00 0.00 39 LYS A N 21
ATOM 22083 C CA . LYS A 1 69 ? 47.162 33.370 11.123 1.00 0.00 39 LYS A CA 21
ATOM 22084 C C . LYS A 1 69 ? 47.207 34.236 9.863 1.00 0.00 39 LYS A C 21
ATOM 22085 O O . LYS A 1 69 ? 48.286 34.638 9.427 1.00 0.00 39 LYS A O 21
ATOM 22104 N N . TYR A 1 70 ? 46.045 34.525 9.279 1.00 0.00 40 TYR A N 21
ATOM 22105 C CA . TYR A 1 70 ? 45.995 35.360 8.082 1.00 0.00 40 TYR A CA 21
ATOM 22106 C C . TYR A 1 70 ? 46.638 36.728 8.367 1.00 0.00 40 TYR A C 21
ATOM 22107 O O . TYR A 1 70 ? 46.297 37.353 9.374 1.00 0.00 40 TYR A O 21
ATOM 22125 N N . PRO A 1 71 ? 47.539 37.217 7.537 1.00 0.00 41 PRO A N 21
ATOM 22126 C CA . PRO A 1 71 ? 48.271 38.486 7.833 1.00 0.00 41 PRO A CA 21
ATOM 22127 C C . PRO A 1 71 ? 47.530 39.760 7.427 1.00 0.00 41 PRO A C 21
ATOM 22128 O O . PRO A 1 71 ? 48.138 40.832 7.394 1.00 0.00 41 PRO A O 21
ATOM 22139 N N . HIS A 1 72 ? 46.238 39.660 7.124 1.00 0.00 42 HIS A N 21
ATOM 22140 C CA . HIS A 1 72 ? 45.502 40.821 6.621 1.00 0.00 42 HIS A CA 21
ATOM 22141 C C . HIS A 1 72 ? 44.064 40.848 7.128 1.00 0.00 42 HIS A C 21
ATOM 22142 O O . HIS A 1 72 ? 43.455 39.802 7.351 1.00 0.00 42 HIS A O 21
ATOM 22156 N N . LYS A 1 73 ? 43.535 42.052 7.337 1.00 0.00 43 LYS A N 21
ATOM 22157 C CA . LYS A 1 73 ? 42.122 42.195 7.666 1.00 0.00 43 LYS A CA 21
ATOM 22158 C C . LYS A 1 73 ? 41.275 41.691 6.504 1.00 0.00 43 LYS A C 21
ATOM 22159 O O . LYS A 1 73 ? 41.499 42.080 5.358 1.00 0.00 43 LYS A O 21
ATOM 22178 N N . ILE A 1 74 ? 40.302 40.832 6.797 1.00 0.00 44 ILE A N 21
ATOM 22179 C CA . ILE A 1 74 ? 39.385 40.366 5.757 1.00 0.00 44 ILE A CA 21
ATOM 22180 C C . ILE A 1 74 ? 38.160 41.278 5.685 1.00 0.00 44 ILE A C 21
ATOM 22181 O O . ILE A 1 74 ? 37.565 41.618 6.707 1.00 0.00 44 ILE A O 21
ATOM 22197 N N . LYS A 1 75 ? 37.794 41.668 4.467 1.00 0.00 45 LYS A N 21
ATOM 22198 C CA . LYS A 1 75 ? 36.696 42.615 4.268 1.00 0.00 45 LYS A CA 21
ATOM 22199 C C . LYS A 1 75 ? 35.319 41.946 4.276 1.00 0.00 45 LYS A C 21
ATOM 22200 O O . LYS A 1 75 ? 34.313 42.628 4.471 1.00 0.00 45 LYS A O 21
ATOM 22219 N N . SER A 1 76 ? 35.261 40.635 4.048 1.00 0.00 46 SER A N 21
ATOM 22220 C CA . SER A 1 76 ? 33.981 39.934 4.038 1.00 0.00 46 SER A CA 21
ATOM 22221 C C . SER A 1 76 ? 34.157 38.456 4.365 1.00 0.00 46 SER A C 21
ATOM 22222 O O . SER A 1 76 ? 35.229 37.884 4.165 1.00 0.00 46 SER A O 21
ATOM 22230 N N . GLY A 1 77 ? 33.090 37.842 4.869 1.00 0.00 47 GLY A N 21
ATOM 22231 C CA . GLY A 1 77 ? 33.100 36.413 5.164 1.00 0.00 47 GLY A CA 21
ATOM 22232 C C . GLY A 1 77 ? 33.298 35.578 3.899 1.00 0.00 47 GLY A C 21
ATOM 22233 O O . GLY A 1 77 ? 33.912 34.508 3.940 1.00 0.00 47 GLY A O 21
ATOM 22237 N N . ALA A 1 78 ? 32.797 36.071 2.766 1.00 0.00 48 ALA A N 21
ATOM 22238 C CA . ALA A 1 78 ? 32.897 35.324 1.518 1.00 0.00 48 ALA A CA 21
ATOM 22239 C C . ALA A 1 78 ? 34.360 35.048 1.192 1.00 0.00 48 ALA A C 21
ATOM 22240 O O . ALA A 1 78 ? 34.713 33.942 0.781 1.00 0.00 48 ALA A O 21
ATOM 22247 N N . GLU A 1 79 ? 35.206 36.056 1.375 1.00 0.00 49 GLU A N 21
ATOM 22248 C CA . GLU A 1 79 ? 36.645 35.841 1.282 1.00 0.00 49 GLU A CA 21
ATOM 22249 C C . GLU A 1 79 ? 37.118 34.852 2.349 1.00 0.00 49 GLU A C 21
ATOM 22250 O O . GLU A 1 79 ? 37.960 33.997 2.079 1.00 0.00 49 GLU A O 21
ATOM 22262 N N . ALA A 1 80 ? 36.499 34.895 3.529 1.00 0.00 50 ALA A N 21
ATOM 22263 C CA . ALA A 1 80 ? 36.928 34.044 4.636 1.00 0.00 50 ALA A CA 21
ATOM 22264 C C . ALA A 1 80 ? 36.813 32.563 4.283 1.00 0.00 50 ALA A C 21
ATOM 22265 O O . ALA A 1 80 ? 37.664 31.762 4.672 1.00 0.00 50 ALA A O 21
ATOM 22272 N N . LYS A 1 81 ? 35.811 32.211 3.482 1.00 0.00 51 LYS A N 21
ATOM 22273 C CA . LYS A 1 81 ? 35.620 30.815 3.091 1.00 0.00 51 LYS A CA 21
ATOM 22274 C C . LYS A 1 81 ? 36.860 30.242 2.398 1.00 0.00 51 LYS A C 21
ATOM 22275 O O . LYS A 1 81 ? 37.091 29.034 2.448 1.00 0.00 51 LYS A O 21
ATOM 22294 N N . LYS A 1 82 ? 37.656 31.094 1.753 1.00 0.00 52 LYS A N 21
ATOM 22295 C CA . LYS A 1 82 ? 38.848 30.628 1.049 1.00 0.00 52 LYS A CA 21
ATOM 22296 C C . LYS A 1 82 ? 39.843 29.941 1.994 1.00 0.00 52 LYS A C 21
ATOM 22297 O O . LYS A 1 82 ? 40.627 29.097 1.557 1.00 0.00 52 LYS A O 21
ATOM 22316 N N . LEU A 1 83 ? 39.791 30.259 3.290 1.00 0.00 53 LEU A N 21
ATOM 22317 C CA . LEU A 1 83 ? 40.783 29.748 4.229 1.00 0.00 53 LEU A CA 21
ATOM 22318 C C . LEU A 1 83 ? 40.379 28.367 4.761 1.00 0.00 53 LEU A C 21
ATOM 22319 O O . LEU A 1 83 ? 39.199 28.154 5.061 1.00 0.00 53 LEU A O 21
ATOM 22335 N N . PRO A 1 84 ? 41.305 27.443 4.944 1.00 0.00 54 PRO A N 21
ATOM 22336 C CA . PRO A 1 84 ? 40.946 26.078 5.440 1.00 0.00 54 PRO A CA 21
ATOM 22337 C C . PRO A 1 84 ? 40.238 26.137 6.791 1.00 0.00 54 PRO A C 21
ATOM 22338 O O . PRO A 1 84 ? 40.723 26.769 7.731 1.00 0.00 54 PRO A O 21
ATOM 22349 N N . GLY A 1 85 ? 39.097 25.462 6.879 1.00 0.00 55 GLY A N 21
ATOM 22350 C CA . GLY A 1 85 ? 38.342 25.413 8.129 1.00 0.00 55 GLY A CA 21
ATOM 22351 C C . GLY A 1 85 ? 37.159 26.387 8.160 1.00 0.00 55 GLY A C 21
ATOM 22352 O O . GLY A 1 85 ? 36.317 26.290 9.054 1.00 0.00 55 GLY A O 21
ATOM 22356 N N . VAL A 1 86 ? 37.081 27.319 7.206 1.00 0.00 56 VAL A N 21
ATOM 22357 C CA . VAL A 1 86 ? 35.966 28.262 7.170 1.00 0.00 56 VAL A CA 21
ATOM 22358 C C . VAL A 1 86 ? 34.785 27.649 6.420 1.00 0.00 56 VAL A C 21
ATOM 22359 O O . VAL A 1 86 ? 34.954 27.062 5.352 1.00 0.00 56 VAL A O 21
ATOM 22372 N N . GLY A 1 87 ? 33.588 27.790 6.987 1.00 0.00 57 GLY A N 21
ATOM 22373 C CA . GLY A 1 87 ? 32.383 27.235 6.375 1.00 0.00 57 GLY A CA 21
ATOM 22374 C C . GLY A 1 87 ? 31.408 28.343 5.988 1.00 0.00 57 GLY A C 21
ATOM 22375 O O . GLY A 1 87 ? 31.593 29.503 6.355 1.00 0.00 57 GLY A O 21
ATOM 22379 N N . THR A 1 88 ? 30.355 27.976 5.263 1.00 0.00 58 THR A N 21
ATOM 22380 C CA . THR A 1 88 ? 29.384 28.963 4.802 1.00 0.00 58 THR A CA 21
ATOM 22381 C C . THR A 1 88 ? 28.754 29.695 5.984 1.00 0.00 58 THR A C 21
ATOM 22382 O O . THR A 1 88 ? 28.629 30.921 5.968 1.00 0.00 58 THR A O 21
ATOM 22393 N N . LYS A 1 89 ? 28.391 28.947 7.022 1.00 0.00 59 LYS A N 21
ATOM 22394 C CA . LYS A 1 89 ? 27.775 29.552 8.198 1.00 0.00 59 LYS A CA 21
ATOM 22395 C C . LYS A 1 89 ? 28.726 30.559 8.842 1.00 0.00 59 LYS A C 21
ATOM 22396 O O . LYS A 1 89 ? 28.320 31.655 9.232 1.00 0.00 59 LYS A O 21
ATOM 22415 N N . ILE A 1 90 ? 30.006 30.202 8.902 1.00 0.00 60 ILE A N 21
ATOM 22416 C CA . ILE A 1 90 ? 31.002 31.084 9.497 1.00 0.00 60 ILE A CA 21
ATOM 22417 C C . ILE A 1 90 ? 31.127 32.360 8.665 1.00 0.00 60 ILE A C 21
ATOM 22418 O O . ILE A 1 90 ? 31.156 33.464 9.208 1.00 0.00 60 ILE A O 21
ATOM 22434 N N . ALA A 1 91 ? 31.144 32.206 7.344 1.00 0.00 61 ALA A N 21
ATOM 22435 C CA . ALA A 1 91 ? 31.244 33.360 6.458 1.00 0.00 61 ALA A CA 21
ATOM 22436 C C . ALA A 1 91 ? 30.075 34.314 6.692 1.00 0.00 61 ALA A C 21
ATOM 22437 O O . ALA A 1 91 ? 30.262 35.528 6.781 1.00 0.00 61 ALA A O 21
ATOM 22444 N N . GLU A 1 92 ? 28.872 33.760 6.822 1.00 0.00 62 GLU A N 21
ATOM 22445 C CA . GLU A 1 92 ? 27.694 34.587 7.060 1.00 0.00 62 GLU A CA 21
ATOM 22446 C C . GLU A 1 92 ? 27.823 35.339 8.382 1.00 0.00 62 GLU A C 21
ATOM 22447 O O . GLU A 1 92 ? 27.467 36.515 8.470 1.00 0.00 62 GLU A O 21
ATOM 22459 N N . LYS A 1 93 ? 28.363 34.673 9.400 1.00 0.00 63 LYS A N 21
ATOM 22460 C CA . LYS A 1 93 ? 28.576 35.327 10.688 1.00 0.00 63 LYS A CA 21
ATOM 22461 C C . LYS A 1 93 ? 29.519 36.517 10.534 1.00 0.00 63 LYS A C 21
ATOM 22462 O O . LYS A 1 93 ? 29.280 37.589 11.095 1.00 0.00 63 LYS A O 21
ATOM 22481 N N . ILE A 1 94 ? 30.574 36.342 9.743 1.00 0.00 64 ILE A N 21
ATOM 22482 C CA . ILE A 1 94 ? 31.510 37.434 9.484 1.00 0.00 64 ILE A CA 21
ATOM 22483 C C . ILE A 1 94 ? 30.784 38.598 8.810 1.00 0.00 64 ILE A C 21
ATOM 22484 O O . ILE A 1 94 ? 30.971 39.757 9.187 1.00 0.00 64 ILE A O 21
ATOM 22500 N N . ASP A 1 95 ? 29.926 38.285 7.844 1.00 0.00 65 ASP A N 21
ATOM 22501 C CA . ASP A 1 95 ? 29.174 39.325 7.147 1.00 0.00 65 ASP A CA 21
ATOM 22502 C C . ASP A 1 95 ? 28.308 40.107 8.129 1.00 0.00 65 ASP A C 21
ATOM 22503 O O . ASP A 1 95 ? 28.263 41.336 8.086 1.00 0.00 65 ASP A O 21
ATOM 22512 N N . GLU A 1 96 ? 27.656 39.395 9.043 1.00 0.00 66 GLU A N 21
ATOM 22513 C CA . GLU A 1 96 ? 26.794 40.049 10.021 1.00 0.00 66 GLU A CA 21
ATOM 22514 C C . GLU A 1 96 ? 27.602 40.986 10.915 1.00 0.00 66 GLU A C 21
ATOM 22515 O O . GLU A 1 96 ? 27.203 42.129 11.145 1.00 0.00 66 GLU A O 21
ATOM 22527 N N . PHE A 1 97 ? 28.754 40.516 11.391 1.00 0.00 67 PHE A N 21
ATOM 22528 C CA . PHE A 1 97 ? 29.584 41.341 12.262 1.00 0.00 67 PHE A CA 21
ATOM 22529 C C . PHE A 1 97 ? 30.008 42.624 11.553 1.00 0.00 67 PHE A C 21
ATOM 22530 O O . PHE A 1 97 ? 30.002 43.698 12.156 1.00 0.00 67 PHE A O 21
ATOM 22547 N N . LEU A 1 98 ? 30.376 42.515 10.277 1.00 0.00 68 LEU A N 21
ATOM 22548 C CA . LEU A 1 98 ? 30.713 43.701 9.497 1.00 0.00 68 LEU A CA 21
ATOM 22549 C C . LEU A 1 98 ? 29.505 44.622 9.344 1.00 0.00 68 LEU A C 21
ATOM 22550 O O . LEU A 1 98 ? 29.642 45.846 9.385 1.00 0.00 68 LEU A O 21
ATOM 22566 N N . ALA A 1 99 ? 28.323 44.035 9.171 1.00 0.00 69 ALA A N 21
ATOM 22567 C CA . ALA A 1 99 ? 27.100 44.828 9.060 1.00 0.00 69 ALA A CA 21
ATOM 22568 C C . ALA A 1 99 ? 26.835 45.631 10.335 1.00 0.00 69 ALA A C 21
ATOM 22569 O O . ALA A 1 99 ? 26.303 46.739 10.276 1.00 0.00 69 ALA A O 21
ATOM 22576 N N . THR A 1 100 ? 27.205 45.070 11.483 1.00 0.00 70 THR A N 21
ATOM 22577 C CA . THR A 1 100 ? 27.089 45.793 12.748 1.00 0.00 70 THR A CA 21
ATOM 22578 C C . THR A 1 100 ? 28.174 46.866 12.903 1.00 0.00 70 THR A C 21
ATOM 22579 O O . THR A 1 100 ? 27.986 47.833 13.642 1.00 0.00 70 THR A O 21
ATOM 22590 N N . GLY A 1 101 ? 29.303 46.704 12.214 1.00 0.00 71 GLY A N 21
ATOM 22591 C CA . GLY A 1 101 ? 30.388 47.675 12.299 1.00 0.00 71 GLY A CA 21
ATOM 22592 C C . GLY A 1 101 ? 31.257 47.634 11.047 1.00 0.00 71 GLY A C 21
ATOM 22593 O O . GLY A 1 101 ? 32.455 47.913 11.101 1.00 0.00 71 GLY A O 21
ATOM 22597 N N . GLU A 1 31 ? 47.647 43.149 18.191 1.00 0.00 1 GLU A N 22
ATOM 22598 C CA . GLU A 1 31 ? 46.519 42.248 17.987 1.00 0.00 1 GLU A CA 22
ATOM 22599 C C . GLU A 1 31 ? 46.280 42.017 16.498 1.00 0.00 1 GLU A C 22
ATOM 22600 O O . GLU A 1 31 ? 46.305 42.957 15.703 1.00 0.00 1 GLU A O 22
ATOM 22612 N N . THR A 1 32 ? 46.050 40.762 16.128 1.00 0.00 2 THR A N 22
ATOM 22613 C CA . THR A 1 32 ? 45.806 40.422 14.732 1.00 0.00 2 THR A CA 22
ATOM 22614 C C . THR A 1 32 ? 44.597 41.183 14.200 1.00 0.00 2 THR A C 22
ATOM 22615 O O . THR A 1 32 ? 43.606 41.364 14.905 1.00 0.00 2 THR A O 22
ATOM 22626 N N . LEU A 1 33 ? 44.657 41.573 12.933 1.00 0.00 3 LEU A N 22
ATOM 22627 C CA . LEU A 1 33 ? 43.607 42.404 12.349 1.00 0.00 3 LEU A CA 22
ATOM 22628 C C . LEU A 1 33 ? 42.229 41.743 12.438 1.00 0.00 3 LEU A C 22
ATOM 22629 O O . LEU A 1 33 ? 41.213 42.433 12.503 1.00 0.00 3 LEU A O 22
ATOM 22645 N N . ASN A 1 34 ? 42.190 40.412 12.442 1.00 0.00 4 ASN A N 22
ATOM 22646 C CA . ASN A 1 34 ? 40.917 39.692 12.500 1.00 0.00 4 ASN A CA 22
ATOM 22647 C C . ASN A 1 34 ? 40.537 39.263 13.926 1.00 0.00 4 ASN A C 22
ATOM 22648 O O . ASN A 1 34 ? 39.552 38.546 14.108 1.00 0.00 4 ASN A O 22
ATOM 22659 N N . GLY A 1 35 ? 41.288 39.698 14.941 1.00 0.00 5 GLY A N 22
ATOM 22660 C CA . GLY A 1 35 ? 41.083 39.203 16.297 1.00 0.00 5 GLY A CA 22
ATOM 22661 C C . GLY A 1 35 ? 39.636 39.364 16.752 1.00 0.00 5 GLY A C 22
ATOM 22662 O O . GLY A 1 35 ? 39.089 38.473 17.405 1.00 0.00 5 GLY A O 22
ATOM 22666 N N . ALA A 1 36 ? 39.005 40.478 16.384 1.00 0.00 6 ALA A N 22
ATOM 22667 C CA . ALA A 1 36 ? 37.634 40.727 16.817 1.00 0.00 6 ALA A CA 22
ATOM 22668 C C . ALA A 1 36 ? 36.705 39.637 16.291 1.00 0.00 6 ALA A C 22
ATOM 22669 O O . ALA A 1 36 ? 35.922 39.055 17.047 1.00 0.00 6 ALA A O 22
ATOM 22676 N N . LEU A 1 37 ? 36.825 39.331 15.002 1.00 0.00 7 LEU A N 22
ATOM 22677 C CA . LEU A 1 37 ? 36.030 38.257 14.417 1.00 0.00 7 LEU A CA 22
ATOM 22678 C C . LEU A 1 37 ? 36.358 36.918 15.073 1.00 0.00 7 LEU A C 22
ATOM 22679 O O . LEU A 1 37 ? 35.465 36.110 15.323 1.00 0.00 7 LEU A O 22
ATOM 22695 N N . VAL A 1 38 ? 37.631 36.710 15.404 1.00 0.00 8 VAL A N 22
ATOM 22696 C CA . VAL A 1 38 ? 38.042 35.462 16.037 1.00 0.00 8 VAL A CA 22
ATOM 22697 C C . VAL A 1 38 ? 37.309 35.289 17.368 1.00 0.00 8 VAL A C 22
ATOM 22698 O O . VAL A 1 38 ? 36.809 34.206 17.673 1.00 0.00 8 VAL A O 22
ATOM 22711 N N . ASN A 1 39 ? 37.212 36.371 18.138 1.00 0.00 9 ASN A N 22
ATOM 22712 C CA . ASN A 1 39 ? 36.514 36.310 19.417 1.00 0.00 9 ASN A CA 22
ATOM 22713 C C . ASN A 1 39 ? 35.045 35.952 19.220 1.00 0.00 9 ASN A C 22
ATOM 22714 O O . ASN A 1 39 ? 34.506 35.100 19.930 1.00 0.00 9 ASN A O 22
ATOM 22725 N N . MET A 1 40 ? 34.407 36.576 18.231 1.00 0.00 10 MET A N 22
ATOM 22726 C CA . MET A 1 40 ? 33.001 36.287 17.962 1.00 0.00 10 MET A CA 22
ATOM 22727 C C . MET A 1 40 ? 32.810 34.817 17.593 1.00 0.00 10 MET A C 22
ATOM 22728 O O . MET A 1 40 ? 31.855 34.176 18.037 1.00 0.00 10 MET A O 22
ATOM 22742 N N . LEU A 1 41 ? 33.741 34.273 16.812 1.00 0.00 11 LEU A N 22
ATOM 22743 C CA . LEU A 1 41 ? 33.684 32.858 16.463 1.00 0.00 11 LEU A CA 22
ATOM 22744 C C . LEU A 1 41 ? 33.802 31.985 17.707 1.00 0.00 11 LEU A C 22
ATOM 22745 O O . LEU A 1 41 ? 33.092 30.990 17.839 1.00 0.00 11 LEU A O 22
ATOM 22761 N N . LYS A 1 42 ? 34.686 32.369 18.626 1.00 0.00 12 LYS A N 22
ATOM 22762 C CA . LYS A 1 42 ? 34.836 31.616 19.867 1.00 0.00 12 LYS A CA 22
ATOM 22763 C C . LYS A 1 42 ? 33.518 31.579 20.635 1.00 0.00 12 LYS A C 22
ATOM 22764 O O . LYS A 1 42 ? 33.142 30.542 21.186 1.00 0.00 12 LYS A O 22
ATOM 22783 N N . GLU A 1 43 ? 32.794 32.696 20.633 1.00 0.00 13 GLU A N 22
ATOM 22784 C CA . GLU A 1 43 ? 31.482 32.732 21.271 1.00 0.00 13 GLU A CA 22
ATOM 22785 C C . GLU A 1 43 ? 30.531 31.750 20.594 1.00 0.00 13 GLU A C 22
ATOM 22786 O O . GLU A 1 43 ? 29.817 31.001 21.263 1.00 0.00 13 GLU A O 22
ATOM 22798 N N . GLU A 1 44 ? 30.556 31.723 19.264 1.00 0.00 14 GLU A N 22
ATOM 22799 C CA . GLU A 1 44 ? 29.712 30.791 18.522 1.00 0.00 14 GLU A CA 22
ATOM 22800 C C . GLU A 1 44 ? 30.083 29.346 18.844 1.00 0.00 14 GLU A C 22
ATOM 22801 O O . GLU A 1 44 ? 29.209 28.490 18.992 1.00 0.00 14 GLU A O 22
ATOM 22813 N N . GLY A 1 45 ? 31.379 29.082 18.987 1.00 0.00 15 GLY A N 22
ATOM 22814 C CA . GLY A 1 45 ? 31.835 27.742 19.338 1.00 0.00 15 GLY A CA 22
ATOM 22815 C C . GLY A 1 45 ? 31.266 27.314 20.686 1.00 0.00 15 GLY A C 22
ATOM 22816 O O . GLY A 1 45 ? 30.768 26.196 20.832 1.00 0.00 15 GLY A O 22
ATOM 22820 N N . ASN A 1 46 ? 31.312 28.219 21.660 1.00 0.00 16 ASN A N 22
ATOM 22821 C CA . ASN A 1 46 ? 30.759 27.919 22.977 1.00 0.00 16 ASN A CA 22
ATOM 22822 C C . ASN A 1 46 ? 29.261 27.639 22.885 1.00 0.00 16 ASN A C 22
ATOM 22823 O O . ASN A 1 46 ? 28.753 26.736 23.551 1.00 0.00 16 ASN A O 22
ATOM 22834 N N . LYS A 1 47 ? 28.562 28.382 22.028 1.00 0.00 17 LYS A N 22
ATOM 22835 C CA . LYS A 1 47 ? 27.134 28.148 21.836 1.00 0.00 17 LYS A CA 22
ATOM 22836 C C . LYS A 1 47 ? 26.887 26.741 21.295 1.00 0.00 17 LYS A C 22
ATOM 22837 O O . LYS A 1 47 ? 26.016 26.019 21.792 1.00 0.00 17 LYS A O 22
ATOM 22856 N N . ALA A 1 48 ? 27.687 26.333 20.310 1.00 0.00 18 ALA A N 22
ATOM 22857 C CA . ALA A 1 48 ? 27.539 24.996 19.750 1.00 0.00 18 ALA A CA 22
ATOM 22858 C C . ALA A 1 48 ? 27.760 23.947 20.834 1.00 0.00 18 ALA A C 22
ATOM 22859 O O . ALA A 1 48 ? 27.039 22.953 20.897 1.00 0.00 18 ALA A O 22
ATOM 22866 N N . LEU A 1 49 ? 28.763 24.166 21.682 1.00 0.00 19 LEU A N 22
ATOM 22867 C CA . LEU A 1 49 ? 28.993 23.267 22.809 1.00 0.00 19 LEU A CA 22
ATOM 22868 C C . LEU A 1 49 ? 27.782 23.242 23.737 1.00 0.00 19 LEU A C 22
ATOM 22869 O O . LEU A 1 49 ? 27.358 22.177 24.187 1.00 0.00 19 LEU A O 22
ATOM 22885 N N . SER A 1 50 ? 27.168 24.403 23.952 1.00 0.00 20 SER A N 22
ATOM 22886 C CA . SER A 1 50 ? 26.022 24.492 24.852 1.00 0.00 20 SER A CA 22
ATOM 22887 C C . SER A 1 50 ? 24.867 23.608 24.387 1.00 0.00 20 SER A C 22
ATOM 22888 O O . SER A 1 50 ? 24.142 23.046 25.208 1.00 0.00 20 SER A O 22
ATOM 22896 N N . VAL A 1 51 ? 24.697 23.488 23.075 1.00 0.00 21 VAL A N 22
ATOM 22897 C CA . VAL A 1 51 ? 23.646 22.627 22.530 1.00 0.00 21 VAL A CA 22
ATOM 22898 C C . VAL A 1 51 ? 24.085 21.167 22.344 1.00 0.00 21 VAL A C 22
ATOM 22899 O O . VAL A 1 51 ? 23.297 20.352 21.862 1.00 0.00 21 VAL A O 22
ATOM 22912 N N . GLY A 1 52 ? 25.320 20.824 22.716 1.00 0.00 22 GLY A N 22
ATOM 22913 C CA . GLY A 1 52 ? 25.819 19.462 22.517 1.00 0.00 22 GLY A CA 22
ATOM 22914 C C . GLY A 1 52 ? 26.442 19.242 21.130 1.00 0.00 22 GLY A C 22
ATOM 22915 O O . GLY A 1 52 ? 26.714 18.103 20.751 1.00 0.00 22 GLY A O 22
ATOM 22919 N N . ASN A 1 53 ? 26.668 20.315 20.373 1.00 0.00 23 ASN A N 22
ATOM 22920 C CA . ASN A 1 53 ? 27.235 20.201 19.033 1.00 0.00 23 ASN A CA 22
ATOM 22921 C C . ASN A 1 53 ? 28.747 20.421 19.074 1.00 0.00 23 ASN A C 22
ATOM 22922 O O . ASN A 1 53 ? 29.271 21.410 18.552 1.00 0.00 23 ASN A O 22
ATOM 22933 N N . ILE A 1 54 ? 29.457 19.468 19.672 1.00 0.00 24 ILE A N 22
ATOM 22934 C CA . ILE A 1 54 ? 30.898 19.616 19.855 1.00 0.00 24 ILE A CA 22
ATOM 22935 C C . ILE A 1 54 ? 31.610 19.694 18.503 1.00 0.00 24 ILE A C 22
ATOM 22936 O O . ILE A 1 54 ? 32.566 20.455 18.351 1.00 0.00 24 ILE A O 22
ATOM 22952 N N . ASP A 1 55 ? 31.124 18.945 17.514 1.00 0.00 25 ASP A N 22
ATOM 22953 C CA . ASP A 1 55 ? 31.768 18.934 16.205 1.00 0.00 25 ASP A CA 22
ATOM 22954 C C . ASP A 1 55 ? 31.762 20.330 15.588 1.00 0.00 25 ASP A C 22
ATOM 22955 O O . ASP A 1 55 ? 32.798 20.828 15.144 1.00 0.00 25 ASP A O 22
ATOM 22964 N N . ASP A 1 56 ? 30.606 20.988 15.620 1.00 0.00 26 ASP A N 22
ATOM 22965 C CA . ASP A 1 56 ? 30.498 22.332 15.064 1.00 0.00 26 ASP A CA 22
ATOM 22966 C C . ASP A 1 56 ? 31.381 23.308 15.830 1.00 0.00 26 ASP A C 22
ATOM 22967 O O . ASP A 1 56 ? 32.044 24.155 15.228 1.00 0.00 26 ASP A O 22
ATOM 22976 N N . ALA A 1 57 ? 31.427 23.160 17.153 1.00 0.00 27 ALA A N 22
ATOM 22977 C CA . ALA A 1 57 ? 32.244 24.053 17.967 1.00 0.00 27 ALA A CA 22
ATOM 22978 C C . ALA A 1 57 ? 33.711 23.945 17.559 1.00 0.00 27 ALA A C 22
ATOM 22979 O O . ALA A 1 57 ? 34.388 24.958 17.372 1.00 0.00 27 ALA A O 22
ATOM 22986 N N . LEU A 1 58 ? 34.192 22.715 17.383 1.00 0.00 28 LEU A N 22
ATOM 22987 C CA . LEU A 1 58 ? 35.572 22.510 16.954 1.00 0.00 28 LEU A CA 22
ATOM 22988 C C . LEU A 1 58 ? 35.829 23.158 15.598 1.00 0.00 28 LEU A C 22
ATOM 22989 O O . LEU A 1 58 ? 36.875 23.777 15.393 1.00 0.00 28 LEU A O 22
ATOM 23005 N N . GLN A 1 59 ? 34.864 23.053 14.686 1.00 0.00 29 GLN A N 22
ATOM 23006 C CA . GLN A 1 59 ? 35.024 23.660 13.367 1.00 0.00 29 GLN A CA 22
ATOM 23007 C C . GLN A 1 59 ? 35.191 25.173 13.473 1.00 0.00 29 GLN A C 22
ATOM 23008 O O . GLN A 1 59 ? 36.085 25.747 12.845 1.00 0.00 29 GLN A O 22
ATOM 23022 N N . TYR A 1 60 ? 34.359 25.815 14.292 1.00 0.00 30 TYR A N 22
ATOM 23023 C CA . TYR A 1 60 ? 34.481 27.256 14.487 1.00 0.00 30 TYR A CA 22
ATOM 23024 C C . TYR A 1 60 ? 35.853 27.615 15.050 1.00 0.00 30 TYR A C 22
ATOM 23025 O O . TYR A 1 60 ? 36.482 28.570 14.594 1.00 0.00 30 TYR A O 22
ATOM 23043 N N . TYR A 1 61 ? 36.334 26.828 16.013 1.00 0.00 31 TYR A N 22
ATOM 23044 C CA . TYR A 1 61 ? 37.644 27.093 16.597 1.00 0.00 31 TYR A CA 22
ATOM 23045 C C . TYR A 1 61 ? 38.746 26.985 15.548 1.00 0.00 31 TYR A C 22
ATOM 23046 O O . TYR A 1 61 ? 39.663 27.808 15.517 1.00 0.00 31 TYR A O 22
ATOM 23064 N N . ALA A 1 62 ? 38.624 26.009 14.651 1.00 0.00 32 ALA A N 22
ATOM 23065 C CA . ALA A 1 62 ? 39.622 25.840 13.598 1.00 0.00 32 ALA A CA 22
ATOM 23066 C C . ALA A 1 62 ? 39.652 27.064 12.690 1.00 0.00 32 ALA A C 22
ATOM 23067 O O . ALA A 1 62 ? 40.722 27.584 12.365 1.00 0.00 32 ALA A O 22
ATOM 23074 N N . ALA A 1 63 ? 38.469 27.550 12.325 1.00 0.00 33 ALA A N 22
ATOM 23075 C CA . ALA A 1 63 ? 38.386 28.743 11.492 1.00 0.00 33 ALA A CA 22
ATOM 23076 C C . ALA A 1 63 ? 38.980 29.950 12.213 1.00 0.00 33 ALA A C 22
ATOM 23077 O O . ALA A 1 63 ? 39.678 30.760 11.605 1.00 0.00 33 ALA A O 22
ATOM 23084 N N . ALA A 1 64 ? 38.742 30.044 13.519 1.00 0.00 34 ALA A N 22
ATOM 23085 C CA . ALA A 1 64 ? 39.269 31.160 14.297 1.00 0.00 34 ALA A CA 22
ATOM 23086 C C . ALA A 1 64 ? 40.796 31.186 14.244 1.00 0.00 34 ALA A C 22
ATOM 23087 O O . ALA A 1 64 ? 41.396 32.237 14.001 1.00 0.00 34 ALA A O 22
ATOM 23094 N N . ILE A 1 65 ? 41.421 30.023 14.416 1.00 0.00 35 ILE A N 22
ATOM 23095 C CA . ILE A 1 65 ? 42.878 29.953 14.371 1.00 0.00 35 ILE A CA 22
ATOM 23096 C C . ILE A 1 65 ? 43.389 30.391 12.999 1.00 0.00 35 ILE A C 22
ATOM 23097 O O . ILE A 1 65 ? 44.336 31.176 12.908 1.00 0.00 35 ILE A O 22
ATOM 23113 N N . THR A 1 66 ? 42.752 29.903 11.935 1.00 0.00 36 THR A N 22
ATOM 23114 C CA . THR A 1 66 ? 43.178 30.272 10.589 1.00 0.00 36 THR A CA 22
ATOM 23115 C C . THR A 1 66 ? 43.060 31.779 10.368 1.00 0.00 36 THR A C 22
ATOM 23116 O O . THR A 1 66 ? 43.968 32.409 9.822 1.00 0.00 36 THR A O 22
ATOM 23127 N N . LEU A 1 67 ? 41.961 32.366 10.837 1.00 0.00 37 LEU A N 22
ATOM 23128 C CA . LEU A 1 67 ? 41.762 33.806 10.689 1.00 0.00 37 LEU A CA 22
ATOM 23129 C C . LEU A 1 67 ? 42.863 34.594 11.392 1.00 0.00 37 LEU A C 22
ATOM 23130 O O . LEU A 1 67 ? 43.264 35.660 10.919 1.00 0.00 37 LEU A O 22
ATOM 23146 N N . ASP A 1 68 ? 43.323 34.091 12.535 1.00 0.00 38 ASP A N 22
ATOM 23147 C CA . ASP A 1 68 ? 44.443 34.718 13.226 1.00 0.00 38 ASP A CA 22
ATOM 23148 C C . ASP A 1 68 ? 45.714 34.638 12.386 1.00 0.00 38 ASP A C 22
ATOM 23149 O O . ASP A 1 68 ? 46.415 35.635 12.209 1.00 0.00 38 ASP A O 22
ATOM 23158 N N . LYS A 1 69 ? 46.008 33.447 11.870 1.00 0.00 39 LYS A N 22
ATOM 23159 C CA . LYS A 1 69 ? 47.202 33.256 11.050 1.00 0.00 39 LYS A CA 22
ATOM 23160 C C . LYS A 1 69 ? 47.195 34.136 9.799 1.00 0.00 39 LYS A C 22
ATOM 23161 O O . LYS A 1 69 ? 48.257 34.522 9.309 1.00 0.00 39 LYS A O 22
ATOM 23180 N N . TYR A 1 70 ? 46.009 34.452 9.282 1.00 0.00 40 TYR A N 22
ATOM 23181 C CA . TYR A 1 70 ? 45.912 35.287 8.086 1.00 0.00 40 TYR A CA 22
ATOM 23182 C C . TYR A 1 70 ? 46.607 36.636 8.330 1.00 0.00 40 TYR A C 22
ATOM 23183 O O . TYR A 1 70 ? 46.325 37.281 9.341 1.00 0.00 40 TYR A O 22
ATOM 23201 N N . PRO A 1 71 ? 47.492 37.091 7.460 1.00 0.00 41 PRO A N 22
ATOM 23202 C CA . PRO A 1 71 ? 48.261 38.347 7.711 1.00 0.00 41 PRO A CA 22
ATOM 23203 C C . PRO A 1 71 ? 47.531 39.628 7.306 1.00 0.00 41 PRO A C 22
ATOM 23204 O O . PRO A 1 71 ? 48.156 40.688 7.233 1.00 0.00 41 PRO A O 22
ATOM 23215 N N . HIS A 1 72 ? 46.228 39.544 7.047 1.00 0.00 42 HIS A N 22
ATOM 23216 C CA . HIS A 1 72 ? 45.490 40.714 6.569 1.00 0.00 42 HIS A CA 22
ATOM 23217 C C . HIS A 1 72 ? 44.071 40.759 7.122 1.00 0.00 42 HIS A C 22
ATOM 23218 O O . HIS A 1 72 ? 43.464 39.722 7.391 1.00 0.00 42 HIS A O 22
ATOM 23232 N N . LYS A 1 73 ? 43.554 41.970 7.318 1.00 0.00 43 LYS A N 22
ATOM 23233 C CA . LYS A 1 73 ? 42.144 42.131 7.644 1.00 0.00 43 LYS A CA 22
ATOM 23234 C C . LYS A 1 73 ? 41.298 41.632 6.479 1.00 0.00 43 LYS A C 22
ATOM 23235 O O . LYS A 1 73 ? 41.554 41.992 5.329 1.00 0.00 43 LYS A O 22
ATOM 23254 N N . ILE A 1 74 ? 40.296 40.808 6.770 1.00 0.00 44 ILE A N 22
ATOM 23255 C CA . ILE A 1 74 ? 39.387 40.343 5.724 1.00 0.00 44 ILE A CA 22
ATOM 23256 C C . ILE A 1 74 ? 38.191 41.286 5.604 1.00 0.00 44 ILE A C 22
ATOM 23257 O O . ILE A 1 74 ? 37.576 41.657 6.605 1.00 0.00 44 ILE A O 22
ATOM 23273 N N . LYS A 1 75 ? 37.868 41.668 4.372 1.00 0.00 45 LYS A N 22
ATOM 23274 C CA . LYS A 1 75 ? 36.792 42.629 4.129 1.00 0.00 45 LYS A CA 22
ATOM 23275 C C . LYS A 1 75 ? 35.405 41.976 4.100 1.00 0.00 45 LYS A C 22
ATOM 23276 O O . LYS A 1 75 ? 34.400 42.667 4.267 1.00 0.00 45 LYS A O 22
ATOM 23295 N N . SER A 1 76 ? 35.341 40.663 3.880 1.00 0.00 46 SER A N 22
ATOM 23296 C CA . SER A 1 76 ? 34.056 39.971 3.845 1.00 0.00 46 SER A CA 22
ATOM 23297 C C . SER A 1 76 ? 34.212 38.500 4.218 1.00 0.00 46 SER A C 22
ATOM 23298 O O . SER A 1 76 ? 35.273 37.906 4.022 1.00 0.00 46 SER A O 22
ATOM 23306 N N . GLY A 1 77 ? 33.144 37.920 4.754 1.00 0.00 47 GLY A N 22
ATOM 23307 C CA . GLY A 1 77 ? 33.148 36.506 5.114 1.00 0.00 47 GLY A CA 22
ATOM 23308 C C . GLY A 1 77 ? 33.344 35.614 3.889 1.00 0.00 47 GLY A C 22
ATOM 23309 O O . GLY A 1 77 ? 33.987 34.565 3.971 1.00 0.00 47 GLY A O 22
ATOM 23313 N N . ALA A 1 78 ? 32.815 36.042 2.743 1.00 0.00 48 ALA A N 22
ATOM 23314 C CA . ALA A 1 78 ? 32.907 35.235 1.532 1.00 0.00 48 ALA A CA 22
ATOM 23315 C C . ALA A 1 78 ? 34.369 34.966 1.193 1.00 0.00 48 ALA A C 22
ATOM 23316 O O . ALA A 1 78 ? 34.729 33.850 0.819 1.00 0.00 48 ALA A O 22
ATOM 23323 N N . GLU A 1 79 ? 35.206 35.991 1.322 1.00 0.00 49 GLU A N 22
ATOM 23324 C CA . GLU A 1 79 ? 36.645 35.791 1.196 1.00 0.00 49 GLU A CA 22
ATOM 23325 C C . GLU A 1 79 ? 37.156 34.840 2.280 1.00 0.00 49 GLU A C 22
ATOM 23326 O O . GLU A 1 79 ? 37.977 33.966 2.008 1.00 0.00 49 GLU A O 22
ATOM 23338 N N . ALA A 1 80 ? 36.582 34.932 3.480 1.00 0.00 50 ALA A N 22
ATOM 23339 C CA . ALA A 1 80 ? 37.033 34.102 4.595 1.00 0.00 50 ALA A CA 22
ATOM 23340 C C . ALA A 1 80 ? 36.868 32.614 4.287 1.00 0.00 50 ALA A C 22
ATOM 23341 O O . ALA A 1 80 ? 37.710 31.799 4.664 1.00 0.00 50 ALA A O 22
ATOM 23348 N N . LYS A 1 81 ? 35.827 32.272 3.535 1.00 0.00 51 LYS A N 22
ATOM 23349 C CA . LYS A 1 81 ? 35.577 30.877 3.183 1.00 0.00 51 LYS A CA 22
ATOM 23350 C C . LYS A 1 81 ? 36.772 30.250 2.456 1.00 0.00 51 LYS A C 22
ATOM 23351 O O . LYS A 1 81 ? 36.974 29.039 2.535 1.00 0.00 51 LYS A O 22
ATOM 23370 N N . LYS A 1 82 ? 37.562 31.061 1.754 1.00 0.00 52 LYS A N 22
ATOM 23371 C CA . LYS A 1 82 ? 38.720 30.544 1.029 1.00 0.00 52 LYS A CA 22
ATOM 23372 C C . LYS A 1 82 ? 39.735 29.872 1.958 1.00 0.00 52 LYS A C 22
ATOM 23373 O O . LYS A 1 82 ? 40.513 29.027 1.513 1.00 0.00 52 LYS A O 22
ATOM 23392 N N . LEU A 1 83 ? 39.736 30.236 3.243 1.00 0.00 53 LEU A N 22
ATOM 23393 C CA . LEU A 1 83 ? 40.741 29.730 4.168 1.00 0.00 53 LEU A CA 22
ATOM 23394 C C . LEU A 1 83 ? 40.331 28.362 4.730 1.00 0.00 53 LEU A C 22
ATOM 23395 O O . LEU A 1 83 ? 39.151 28.150 5.023 1.00 0.00 53 LEU A O 22
ATOM 23411 N N . PRO A 1 84 ? 41.261 27.450 4.945 1.00 0.00 54 PRO A N 22
ATOM 23412 C CA . PRO A 1 84 ? 40.903 26.080 5.425 1.00 0.00 54 PRO A CA 22
ATOM 23413 C C . PRO A 1 84 ? 40.198 26.126 6.777 1.00 0.00 54 PRO A C 22
ATOM 23414 O O . PRO A 1 84 ? 40.684 26.751 7.720 1.00 0.00 54 PRO A O 22
ATOM 23425 N N . GLY A 1 85 ? 39.056 25.453 6.861 1.00 0.00 55 GLY A N 22
ATOM 23426 C CA . GLY A 1 85 ? 38.299 25.402 8.109 1.00 0.00 55 GLY A CA 22
ATOM 23427 C C . GLY A 1 85 ? 37.116 26.376 8.140 1.00 0.00 55 GLY A C 22
ATOM 23428 O O . GLY A 1 85 ? 36.273 26.277 9.032 1.00 0.00 55 GLY A O 22
ATOM 23432 N N . VAL A 1 86 ? 37.041 27.311 7.188 1.00 0.00 56 VAL A N 22
ATOM 23433 C CA . VAL A 1 86 ? 35.929 28.261 7.160 1.00 0.00 56 VAL A CA 22
ATOM 23434 C C . VAL A 1 86 ? 34.786 27.706 6.314 1.00 0.00 56 VAL A C 22
ATOM 23435 O O . VAL A 1 86 ? 35.006 27.191 5.218 1.00 0.00 56 VAL A O 22
ATOM 23448 N N . GLY A 1 87 ? 33.564 27.816 6.832 1.00 0.00 57 GLY A N 22
ATOM 23449 C CA . GLY A 1 87 ? 32.387 27.327 6.119 1.00 0.00 57 GLY A CA 22
ATOM 23450 C C . GLY A 1 87 ? 31.461 28.479 5.746 1.00 0.00 57 GLY A C 22
ATOM 23451 O O . GLY A 1 87 ? 31.650 29.611 6.194 1.00 0.00 57 GLY A O 22
ATOM 23455 N N . THR A 1 88 ? 30.444 28.185 4.941 1.00 0.00 58 THR A N 22
ATOM 23456 C CA . THR A 1 88 ? 29.515 29.219 4.499 1.00 0.00 58 THR A CA 22
ATOM 23457 C C . THR A 1 88 ? 28.865 29.906 5.696 1.00 0.00 58 THR A C 22
ATOM 23458 O O . THR A 1 88 ? 28.791 31.134 5.753 1.00 0.00 58 THR A O 22
ATOM 23469 N N . LYS A 1 89 ? 28.438 29.113 6.675 1.00 0.00 59 LYS A N 22
ATOM 23470 C CA . LYS A 1 89 ? 27.783 29.671 7.853 1.00 0.00 59 LYS A CA 22
ATOM 23471 C C . LYS A 1 89 ? 28.722 30.620 8.596 1.00 0.00 59 LYS A C 22
ATOM 23472 O O . LYS A 1 89 ? 28.320 31.708 9.014 1.00 0.00 59 LYS A O 22
ATOM 23491 N N . ILE A 1 90 ? 29.991 30.238 8.691 1.00 0.00 60 ILE A N 22
ATOM 23492 C CA . ILE A 1 90 ? 30.973 31.072 9.373 1.00 0.00 60 ILE A CA 22
ATOM 23493 C C . ILE A 1 90 ? 31.151 32.387 8.613 1.00 0.00 60 ILE A C 22
ATOM 23494 O O . ILE A 1 90 ? 31.196 33.460 9.216 1.00 0.00 60 ILE A O 22
ATOM 23510 N N . ALA A 1 91 ? 31.200 32.307 7.287 1.00 0.00 61 ALA A N 22
ATOM 23511 C CA . ALA A 1 91 ? 31.327 33.508 6.469 1.00 0.00 61 ALA A CA 22
ATOM 23512 C C . ALA A 1 91 ? 30.161 34.458 6.729 1.00 0.00 61 ALA A C 22
ATOM 23513 O O . ALA A 1 91 ? 30.353 35.669 6.837 1.00 0.00 61 ALA A O 22
ATOM 23520 N N . GLU A 1 92 ? 28.954 33.907 6.858 1.00 0.00 62 GLU A N 22
ATOM 23521 C CA . GLU A 1 92 ? 27.784 34.737 7.127 1.00 0.00 62 GLU A CA 22
ATOM 23522 C C . GLU A 1 92 ? 27.919 35.461 8.464 1.00 0.00 62 GLU A C 22
ATOM 23523 O O . GLU A 1 92 ? 27.575 36.641 8.567 1.00 0.00 62 GLU A O 22
ATOM 23535 N N . LYS A 1 93 ? 28.448 34.777 9.479 1.00 0.00 63 LYS A N 22
ATOM 23536 C CA . LYS A 1 93 ? 28.687 35.429 10.766 1.00 0.00 63 LYS A CA 22
ATOM 23537 C C . LYS A 1 93 ? 29.661 36.592 10.604 1.00 0.00 63 LYS A C 22
ATOM 23538 O O . LYS A 1 93 ? 29.464 37.662 11.184 1.00 0.00 63 LYS A O 22
ATOM 23557 N N . ILE A 1 94 ? 30.690 36.398 9.784 1.00 0.00 64 ILE A N 22
ATOM 23558 C CA . ILE A 1 94 ? 31.642 37.472 9.511 1.00 0.00 64 ILE A CA 22
ATOM 23559 C C . ILE A 1 94 ? 30.927 38.659 8.867 1.00 0.00 64 ILE A C 22
ATOM 23560 O O . ILE A 1 94 ? 31.135 39.807 9.262 1.00 0.00 64 ILE A O 22
ATOM 23576 N N . ASP A 1 95 ? 30.048 38.376 7.908 1.00 0.00 65 ASP A N 22
ATOM 23577 C CA . ASP A 1 95 ? 29.308 39.440 7.236 1.00 0.00 65 ASP A CA 22
ATOM 23578 C C . ASP A 1 95 ? 28.472 40.227 8.241 1.00 0.00 65 ASP A C 22
ATOM 23579 O O . ASP A 1 95 ? 28.452 41.459 8.212 1.00 0.00 65 ASP A O 22
ATOM 23588 N N . GLU A 1 96 ? 27.819 39.518 9.154 1.00 0.00 66 GLU A N 22
ATOM 23589 C CA . GLU A 1 96 ? 26.982 40.175 10.151 1.00 0.00 66 GLU A CA 22
ATOM 23590 C C . GLU A 1 96 ? 27.818 41.086 11.045 1.00 0.00 66 GLU A C 22
ATOM 23591 O O . GLU A 1 96 ? 27.443 42.233 11.292 1.00 0.00 66 GLU A O 22
ATOM 23603 N N . PHE A 1 97 ? 28.968 40.590 11.499 1.00 0.00 67 PHE A N 22
ATOM 23604 C CA . PHE A 1 97 ? 29.823 41.390 12.372 1.00 0.00 67 PHE A CA 22
ATOM 23605 C C . PHE A 1 97 ? 30.260 42.675 11.677 1.00 0.00 67 PHE A C 22
ATOM 23606 O O . PHE A 1 97 ? 30.278 43.740 12.295 1.00 0.00 67 PHE A O 22
ATOM 23623 N N . LEU A 1 98 ? 30.611 42.578 10.395 1.00 0.00 68 LEU A N 22
ATOM 23624 C CA . LEU A 1 98 ? 30.967 43.769 9.630 1.00 0.00 68 LEU A CA 22
ATOM 23625 C C . LEU A 1 98 ? 29.776 44.718 9.506 1.00 0.00 68 LEU A C 22
ATOM 23626 O O . LEU A 1 98 ? 29.938 45.937 9.571 1.00 0.00 68 LEU A O 22
ATOM 23642 N N . ALA A 1 99 ? 28.583 44.157 9.327 1.00 0.00 69 ALA A N 22
ATOM 23643 C CA . ALA A 1 99 ? 27.373 44.975 9.250 1.00 0.00 69 ALA A CA 22
ATOM 23644 C C . ALA A 1 99 ? 27.134 45.747 10.548 1.00 0.00 69 ALA A C 22
ATOM 23645 O O . ALA A 1 99 ? 26.622 46.867 10.524 1.00 0.00 69 ALA A O 22
ATOM 23652 N N . THR A 1 100 ? 27.502 45.149 11.678 1.00 0.00 70 THR A N 22
ATOM 23653 C CA . THR A 1 100 ? 27.396 45.831 12.966 1.00 0.00 70 THR A CA 22
ATOM 23654 C C . THR A 1 100 ? 28.491 46.889 13.152 1.00 0.00 70 THR A C 22
ATOM 23655 O O . THR A 1 100 ? 28.312 47.832 13.923 1.00 0.00 70 THR A O 22
ATOM 23666 N N . GLY A 1 101 ? 29.617 46.740 12.455 1.00 0.00 71 GLY A N 22
ATOM 23667 C CA . GLY A 1 101 ? 30.710 47.699 12.571 1.00 0.00 71 GLY A CA 22
ATOM 23668 C C . GLY A 1 101 ? 30.564 48.819 11.548 1.00 0.00 71 GLY A C 22
ATOM 23669 O O . GLY A 1 101 ? 30.272 49.962 11.901 1.00 0.00 71 GLY A O 22
#

Secondary structure (DSSP, 8-state):
--TTHHHHHHHHHHHHHHHHTT-HHHHHHHHHHHHHHHHSSS--S-HHHHTTSTT--HHHHHHHHHHHHH-

Radius of gyration: 11.12 Å; Cα contacts (8 Å, |Δi|>4): 86; chains: 1; bounding box: 25×29×24 Å

B-factor: mean 0.73, std 0.74, range [0.11, 3.49]

Nearest PDB structures (foldseek):
  6h5h-assembly1_A  TM=9.996E-01  e=8.542E-12  synthetic construct
  4r66-assembly1_A  TM=9.557E-01  e=9.596E-06  Homo sapiens
  4gxi-assembly1_A  TM=9.444E-01  e=1.315E-05  Homo sapiens
  5v1g-assembly1_A  TM=9.433E-01  e=1.589E-05  Homo sapiens
  4mff-assembly1_A  TM=9.567E-01  e=4.357E-05  Homo sapiens

Solvent-accessible surface area: 4681 Å² total; per-residue (Å²): 224,48,111,0,17,58,9,29,105,36,0,123,114,22,0,68,120,9,99,97,111,60,52,98,112,50,2,103,84,27,69,44,0,8,126,27,1,61,173,51,98,112,113,0,169,42,0,71,62,0,108,172,35,105,35,15,15,83,138,3,8,112,57,0,65,106,63,55,91,118,82

Sequence (71 aa):
ETLNGALVNMLKEEGNKALSVGNIDDALQYYAAAITLDKYPHKIKSGAEAKKLPGVGTKIAEKIDEFLATGETLNGALVNMLKEEGNKALSVGNIDDALQYYAAAITLDKYPHKIKSGAEAKKLPGVGTKIAEKIDEFLATGETLNGALVNMLKEEGNKALSVGNIDDALQYYAAAITLDKYPHKIKSGAEAKKLPGVGTKIAEKIDEFLATGETLNGALVNMLKEEGNKALSVGNIDDALQYYAAAITLDKYPHKIKSGAEAKKLPGVGTKIAEKIDEFLATGETLNGALVNMLKEEGNKALSVGNIDDALQYYAAAITLDKYPHKIKSGAEAKKLPGVGTKIAEKIDEFLATGETLNGALVNMLKEEGNKALSVGNIDDALQYYAAAITLDKYPHKIKSGAEAKKLPGVGTKIAEKIDEFLATGETLNGALVNMLKEEGNKALSVGNIDDALQYYAAAITLDKYPHKIKSGAEAKKLPGVGTKIAEKIDEFLATGETLNGALVNMLKEEGNKALSVGNIDDALQYYAAAITLDKYPHKIKSGAEAKKLPGVGTKIAEKIDEFLATGETLNGALVNMLKEEGNKALSVGNIDDALQYYAAAITLDKYPHKIKSGAEAKKLPGVGTKIAEKIDEFLATGETLNGALVNMLKEEGNKALSVGNIDDALQYYAAAITLDKYPHKIKSGAEAKKLPGVGTKIAEKIDEFLATGETLNGALVNMLKEEGNKALSVGNIDDALQYYAAAITLDKYPHKIKSGAEAKKLPGVGTKIAEKIDEFLATGETLNGALVNMLKEEGNKALSVGNIDDALQYYAAAITLDKYPHKIKSGAEAKKLPGVGTKIAEKIDEFLATGETLNGALVNMLKEEGNKALSVGNIDDALQYYAAAITLDKYPHKIKSGAEAKKLPGVGTKIAEKIDEFLATGETLNGALVNMLKEEGNKALSVGNIDDALQYYAAAITLDKYPHKIKSGAEAKKLPGVGTKIAEKIDEFLATGETLNGALVNMLKEEGNKALSVGNIDDALQYYAAAITLDKYPHKIKSGAEAKKLPGVGTKIAEKIDEFLATGETLNGALVNMLKEEGNKALSVGNIDDALQYYAAAITLDKYPHKIKSGAEAKKLPGVGTKIAEKIDEFLATGETLNGALVNMLKEEGNKALSVGNIDDALQYYAAAITLDKYPHKIKSGAEAKKLPGVGTKIAEKIDEFLATGETLNGALVNMLKEEGNKALSVGNIDDALQYYAAAITLDKYPHKIKSGAEAKKLPGVGTKIAEKIDEFLATGETLNGALVNMLKEEGNKALSVGNIDDALQYYAAAITLDKYPHKIKSGAEAKKLPGVGTKIAEKIDEFLATGETLNGALVNMLKEEGNKALSVGNIDDALQYYAAAITLDKYPHKIKSGAEAKKLPGVGTKIAEKIDEFLATGETLNGALVNMLKEEGNKALSVGNIDDALQYYAAAITLDKYPHKIKSGAEAKKLPGVGTKIAEKIDEFLATGETLNGALVNMLKEEGNKALSVGNIDDALQYYAAAITLDKYPHKIKSGAEAKKLPGVGTKIAEKIDEFLATG